Protein AF-A0A497SA02-F1 (afdb_monomer)

Foldseek 3Di:
DDDDDDDDDDDDPDCVVVVVVVVVVPPPPLQFQFDWDDDPLAIETEHAAEEEEDLDDDVLQVQLQVLLQCFAAPDVQWAQADLLRRTYHYHYNYDYAHDQVRDDQNHAYEYEDADDPPDDDDKAKDQPDDPDDPPPQFSRSDRIYIYHYSPDHSLSVSLRVLVSLVDAAQKWKKKWKWAQAPVRDIGTPDIAGPPPHPDDCDVVVVVVVVVVVVVCVVVVVDDHPDIDMDIDIAGDVVPDPQDSRGDDPPHSHYHDNVSVVVSCVSNVHPSPCLSAAAPQDAPPPNACFHQNHVVRNDDPQFHQDNSRDTHGDDDPDDDDDDDDDDDDDDDDDDDDDDDDDDDDDDDDDDDFAAPQDCPDPVAQFGDHPDVPRPPDDPGDGHAAPPQFDQDRRDTHHDDDQAQPQDWDDDPDPDDPDDDTACFHQNHVVRNEDPQWDQDSSRDTHGPDDQPVQWAADLCSVVPADPQWHWDQDPVRRTIHTDGAQAQFQVSLDDWDWFWAADPQDIWIKIWGWGWDPHRDNPTDIDIDIDTDDDPPDDDDDDDGQPPAGHDPRDRDDDDDDDDDDDDDDDDDDDDPAQDLVNVVFAQDLVVQVVVDDPLFHWDQDPVRNTIHGDDDDQDPQKALDLQSVVPADVLLVWHWDDDPPNSIIHTWFWAKFFPDKDKAKAKDWDWDDDDNWIKTKIKIKMKMKTKIFGCTQAKAAKAKKKKDKDDVQGIDIDIFHIHGHGGMTDIDMDMTMDIDIFTDHDCVRVVVDSRRDQKMKIKMFTRPVPPGRHPDNPRRIDMDIHGYD

Sequence (789 aa):
MIADIKKNCVRNVPSFILIIFILLFLSNTTFSRTSISTEDCDITVTVNIAFYGDGANQSLIDKWEQEAENLWNGPHGYRIFGYCKCRVHFDFNMKIVSNKDSCPDDYHCIEVKNVPTDNDHRSFVKTGAMPGKGFDKGPYTKRATGEFSNRDDGKVVAHEIGHLMGLDDEYFDFSVDFTINNDGSITINNLIITYPPGMPITDDIRKKVREGIGNLLSRGRVSKGHSYTWNSSSLIPGAMNDSIMGMEPGFNWTATQGHIDQICEETDTECPNKCCCGNGKFDAGREECDPKAIPTGCKDNLYCTSLCKCLPYVIPGHETTTTSTTTTISQKETTTIPKKTTTTLETVVTPRCGDGYLSSPREECDMADHPIYSNWSGAKVYLCPKGKVCVNCKCVQLTPTCGDGWIYRPPNYGLPGVWGEECDPKATPTGCEEGKICTQDCRCESEEKCPDGFYTSEDCEGKCGENEACEFDLETGCYSCVKIACKENSDCGE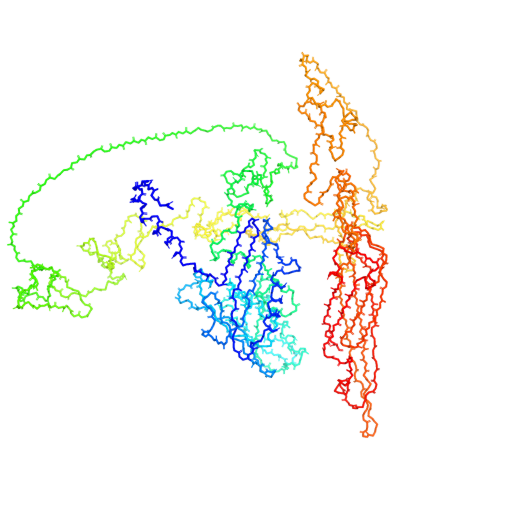IIKKRVCYNNDVYEQTIIPICYNPGTPEAECKFRISGISRGGQLLPPLEDCDPGYCLDGQCVGKITTTMEETTTITETTTTTIMTCEDMGMYSSESACDNECDPPDRCVYHEGYECWYCQQVECGEGLYESSNCDGECDPTRGEVCEEYQDTGCYRCVCPDLMVTSISAKVSLSANTHCQDEICKTDCSLSATVEFQIRNIGARAVDASTAQVKLAPAVGTETEAVESLDPGEVSTTKTLYFSRFATVTGSGMVACEQLDWWSSEYTATVIADFENDVAECDEDNNENSVYPSPT

Nearest PDB structures (foldseek):
  8dhe-assembly1_C  TM=5.634E-01  e=1.994E-02  Tannerella forsythia
  7nyd-assembly1_C  TM=1.188E-01  e=2.441E-01  Homo sapiens
  7nyd-assembly1_D  TM=1.053E-01  e=1.653E-01  Homo sapiens
  4v2t-assembly1_A  TM=1.737E-01  e=2.826E+00  Pleurotus ostreatus

Mean predicted aligned error: 21.97 Å

Secondary structure (DSSP, 8-state):
--------------HHHHHHHHHHT-------SEEEEEETTEEEEEE-EEEESTT--HHHHHHHHHHHHHHHH-TTSSEEETTTTEEEEEE--EEE-SSGGGS-TTSEEEEEE---TTS----EEE----SSSS--S-STTS--EEEEETT--HHHHHHHHHHHTTPPPSEEEEEEEEEE-TTS-EEEEEEEEEESTT----HHHHHHHHHHHHHHHHTTSS-TTEEEEEEEEEE-BTB-TTBTTT--TTS--B--HHHHHHHHHHTT----GGG-TTSSS--BTTBS--SSSSS-SPPTTEEE-TTS-EEE---TT-----------------------------------S-SSS--STT-S------TTTTTSTT----PPPTT-EEETTEEE-----TTSS-----S-S--TT-PPPS--TTSSS-SPPTTEEEPTTS-EEE-----TTEESSTTGGG---TTEEEEEETTTTEEEEEE-S-SSTTTT---EEEEEEETTEEEEEEEEEEEESTTSTT-EEEEEEES-EETTEEPP------SPPEETTEE---------------------PPPTGGGT-BSSHHHHTTTSPTT-EEEEETTTTEEEEE---PPTT-BSSTTGGG-S-TTTT-EEEESTTSS-EEEE-----EEEEEEEEEEEEEEEEETTEEEEEEEEEEEEEEEEB--SSS-B---EEEEEEETTTEEEEEEPPPB-TT-B---EEEEEEEEEEEESSSHHHHTTSTT--S--EEEEETTTT--S--S-GGGSEEEE-PPB-

Radius of gyration: 40.65 Å; Cα contacts (8 Å, |Δi|>4): 1470; chains: 1; bounding box: 90×118×100 Å

Structure (mmCIF, N/CA/C/O backbone):
data_AF-A0A497SA02-F1
#
_entry.id   AF-A0A497SA02-F1
#
loop_
_atom_site.group_PDB
_atom_site.id
_atom_site.type_symbol
_atom_site.label_atom_id
_atom_site.label_alt_id
_atom_site.label_comp_id
_atom_site.label_asym_id
_atom_site.label_entity_id
_atom_site.label_seq_id
_atom_site.pdbx_PDB_ins_code
_atom_site.Cartn_x
_atom_site.Cartn_y
_atom_site.Cartn_z
_atom_site.occupancy
_atom_site.B_iso_or_equiv
_atom_site.auth_seq_id
_atom_site.auth_comp_id
_atom_site.auth_asym_id
_atom_site.auth_atom_id
_atom_site.pdbx_PDB_model_num
ATOM 1 N N . MET A 1 1 ? -20.476 -63.363 -46.565 1.00 35.91 1 MET A N 1
ATOM 2 C CA . MET A 1 1 ? -19.325 -64.295 -46.621 1.00 35.91 1 MET A CA 1
ATOM 3 C C . MET A 1 1 ? -18.078 -63.430 -46.494 1.00 35.91 1 MET A C 1
ATOM 5 O O . MET A 1 1 ? -18.059 -62.408 -47.159 1.00 35.91 1 MET A O 1
ATOM 9 N N . ILE A 1 2 ? -17.193 -63.597 -45.506 1.00 33.09 2 ILE A N 1
ATOM 10 C CA . ILE A 1 2 ? -16.484 -64.809 -45.023 1.00 33.09 2 ILE A CA 1
ATOM 11 C C . ILE A 1 2 ? -15.350 -65.208 -45.977 1.00 33.09 2 ILE A C 1
ATOM 13 O O . ILE A 1 2 ? -15.613 -65.377 -47.163 1.00 33.09 2 ILE A O 1
ATOM 17 N N . ALA A 1 3 ? -14.175 -65.458 -45.378 1.00 35.28 3 ALA A N 1
ATOM 18 C CA . ALA A 1 3 ? -12.938 -66.020 -45.939 1.00 35.28 3 ALA A CA 1
ATOM 19 C C . ALA A 1 3 ? -12.118 -65.106 -46.880 1.00 35.28 3 ALA A C 1
ATOM 21 O O . ALA A 1 3 ? -12.681 -64.439 -47.738 1.00 35.28 3 ALA A O 1
ATOM 22 N N . ASP A 1 4 ? -10.779 -65.079 -46.820 1.00 38.56 4 ASP A N 1
ATOM 23 C CA . ASP A 1 4 ? -9.803 -65.447 -45.759 1.00 38.56 4 ASP A CA 1
ATOM 24 C C . ASP A 1 4 ? -8.413 -64.882 -46.183 1.00 38.56 4 ASP A C 1
ATOM 26 O O . ASP A 1 4 ? -8.313 -64.256 -47.236 1.00 38.56 4 ASP A O 1
ATOM 30 N N . ILE A 1 5 ? -7.338 -65.201 -45.444 1.00 38.91 5 ILE A N 1
ATOM 31 C CA . ILE A 1 5 ? -5.909 -64.972 -45.753 1.00 38.91 5 ILE A CA 1
ATOM 32 C C . ILE A 1 5 ? -5.477 -63.499 -45.508 1.00 38.91 5 ILE A C 1
ATOM 34 O O . ILE A 1 5 ? -5.997 -62.584 -46.126 1.00 38.91 5 ILE A O 1
ATOM 38 N N . LYS A 1 6 ? -4.499 -63.175 -44.639 1.00 33.22 6 LYS A N 1
ATOM 39 C CA . LYS A 1 6 ? -3.400 -63.990 -44.073 1.00 33.22 6 LYS A CA 1
ATOM 40 C C . LYS A 1 6 ? -3.073 -63.655 -42.606 1.00 33.22 6 LYS A C 1
ATOM 42 O O . LYS A 1 6 ? -3.114 -62.506 -42.187 1.00 33.22 6 LYS A O 1
ATOM 47 N N . LYS A 1 7 ? -2.664 -64.685 -41.856 1.00 41.88 7 LYS A N 1
ATOM 48 C CA . LYS A 1 7 ? -2.084 -64.596 -40.501 1.00 41.88 7 LYS A CA 1
ATOM 49 C C . LYS A 1 7 ? -0.675 -63.971 -40.487 1.00 41.88 7 LYS A C 1
ATOM 51 O O . LYS A 1 7 ? 0.008 -63.968 -41.506 1.00 41.88 7 LYS A O 1
ATOM 56 N N . ASN A 1 8 ? -0.223 -63.661 -39.264 1.00 43.38 8 ASN A N 1
ATOM 57 C CA . ASN A 1 8 ? 1.162 -63.429 -38.814 1.00 43.38 8 ASN A CA 1
ATOM 58 C C . ASN A 1 8 ? 1.744 -62.015 -38.993 1.00 43.38 8 ASN A C 1
ATOM 60 O O . ASN A 1 8 ? 2.632 -61.814 -39.813 1.00 43.38 8 ASN A O 1
ATOM 64 N N . CYS A 1 9 ? 1.374 -61.092 -38.095 1.00 38.84 9 CYS A N 1
ATOM 65 C CA . CYS A 1 9 ? 2.296 -60.034 -37.652 1.00 38.84 9 CYS A CA 1
ATOM 66 C C . CYS A 1 9 ? 2.067 -59.592 -36.188 1.00 38.84 9 CYS A C 1
ATOM 68 O O . CYS A 1 9 ? 2.113 -58.411 -35.866 1.00 38.84 9 CYS A O 1
ATOM 70 N N . VAL A 1 10 ? 1.818 -60.549 -35.281 1.00 47.38 10 VAL A N 1
ATOM 71 C CA . VAL A 1 10 ? 1.792 -60.307 -33.824 1.00 47.38 10 VAL A CA 1
ATOM 72 C C . VAL A 1 10 ? 3.007 -60.980 -33.192 1.00 47.38 10 VAL A C 1
ATOM 74 O O . VAL A 1 10 ? 2.970 -62.163 -32.850 1.00 47.38 10 VAL A O 1
ATOM 77 N N . ARG A 1 11 ? 4.108 -60.232 -33.070 1.00 42.62 11 ARG A N 1
ATOM 78 C CA . ARG A 1 11 ? 5.243 -60.587 -32.208 1.00 42.62 11 ARG A CA 1
ATOM 79 C C . ARG A 1 11 ? 6.099 -59.355 -31.911 1.00 42.62 11 ARG A C 1
ATOM 81 O O . ARG A 1 11 ? 6.550 -58.692 -32.834 1.00 42.62 11 ARG A O 1
ATOM 88 N N . ASN A 1 12 ? 6.370 -59.131 -30.627 1.00 49.31 12 ASN A N 1
ATOM 89 C CA . ASN A 1 12 ? 7.436 -58.267 -30.114 1.00 49.31 12 ASN A CA 1
ATOM 90 C C . ASN A 1 12 ? 7.367 -56.770 -30.493 1.00 49.31 12 ASN A C 1
ATOM 92 O O . ASN A 1 12 ? 8.359 -56.205 -30.946 1.00 49.31 12 ASN A O 1
ATOM 96 N N . VAL A 1 13 ? 6.264 -56.091 -30.157 1.00 44.47 13 VAL A N 1
ATOM 97 C CA . VAL A 1 13 ? 6.432 -54.753 -29.553 1.00 44.47 13 VAL A CA 1
ATOM 98 C C . VAL A 1 13 ? 6.989 -55.000 -28.141 1.00 44.47 13 VAL A C 1
ATOM 100 O O . VAL A 1 13 ? 6.410 -55.821 -27.423 1.00 44.47 13 VAL A O 1
ATOM 103 N N . PRO A 1 14 ? 8.126 -54.407 -27.739 1.00 50.44 14 PRO A N 1
ATOM 104 C CA . PRO A 1 14 ? 8.740 -54.717 -26.454 1.00 50.44 14 PRO A CA 1
ATOM 105 C C . PRO A 1 14 ? 7.958 -54.073 -25.304 1.00 50.44 14 PRO A C 1
ATOM 107 O O . PRO A 1 14 ? 7.748 -52.861 -25.292 1.00 50.44 14 PRO A O 1
ATOM 110 N N . SER A 1 15 ? 7.605 -54.865 -24.284 1.00 52.62 15 SER A N 1
ATOM 111 C CA . SER A 1 15 ? 6.881 -54.397 -23.086 1.00 52.62 15 SER A CA 1
ATOM 112 C C . SER A 1 15 ? 7.587 -53.259 -22.334 1.00 52.62 15 SER A C 1
ATOM 114 O O . SER A 1 15 ? 6.948 -52.545 -21.568 1.00 52.62 15 SER A O 1
ATOM 116 N N . PHE A 1 16 ? 8.885 -53.059 -22.590 1.00 54.56 16 PHE A N 1
ATOM 117 C CA . PHE A 1 16 ? 9.668 -51.912 -22.127 1.00 54.56 16 PHE A CA 1
ATOM 118 C C . PHE A 1 16 ? 9.029 -50.559 -22.470 1.00 54.56 16 PHE A C 1
ATOM 120 O O . PHE A 1 16 ? 9.024 -49.682 -21.618 1.00 54.56 16 PHE A O 1
ATOM 127 N N . ILE A 1 17 ? 8.456 -50.383 -23.668 1.00 58.97 17 ILE A N 1
ATOM 128 C CA . ILE A 1 17 ? 7.886 -49.083 -24.075 1.00 58.97 17 ILE A CA 1
ATOM 129 C C . ILE A 1 17 ? 6.630 -48.756 -23.254 1.00 58.97 17 ILE A C 1
ATOM 131 O O . ILE A 1 17 ? 6.454 -47.618 -22.830 1.00 58.97 17 ILE A O 1
ATOM 135 N N . LEU A 1 18 ? 5.795 -49.760 -22.960 1.00 57.00 18 LEU A N 1
ATOM 136 C CA . LEU A 1 18 ? 4.614 -49.578 -22.113 1.00 57.00 18 LEU A CA 1
ATOM 137 C C . LEU A 1 18 ? 5.002 -49.308 -20.650 1.00 57.00 18 LEU A C 1
ATOM 139 O O . LEU A 1 18 ? 4.371 -48.488 -19.994 1.00 57.00 18 LEU A O 1
ATOM 143 N N . ILE A 1 19 ? 6.061 -49.955 -20.152 1.00 59.41 19 ILE A N 1
ATOM 144 C CA . ILE A 1 19 ? 6.591 -49.710 -18.801 1.00 59.41 19 ILE A CA 1
ATOM 145 C C . ILE A 1 19 ? 7.203 -48.306 -18.696 1.00 59.41 19 ILE A C 1
ATOM 147 O O . ILE A 1 19 ? 6.976 -47.640 -17.694 1.00 59.41 19 ILE A O 1
ATOM 151 N N . ILE A 1 20 ? 7.906 -47.821 -19.725 1.00 61.44 20 ILE A N 1
ATOM 152 C CA . ILE A 1 20 ? 8.421 -46.442 -19.769 1.00 61.44 20 ILE A CA 1
ATOM 153 C C . ILE A 1 20 ? 7.266 -45.431 -19.767 1.00 61.44 20 ILE A C 1
ATOM 155 O O . ILE A 1 20 ? 7.300 -44.497 -18.974 1.00 61.44 20 ILE A O 1
ATOM 159 N N . PHE A 1 21 ? 6.212 -45.644 -20.563 1.00 56.66 21 PHE A N 1
ATOM 160 C CA . PHE A 1 21 ? 5.023 -44.779 -20.527 1.00 56.66 21 PHE A CA 1
ATOM 161 C C . PHE A 1 21 ? 4.322 -44.789 -19.161 1.00 56.66 21 PHE A C 1
ATOM 163 O O . PHE A 1 21 ? 3.923 -43.736 -18.679 1.00 56.66 21 PHE A O 1
ATOM 170 N N . ILE A 1 22 ? 4.202 -45.947 -18.505 1.00 58.50 22 ILE A N 1
ATOM 171 C CA . ILE A 1 22 ? 3.597 -46.037 -17.167 1.00 58.50 22 ILE A CA 1
ATOM 172 C C . ILE A 1 22 ? 4.486 -45.371 -16.103 1.00 58.50 22 ILE A C 1
ATOM 174 O O . ILE A 1 22 ? 3.961 -44.717 -15.212 1.00 58.50 22 ILE A O 1
ATOM 178 N N . LEU A 1 23 ? 5.816 -45.474 -16.201 1.00 51.94 23 LEU A N 1
ATOM 179 C CA . LEU A 1 23 ? 6.738 -44.795 -15.281 1.00 51.94 23 LEU A CA 1
ATOM 180 C C . LEU A 1 23 ? 6.757 -43.270 -15.478 1.00 51.94 23 LEU A C 1
ATOM 182 O O . LEU A 1 23 ? 6.830 -42.547 -14.490 1.00 51.94 23 LEU A O 1
ATOM 186 N N . LEU A 1 24 ? 6.617 -42.781 -16.715 1.00 50.59 24 LEU A N 1
ATOM 187 C CA . LEU A 1 24 ? 6.479 -41.347 -17.021 1.00 50.59 24 LEU A CA 1
ATOM 188 C C . LEU A 1 24 ? 5.148 -40.739 -16.537 1.00 50.59 24 LEU A C 1
ATOM 190 O O . LEU A 1 24 ? 5.059 -39.527 -16.406 1.00 50.59 24 LEU A O 1
ATOM 194 N N . PHE A 1 25 ? 4.139 -41.563 -16.237 1.00 48.25 25 PHE A N 1
ATOM 195 C CA . PHE A 1 25 ? 2.889 -41.153 -15.577 1.00 48.25 25 PHE A CA 1
ATOM 196 C C . PHE A 1 25 ? 2.851 -41.497 -14.071 1.00 48.25 25 PHE A C 1
ATOM 198 O O . PHE A 1 25 ? 1.813 -41.342 -13.431 1.00 48.25 25 PHE A O 1
ATOM 205 N N . LEU A 1 26 ? 3.966 -41.966 -13.495 1.00 40.56 26 LEU A N 1
ATOM 206 C CA . LEU A 1 26 ? 4.120 -42.262 -12.060 1.00 40.56 26 LEU A CA 1
ATOM 207 C C . LEU A 1 26 ? 5.205 -41.407 -11.382 1.00 40.56 26 LEU A C 1
ATOM 209 O O . LEU A 1 26 ? 5.587 -41.667 -10.239 1.00 40.56 26 LEU A O 1
ATOM 213 N N . SER A 1 27 ? 5.664 -40.346 -12.047 1.00 40.72 27 SER A N 1
ATOM 214 C CA . SER A 1 27 ? 6.234 -39.190 -11.363 1.00 40.72 27 SER A CA 1
ATOM 215 C C . SER A 1 27 ? 5.127 -38.520 -10.546 1.00 40.72 27 SER A C 1
ATOM 217 O O . SER A 1 27 ? 4.353 -37.728 -11.082 1.00 40.72 27 SER A O 1
ATOM 219 N N . ASN A 1 28 ? 5.036 -38.860 -9.257 1.00 38.66 28 ASN A N 1
ATOM 220 C CA . ASN A 1 28 ? 4.185 -38.144 -8.310 1.00 38.66 28 ASN A CA 1
ATOM 221 C C . ASN A 1 28 ? 4.615 -36.672 -8.297 1.00 38.66 28 ASN A C 1
ATOM 223 O O . ASN A 1 28 ? 5.640 -36.341 -7.700 1.00 38.66 28 ASN A O 1
ATOM 227 N N . THR A 1 29 ? 3.849 -35.802 -8.951 1.00 48.59 29 THR A N 1
ATOM 228 C CA . THR A 1 29 ? 4.024 -34.356 -8.844 1.00 48.59 29 THR A CA 1
ATOM 229 C C . THR A 1 29 ? 3.709 -33.961 -7.410 1.00 48.59 29 THR A C 1
ATOM 231 O O . THR A 1 29 ? 2.551 -33.940 -6.992 1.00 48.59 29 THR A O 1
ATOM 234 N N . THR A 1 30 ? 4.751 -33.695 -6.626 1.00 53.22 30 THR A N 1
ATOM 235 C CA . THR A 1 30 ? 4.622 -33.075 -5.310 1.00 53.22 30 THR A CA 1
ATOM 236 C C . THR A 1 30 ? 4.175 -31.637 -5.523 1.00 53.22 30 THR A C 1
ATOM 238 O O . THR A 1 30 ? 5.014 -30.749 -5.654 1.00 53.22 30 THR A O 1
ATOM 241 N N . PHE A 1 31 ? 2.860 -31.433 -5.616 1.00 55.78 31 PHE A N 1
ATOM 242 C CA . PHE A 1 31 ? 2.257 -30.108 -5.675 1.00 55.78 31 PHE A CA 1
ATOM 243 C C . PHE A 1 31 ? 2.752 -29.296 -4.474 1.00 55.78 31 PHE A C 1
ATOM 245 O O . PHE A 1 31 ? 2.519 -29.663 -3.317 1.00 55.78 31 PHE A O 1
ATOM 252 N N . SER A 1 32 ? 3.521 -28.250 -4.771 1.00 62.00 32 SER A N 1
ATOM 253 C CA . SER A 1 32 ? 3.971 -27.288 -3.774 1.00 62.00 32 SER A CA 1
ATOM 254 C C . SER A 1 32 ? 2.797 -26.383 -3.418 1.00 62.00 32 SER A C 1
ATOM 256 O O . SER A 1 32 ? 1.948 -26.117 -4.264 1.00 62.00 32 SER A O 1
ATOM 258 N N . ARG A 1 33 ? 2.714 -25.962 -2.156 1.00 82.31 33 ARG A N 1
ATOM 259 C CA . ARG A 1 33 ? 1.517 -25.273 -1.640 1.00 82.31 33 ARG A CA 1
ATOM 260 C C . ARG A 1 33 ? 1.562 -23.793 -1.977 1.00 82.31 33 ARG A C 1
ATOM 262 O O . ARG A 1 33 ? 0.602 -23.263 -2.525 1.00 82.31 33 ARG A O 1
ATOM 269 N N . THR A 1 34 ? 2.727 -23.202 -1.750 1.00 87.88 34 THR A N 1
ATOM 270 C CA . THR A 1 34 ? 3.211 -22.045 -2.498 1.00 87.88 34 THR A CA 1
ATOM 271 C C . THR A 1 34 ? 4.055 -22.570 -3.660 1.00 87.88 34 THR A C 1
ATOM 273 O O . THR A 1 34 ? 4.965 -23.376 -3.435 1.00 87.88 34 THR A O 1
ATOM 276 N N . SER A 1 35 ? 3.760 -22.164 -4.891 1.00 86.56 35 SER A N 1
ATOM 277 C CA . SER A 1 35 ? 4.477 -22.575 -6.105 1.00 86.56 35 SER A CA 1
ATOM 278 C C . SER A 1 35 ? 4.761 -21.376 -6.997 1.00 86.56 35 SER A C 1
ATOM 280 O O . SER A 1 35 ? 3.865 -20.567 -7.216 1.00 86.56 35 SER A O 1
ATOM 282 N N . ILE A 1 36 ? 5.969 -21.310 -7.557 1.00 87.06 36 ILE A N 1
ATOM 283 C CA . ILE A 1 36 ? 6.320 -20.313 -8.569 1.00 87.06 36 ILE A CA 1
ATOM 284 C C . ILE A 1 36 ? 6.306 -20.964 -9.950 1.00 87.06 36 ILE A C 1
ATOM 286 O O . ILE A 1 36 ? 6.860 -22.050 -10.138 1.00 87.06 36 ILE A O 1
ATOM 290 N N . SER A 1 37 ? 5.702 -20.284 -10.918 1.00 87.88 37 SER A N 1
ATOM 291 C CA . SER A 1 37 ? 5.916 -20.521 -12.346 1.00 87.88 37 SER A CA 1
ATOM 292 C C . SER A 1 37 ? 6.532 -19.285 -12.991 1.00 87.88 37 SER A C 1
ATOM 294 O O . SER A 1 37 ? 6.228 -18.158 -12.605 1.00 87.88 37 SER A O 1
ATOM 296 N N . THR A 1 38 ? 7.388 -19.495 -13.988 1.00 84.06 38 THR A N 1
ATOM 297 C CA . THR A 1 38 ? 8.040 -18.417 -14.734 1.00 84.06 38 THR A CA 1
ATOM 298 C C . THR A 1 38 ? 7.975 -18.723 -16.222 1.00 84.06 38 THR A C 1
ATOM 300 O O . THR A 1 38 ? 8.495 -19.751 -16.662 1.00 84.06 38 THR A O 1
ATOM 303 N N . GLU A 1 39 ? 7.367 -17.826 -16.989 1.00 84.88 39 GLU A N 1
ATOM 304 C CA . GLU A 1 39 ? 7.253 -17.904 -18.446 1.00 84.88 39 GLU A CA 1
ATOM 305 C C . GLU A 1 39 ? 7.602 -16.520 -19.011 1.00 84.88 39 GLU A C 1
ATOM 307 O O . GLU A 1 39 ? 7.040 -15.519 -18.592 1.00 84.88 39 GLU A O 1
ATOM 312 N N . ASP A 1 40 ? 8.632 -16.445 -19.859 1.00 81.25 40 ASP A N 1
ATOM 313 C CA . ASP A 1 40 ? 9.106 -15.225 -20.538 1.00 81.25 40 ASP A CA 1
ATOM 314 C C . ASP A 1 40 ? 9.214 -13.927 -19.688 1.00 81.25 40 ASP A C 1
ATOM 316 O O . ASP A 1 40 ? 8.972 -12.831 -20.181 1.00 81.25 40 ASP A O 1
ATOM 320 N N . CYS A 1 41 ? 9.691 -14.043 -18.434 1.00 78.50 41 CYS A N 1
ATOM 321 C CA . CYS A 1 41 ? 9.853 -12.942 -17.451 1.00 78.50 41 CYS A CA 1
ATOM 322 C C . CYS A 1 41 ? 8.530 -12.404 -16.861 1.00 78.50 41 CYS A C 1
ATOM 324 O O . CYS A 1 41 ? 8.531 -11.435 -16.104 1.00 78.50 41 CYS A O 1
ATOM 326 N N . ASP A 1 42 ? 7.431 -13.132 -17.052 1.00 86.31 42 ASP A N 1
ATOM 327 C CA . ASP A 1 42 ? 6.311 -13.139 -16.114 1.00 86.31 42 ASP A CA 1
ATOM 328 C C . ASP A 1 42 ? 6.553 -14.203 -15.031 1.00 86.31 42 ASP A C 1
ATOM 330 O O . ASP A 1 42 ? 6.923 -15.347 -15.316 1.00 86.31 42 ASP A O 1
ATOM 334 N N . ILE A 1 43 ? 6.368 -13.816 -13.770 1.00 88.00 43 ILE A N 1
ATOM 335 C CA . ILE A 1 43 ? 6.502 -14.664 -12.583 1.00 88.00 43 ILE A CA 1
ATOM 336 C C . ILE A 1 43 ? 5.134 -14.737 -11.905 1.00 88.00 43 ILE A C 1
ATOM 338 O O . ILE A 1 43 ? 4.591 -13.712 -11.497 1.00 88.00 43 ILE A O 1
ATOM 342 N N . THR A 1 44 ? 4.601 -15.943 -11.724 1.00 93.06 44 THR A N 1
ATOM 343 C CA . THR A 1 44 ? 3.365 -16.164 -10.960 1.00 93.06 44 THR A CA 1
ATOM 344 C C . THR A 1 44 ? 3.681 -16.920 -9.679 1.00 93.06 44 THR A C 1
ATOM 346 O O . THR A 1 44 ? 4.251 -18.010 -9.730 1.00 93.06 44 THR A O 1
ATOM 349 N N . VAL A 1 45 ? 3.308 -16.345 -8.537 1.00 92.81 45 VAL A N 1
ATOM 350 C CA . VAL A 1 45 ? 3.452 -16.917 -7.193 1.00 92.81 45 VAL A CA 1
ATOM 351 C C . VAL A 1 45 ? 2.070 -17.354 -6.703 1.00 92.81 45 VAL A C 1
ATOM 353 O O . VAL A 1 45 ? 1.318 -16.568 -6.127 1.00 92.81 45 VAL A O 1
ATOM 356 N N . THR A 1 46 ? 1.723 -18.618 -6.944 1.00 93.94 46 THR A N 1
ATOM 357 C CA . THR A 1 46 ? 0.449 -19.203 -6.501 1.00 93.94 46 THR A CA 1
ATOM 358 C C . THR A 1 46 ? 0.552 -19.688 -5.053 1.00 93.94 46 THR A C 1
ATOM 360 O O . THR A 1 46 ? 1.451 -20.474 -4.743 1.00 93.94 46 THR A O 1
ATOM 363 N N . VAL A 1 47 ? -0.389 -19.312 -4.179 1.00 94.31 47 VAL A N 1
ATOM 364 C CA . VAL A 1 47 ? -0.494 -19.782 -2.783 1.00 94.31 47 VAL A CA 1
ATOM 365 C C . VAL A 1 47 ? -1.841 -20.473 -2.552 1.00 94.31 47 VAL A C 1
ATOM 367 O O . VAL A 1 47 ? -2.897 -19.852 -2.574 1.00 94.31 47 VAL A O 1
ATOM 370 N N . ASN A 1 48 ? -1.808 -21.776 -2.277 1.00 95.62 48 ASN A N 1
ATOM 371 C CA . ASN A 1 48 ? -2.993 -22.616 -2.100 1.00 95.62 48 ASN A CA 1
ATOM 372 C C . ASN A 1 48 ? -3.411 -22.683 -0.619 1.00 95.62 48 ASN A C 1
ATOM 374 O O . ASN A 1 48 ? -2.724 -23.318 0.192 1.00 95.62 48 ASN A O 1
ATOM 378 N N . ILE A 1 49 ? -4.546 -22.079 -0.241 1.00 97.00 49 ILE A N 1
ATOM 379 C CA . ILE A 1 49 ? -4.963 -21.917 1.169 1.00 97.00 49 ILE A CA 1
ATOM 380 C C . ILE A 1 49 ? -6.349 -22.519 1.446 1.00 97.00 49 ILE A C 1
ATOM 382 O O . ILE A 1 49 ? -7.357 -22.145 0.853 1.00 97.00 49 ILE A O 1
ATOM 386 N N . ALA A 1 50 ? -6.411 -23.488 2.362 1.00 97.69 50 ALA A N 1
ATOM 387 C CA . ALA A 1 50 ? -7.644 -24.141 2.791 1.00 97.69 50 ALA A CA 1
ATOM 388 C C . ALA A 1 50 ? -8.046 -23.680 4.201 1.00 97.69 50 ALA A C 1
ATOM 390 O O . ALA A 1 50 ? -7.321 -23.900 5.175 1.00 97.69 50 ALA A O 1
ATOM 391 N N . PHE A 1 51 ? -9.230 -23.085 4.311 1.00 98.38 51 PHE A N 1
ATOM 392 C CA . PHE A 1 51 ? -9.790 -22.539 5.545 1.00 98.38 51 PHE A CA 1
ATOM 393 C C . PHE A 1 51 ? -10.823 -23.481 6.170 1.00 98.38 51 PHE A C 1
ATOM 395 O O . PHE A 1 51 ? -11.657 -24.060 5.473 1.00 98.38 51 PHE A O 1
ATOM 402 N N . TYR A 1 52 ? -10.804 -23.618 7.495 1.00 98.31 52 TYR A N 1
ATOM 403 C CA . TYR A 1 52 ? -11.791 -24.398 8.252 1.00 98.31 52 TYR A CA 1
ATOM 404 C C . TYR A 1 52 ? -12.142 -23.726 9.589 1.00 98.31 52 TYR A C 1
ATOM 406 O O . TYR A 1 52 ? -11.421 -22.847 10.045 1.00 98.31 52 TYR A O 1
ATOM 414 N N . GLY A 1 53 ? -13.213 -24.169 10.254 1.00 97.88 53 GLY A N 1
ATOM 415 C CA . GLY A 1 53 ? -13.600 -23.687 11.590 1.00 97.88 53 GLY A CA 1
ATOM 416 C C . GLY A 1 53 ? -14.786 -22.717 11.590 1.00 97.88 53 GLY A C 1
ATOM 417 O O . GLY A 1 53 ? -15.228 -22.253 10.544 1.00 97.88 53 GLY A O 1
ATOM 418 N N . ASP A 1 54 ? -15.322 -22.443 12.782 1.00 97.31 54 ASP A N 1
ATOM 419 C CA . ASP A 1 54 ? -16.642 -21.816 12.977 1.00 97.31 54 ASP A CA 1
ATOM 420 C C . ASP A 1 54 ? -16.743 -20.345 12.520 1.00 97.31 54 ASP A C 1
ATOM 422 O O . ASP A 1 54 ? -17.840 -19.780 12.513 1.00 97.31 54 ASP A O 1
ATOM 426 N N . GLY A 1 55 ? -15.621 -19.700 12.181 1.00 97.25 55 GLY A N 1
ATOM 427 C CA . GLY A 1 55 ? -15.586 -18.360 11.588 1.00 97.25 55 GLY A CA 1
ATOM 428 C C . GLY A 1 55 ? -15.542 -18.348 10.053 1.00 97.25 55 GLY A C 1
ATOM 429 O O . GLY A 1 55 ? -15.864 -17.326 9.444 1.00 97.25 55 GLY A O 1
ATOM 430 N N . ALA A 1 56 ? -15.172 -19.465 9.417 1.00 97.62 56 ALA A N 1
ATOM 431 C CA . ALA A 1 56 ? -14.998 -19.543 7.969 1.00 97.62 56 ALA A CA 1
ATOM 432 C C . ALA A 1 56 ? -16.357 -19.511 7.250 1.00 97.62 56 ALA A C 1
ATOM 434 O O . ALA A 1 56 ? -17.234 -20.339 7.498 1.00 97.62 56 ALA A O 1
ATOM 435 N N . ASN A 1 57 ? -16.528 -18.568 6.324 1.00 97.44 57 ASN A N 1
ATOM 436 C CA . ASN A 1 57 ? -17.700 -18.472 5.454 1.00 97.44 57 ASN A CA 1
ATOM 437 C C . ASN A 1 57 ? -17.284 -17.887 4.096 1.00 97.44 57 ASN A C 1
ATOM 439 O O . ASN A 1 57 ? -16.375 -17.065 4.054 1.00 97.44 57 ASN A O 1
ATOM 443 N N . GLN A 1 58 ? -17.906 -18.339 3.001 1.00 97.69 58 GLN A N 1
ATOM 444 C CA . GLN A 1 58 ? -17.343 -18.137 1.657 1.00 97.69 58 GLN A CA 1
ATOM 445 C C . GLN A 1 58 ? -17.144 -16.649 1.328 1.00 97.69 58 GLN A C 1
ATOM 447 O O . GLN A 1 58 ? -16.025 -16.259 1.043 1.00 97.69 58 GLN A O 1
ATOM 452 N N . SER A 1 59 ? -18.147 -15.801 1.580 1.00 97.31 59 SER A N 1
ATOM 453 C CA . SER A 1 59 ? -18.085 -14.348 1.336 1.00 97.31 59 SER A CA 1
ATOM 454 C C . SER A 1 59 ? -17.008 -13.590 2.130 1.00 97.31 59 SER A C 1
ATOM 456 O O . SER A 1 59 ? -16.708 -12.450 1.785 1.00 97.31 59 SER A O 1
ATOM 458 N N . LEU A 1 60 ? -16.472 -14.166 3.213 1.00 97.44 60 LEU A N 1
ATOM 459 C CA . LEU A 1 60 ? -15.311 -13.620 3.925 1.00 97.44 60 LEU A CA 1
ATOM 460 C C . LEU A 1 60 ? -13.998 -14.047 3.260 1.00 97.44 60 LEU A C 1
ATOM 462 O O . LEU A 1 60 ? -13.093 -13.231 3.143 1.00 97.44 60 LEU A O 1
ATOM 466 N N . ILE A 1 61 ? -13.909 -15.301 2.808 1.00 98.12 61 ILE A N 1
ATOM 467 C CA . ILE A 1 61 ? -12.733 -15.813 2.096 1.00 98.12 61 ILE A CA 1
ATOM 468 C C . ILE A 1 61 ? -12.618 -15.156 0.716 1.00 98.12 61 ILE A C 1
ATOM 470 O O . ILE A 1 61 ? -11.560 -14.623 0.416 1.00 98.12 61 ILE A O 1
ATOM 474 N N . ASP A 1 62 ? -13.717 -15.065 -0.043 1.00 97.50 62 ASP A N 1
ATOM 475 C CA . ASP A 1 62 ? -13.780 -14.364 -1.338 1.00 97.50 62 ASP A CA 1
ATOM 476 C C . ASP A 1 62 ? -13.305 -12.898 -1.206 1.00 97.50 62 ASP A C 1
ATOM 478 O O . ASP A 1 62 ? -12.635 -12.357 -2.084 1.00 97.50 62 ASP A O 1
ATOM 482 N N . LYS A 1 63 ? -13.638 -12.247 -0.078 1.00 97.25 63 LYS A N 1
ATOM 483 C CA . LYS A 1 63 ? -13.203 -10.878 0.236 1.00 97.25 63 LYS A CA 1
ATOM 484 C C . LYS A 1 63 ? -11.713 -10.812 0.566 1.00 97.25 63 LYS A C 1
ATOM 486 O O . LYS A 1 63 ? -11.040 -9.898 0.105 1.00 97.25 63 LYS A O 1
ATOM 491 N N . TRP A 1 64 ? -11.208 -11.734 1.383 1.00 98.00 64 TRP A N 1
ATOM 492 C CA . TRP A 1 64 ? -9.789 -11.788 1.739 1.00 98.00 64 TRP A CA 1
ATOM 493 C C . TRP A 1 64 ? -8.894 -12.131 0.549 1.00 98.00 64 TRP A C 1
ATOM 495 O O . TRP A 1 64 ? -7.800 -11.589 0.464 1.00 98.00 64 TRP A O 1
ATOM 505 N N . GLU A 1 65 ? -9.365 -12.981 -0.362 1.00 97.88 65 GLU A N 1
ATOM 506 C CA . GLU A 1 65 ? -8.728 -13.302 -1.642 1.00 97.88 65 GLU A CA 1
ATOM 507 C C . GLU A 1 65 ? -8.534 -12.023 -2.464 1.00 97.88 65 GLU A C 1
ATOM 509 O O . GLU A 1 65 ? -7.400 -11.583 -2.656 1.00 97.88 65 GLU A O 1
ATOM 514 N N . GLN A 1 66 ? -9.629 -11.326 -2.783 1.00 96.56 66 GLN A N 1
ATOM 515 C CA . GLN A 1 66 ? -9.589 -10.061 -3.518 1.00 96.56 66 GLN A CA 1
ATOM 516 C C . GLN A 1 66 ? -8.774 -8.959 -2.813 1.00 96.56 66 GLN A C 1
ATOM 518 O O . GLN A 1 66 ? -7.973 -8.277 -3.450 1.00 96.56 66 GLN A O 1
ATOM 523 N N . GLU A 1 67 ? -8.961 -8.744 -1.506 1.00 95.44 67 GLU A N 1
ATOM 524 C CA . GLU A 1 67 ? -8.225 -7.701 -0.779 1.00 95.44 67 GLU A CA 1
ATOM 525 C C . GLU A 1 67 ? -6.724 -8.010 -0.671 1.00 95.44 67 GLU A C 1
ATOM 527 O O . GLU A 1 67 ? -5.917 -7.084 -0.759 1.00 95.44 67 GLU A O 1
ATOM 532 N N . ALA A 1 68 ? -6.332 -9.278 -0.509 1.00 95.81 68 ALA A N 1
ATOM 533 C CA . ALA A 1 68 ? -4.924 -9.653 -0.439 1.00 95.81 68 ALA A CA 1
ATOM 534 C C . ALA A 1 68 ? -4.242 -9.574 -1.809 1.00 95.81 68 ALA A C 1
ATOM 536 O O . ALA A 1 68 ? -3.139 -9.028 -1.895 1.00 95.81 68 ALA A O 1
ATOM 537 N N . GLU A 1 69 ? -4.888 -10.049 -2.878 1.00 96.31 69 GLU A N 1
ATOM 538 C CA . GLU A 1 69 ? -4.362 -9.911 -4.240 1.00 96.31 69 GLU A CA 1
ATOM 539 C C . GLU A 1 69 ? -4.196 -8.436 -4.614 1.00 96.31 69 GLU A C 1
ATOM 541 O O . GLU A 1 69 ? -3.120 -8.048 -5.060 1.00 96.31 69 GLU A O 1
ATOM 546 N N . ASN A 1 70 ? -5.180 -7.575 -4.328 1.00 94.50 70 ASN A N 1
ATOM 547 C CA . ASN A 1 70 ? -5.081 -6.133 -4.588 1.00 94.50 70 ASN A CA 1
ATOM 548 C C . ASN A 1 70 ? -3.894 -5.458 -3.868 1.00 94.50 70 ASN A C 1
ATOM 550 O O . ASN A 1 70 ? -3.298 -4.524 -4.407 1.00 94.50 70 ASN A O 1
ATOM 554 N N . LEU A 1 71 ? -3.515 -5.916 -2.669 1.00 93.88 71 LEU A N 1
ATOM 555 C CA . LEU A 1 71 ? -2.354 -5.389 -1.935 1.00 93.88 71 LEU A CA 1
ATOM 556 C C . LEU A 1 71 ? -1.029 -5.895 -2.517 1.00 93.88 71 LEU A C 1
ATOM 558 O O . LEU A 1 71 ? -0.118 -5.102 -2.778 1.00 93.88 71 LEU A O 1
ATOM 562 N N . TRP A 1 72 ? -0.920 -7.204 -2.746 1.00 94.50 72 TRP A N 1
ATOM 563 C CA . TRP A 1 72 ? 0.291 -7.817 -3.290 1.00 94.50 72 TRP A CA 1
ATOM 564 C C . TRP A 1 72 ? 0.541 -7.364 -4.735 1.00 94.50 72 TRP A C 1
ATOM 566 O O . TRP A 1 72 ? 1.600 -6.801 -5.017 1.00 94.50 72 TRP A O 1
ATOM 576 N N . ASN A 1 73 ? -0.458 -7.477 -5.612 1.00 94.94 73 ASN A N 1
ATOM 577 C CA . ASN A 1 73 ? -0.389 -7.125 -7.033 1.00 94.94 73 ASN A CA 1
ATOM 578 C C . ASN A 1 73 ? -0.479 -5.618 -7.310 1.00 94.94 73 ASN A C 1
ATOM 580 O O . ASN A 1 73 ? 0.193 -5.117 -8.208 1.00 94.94 73 ASN A O 1
ATOM 584 N N . GLY A 1 74 ? -1.261 -4.865 -6.534 1.00 90.69 74 GLY A N 1
ATOM 585 C CA . GLY A 1 74 ? -1.550 -3.461 -6.840 1.00 90.69 74 GLY A CA 1
ATOM 586 C C . GLY A 1 74 ? -2.549 -3.275 -7.993 1.00 90.69 74 GLY A C 1
ATOM 587 O O . GLY A 1 74 ? -3.128 -4.247 -8.480 1.00 90.69 74 GLY A O 1
ATOM 588 N N . PRO A 1 75 ? -2.759 -2.025 -8.450 1.00 87.75 75 PRO A N 1
ATOM 589 C CA . PRO A 1 75 ? -3.892 -1.663 -9.309 1.00 87.75 75 PRO A CA 1
ATOM 590 C C . PRO A 1 75 ? -3.865 -2.294 -10.709 1.00 87.75 75 PRO A C 1
ATOM 592 O O . PRO A 1 75 ? -4.905 -2.401 -11.341 1.00 87.75 75 PRO A O 1
ATOM 595 N N . HIS A 1 76 ? -2.703 -2.734 -11.200 1.00 88.50 76 HIS A N 1
ATOM 596 C CA . HIS A 1 76 ? -2.571 -3.318 -12.542 1.00 88.50 76 HIS A CA 1
ATOM 597 C C . HIS A 1 76 ? -2.749 -4.847 -12.577 1.00 88.50 76 HIS A C 1
ATOM 599 O O . HIS A 1 76 ? -2.534 -5.456 -13.622 1.00 88.50 76 HIS A O 1
ATOM 605 N N . GLY A 1 77 ? -3.067 -5.494 -11.448 1.00 91.94 77 GLY A N 1
ATOM 606 C CA . GLY A 1 77 ? -3.115 -6.962 -11.346 1.00 91.94 77 GLY A CA 1
ATOM 607 C C . GLY A 1 77 ? -1.737 -7.644 -11.318 1.00 91.94 77 GLY A C 1
ATOM 608 O O . GLY A 1 77 ? -1.654 -8.857 -11.172 1.00 91.94 77 GLY A O 1
ATOM 609 N N . TYR A 1 78 ? -0.647 -6.876 -11.384 1.00 92.88 78 TYR A N 1
ATOM 610 C CA . TYR A 1 78 ? 0.728 -7.338 -11.197 1.00 92.88 78 TYR A CA 1
ATOM 611 C C . TYR A 1 78 ? 1.625 -6.181 -10.738 1.00 92.88 78 TYR A C 1
ATOM 613 O O . TYR A 1 78 ? 1.367 -5.007 -11.024 1.00 92.88 78 TYR A O 1
ATOM 621 N N . ARG A 1 79 ? 2.739 -6.520 -10.086 1.00 88.62 79 ARG A N 1
ATOM 622 C CA . ARG A 1 79 ? 3.837 -5.586 -9.796 1.00 88.62 79 ARG A CA 1
ATOM 623 C C . ARG A 1 79 ? 4.943 -5.718 -10.837 1.00 88.62 79 ARG A C 1
ATOM 625 O O . ARG A 1 79 ? 5.122 -6.783 -11.416 1.00 88.62 79 ARG A O 1
ATOM 632 N N . ILE A 1 80 ? 5.724 -4.659 -11.035 1.00 85.00 80 ILE A N 1
ATOM 633 C CA . ILE A 1 80 ? 6.952 -4.696 -11.841 1.00 85.00 80 ILE A CA 1
ATOM 634 C C . ILE A 1 80 ? 8.144 -4.679 -10.888 1.00 85.00 80 ILE A C 1
ATOM 636 O O . ILE A 1 80 ? 8.278 -3.745 -10.097 1.00 85.00 80 ILE A O 1
ATOM 640 N N . PHE A 1 81 ? 9.006 -5.689 -10.982 1.00 76.94 81 PHE A N 1
ATOM 641 C CA . PHE A 1 81 ? 10.160 -5.861 -10.101 1.00 76.94 81 PHE A CA 1
ATOM 642 C C . PHE A 1 81 ? 11.451 -6.165 -10.878 1.00 76.94 81 PHE A C 1
ATOM 644 O O . PHE A 1 81 ? 11.440 -6.643 -12.014 1.00 76.94 81 PHE A O 1
ATOM 651 N N . GLY A 1 82 ? 12.584 -5.863 -10.243 1.00 65.88 82 GLY A N 1
ATOM 652 C CA . GLY A 1 82 ? 13.935 -6.007 -10.777 1.00 65.88 82 GLY A CA 1
ATOM 653 C C . GLY A 1 82 ? 14.300 -4.985 -11.862 1.00 65.88 82 GLY A C 1
ATOM 654 O O . GLY A 1 82 ? 13.452 -4.350 -12.487 1.00 65.88 82 GLY A O 1
ATOM 655 N N . TYR A 1 83 ? 15.601 -4.861 -12.146 1.00 58.41 83 TYR A N 1
ATOM 656 C CA . TYR A 1 83 ? 16.099 -4.066 -13.283 1.00 58.41 83 TYR A CA 1
ATOM 657 C C . TYR A 1 83 ? 15.628 -4.616 -14.643 1.00 58.41 83 TYR A C 1
ATOM 659 O O . TYR A 1 83 ? 15.537 -3.870 -15.615 1.00 58.41 83 TYR A O 1
ATOM 667 N N . CYS A 1 84 ? 15.293 -5.909 -14.692 1.00 58.19 84 CYS A N 1
ATOM 668 C CA . CYS A 1 84 ? 14.661 -6.602 -15.815 1.00 58.19 84 CYS A CA 1
ATOM 669 C C . CYS A 1 84 ? 13.195 -6.202 -16.062 1.00 58.19 84 CYS A C 1
ATOM 671 O O . CYS A 1 84 ? 12.683 -6.490 -17.140 1.00 58.19 84 CYS A O 1
ATOM 673 N N . LYS A 1 85 ? 12.529 -5.538 -15.103 1.00 77.50 85 LYS A N 1
ATOM 674 C CA . LYS A 1 85 ? 11.092 -5.215 -15.140 1.00 77.50 85 LYS A CA 1
ATOM 675 C C . LYS A 1 85 ? 10.180 -6.441 -15.330 1.00 77.50 85 LYS A C 1
ATOM 677 O O . LYS A 1 85 ? 9.138 -6.325 -15.974 1.00 77.50 85 LYS A O 1
ATOM 682 N N . CYS A 1 86 ? 10.545 -7.594 -14.766 1.00 81.31 86 CYS A N 1
ATOM 683 C CA . CYS A 1 86 ? 9.666 -8.764 -14.784 1.00 81.31 86 CYS A CA 1
ATOM 684 C C . CYS A 1 86 ? 8.344 -8.444 -14.071 1.00 81.31 86 CYS A C 1
ATOM 686 O O . CYS A 1 86 ? 8.336 -7.778 -13.026 1.00 81.31 86 CYS A O 1
ATOM 688 N N . ARG A 1 87 ? 7.224 -8.912 -14.634 1.00 90.69 87 ARG A N 1
ATOM 689 C CA . ARG A 1 87 ? 5.916 -8.802 -13.979 1.00 90.69 87 ARG A CA 1
ATOM 690 C C . ARG A 1 87 ? 5.809 -9.905 -12.937 1.00 90.69 87 ARG A C 1
ATOM 692 O O . ARG A 1 87 ? 6.139 -11.053 -13.221 1.00 90.69 87 ARG A O 1
ATOM 699 N N . VAL A 1 88 ? 5.340 -9.565 -11.742 1.00 91.94 88 VAL A N 1
ATOM 700 C CA . VAL A 1 88 ? 5.066 -10.532 -10.677 1.00 91.94 88 VAL A CA 1
ATOM 701 C C . VAL A 1 88 ? 3.591 -10.470 -10.315 1.00 91.94 88 VAL A C 1
ATOM 703 O O . VAL A 1 88 ? 3.097 -9.425 -9.883 1.00 91.94 88 VAL A O 1
ATOM 706 N N . HIS A 1 89 ? 2.912 -11.596 -10.504 1.00 95.31 89 HIS A N 1
ATOM 707 C CA . HIS A 1 89 ? 1.517 -11.824 -10.151 1.00 95.31 89 HIS A CA 1
ATOM 708 C C . HIS A 1 89 ? 1.462 -12.790 -8.964 1.00 95.31 89 HIS A C 1
ATOM 710 O O . HIS A 1 89 ? 2.073 -13.856 -8.978 1.00 95.31 89 HIS A O 1
ATOM 716 N N . PHE A 1 90 ? 0.704 -12.435 -7.941 1.00 95.88 90 PHE A N 1
ATOM 717 C CA . PHE A 1 90 ? 0.352 -13.284 -6.811 1.00 95.88 90 PHE A CA 1
ATOM 718 C C . PHE A 1 90 ? -1.056 -13.832 -7.042 1.00 95.88 90 PHE A C 1
ATOM 720 O O . PHE A 1 90 ? -1.940 -13.067 -7.425 1.00 95.88 90 PHE A O 1
ATOM 727 N N . ASP A 1 91 ? -1.227 -15.143 -6.895 1.00 96.50 91 ASP A N 1
ATOM 728 C CA . ASP A 1 91 ? -2.455 -15.898 -7.196 1.00 96.50 91 ASP A CA 1
ATOM 729 C C . ASP A 1 91 ? -2.856 -16.671 -5.934 1.00 96.50 91 ASP A C 1
ATOM 731 O O . ASP A 1 91 ? -2.170 -17.608 -5.512 1.00 96.50 91 ASP A O 1
ATOM 735 N N . PHE A 1 92 ? -3.915 -16.238 -5.259 1.00 97.31 92 PHE A N 1
ATOM 736 C CA . PHE A 1 92 ? -4.268 -16.732 -3.932 1.00 97.31 92 PHE A CA 1
ATOM 737 C C . PHE A 1 92 ? -5.476 -17.659 -3.981 1.00 97.31 92 PHE A C 1
ATOM 739 O O . PHE A 1 92 ? -6.549 -17.341 -3.492 1.00 97.31 92 PHE A O 1
ATOM 746 N N . ASN A 1 93 ? -5.265 -18.868 -4.496 1.00 97.12 93 ASN A N 1
ATOM 747 C CA . ASN A 1 93 ? -6.245 -19.952 -4.539 1.00 97.12 93 ASN A CA 1
ATOM 748 C C . ASN A 1 93 ? -6.766 -20.336 -3.131 1.00 97.12 93 ASN A C 1
ATOM 750 O O . ASN A 1 93 ? -6.236 -21.242 -2.467 1.00 97.12 93 ASN A O 1
ATOM 754 N N . MET A 1 94 ? -7.817 -19.651 -2.665 1.00 97.94 94 MET A N 1
ATOM 755 C CA . MET A 1 94 ? -8.435 -19.859 -1.357 1.00 97.94 94 MET A CA 1
ATOM 756 C C . MET A 1 94 ? -9.685 -20.742 -1.454 1.00 97.94 94 MET A C 1
ATOM 758 O O . MET A 1 94 ? -10.463 -20.686 -2.403 1.00 97.94 94 MET A O 1
ATOM 762 N N . LYS A 1 95 ? -9.927 -21.590 -0.445 1.00 97.38 95 LYS A N 1
ATOM 763 C CA . LYS A 1 95 ? -11.183 -22.360 -0.354 1.00 97.38 95 LYS A CA 1
ATOM 764 C C . LYS A 1 95 ? -11.541 -22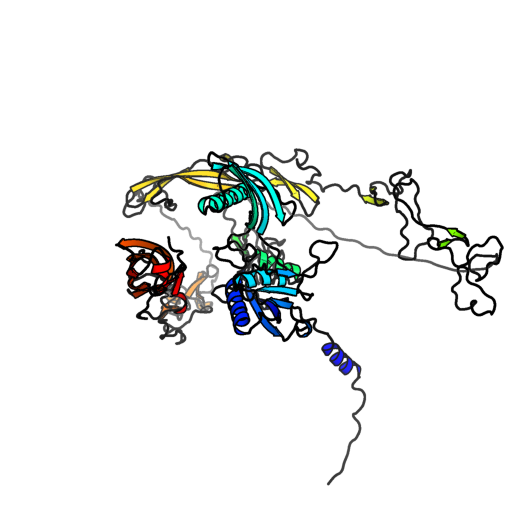.800 1.054 1.00 97.38 95 LYS A C 1
ATOM 766 O O . LYS A 1 95 ? -10.673 -23.021 1.895 1.00 97.38 95 LYS A O 1
ATOM 771 N N . ILE A 1 96 ? -12.831 -23.027 1.293 1.00 98.00 96 ILE A N 1
ATOM 772 C CA . ILE A 1 96 ? -13.332 -23.571 2.562 1.00 98.00 96 ILE A CA 1
ATOM 773 C C . ILE A 1 96 ? -13.418 -25.097 2.518 1.00 98.00 96 ILE A C 1
ATOM 775 O O . ILE A 1 96 ? -13.862 -25.695 1.537 1.00 98.00 96 ILE A O 1
ATOM 779 N N . VAL A 1 97 ? -13.046 -25.735 3.627 1.00 98.00 97 VAL A N 1
ATOM 780 C CA . VAL A 1 97 ? -13.168 -27.179 3.849 1.00 98.00 97 VAL A CA 1
ATOM 781 C C . VAL A 1 97 ? -13.853 -27.482 5.183 1.00 98.00 97 VAL A C 1
ATOM 783 O O . VAL A 1 97 ? -13.761 -26.728 6.148 1.00 98.00 97 VAL A O 1
ATOM 786 N N . SER A 1 98 ? -14.553 -28.618 5.262 1.00 96.50 98 SER A N 1
ATOM 787 C CA . SER A 1 98 ? -15.477 -28.896 6.378 1.00 96.50 98 SER A CA 1
ATOM 788 C C . SER A 1 98 ? -14.831 -29.094 7.762 1.00 96.50 98 SER A C 1
ATOM 790 O O . SER A 1 98 ? -15.542 -29.113 8.763 1.00 96.50 98 SER A O 1
ATOM 792 N N . ASN A 1 99 ? -13.514 -29.313 7.822 1.00 96.94 99 ASN A N 1
ATOM 793 C CA . ASN A 1 99 ? -12.699 -29.487 9.032 1.00 96.94 99 ASN A CA 1
ATOM 794 C C . ASN A 1 99 ? -11.208 -29.603 8.645 1.00 96.94 99 ASN A C 1
ATOM 796 O O . ASN A 1 99 ? -10.880 -29.781 7.472 1.00 96.94 99 ASN A O 1
ATOM 800 N N . LYS A 1 100 ? -10.312 -29.579 9.641 1.00 94.44 100 LYS A N 1
ATOM 801 C CA . LYS A 1 100 ? -8.850 -29.706 9.477 1.00 94.44 100 LYS A CA 1
ATOM 802 C C . LYS A 1 100 ? -8.410 -30.940 8.674 1.00 94.44 100 LYS A C 1
ATOM 804 O O . LYS A 1 100 ? -7.496 -30.849 7.855 1.00 94.44 100 LYS A O 1
ATOM 809 N N . ASP A 1 101 ? -9.076 -32.075 8.886 1.00 94.12 101 ASP A N 1
ATOM 810 C CA . ASP A 1 101 ? -8.783 -33.344 8.203 1.00 94.12 101 ASP A CA 1
ATOM 811 C C . ASP A 1 101 ? -9.278 -33.347 6.740 1.00 94.12 101 ASP A C 1
ATOM 813 O O . ASP A 1 101 ? -8.924 -34.233 5.968 1.00 94.12 101 ASP A O 1
ATOM 817 N N . SER A 1 102 ? -10.073 -32.341 6.349 1.00 96.12 102 SER A N 1
ATOM 818 C CA . SER A 1 102 ? -10.565 -32.118 4.982 1.00 96.12 102 SER A CA 1
ATOM 819 C C . SER A 1 102 ? -9.714 -31.136 4.166 1.00 96.12 102 SER A C 1
ATOM 821 O O . SER A 1 102 ? -9.959 -31.003 2.969 1.00 96.12 102 SER A O 1
ATOM 823 N N . CYS A 1 103 ? -8.745 -30.430 4.766 1.00 95.38 103 CYS A N 1
ATOM 824 C CA . CYS A 1 103 ? -7.775 -29.643 3.993 1.00 95.38 103 CYS A CA 1
ATOM 825 C C . CYS A 1 103 ? -6.959 -30.603 3.103 1.00 95.38 103 CYS A C 1
ATOM 827 O O . CYS A 1 103 ? -6.407 -31.568 3.648 1.00 95.38 103 CYS A O 1
ATOM 829 N N . PRO A 1 104 ? -6.836 -30.357 1.786 1.00 94.62 104 PRO A N 1
ATOM 830 C CA . PRO A 1 104 ? -6.008 -31.172 0.899 1.00 94.62 104 PRO A CA 1
ATOM 831 C C . PRO A 1 104 ? -4.519 -31.180 1.277 1.00 94.62 104 PRO A C 1
ATOM 833 O O . PRO A 1 104 ? -4.042 -30.343 2.049 1.00 94.62 104 PRO A O 1
ATOM 836 N N . ASP A 1 105 ? -3.765 -32.142 0.745 1.00 89.94 105 ASP A N 1
ATOM 837 C CA . ASP A 1 105 ? -2.324 -32.245 1.005 1.00 89.94 105 ASP A CA 1
ATOM 838 C C . ASP A 1 105 ? -1.523 -31.146 0.293 1.00 89.94 105 ASP A C 1
ATOM 840 O O . ASP A 1 105 ? -0.495 -30.719 0.812 1.00 89.94 105 ASP A O 1
ATOM 844 N N . ASP A 1 106 ? -2.019 -30.656 -0.840 1.00 90.44 106 ASP A N 1
ATOM 845 C CA . ASP A 1 106 ? -1.508 -29.581 -1.700 1.00 90.44 106 ASP A CA 1
ATOM 846 C C . ASP A 1 106 ? -1.873 -28.159 -1.220 1.00 90.44 106 ASP A C 1
ATOM 848 O O . ASP A 1 106 ? -1.512 -27.185 -1.867 1.00 90.44 106 ASP A O 1
ATOM 852 N N . TYR A 1 107 ? -2.523 -28.017 -0.057 1.00 94.25 107 TYR A N 1
ATOM 853 C CA . TYR A 1 107 ? -2.946 -26.723 0.502 1.00 94.25 107 TYR A CA 1
ATOM 854 C C . TYR A 1 107 ? -2.354 -26.465 1.899 1.00 94.25 107 TYR A C 1
ATOM 856 O O . TYR A 1 107 ? -2.183 -27.384 2.710 1.00 94.25 107 TYR A O 1
ATOM 864 N N . HIS A 1 108 ? -2.067 -25.199 2.213 1.00 94.31 108 HIS A N 1
ATOM 865 C CA . HIS A 1 108 ? -1.918 -24.718 3.592 1.00 94.31 108 HIS A CA 1
ATOM 866 C C . HIS A 1 108 ? -3.270 -24.829 4.321 1.00 94.31 108 HIS A C 1
ATOM 868 O O . HIS A 1 108 ? -4.314 -24.811 3.675 1.00 94.31 108 HIS A O 1
ATOM 874 N N . CYS A 1 109 ? -3.289 -24.998 5.648 1.00 95.50 109 CYS A N 1
ATOM 875 C CA . CYS A 1 109 ? -4.524 -25.346 6.373 1.00 95.50 109 CYS A CA 1
ATOM 876 C C . CYS A 1 109 ? -4.741 -24.455 7.607 1.00 95.50 109 CYS A C 1
ATOM 878 O O . CYS A 1 109 ? -4.186 -24.717 8.680 1.00 95.50 109 CYS A O 1
ATOM 880 N N . ILE A 1 110 ? -5.539 -23.400 7.436 1.00 97.50 110 ILE A N 1
ATOM 881 C CA . ILE A 1 110 ? -5.740 -22.306 8.398 1.00 97.50 110 ILE A CA 1
ATOM 882 C C . ILE A 1 110 ? -7.101 -22.444 9.094 1.00 97.50 110 ILE A C 1
ATOM 884 O O . ILE A 1 110 ? -8.108 -22.762 8.461 1.00 97.50 110 ILE A O 1
ATOM 888 N N . GLU A 1 111 ? -7.145 -22.210 10.404 1.00 98.19 111 GLU A N 1
ATOM 889 C CA . GLU A 1 111 ? -8.386 -22.210 11.181 1.00 98.19 111 GLU A CA 1
ATOM 890 C C . GLU A 1 111 ? -8.933 -20.788 11.333 1.00 98.19 111 GLU A C 1
ATOM 892 O O . GLU A 1 111 ? -8.284 -19.954 11.955 1.00 98.19 111 GLU A O 1
ATOM 897 N N . VAL A 1 112 ? -10.136 -20.510 10.833 1.00 98.31 112 VAL A N 1
ATOM 898 C CA . VAL A 1 112 ? -10.817 -19.232 11.069 1.00 98.31 112 VAL A CA 1
ATOM 899 C C . VAL A 1 112 ? -11.676 -19.349 12.324 1.00 98.31 112 VAL A C 1
ATOM 901 O O . VAL A 1 112 ? -12.688 -20.059 12.359 1.00 98.31 112 VAL A O 1
ATOM 904 N N . LYS A 1 113 ? -11.271 -18.639 13.373 1.00 97.75 113 LYS A N 1
ATOM 905 C CA . LYS A 1 113 ? -11.994 -18.526 14.638 1.00 97.75 113 LYS A CA 1
ATOM 906 C C . LYS A 1 113 ? -13.179 -17.583 14.478 1.00 97.75 113 LYS A C 1
ATOM 908 O O . LYS A 1 113 ? -13.063 -16.527 13.865 1.00 97.75 113 LYS A O 1
ATOM 913 N N . ASN A 1 114 ? -14.305 -17.928 15.096 1.00 97.31 114 ASN A N 1
ATOM 914 C CA . ASN A 1 114 ? -15.391 -16.978 15.314 1.00 97.31 114 ASN A CA 1
ATOM 915 C C . ASN A 1 114 ? -15.098 -16.193 16.601 1.00 97.31 114 ASN A C 1
ATOM 917 O O . ASN A 1 114 ? -15.368 -16.682 17.699 1.00 97.31 114 ASN A O 1
ATOM 921 N N . VAL A 1 115 ? -14.460 -15.030 16.465 1.00 95.06 115 VAL A N 1
ATOM 922 C CA . VAL A 1 115 ? -14.005 -14.196 17.583 1.00 95.06 115 VAL A CA 1
ATOM 923 C C . VAL A 1 115 ? -15.080 -13.149 17.895 1.00 95.06 115 VAL A C 1
ATOM 925 O O . VAL A 1 115 ? -15.395 -12.324 17.035 1.00 95.06 115 VAL A O 1
ATOM 928 N N . PRO A 1 116 ? -15.650 -13.129 19.113 1.00 91.69 116 PRO A N 1
ATOM 929 C CA . PRO A 1 116 ? -16.587 -12.083 19.518 1.00 91.69 116 PRO A CA 1
ATOM 930 C C . PRO A 1 116 ? -15.980 -10.671 19.445 1.00 91.69 116 PRO A C 1
ATOM 932 O O . PRO A 1 116 ? -14.764 -10.486 19.525 1.00 91.69 116 PRO A O 1
ATOM 935 N N . THR A 1 117 ? -16.828 -9.648 19.318 1.00 83.75 117 THR A N 1
ATOM 936 C CA . THR A 1 117 ? -16.394 -8.247 19.146 1.00 83.75 117 THR A CA 1
ATOM 937 C C . THR A 1 117 ? -15.635 -7.668 20.345 1.00 83.75 117 THR A C 1
ATOM 939 O O . THR A 1 117 ? -14.883 -6.710 20.182 1.00 83.75 117 THR A O 1
ATOM 942 N N . ASP A 1 118 ? -15.803 -8.260 21.528 1.00 84.38 118 ASP A N 1
ATOM 943 C CA . ASP A 1 118 ? -15.208 -7.880 22.812 1.00 84.38 118 ASP A CA 1
ATOM 944 C C . ASP A 1 118 ? -13.939 -8.670 23.186 1.00 84.38 118 ASP A C 1
ATOM 946 O O . ASP A 1 118 ? -13.376 -8.441 24.255 1.00 84.38 118 ASP A O 1
ATOM 950 N N . ASN A 1 119 ? -13.481 -9.591 22.329 1.00 86.06 119 ASN A N 1
ATOM 951 C CA . ASN A 1 119 ? -12.269 -10.382 22.553 1.00 86.06 119 ASN A CA 1
ATOM 952 C C . ASN A 1 119 ? -11.153 -9.996 21.569 1.00 86.06 119 ASN A C 1
ATOM 954 O O . ASN A 1 119 ? -11.398 -9.844 20.370 1.00 86.06 119 ASN A O 1
ATOM 958 N N . ASP A 1 120 ? -9.927 -9.888 22.084 1.00 84.31 120 ASP A N 1
ATOM 959 C CA . ASP A 1 120 ? -8.713 -9.708 21.285 1.00 84.31 120 ASP A CA 1
ATOM 960 C C . ASP A 1 120 ? -8.267 -11.044 20.664 1.00 84.31 120 ASP A C 1
ATOM 962 O O . ASP A 1 120 ? -8.305 -12.096 21.310 1.00 84.31 120 ASP A O 1
ATOM 966 N N . HIS A 1 121 ? -7.783 -10.993 19.424 1.00 90.44 121 HIS A N 1
ATOM 967 C CA . HIS A 1 121 ? -7.138 -12.100 18.719 1.00 90.44 121 HIS A CA 1
ATOM 968 C C . HIS A 1 121 ? -5.909 -11.551 17.988 1.00 90.44 121 HIS A C 1
ATOM 970 O O . HIS A 1 121 ? -6.028 -10.557 17.278 1.00 90.44 121 HIS A O 1
ATOM 976 N N . ARG A 1 122 ? -4.741 -12.186 18.152 1.00 90.06 122 ARG A N 1
ATOM 977 C CA . ARG A 1 122 ? -3.608 -12.019 17.229 1.00 90.06 122 ARG A CA 1
ATOM 978 C C . ARG A 1 122 ? -3.619 -13.240 16.325 1.00 90.06 122 ARG A C 1
ATOM 980 O O . ARG A 1 122 ? -3.461 -14.357 16.821 1.00 90.06 122 ARG A O 1
ATOM 987 N N . SER A 1 123 ? -3.863 -13.006 15.044 1.00 94.06 123 SER A N 1
ATOM 988 C CA . SER A 1 123 ? -3.726 -14.028 14.012 1.00 94.06 123 SER A CA 1
ATOM 989 C C . SER A 1 123 ? -2.249 -14.397 13.838 1.00 94.06 123 SER A C 1
ATOM 991 O O . SER A 1 123 ? -1.374 -13.702 14.363 1.00 94.06 123 SER A O 1
ATOM 993 N N . PHE A 1 124 ? -1.988 -15.576 13.270 1.00 93.44 124 PHE A N 1
ATOM 994 C CA . PHE A 1 124 ? -0.629 -16.037 12.969 1.00 93.44 124 PHE A CA 1
ATOM 995 C C . PHE A 1 124 ? -0.630 -17.219 11.991 1.00 93.44 124 PHE A C 1
ATOM 997 O O . PHE A 1 124 ? -1.534 -18.072 11.987 1.00 93.44 124 PHE A O 1
ATOM 1004 N N . VAL A 1 125 ? 0.502 -17.388 11.312 1.00 92.75 125 VAL A N 1
ATOM 1005 C CA . VAL A 1 125 ? 0.931 -18.620 10.650 1.00 92.75 125 VAL A CA 1
ATOM 1006 C C . VAL A 1 125 ? 1.996 -19.340 11.482 1.00 92.75 125 VAL A C 1
ATOM 1008 O O . VAL A 1 125 ? 3.059 -18.826 11.807 1.00 92.75 125 VAL A O 1
ATOM 1011 N N . LYS A 1 126 ? 1.734 -20.612 11.788 1.00 88.69 126 LYS A N 1
ATOM 1012 C CA . LYS A 1 126 ? 2.719 -21.586 12.273 1.00 88.69 126 LYS A CA 1
ATOM 1013 C C . LYS A 1 126 ? 3.324 -22.305 11.066 1.00 88.69 126 LYS A C 1
ATOM 1015 O O . LYS A 1 126 ? 2.843 -23.370 10.650 1.00 88.69 126 LYS A O 1
ATOM 1020 N N . THR A 1 127 ? 4.409 -21.750 10.531 1.00 75.50 127 THR A N 1
ATOM 1021 C CA . THR A 1 127 ? 5.383 -22.541 9.768 1.00 75.50 127 THR A CA 1
ATOM 1022 C C . THR A 1 127 ? 5.986 -23.606 10.701 1.00 75.50 127 THR A C 1
ATOM 1024 O O . THR A 1 127 ? 6.094 -23.433 11.919 1.00 75.50 127 THR A O 1
ATOM 1027 N N . GLY A 1 128 ? 6.280 -24.794 10.167 1.00 61.88 128 GLY A N 1
ATOM 1028 C CA . GLY A 1 128 ? 6.636 -25.956 10.989 1.00 61.88 128 GLY A CA 1
ATOM 1029 C C . GLY A 1 128 ? 8.062 -25.879 11.537 1.00 61.88 128 GLY A C 1
ATOM 1030 O O . GLY A 1 128 ? 8.967 -26.404 10.892 1.00 61.88 128 GLY A O 1
ATOM 1031 N N . ALA A 1 129 ? 8.237 -25.265 12.714 1.00 45.44 129 ALA A N 1
ATOM 1032 C CA . ALA A 1 129 ? 9.527 -24.994 13.359 1.00 45.44 129 ALA A CA 1
ATOM 1033 C C . ALA A 1 129 ? 10.547 -26.145 13.227 1.00 45.44 129 ALA A C 1
ATOM 1035 O O . ALA A 1 129 ? 10.367 -27.233 13.786 1.00 45.44 129 ALA A O 1
ATOM 1036 N N . MET A 1 130 ? 11.640 -25.890 12.501 1.00 41.09 130 MET A N 1
ATOM 1037 C CA . MET A 1 130 ? 12.720 -26.854 12.288 1.00 41.09 130 MET A CA 1
ATOM 1038 C C . MET A 1 130 ? 13.844 -26.646 13.316 1.00 41.09 130 MET A C 1
ATOM 1040 O O . MET A 1 130 ? 14.413 -25.559 13.386 1.00 41.09 130 MET A O 1
ATOM 1044 N N . PRO A 1 131 ? 14.192 -27.656 14.135 1.00 36.25 131 PRO A N 1
ATOM 1045 C CA . PRO A 1 131 ? 15.210 -27.492 15.165 1.00 36.25 131 PRO A CA 1
ATOM 1046 C C . PRO A 1 131 ? 16.631 -27.651 14.602 1.00 36.25 131 PRO A C 1
ATOM 1048 O O . PRO A 1 131 ? 17.026 -28.752 14.221 1.00 36.25 131 PRO A O 1
ATOM 1051 N N . GLY A 1 132 ? 17.435 -26.585 14.669 1.00 36.38 132 GLY A N 1
ATOM 1052 C CA . GLY A 1 132 ? 18.904 -26.695 14.699 1.00 36.38 132 GLY A CA 1
ATOM 1053 C C . GLY A 1 132 ? 19.698 -25.898 13.663 1.00 36.38 132 GLY A C 1
ATOM 1054 O O . GLY A 1 132 ? 20.923 -25.888 13.761 1.00 36.38 132 GLY A O 1
ATOM 1055 N N . LYS A 1 133 ? 19.043 -25.224 12.714 1.00 35.28 133 LYS A N 1
ATOM 1056 C CA . LYS A 1 133 ? 19.664 -24.318 11.734 1.00 35.28 133 LYS A CA 1
ATOM 1057 C C . LYS A 1 133 ? 18.728 -23.145 11.426 1.00 35.28 133 LYS A C 1
ATOM 1059 O O . LYS A 1 133 ? 17.519 -23.285 11.605 1.00 35.28 133 LYS A O 1
ATOM 1064 N N . GLY A 1 134 ? 19.286 -22.016 10.974 1.00 39.56 134 GLY A N 1
ATOM 1065 C CA . GLY A 1 134 ? 18.501 -20.966 10.307 1.00 39.56 134 GLY A CA 1
ATOM 1066 C C . GLY A 1 134 ? 17.835 -21.523 9.044 1.00 39.56 134 GLY A C 1
ATOM 1067 O O . GLY A 1 134 ? 18.270 -22.567 8.565 1.00 39.56 134 GLY A O 1
ATOM 1068 N N . PHE A 1 135 ? 16.769 -20.874 8.566 1.00 41.72 135 PHE A N 1
ATOM 1069 C CA . PHE A 1 135 ? 15.814 -21.372 7.563 1.00 41.72 135 PHE A CA 1
ATOM 1070 C C . PHE A 1 135 ? 16.438 -22.162 6.381 1.00 41.72 135 PHE A C 1
ATOM 1072 O O . PHE A 1 135 ? 16.707 -21.619 5.315 1.00 41.72 135 PHE A O 1
ATOM 1079 N N . ASP A 1 136 ? 16.629 -23.481 6.547 1.00 40.59 136 ASP A N 1
ATOM 1080 C CA . ASP A 1 136 ? 17.121 -24.392 5.497 1.00 40.59 136 ASP A CA 1
ATOM 1081 C C . ASP A 1 136 ? 16.044 -24.529 4.392 1.00 40.59 136 ASP A C 1
ATOM 1083 O O . ASP A 1 136 ? 15.181 -25.409 4.470 1.00 40.59 136 ASP A O 1
ATOM 1087 N N . LYS A 1 137 ? 16.096 -23.641 3.386 1.00 44.03 137 LYS A N 1
ATOM 1088 C CA . LYS A 1 137 ? 15.266 -23.589 2.160 1.00 44.03 137 LYS A CA 1
ATOM 1089 C C . LYS A 1 137 ? 13.766 -23.896 2.353 1.00 44.03 137 LYS A C 1
ATOM 1091 O O . LYS A 1 137 ? 13.239 -24.885 1.840 1.00 44.03 137 LYS A O 1
ATOM 1096 N N . GLY A 1 138 ? 13.083 -22.970 3.032 1.00 47.59 138 GLY A N 1
ATOM 1097 C CA . GLY A 1 138 ? 11.720 -22.557 2.673 1.00 47.59 138 GLY A CA 1
ATOM 1098 C C . GLY A 1 138 ? 10.513 -23.386 3.162 1.00 47.59 138 GLY A C 1
ATOM 1099 O O . GLY A 1 138 ? 10.562 -24.621 3.233 1.00 47.59 138 GLY A O 1
ATOM 1100 N N . PRO A 1 139 ? 9.359 -22.747 3.461 1.00 50.09 139 PRO A N 1
ATOM 1101 C CA . PRO A 1 139 ? 8.151 -23.449 3.906 1.00 50.09 139 PRO A CA 1
ATOM 1102 C C . PRO A 1 139 ? 7.339 -24.113 2.779 1.00 50.09 139 PRO A C 1
ATOM 1104 O O . PRO A 1 139 ? 6.535 -24.993 3.087 1.00 50.09 139 PRO A O 1
ATOM 1107 N N . TYR A 1 140 ? 7.560 -23.756 1.506 1.00 57.84 140 TYR A N 1
ATOM 1108 C CA . TYR A 1 140 ? 6.794 -24.170 0.307 1.00 57.84 140 TYR A CA 1
ATOM 1109 C C . TYR A 1 140 ? 6.396 -25.662 0.289 1.00 57.84 140 TYR A C 1
ATOM 1111 O O . TYR A 1 140 ? 5.259 -26.041 -0.015 1.00 57.84 140 TYR A O 1
ATOM 1119 N N . THR A 1 141 ? 7.333 -26.530 0.688 1.00 53.34 141 THR A N 1
ATOM 1120 C CA . THR A 1 141 ? 7.187 -27.994 0.644 1.00 53.34 141 THR A CA 1
ATOM 1121 C C . THR A 1 141 ? 6.407 -28.598 1.818 1.00 53.34 141 THR A C 1
ATOM 1123 O O . THR A 1 141 ? 6.053 -29.782 1.768 1.00 53.34 141 THR A O 1
ATOM 1126 N N . LYS A 1 142 ? 6.068 -27.829 2.866 1.00 68.81 142 LYS A N 1
ATOM 1127 C CA . LYS A 1 142 ? 5.382 -28.316 4.081 1.00 68.81 142 LYS A CA 1
ATOM 1128 C C . LYS A 1 142 ? 4.052 -27.605 4.333 1.00 68.81 142 LYS A C 1
ATOM 1130 O O . LYS A 1 142 ? 3.880 -26.424 4.069 1.00 68.81 142 LYS A O 1
ATOM 1135 N N . ARG A 1 143 ? 3.081 -28.350 4.869 1.00 84.12 143 ARG A N 1
ATOM 1136 C CA . ARG A 1 143 ? 1.745 -27.836 5.195 1.00 84.12 143 ARG A CA 1
ATOM 1137 C C . ARG A 1 143 ? 1.815 -26.953 6.437 1.00 84.12 143 ARG A C 1
ATOM 1139 O O . ARG A 1 143 ? 1.717 -27.458 7.555 1.00 84.12 143 ARG A O 1
ATOM 1146 N N . ALA A 1 144 ? 1.999 -25.650 6.233 1.00 89.44 144 ALA A N 1
ATOM 1147 C CA . ALA A 1 144 ? 1.819 -24.676 7.304 1.00 89.44 144 ALA A CA 1
ATOM 1148 C C . ALA A 1 144 ? 0.365 -24.700 7.806 1.00 89.44 144 ALA A C 1
ATOM 1150 O O . ALA A 1 144 ? -0.568 -25.095 7.093 1.00 89.44 144 ALA A O 1
ATOM 1151 N N . THR A 1 145 ? 0.186 -24.278 9.051 1.00 93.12 145 THR A N 1
ATOM 1152 C CA . THR A 1 145 ? -1.129 -24.133 9.685 1.00 93.12 145 THR A CA 1
ATOM 1153 C C . THR A 1 145 ? -1.182 -22.805 10.413 1.00 93.12 145 THR A C 1
ATOM 1155 O O . THR A 1 145 ? -0.140 -22.320 10.824 1.00 93.12 145 THR A O 1
ATOM 1158 N N . GLY A 1 146 ? -2.356 -22.234 10.626 1.00 94.75 146 GLY A N 1
ATOM 1159 C CA . GLY A 1 146 ? -2.496 -20.945 11.302 1.00 94.75 146 GLY A CA 1
ATOM 1160 C C . GLY A 1 146 ? -3.848 -20.826 11.977 1.00 94.75 146 GLY A C 1
ATOM 1161 O O . GLY A 1 146 ? -4.688 -21.722 11.845 1.00 94.75 146 GLY A O 1
ATOM 1162 N N . GLU A 1 147 ? -4.043 -19.741 12.712 1.00 97.31 147 GLU A N 1
ATOM 1163 C CA . GLU A 1 147 ? -5.331 -19.388 13.308 1.00 97.31 147 GLU A CA 1
ATOM 1164 C C . GLU A 1 147 ? -5.594 -17.914 12.963 1.00 97.31 147 GLU A C 1
ATOM 1166 O O . GLU A 1 147 ? -4.812 -17.050 13.350 1.00 97.31 147 GLU A O 1
ATOM 1171 N N . PHE A 1 148 ? -6.645 -17.646 12.184 1.00 97.38 148 PHE A N 1
ATOM 1172 C CA . PHE A 1 148 ? -7.104 -16.309 11.775 1.00 97.38 148 PHE A CA 1
ATOM 1173 C C . PHE A 1 148 ? -8.423 -15.976 12.488 1.00 97.38 148 PHE A C 1
ATOM 1175 O O . PHE A 1 148 ? -9.147 -16.873 12.928 1.00 97.38 148 PHE A O 1
ATOM 1182 N N . SER A 1 149 ? -8.776 -14.700 12.579 1.00 97.00 149 SER A N 1
ATOM 1183 C CA . SER A 1 149 ? -10.051 -14.225 13.118 1.00 97.00 149 SER A CA 1
ATOM 1184 C C . SER A 1 149 ? -11.048 -13.966 11.994 1.00 97.00 149 SER A C 1
ATOM 1186 O O . SER A 1 149 ? -10.706 -13.366 10.984 1.00 97.00 149 SER A O 1
ATOM 1188 N N . ASN A 1 150 ? -12.331 -14.275 12.192 1.00 96.88 150 ASN A N 1
ATOM 1189 C CA . ASN A 1 150 ? -13.399 -13.815 11.292 1.00 96.88 150 ASN A CA 1
ATOM 1190 C C . ASN A 1 150 ? -13.639 -12.287 11.309 1.00 96.88 150 ASN A C 1
ATOM 1192 O O . ASN A 1 150 ? -14.607 -11.814 10.713 1.00 96.88 150 ASN A O 1
ATOM 1196 N N . ARG A 1 151 ? -12.801 -11.536 12.033 1.00 95.06 151 ARG A N 1
ATOM 1197 C CA . ARG A 1 151 ? -12.770 -10.071 12.098 1.00 95.06 151 ARG A CA 1
ATOM 1198 C C . ARG A 1 151 ? -11.526 -9.462 11.439 1.00 95.06 151 ARG A C 1
ATOM 1200 O O . ARG A 1 151 ? -11.410 -8.240 11.459 1.00 95.06 151 ARG A O 1
ATOM 1207 N N . ASP A 1 152 ? -10.611 -10.280 10.919 1.00 95.06 152 ASP A N 1
ATOM 1208 C CA . ASP A 1 152 ? -9.430 -9.791 10.205 1.00 95.06 152 ASP A CA 1
ATOM 1209 C C . ASP A 1 152 ? -9.850 -9.095 8.900 1.00 95.06 152 ASP A C 1
ATOM 1211 O O . ASP A 1 152 ? -10.795 -9.522 8.227 1.00 95.06 152 ASP A O 1
ATOM 1215 N N . ASP A 1 153 ? -9.153 -8.021 8.535 1.00 93.69 153 ASP A N 1
ATOM 1216 C CA . ASP A 1 153 ? -9.252 -7.436 7.199 1.00 93.69 153 ASP A CA 1
ATOM 1217 C C . ASP A 1 153 ? -8.273 -8.126 6.233 1.00 93.69 153 ASP A C 1
ATOM 1219 O O . ASP A 1 153 ? -7.370 -8.864 6.641 1.00 93.69 153 ASP A O 1
ATOM 1223 N N . GLY A 1 154 ? -8.438 -7.895 4.929 1.00 92.50 154 GLY A N 1
ATOM 1224 C CA . GLY A 1 154 ? -7.528 -8.445 3.932 1.00 92.50 154 GLY A CA 1
ATOM 1225 C C . GLY A 1 154 ? -6.086 -7.948 4.045 1.00 92.50 154 GLY A C 1
ATOM 1226 O O . GLY A 1 154 ? -5.209 -8.575 3.463 1.00 92.50 154 GLY A O 1
ATOM 1227 N N . LYS A 1 155 ? -5.794 -6.888 4.819 1.00 93.25 155 LYS A N 1
ATOM 1228 C CA . LYS A 1 155 ? -4.413 -6.466 5.084 1.00 93.25 155 LYS A CA 1
ATOM 1229 C C . LYS A 1 155 ? -3.735 -7.372 6.108 1.00 93.25 155 LYS A C 1
ATOM 1231 O O . LYS A 1 155 ? -2.589 -7.762 5.904 1.00 93.25 155 LYS A O 1
ATOM 1236 N N . VAL A 1 156 ? -4.449 -7.739 7.176 1.00 93.56 156 VAL A N 1
ATOM 1237 C CA . VAL A 1 156 ? -4.003 -8.772 8.127 1.00 93.56 156 VAL A CA 1
ATOM 1238 C C . VAL A 1 156 ? -3.784 -10.090 7.391 1.00 93.56 156 VAL A C 1
ATOM 1240 O O . VAL A 1 156 ? -2.739 -10.713 7.545 1.00 93.56 156 VAL A O 1
ATOM 1243 N N . VAL A 1 157 ? -4.715 -10.484 6.521 1.00 96.00 157 VAL A N 1
ATOM 1244 C CA . VAL A 1 157 ? -4.575 -11.731 5.760 1.00 96.00 157 VAL A CA 1
ATOM 1245 C C . VAL A 1 157 ? -3.441 -11.665 4.729 1.00 96.00 157 VAL A C 1
ATOM 1247 O O . VAL A 1 157 ? -2.671 -12.616 4.640 1.00 96.00 157 VAL A O 1
ATOM 1250 N N . ALA A 1 158 ? -3.248 -10.548 4.018 1.00 95.88 158 ALA A N 1
ATOM 1251 C CA . ALA A 1 158 ? -2.118 -10.362 3.100 1.00 95.88 158 ALA A CA 1
ATOM 1252 C C . ALA A 1 158 ? -0.752 -10.476 3.796 1.00 95.88 158 ALA A C 1
ATOM 1254 O O . ALA A 1 158 ? 0.170 -11.059 3.227 1.00 95.88 158 ALA A O 1
ATOM 1255 N N . HIS A 1 159 ? -0.637 -9.946 5.017 1.00 94.69 159 HIS A N 1
ATOM 1256 C CA . HIS A 1 159 ? 0.552 -10.059 5.859 1.00 94.69 159 HIS A CA 1
ATOM 1257 C C . HIS A 1 159 ? 0.837 -11.523 6.238 1.00 94.69 159 HIS A C 1
ATOM 1259 O O . HIS A 1 159 ? 1.908 -12.051 5.949 1.00 94.69 159 HIS A O 1
ATOM 1265 N N . GLU A 1 160 ? -0.165 -12.222 6.774 1.00 94.75 160 GLU A N 1
ATOM 1266 C CA . GLU A 1 160 ? -0.061 -13.638 7.152 1.00 94.75 160 GLU A CA 1
ATOM 1267 C C . GLU A 1 160 ? 0.240 -14.563 5.957 1.00 94.75 160 GLU A C 1
ATOM 1269 O O . GLU A 1 160 ? 0.930 -15.576 6.095 1.00 94.75 160 GLU A O 1
ATOM 1274 N N . ILE A 1 161 ? -0.236 -14.215 4.756 1.00 94.94 161 ILE A N 1
ATOM 1275 C CA . ILE A 1 161 ? 0.095 -14.926 3.513 1.00 94.94 161 ILE A CA 1
ATOM 1276 C C . ILE A 1 161 ? 1.587 -14.802 3.176 1.00 94.94 161 ILE A C 1
ATOM 1278 O O . ILE A 1 161 ? 2.170 -15.774 2.695 1.00 94.94 161 ILE A O 1
ATOM 1282 N N . GLY A 1 162 ? 2.243 -13.691 3.523 1.00 93.06 162 GLY A N 1
ATOM 1283 C CA . GLY A 1 162 ? 3.697 -13.547 3.418 1.00 93.06 162 GLY A CA 1
ATOM 1284 C C . GLY A 1 162 ? 4.460 -14.664 4.139 1.00 93.06 162 GLY A C 1
ATOM 1285 O O . GLY A 1 162 ? 5.365 -15.266 3.563 1.00 93.06 162 GLY A O 1
ATOM 1286 N N . HIS A 1 163 ? 4.019 -15.061 5.337 1.00 90.88 163 HIS A N 1
ATOM 1287 C CA . HIS A 1 163 ? 4.605 -16.192 6.069 1.00 90.88 163 HIS A CA 1
ATOM 1288 C C . HIS A 1 163 ? 4.334 -17.565 5.418 1.00 90.88 163 HIS A C 1
ATOM 1290 O O . HIS A 1 163 ? 5.103 -18.511 5.614 1.00 90.88 163 HIS A O 1
ATOM 1296 N N . LEU A 1 164 ? 3.260 -17.715 4.628 1.00 90.56 164 LEU A N 1
ATOM 1297 C CA . LEU A 1 164 ? 3.036 -18.911 3.793 1.00 90.56 164 LEU A CA 1
ATOM 1298 C C . LEU A 1 164 ? 3.988 -18.941 2.584 1.00 90.56 164 LEU A C 1
ATOM 1300 O O . LEU A 1 164 ? 4.303 -20.021 2.075 1.00 90.56 164 LEU A O 1
ATOM 1304 N N . MET A 1 165 ? 4.482 -17.772 2.170 1.00 90.31 165 MET A N 1
ATOM 1305 C CA . MET A 1 165 ? 5.507 -17.586 1.142 1.00 90.31 165 MET A CA 1
ATOM 1306 C C . MET A 1 165 ? 6.942 -17.539 1.694 1.00 90.31 165 MET A C 1
ATOM 1308 O O . MET A 1 165 ? 7.859 -17.378 0.907 1.00 90.31 165 MET A O 1
ATOM 1312 N N . GLY A 1 166 ? 7.163 -17.714 3.004 1.00 86.00 166 GLY A N 1
ATOM 1313 C CA . GLY A 1 166 ? 8.508 -17.757 3.611 1.00 86.00 166 GLY A CA 1
ATOM 1314 C C . GLY A 1 166 ? 9.023 -16.449 4.208 1.00 86.00 166 GLY A C 1
ATOM 1315 O O . GLY A 1 166 ? 10.040 -16.475 4.893 1.00 86.00 166 GLY A O 1
ATOM 1316 N N . LEU A 1 167 ? 8.306 -15.341 4.032 1.00 87.12 167 LEU A N 1
ATOM 1317 C CA . LEU A 1 167 ? 8.739 -14.030 4.511 1.00 87.12 167 LEU A CA 1
ATOM 1318 C C . LEU A 1 167 ? 8.665 -13.926 6.044 1.00 87.12 167 LEU A C 1
ATOM 1320 O O . LEU A 1 167 ? 7.666 -14.319 6.659 1.00 87.12 167 LEU A O 1
ATOM 1324 N N . ASP A 1 168 ? 9.709 -13.353 6.642 1.00 85.00 168 ASP A N 1
ATOM 1325 C CA . ASP A 1 168 ? 9.760 -12.975 8.060 1.00 85.00 168 ASP A CA 1
ATOM 1326 C C . ASP A 1 168 ? 9.026 -11.638 8.315 1.00 85.00 168 ASP A C 1
ATOM 1328 O O . ASP A 1 168 ? 8.724 -10.879 7.393 1.00 85.00 168 ASP A O 1
ATOM 1332 N N . ASP A 1 169 ? 8.747 -11.333 9.587 1.00 86.38 169 ASP A N 1
ATOM 1333 C CA . ASP A 1 169 ? 8.252 -10.017 10.016 1.00 86.38 169 ASP A CA 1
ATOM 1334 C C . ASP A 1 169 ? 9.299 -8.907 9.780 1.00 86.38 169 ASP A C 1
ATOM 1336 O O . ASP A 1 169 ? 10.435 -8.997 10.252 1.00 86.38 169 ASP A O 1
ATOM 1340 N N . GLU A 1 170 ? 8.897 -7.792 9.161 1.00 87.44 170 GLU A N 1
ATOM 1341 C CA . GLU A 1 170 ? 9.730 -6.582 9.013 1.00 87.44 170 GLU A CA 1
ATOM 1342 C C . GLU A 1 170 ? 9.489 -5.539 10.123 1.00 87.44 170 GLU A C 1
ATOM 1344 O O . GLU A 1 170 ? 9.916 -4.381 10.034 1.00 87.44 170 GLU A O 1
ATOM 1349 N N . TYR A 1 171 ? 8.830 -5.944 11.210 1.00 82.75 171 TYR A N 1
ATOM 1350 C CA . TYR A 1 171 ? 8.724 -5.178 12.449 1.00 82.75 171 TYR A CA 1
ATOM 1351 C C . TYR A 1 171 ? 9.509 -5.839 13.587 1.00 82.75 171 TYR A C 1
ATOM 1353 O O . TYR A 1 171 ? 9.716 -7.049 13.631 1.00 82.75 171 TYR A O 1
ATOM 1361 N N . PHE A 1 172 ? 9.932 -5.021 14.548 1.00 80.56 172 PHE A N 1
ATOM 1362 C CA . PHE A 1 172 ? 10.476 -5.486 15.816 1.00 80.56 172 PHE A CA 1
ATOM 1363 C C . PHE A 1 172 ? 9.436 -5.289 16.927 1.00 80.56 172 PHE A C 1
ATOM 1365 O O . PHE A 1 172 ? 8.874 -4.201 17.082 1.00 80.56 172 PHE A O 1
ATOM 1372 N N . ASP A 1 173 ? 9.190 -6.329 17.726 1.00 82.19 173 ASP A N 1
ATOM 1373 C CA . ASP A 1 173 ? 8.424 -6.208 18.969 1.00 82.19 173 ASP A CA 1
ATOM 1374 C C . ASP A 1 173 ? 9.356 -5.669 20.061 1.00 82.19 173 ASP A C 1
ATOM 1376 O O . ASP A 1 173 ? 10.458 -6.189 20.269 1.00 82.19 173 ASP A O 1
ATOM 1380 N N . PHE A 1 174 ? 8.909 -4.660 20.809 1.00 85.00 174 PHE A N 1
ATOM 1381 C CA . PHE A 1 174 ? 9.621 -4.111 21.958 1.00 85.00 174 PHE A CA 1
ATOM 1382 C C . PHE A 1 174 ? 8.731 -3.976 23.196 1.00 85.00 174 PHE A C 1
ATOM 1384 O O . PHE A 1 174 ? 7.533 -3.703 23.124 1.00 85.00 174 PHE A O 1
ATOM 1391 N N . SER A 1 175 ? 9.364 -4.105 24.360 1.00 90.00 175 SER A N 1
ATOM 1392 C CA . SER A 1 175 ? 8.802 -3.812 25.674 1.00 90.00 175 SER A CA 1
ATOM 1393 C C . SER A 1 175 ? 9.578 -2.657 26.304 1.00 90.00 175 SER A C 1
ATOM 1395 O O . SER A 1 175 ? 10.808 -2.702 26.397 1.00 90.00 175 SER A O 1
ATOM 1397 N N . VAL A 1 176 ? 8.878 -1.599 26.713 1.00 92.06 176 VAL A N 1
ATOM 1398 C CA . VAL A 1 176 ? 9.468 -0.404 27.326 1.00 92.06 176 VAL A CA 1
ATOM 1399 C C . VAL A 1 176 ? 8.866 -0.141 28.702 1.00 92.06 176 VAL A C 1
ATOM 1401 O O . VAL A 1 176 ? 7.668 0.109 28.831 1.00 92.06 176 VAL A O 1
ATOM 1404 N N . ASP A 1 177 ? 9.715 -0.128 29.732 1.00 92.38 177 ASP A N 1
ATOM 1405 C CA . ASP A 1 177 ? 9.347 0.386 31.050 1.00 92.38 177 ASP A CA 1
ATOM 1406 C C . ASP A 1 177 ? 9.736 1.861 31.128 1.00 92.38 177 ASP A C 1
ATOM 1408 O O . ASP A 1 177 ? 10.918 2.214 31.062 1.00 92.38 177 ASP A O 1
ATOM 1412 N N . PHE A 1 178 ? 8.766 2.746 31.330 1.00 93.25 178 PHE A N 1
ATOM 1413 C CA . PHE A 1 178 ? 8.995 4.187 31.413 1.00 93.25 178 PHE A CA 1
ATOM 1414 C C . PHE A 1 178 ? 8.260 4.821 32.592 1.00 93.25 178 PHE A C 1
ATOM 1416 O O . PHE A 1 178 ? 7.240 4.331 33.064 1.00 93.25 178 PHE A O 1
ATOM 1423 N N . THR A 1 179 ? 8.790 5.937 33.078 1.00 91.75 179 THR A N 1
ATOM 1424 C CA . THR A 1 179 ? 8.202 6.767 34.130 1.00 91.75 179 THR A CA 1
ATOM 1425 C C . THR A 1 179 ? 7.862 8.127 33.544 1.00 91.75 179 THR A C 1
ATOM 1427 O O . THR A 1 179 ? 8.714 8.760 32.919 1.00 91.75 179 THR A O 1
ATOM 1430 N N . ILE A 1 180 ? 6.633 8.599 33.757 1.00 89.06 180 ILE A N 1
ATOM 1431 C CA . ILE A 1 180 ? 6.265 9.986 33.458 1.00 89.06 180 ILE A CA 1
ATOM 1432 C C . ILE A 1 180 ? 6.431 10.781 34.747 1.00 89.06 180 ILE A C 1
ATOM 1434 O O . ILE A 1 180 ? 5.690 10.589 35.711 1.00 89.06 180 ILE A O 1
ATOM 1438 N N . ASN A 1 181 ? 7.402 11.683 34.772 1.00 91.25 181 ASN A N 1
ATOM 1439 C CA . ASN A 1 181 ? 7.706 12.495 35.943 1.00 91.25 181 ASN A CA 1
ATOM 1440 C C . ASN A 1 181 ? 6.621 13.560 36.191 1.00 91.25 181 ASN A C 1
ATOM 1442 O O . ASN A 1 181 ? 5.790 13.859 35.331 1.00 91.25 181 ASN A O 1
ATOM 1446 N N . ASN A 1 182 ? 6.622 14.164 37.383 1.00 90.12 182 ASN A N 1
ATOM 1447 C CA . ASN A 1 182 ? 5.605 15.150 37.783 1.00 90.12 182 ASN A CA 1
ATOM 1448 C C . ASN A 1 182 ? 5.610 16.434 36.928 1.00 90.12 182 ASN A C 1
ATOM 1450 O O . ASN A 1 182 ? 4.571 17.077 36.779 1.00 90.12 182 ASN A O 1
ATOM 1454 N N . ASP A 1 183 ? 6.748 16.795 36.330 1.00 90.31 183 ASP A N 1
ATOM 1455 C CA . ASP A 1 183 ? 6.840 17.877 35.342 1.00 90.31 183 ASP A CA 1
ATOM 1456 C C . ASP A 1 183 ? 6.226 17.484 33.982 1.00 90.31 183 ASP A C 1
ATOM 1458 O O . ASP A 1 183 ? 5.655 18.325 33.287 1.00 90.31 183 ASP A O 1
ATOM 1462 N N . GLY A 1 184 ? 6.197 16.192 33.651 1.00 85.50 184 GLY A N 1
ATOM 1463 C CA . GLY A 1 184 ? 5.760 15.627 32.372 1.00 85.50 184 GLY A CA 1
ATOM 1464 C C . GLY A 1 184 ? 6.902 15.120 31.490 1.00 85.50 184 GLY A C 1
ATOM 1465 O O . GLY A 1 184 ? 6.633 14.673 30.381 1.00 85.50 184 GLY A O 1
ATOM 1466 N N . SER A 1 185 ? 8.152 15.174 31.958 1.00 89.69 185 SER A N 1
ATOM 1467 C CA . SER A 1 185 ? 9.275 14.525 31.280 1.00 89.69 185 SER A CA 1
ATOM 1468 C C . SER A 1 185 ? 9.138 12.998 31.332 1.00 89.69 185 SER A C 1
ATOM 1470 O O . SER A 1 185 ? 8.635 12.437 32.308 1.00 89.69 185 SER A O 1
ATOM 1472 N N . ILE A 1 186 ? 9.580 12.32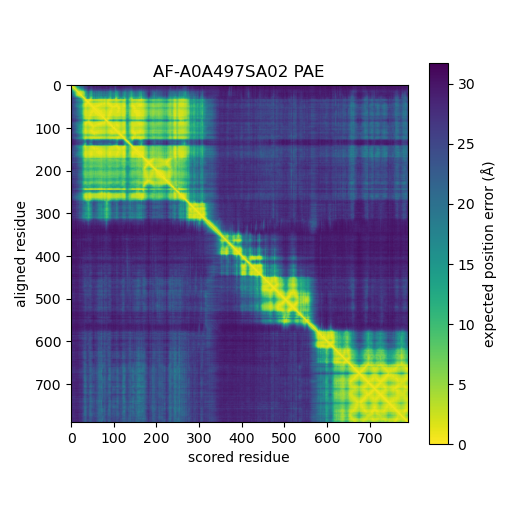1 30.271 1.00 88.38 186 ILE A N 1
ATOM 1473 C CA . ILE A 1 186 ? 9.544 10.858 30.153 1.00 88.38 186 ILE A CA 1
ATOM 1474 C C . ILE A 1 186 ? 10.946 10.316 30.435 1.00 88.38 186 ILE A C 1
ATOM 1476 O O . ILE A 1 186 ? 11.903 10.652 29.737 1.00 88.38 186 ILE A O 1
ATOM 1480 N N . THR A 1 187 ? 11.062 9.440 31.429 1.00 89.81 187 THR A N 1
ATOM 1481 C CA . THR A 1 187 ? 12.270 8.655 31.696 1.00 89.81 187 THR A CA 1
ATOM 1482 C C . THR A 1 187 ? 12.027 7.223 31.243 1.00 89.81 187 THR A C 1
ATOM 1484 O O . THR A 1 187 ? 11.225 6.518 31.846 1.00 89.81 187 THR A O 1
ATOM 1487 N N . ILE A 1 188 ? 12.714 6.777 30.190 1.00 90.94 188 ILE A N 1
ATOM 1488 C CA . ILE A 1 188 ? 12.769 5.351 29.843 1.00 90.94 188 ILE A CA 1
ATOM 1489 C C . ILE A 1 188 ? 13.686 4.684 30.875 1.00 90.94 188 ILE A C 1
ATOM 1491 O O . ILE A 1 188 ? 14.861 5.035 30.968 1.00 90.94 188 ILE A O 1
ATOM 1495 N N . ASN A 1 189 ? 13.135 3.775 31.679 1.00 91.12 189 ASN A N 1
ATOM 1496 C CA . ASN A 1 189 ? 13.868 3.037 32.710 1.00 91.12 189 ASN A CA 1
ATOM 1497 C C . ASN A 1 189 ? 14.547 1.796 32.108 1.00 91.12 189 ASN A C 1
ATOM 1499 O O . ASN A 1 189 ? 15.645 1.426 32.516 1.00 91.12 189 ASN A O 1
ATOM 1503 N N . ASN A 1 190 ? 13.864 1.157 31.156 1.00 91.38 190 ASN A N 1
ATOM 1504 C CA . ASN A 1 190 ? 14.262 -0.073 30.484 1.00 91.38 190 ASN A CA 1
ATOM 1505 C C . ASN A 1 190 ? 13.602 -0.115 29.095 1.00 91.38 190 ASN A C 1
ATOM 1507 O O . ASN A 1 190 ? 12.479 0.357 28.928 1.00 91.38 190 ASN A O 1
ATOM 1511 N N . LEU A 1 191 ? 14.298 -0.668 28.106 1.00 90.31 191 LEU A N 1
ATOM 1512 C CA . LEU A 1 191 ? 13.793 -0.900 26.754 1.00 90.31 191 LEU A CA 1
ATOM 1513 C C . LEU A 1 191 ? 14.425 -2.201 26.262 1.00 90.31 191 LEU A C 1
ATOM 1515 O O . LEU A 1 191 ? 15.648 -2.307 26.207 1.00 90.31 191 LEU A O 1
ATOM 1519 N N . ILE A 1 192 ? 13.587 -3.181 25.944 1.00 87.06 192 ILE A N 1
ATOM 1520 C CA . ILE A 1 192 ? 13.976 -4.517 25.497 1.00 87.06 192 ILE A CA 1
ATOM 1521 C C . ILE A 1 192 ? 13.326 -4.737 24.137 1.00 87.06 192 ILE A C 1
ATOM 1523 O O . ILE A 1 192 ? 12.103 -4.698 24.037 1.00 87.06 192 ILE A O 1
ATOM 1527 N N . ILE A 1 193 ? 14.124 -5.004 23.104 1.00 81.38 193 ILE A N 1
ATOM 1528 C CA . ILE A 1 193 ? 13.601 -5.573 21.858 1.00 81.38 193 ILE A CA 1
ATOM 1529 C C . ILE A 1 193 ? 13.374 -7.063 22.125 1.00 81.38 193 ILE A C 1
ATOM 1531 O O . ILE A 1 193 ? 14.313 -7.797 22.442 1.00 81.38 193 ILE A O 1
ATOM 1535 N N . THR A 1 194 ? 12.112 -7.481 22.092 1.00 80.81 194 THR A N 1
ATOM 1536 C CA . THR A 1 194 ? 11.678 -8.857 22.356 1.00 80.81 194 THR A CA 1
ATOM 1537 C C . THR A 1 194 ? 11.725 -9.724 21.103 1.00 80.81 194 THR A C 1
ATOM 1539 O O . THR A 1 194 ? 11.950 -10.927 21.222 1.00 80.81 194 THR A O 1
ATOM 1542 N N . TYR A 1 195 ? 11.581 -9.123 19.919 1.00 69.88 195 TYR A N 1
ATOM 1543 C CA . TYR A 1 195 ? 11.779 -9.778 18.627 1.00 69.88 195 TYR A CA 1
ATOM 1544 C C . TYR A 1 195 ? 12.304 -8.772 17.587 1.00 69.88 195 TYR A C 1
ATOM 1546 O O . TYR A 1 195 ? 11.782 -7.662 17.573 1.00 69.88 195 TYR A O 1
ATOM 1554 N N . PRO A 1 196 ? 13.289 -9.115 16.734 1.00 66.12 196 PRO A N 1
ATOM 1555 C CA . PRO A 1 196 ? 14.180 -10.263 16.871 1.00 66.12 196 PRO A CA 1
ATOM 1556 C C . PRO A 1 196 ? 15.143 -10.052 18.064 1.00 66.12 196 PRO A C 1
ATOM 1558 O O . PRO A 1 196 ? 15.696 -8.960 18.248 1.00 66.12 196 PRO A O 1
ATOM 1561 N N . PRO A 1 197 ? 15.348 -11.066 18.927 1.00 70.69 197 PRO A N 1
ATOM 1562 C CA . PRO A 1 197 ? 16.105 -10.898 20.163 1.00 70.69 197 PRO A CA 1
ATOM 1563 C C . PRO A 1 197 ? 17.594 -10.644 19.886 1.00 70.69 197 PRO A C 1
ATOM 1565 O O . PRO A 1 197 ? 18.277 -11.471 19.290 1.00 70.69 197 PRO A O 1
ATOM 1568 N N . GLY A 1 198 ? 18.110 -9.515 20.379 1.00 74.88 198 GLY A N 1
ATOM 1569 C CA . GLY A 1 198 ? 19.516 -9.114 20.222 1.00 74.88 198 GLY A CA 1
ATOM 1570 C C . GLY A 1 198 ? 19.761 -7.965 19.237 1.00 74.88 198 GLY A C 1
ATOM 1571 O O . GLY A 1 198 ? 20.893 -7.491 19.158 1.00 74.88 198 GLY A O 1
ATOM 1572 N N . MET A 1 199 ? 18.727 -7.471 18.545 1.00 77.19 199 MET A N 1
ATOM 1573 C CA . MET A 1 199 ? 18.821 -6.261 17.716 1.00 77.19 199 MET A CA 1
ATOM 1574 C C . MET A 1 199 ? 19.361 -5.057 18.527 1.00 77.19 199 MET A C 1
ATOM 1576 O O . MET A 1 199 ? 18.927 -4.835 19.664 1.00 77.19 199 MET A O 1
ATOM 1580 N N . PRO A 1 200 ? 20.292 -4.250 17.978 1.00 83.25 200 PRO A N 1
ATOM 1581 C CA . PRO A 1 200 ? 20.820 -3.077 18.667 1.00 83.25 200 PRO A CA 1
ATOM 1582 C C . PRO A 1 200 ? 19.778 -1.952 18.759 1.00 83.25 200 PRO A C 1
ATOM 1584 O O . PRO A 1 200 ? 19.188 -1.530 17.768 1.00 83.25 200 PRO A O 1
ATOM 1587 N N . ILE A 1 201 ? 19.596 -1.402 19.962 1.00 83.12 201 ILE A N 1
ATOM 1588 C CA . ILE A 1 201 ? 18.683 -0.277 20.212 1.00 83.12 201 ILE A CA 1
ATOM 1589 C C . ILE A 1 201 ? 19.318 1.025 19.698 1.00 83.12 201 ILE A C 1
ATOM 1591 O O . ILE A 1 201 ? 20.090 1.676 20.411 1.00 83.12 201 ILE A O 1
ATOM 1595 N N . THR A 1 202 ? 18.972 1.406 18.467 1.00 85.38 202 THR A N 1
ATOM 1596 C CA . THR A 1 202 ? 19.406 2.659 17.828 1.00 85.38 202 THR A CA 1
ATOM 1597 C C . THR A 1 202 ? 18.719 3.889 18.438 1.00 85.38 202 THR A C 1
ATOM 1599 O O . THR A 1 202 ? 17.714 3.789 19.152 1.00 85.38 202 THR A O 1
ATOM 1602 N N . ASP A 1 203 ? 19.240 5.087 18.151 1.00 81.50 203 ASP A N 1
ATOM 1603 C CA . ASP A 1 203 ? 18.585 6.333 18.571 1.00 81.50 203 ASP A CA 1
ATOM 1604 C C . ASP A 1 203 ? 17.284 6.634 17.804 1.00 81.50 203 ASP A C 1
ATOM 1606 O O . ASP A 1 203 ? 16.425 7.323 18.358 1.00 81.50 203 ASP A O 1
ATOM 1610 N N . ASP A 1 204 ? 17.066 6.055 16.615 1.00 77.19 204 ASP A N 1
ATOM 1611 C CA . ASP A 1 204 ? 15.767 6.145 15.932 1.00 77.19 204 ASP A CA 1
ATOM 1612 C C . ASP A 1 204 ? 14.703 5.262 16.605 1.00 77.19 204 ASP A C 1
ATOM 1614 O O . ASP A 1 204 ? 13.609 5.738 16.901 1.00 77.19 204 ASP A O 1
ATOM 1618 N N . ILE A 1 205 ? 15.056 4.036 17.017 1.00 80.06 205 ILE A N 1
ATOM 1619 C CA . ILE A 1 205 ? 14.174 3.200 17.853 1.00 80.06 205 ILE A CA 1
ATOM 1620 C C . ILE A 1 205 ? 13.790 3.964 19.131 1.00 80.06 205 ILE A C 1
ATOM 1622 O O . ILE A 1 205 ? 12.614 4.065 19.482 1.00 80.06 205 ILE A O 1
ATOM 1626 N N . ARG A 1 206 ? 14.758 4.604 19.803 1.00 83.00 206 ARG A N 1
ATOM 1627 C CA . ARG A 1 206 ? 14.492 5.444 20.989 1.00 83.00 206 ARG A CA 1
ATOM 1628 C C . ARG A 1 206 ? 13.637 6.679 20.680 1.00 83.00 206 ARG A C 1
ATOM 1630 O O . ARG A 1 206 ? 12.947 7.159 21.582 1.00 83.00 206 ARG A O 1
ATOM 1637 N N . LYS A 1 207 ? 13.682 7.212 19.456 1.00 85.19 207 LYS A N 1
ATOM 1638 C CA . LYS A 1 207 ? 12.831 8.314 18.986 1.00 85.19 207 LYS A CA 1
ATOM 1639 C C . LYS A 1 207 ? 11.394 7.829 18.773 1.00 85.19 207 LYS A C 1
ATOM 1641 O O . LYS A 1 207 ? 10.512 8.358 19.451 1.00 85.19 207 LYS A O 1
ATOM 1646 N N . LYS A 1 208 ? 11.172 6.776 17.973 1.00 81.50 208 LYS A N 1
ATOM 1647 C CA . LYS A 1 208 ? 9.849 6.151 17.770 1.00 81.50 208 LYS A CA 1
ATOM 1648 C C . LYS A 1 208 ? 9.179 5.792 19.104 1.00 81.50 208 LYS A C 1
ATOM 1650 O O . LYS A 1 208 ? 8.030 6.154 19.348 1.00 81.50 208 LYS A O 1
ATOM 1655 N N . VAL A 1 209 ? 9.927 5.177 20.027 1.00 85.06 209 VAL A N 1
ATOM 1656 C CA . VAL A 1 209 ? 9.456 4.835 21.384 1.00 85.06 209 VAL A CA 1
ATOM 1657 C C . VAL A 1 209 ? 8.979 6.073 22.162 1.00 85.06 209 VAL A C 1
ATOM 1659 O O . VAL A 1 209 ? 7.927 6.033 22.801 1.00 85.06 209 VAL A O 1
ATOM 1662 N N . ARG A 1 210 ? 9.707 7.198 22.108 1.00 85.06 210 ARG A N 1
ATOM 1663 C CA . ARG A 1 210 ? 9.294 8.454 22.769 1.00 85.06 210 ARG A CA 1
ATOM 1664 C C . ARG A 1 210 ? 8.053 9.069 22.123 1.00 85.06 210 ARG A C 1
ATOM 1666 O O . ARG A 1 210 ? 7.200 9.579 22.845 1.00 85.06 210 ARG A O 1
ATOM 1673 N N . GLU A 1 211 ? 7.951 9.016 20.798 1.00 84.50 211 GLU A N 1
ATOM 1674 C CA . GLU A 1 211 ? 6.804 9.520 20.031 1.00 84.50 211 GLU A CA 1
ATOM 1675 C C . GLU A 1 211 ? 5.535 8.703 20.358 1.00 84.50 211 GLU A C 1
ATOM 1677 O O . GLU A 1 211 ? 4.494 9.276 20.689 1.00 84.50 211 GLU A O 1
ATOM 1682 N N . GLY A 1 212 ? 5.646 7.372 20.432 1.00 82.56 212 GLY A N 1
ATOM 1683 C CA . GLY A 1 212 ? 4.578 6.476 20.889 1.00 82.56 212 GLY A CA 1
ATOM 1684 C C . GLY A 1 212 ? 4.126 6.725 22.335 1.00 82.56 212 GLY A C 1
ATOM 1685 O O . GLY A 1 212 ? 2.927 6.850 22.593 1.00 82.56 212 GLY A O 1
ATOM 1686 N N . ILE A 1 213 ? 5.060 6.905 23.278 1.00 84.56 213 ILE A N 1
ATOM 1687 C CA . ILE A 1 213 ? 4.725 7.282 24.667 1.00 84.56 213 ILE A CA 1
ATOM 1688 C C . ILE A 1 213 ? 4.051 8.666 24.717 1.00 84.56 213 ILE A C 1
ATOM 1690 O O . ILE A 1 213 ? 3.100 8.864 25.477 1.00 84.56 213 ILE A O 1
ATOM 1694 N N . GLY A 1 214 ? 4.486 9.613 23.878 1.00 82.62 214 GLY A N 1
ATOM 1695 C CA . GLY A 1 214 ? 3.830 10.912 23.704 1.00 82.62 214 GLY A CA 1
ATOM 1696 C C . GLY A 1 214 ? 2.370 10.780 23.256 1.00 82.62 214 GLY A C 1
ATOM 1697 O O . GLY A 1 214 ? 1.496 11.450 23.808 1.00 82.62 214 GLY A O 1
ATOM 1698 N N . ASN A 1 215 ? 2.087 9.854 22.336 1.00 78.38 215 ASN A N 1
ATOM 1699 C CA . ASN A 1 215 ? 0.732 9.542 21.874 1.00 78.38 215 ASN A CA 1
ATOM 1700 C C . ASN A 1 215 ? -0.127 8.817 22.927 1.00 78.38 215 ASN A C 1
ATOM 1702 O O . ASN A 1 215 ? -1.336 9.040 22.994 1.00 78.38 215 ASN A O 1
ATOM 1706 N N . LEU A 1 216 ? 0.463 7.991 23.798 1.00 79.56 216 LEU A N 1
ATOM 1707 C CA . LEU A 1 216 ? -0.251 7.436 24.959 1.00 79.56 216 LEU A CA 1
ATOM 1708 C C . LEU A 1 216 ? -0.621 8.527 25.976 1.00 79.56 216 LEU A C 1
ATOM 1710 O O . LEU A 1 216 ? -1.713 8.487 26.552 1.00 79.56 216 LEU A O 1
ATOM 1714 N N . LEU A 1 217 ? 0.268 9.506 26.180 1.00 82.69 217 LEU A N 1
ATOM 1715 C CA . LEU A 1 217 ? 0.059 10.635 27.087 1.00 82.69 217 LEU A CA 1
ATOM 1716 C C . LEU A 1 217 ? -0.993 11.620 26.555 1.00 82.69 217 LEU A C 1
ATOM 1718 O O . LEU A 1 217 ? -1.860 12.039 27.320 1.00 82.69 217 LEU A O 1
ATOM 1722 N N . SER A 1 218 ? -0.969 11.958 25.261 1.00 78.75 218 SER A N 1
ATOM 1723 C CA . SER A 1 218 ? -1.972 12.843 24.643 1.00 78.75 218 SER A CA 1
ATOM 1724 C C . SER A 1 218 ? -3.371 12.216 24.629 1.00 78.75 218 SER A C 1
ATOM 1726 O O . SER A 1 218 ? -4.354 12.904 24.889 1.00 78.75 218 SER A O 1
ATOM 1728 N N . ARG A 1 219 ? -3.459 10.891 24.442 1.00 79.81 219 ARG A N 1
ATOM 1729 C CA . ARG A 1 219 ? -4.697 10.096 24.565 1.00 79.81 219 ARG A CA 1
ATOM 1730 C C . ARG A 1 219 ? -5.130 9.834 26.018 1.00 79.81 219 ARG A C 1
ATOM 1732 O O . ARG A 1 219 ? -6.075 9.081 26.237 1.00 79.81 219 ARG A O 1
ATOM 1739 N N . GLY A 1 220 ? -4.438 10.393 27.017 1.00 83.88 220 GLY A N 1
ATOM 1740 C CA . GLY A 1 220 ? -4.792 10.275 28.437 1.00 83.88 220 GLY A CA 1
ATOM 1741 C C . GLY A 1 220 ? -4.716 8.858 29.023 1.00 83.88 220 GLY A C 1
ATOM 1742 O O . GLY A 1 220 ? -5.213 8.633 30.125 1.00 83.88 220 GLY A O 1
ATOM 1743 N N . ARG A 1 221 ? -4.098 7.895 28.320 1.00 83.00 221 ARG A N 1
ATOM 1744 C CA . ARG A 1 221 ? -3.994 6.487 28.761 1.00 83.00 221 ARG A CA 1
ATOM 1745 C C . ARG A 1 221 ? -2.972 6.281 29.885 1.00 83.00 221 ARG A C 1
ATOM 1747 O O . ARG A 1 221 ? -2.961 5.233 30.522 1.00 83.00 221 ARG A O 1
ATOM 1754 N N . VAL A 1 222 ? -2.120 7.276 30.125 1.00 86.81 222 VAL A N 1
ATOM 1755 C CA . VAL A 1 222 ? -1.050 7.282 31.130 1.00 86.81 222 VAL A CA 1
ATOM 1756 C C . VAL A 1 222 ? -0.996 8.638 31.839 1.00 86.81 222 VAL A C 1
ATOM 1758 O O . VAL A 1 222 ? -1.422 9.655 31.295 1.00 86.81 222 VAL A O 1
ATOM 1761 N N . SER A 1 223 ? -0.491 8.662 33.074 1.00 86.12 223 SER A N 1
ATOM 1762 C CA . SER A 1 223 ? -0.567 9.822 33.973 1.00 86.12 223 SER A CA 1
ATOM 1763 C C . SER A 1 223 ? 0.782 10.165 34.611 1.00 86.12 223 SER A C 1
ATOM 1765 O O . SER A 1 223 ? 1.661 9.313 34.739 1.00 86.12 223 SER A O 1
ATOM 1767 N N . LYS A 1 224 ? 0.955 11.425 35.029 1.00 91.25 224 LYS A N 1
ATOM 1768 C CA . LYS A 1 224 ? 2.193 11.885 35.680 1.00 91.25 224 LYS A CA 1
ATOM 1769 C C . LYS A 1 224 ? 2.375 11.248 37.064 1.00 91.25 224 LYS A C 1
ATOM 1771 O O . LYS A 1 224 ? 1.400 10.923 37.740 1.00 91.25 224 LYS A O 1
ATOM 1776 N N . GLY A 1 225 ? 3.628 11.098 37.485 1.00 89.25 225 GLY A N 1
ATOM 1777 C CA . GLY A 1 225 ? 4.016 10.518 38.774 1.00 89.25 225 GLY A CA 1
ATOM 1778 C C . GLY A 1 225 ? 4.009 8.987 38.822 1.00 89.25 225 GLY A C 1
ATOM 1779 O O . GLY A 1 225 ? 4.145 8.430 39.909 1.00 89.25 225 GLY A O 1
ATOM 1780 N N . HIS A 1 226 ? 3.849 8.311 37.680 1.00 91.38 226 HIS A N 1
ATOM 1781 C CA . HIS A 1 226 ? 3.668 6.860 37.597 1.00 91.38 226 HIS A CA 1
ATOM 1782 C C . HIS A 1 226 ? 4.629 6.212 36.590 1.00 91.38 226 HIS A C 1
ATOM 1784 O O . HIS A 1 226 ? 5.070 6.850 35.628 1.00 91.38 226 HIS A O 1
ATOM 1790 N N . SER A 1 227 ? 4.922 4.930 36.819 1.00 91.19 227 SER A N 1
ATOM 1791 C CA . SER A 1 227 ? 5.682 4.066 35.911 1.00 91.19 227 SER A CA 1
ATOM 1792 C C . SER A 1 227 ? 4.751 3.082 35.201 1.00 91.19 227 SER A C 1
ATOM 1794 O O . SER A 1 227 ? 3.775 2.614 35.789 1.00 91.19 227 SER A O 1
ATOM 1796 N N . TYR A 1 228 ? 5.072 2.771 33.950 1.00 92.38 228 TYR A N 1
ATOM 1797 C CA . TYR A 1 228 ? 4.279 1.962 33.031 1.00 92.38 228 TYR A CA 1
ATOM 1798 C C . TYR A 1 228 ? 5.188 1.019 32.244 1.00 92.38 228 TYR A C 1
ATOM 1800 O O . TYR A 1 228 ? 6.298 1.408 31.885 1.00 92.38 228 TYR A O 1
ATOM 1808 N N . THR A 1 229 ? 4.683 -0.170 31.923 1.00 89.94 229 THR A N 1
ATOM 1809 C CA . THR A 1 229 ? 5.243 -1.049 30.887 1.00 89.94 229 THR A CA 1
ATOM 1810 C C . THR A 1 229 ? 4.337 -0.947 29.663 1.00 89.94 229 THR A C 1
ATOM 1812 O O . THR A 1 229 ? 3.119 -1.087 29.791 1.00 89.94 229 THR A O 1
ATOM 1815 N N . TRP A 1 230 ? 4.902 -0.691 28.486 1.00 87.81 230 TRP A N 1
ATOM 1816 C CA . TRP A 1 230 ? 4.190 -0.706 27.207 1.00 87.81 230 TRP A CA 1
ATOM 1817 C C . TRP A 1 230 ? 4.883 -1.687 26.263 1.00 87.81 230 TRP A C 1
ATOM 1819 O O . TRP A 1 230 ? 6.102 -1.647 26.122 1.00 87.81 230 TRP A O 1
ATOM 1829 N N . ASN A 1 231 ? 4.100 -2.563 25.636 1.00 85.06 231 ASN A N 1
ATOM 1830 C CA . ASN A 1 231 ? 4.563 -3.468 24.589 1.00 85.06 231 ASN A CA 1
ATOM 1831 C C . ASN A 1 231 ? 3.993 -2.985 23.251 1.00 85.06 231 ASN A C 1
ATOM 1833 O O . ASN A 1 231 ? 2.814 -2.622 23.198 1.00 85.06 231 ASN A O 1
ATOM 1837 N N . SER A 1 232 ? 4.806 -2.980 22.198 1.00 82.00 232 SER A N 1
ATOM 1838 C CA . SER A 1 232 ? 4.393 -2.593 20.846 1.00 82.00 232 SER A CA 1
ATOM 1839 C C . SER A 1 232 ? 5.312 -3.203 19.800 1.00 82.00 232 SER A C 1
ATOM 1841 O O . SER A 1 232 ? 6.490 -3.424 20.066 1.00 82.00 232 SER A O 1
ATOM 1843 N N . SER A 1 233 ? 4.783 -3.382 18.600 1.00 79.00 233 SER A N 1
ATOM 1844 C CA . SER A 1 233 ? 5.550 -3.586 17.371 1.00 79.00 233 SER A CA 1
ATOM 1845 C C . SER A 1 233 ? 5.922 -2.223 16.759 1.00 79.00 233 SER A C 1
ATOM 1847 O O . SER A 1 233 ? 5.270 -1.216 17.068 1.00 79.00 233 SER A O 1
ATOM 1849 N N . SER A 1 234 ? 6.953 -2.169 15.911 1.00 74.81 234 SER A N 1
ATOM 1850 C CA . SER A 1 234 ? 7.235 -1.059 14.980 1.00 74.81 234 SER A CA 1
ATOM 1851 C C . SER A 1 234 ? 8.167 -1.523 13.854 1.00 74.81 234 SER A C 1
ATOM 1853 O O . SER A 1 234 ? 8.997 -2.399 14.075 1.00 74.81 234 SER A O 1
ATOM 1855 N N . LEU A 1 235 ? 8.067 -0.916 12.669 1.00 70.75 235 LEU A N 1
ATOM 1856 C CA . LEU A 1 235 ? 8.933 -1.143 11.505 1.00 70.75 235 LEU A CA 1
ATOM 1857 C C . LEU A 1 235 ? 10.426 -1.106 11.870 1.00 70.75 235 LEU A C 1
ATOM 1859 O O . LEU A 1 235 ? 10.895 -0.121 12.463 1.00 70.75 235 LEU A O 1
ATOM 1863 N N . ILE A 1 236 ? 11.168 -2.138 11.452 1.00 67.62 236 ILE A N 1
ATOM 1864 C CA . ILE A 1 236 ? 12.629 -2.235 11.589 1.00 67.62 236 ILE A CA 1
ATOM 1865 C C . ILE A 1 236 ? 13.293 -1.022 10.909 1.00 67.62 236 ILE A C 1
ATOM 1867 O O . ILE A 1 236 ? 12.918 -0.676 9.788 1.00 67.62 236 ILE A O 1
ATOM 1871 N N . PRO A 1 237 ? 14.277 -0.343 11.536 1.00 49.91 237 PRO A N 1
ATOM 1872 C CA . PRO A 1 237 ? 14.973 0.772 10.893 1.00 49.91 237 PRO A CA 1
ATOM 1873 C C . PRO A 1 237 ? 15.664 0.323 9.597 1.00 49.91 237 PRO A C 1
ATOM 1875 O O . PRO A 1 237 ? 16.625 -0.440 9.651 1.00 49.91 237 PRO A O 1
ATOM 1878 N N . GLY A 1 238 ? 15.178 0.802 8.449 1.00 53.66 238 GLY A N 1
ATOM 1879 C CA . GLY A 1 238 ? 15.647 0.403 7.116 1.00 53.66 238 GLY A CA 1
ATOM 1880 C C . GLY A 1 238 ? 14.643 -0.438 6.318 1.00 53.66 238 GLY A C 1
ATOM 1881 O O . GLY A 1 238 ? 14.751 -0.471 5.095 1.00 53.66 238 GLY A O 1
ATOM 1882 N N . ALA A 1 239 ? 13.633 -1.033 6.965 1.00 58.66 239 ALA A N 1
ATOM 1883 C CA . ALA A 1 239 ? 12.465 -1.556 6.260 1.00 58.66 239 ALA A CA 1
ATOM 1884 C C . ALA A 1 239 ? 11.722 -0.404 5.563 1.00 58.66 239 ALA A C 1
ATOM 1886 O O . ALA A 1 239 ? 11.677 0.724 6.070 1.00 58.66 239 ALA A O 1
ATOM 1887 N N . MET A 1 240 ? 11.136 -0.673 4.395 1.00 57.12 240 MET A N 1
ATOM 1888 C CA . MET A 1 240 ? 10.325 0.327 3.699 1.00 57.12 240 MET A CA 1
ATOM 1889 C C . MET A 1 240 ? 9.021 0.551 4.473 1.00 57.12 240 MET A C 1
ATOM 1891 O O . MET A 1 240 ? 8.350 -0.408 4.847 1.00 57.12 240 MET A O 1
ATOM 1895 N N . ASN A 1 241 ? 8.642 1.817 4.693 1.00 62.12 241 ASN A N 1
ATOM 1896 C CA . ASN A 1 241 ? 7.452 2.168 5.488 1.00 62.12 241 ASN A CA 1
ATOM 1897 C C . ASN A 1 241 ? 6.148 1.564 4.933 1.00 62.12 241 ASN A C 1
ATOM 1899 O O . ASN A 1 241 ? 5.186 1.375 5.671 1.00 62.12 241 ASN A O 1
ATOM 1903 N N . ASP A 1 242 ? 6.143 1.258 3.638 1.00 77.81 242 ASP A N 1
ATOM 1904 C CA . ASP A 1 242 ? 5.017 0.729 2.878 1.00 77.81 242 ASP A CA 1
ATOM 1905 C C . ASP A 1 242 ? 5.107 -0.799 2.664 1.00 77.81 242 ASP A C 1
ATOM 1907 O O . ASP A 1 242 ? 4.486 -1.338 1.759 1.00 77.81 242 ASP A O 1
ATOM 1911 N N . SER A 1 243 ? 5.874 -1.531 3.477 1.00 87.94 243 SER A N 1
ATOM 1912 C CA . SER A 1 243 ? 5.984 -2.997 3.387 1.00 87.94 243 SER A CA 1
ATOM 1913 C C . SER A 1 243 ? 4.779 -3.737 3.988 1.00 87.94 243 SER A C 1
ATOM 1915 O O . SER A 1 243 ? 4.425 -3.512 5.150 1.00 87.94 243 SER A O 1
ATOM 1917 N N . ILE A 1 244 ? 4.208 -4.702 3.249 1.00 90.94 244 ILE A N 1
ATOM 1918 C CA . ILE A 1 244 ? 3.198 -5.653 3.773 1.00 90.94 244 ILE A CA 1
ATOM 1919 C C . ILE A 1 244 ? 3.711 -6.417 5.004 1.00 90.94 244 ILE A C 1
ATOM 1921 O O . ILE A 1 244 ? 2.948 -6.644 5.942 1.00 90.94 244 ILE A O 1
ATOM 1925 N N . MET A 1 245 ? 5.002 -6.756 5.063 1.00 91.94 245 MET A N 1
ATOM 1926 C CA . MET A 1 245 ? 5.584 -7.473 6.208 1.00 91.94 245 MET A CA 1
ATOM 1927 C C . MET A 1 245 ? 5.887 -6.560 7.407 1.00 91.94 245 MET A C 1
ATOM 1929 O O . MET A 1 245 ? 6.183 -7.049 8.494 1.00 91.94 245 MET A O 1
ATOM 1933 N N . GLY A 1 246 ? 5.808 -5.236 7.234 1.00 82.56 246 GLY A N 1
ATOM 1934 C CA . GLY A 1 246 ? 6.151 -4.242 8.256 1.00 82.56 246 GLY A CA 1
ATOM 1935 C C . GLY A 1 246 ? 4.978 -3.734 9.108 1.00 82.56 246 GLY A C 1
ATOM 1936 O O . GLY A 1 246 ? 5.183 -3.277 10.231 1.00 82.56 246 GLY A O 1
ATOM 1937 N N . MET A 1 247 ? 3.753 -3.832 8.584 1.00 65.00 247 MET A N 1
ATOM 1938 C CA . MET A 1 247 ? 2.472 -3.764 9.308 1.00 65.00 247 MET A CA 1
ATOM 1939 C C . MET A 1 247 ? 2.210 -2.571 10.269 1.00 65.00 247 MET A C 1
ATOM 1941 O O . MET A 1 247 ? 1.458 -2.704 11.237 1.00 65.00 247 MET A O 1
ATOM 1945 N N . GLU A 1 248 ? 2.747 -1.368 10.019 1.00 59.09 248 GLU A N 1
ATOM 1946 C CA . GLU A 1 248 ? 2.327 -0.174 10.781 1.00 59.09 248 GLU A CA 1
ATOM 1947 C C . GLU A 1 248 ? 0.974 0.393 10.264 1.00 59.09 248 GLU A C 1
ATOM 1949 O O . GLU A 1 248 ? 0.810 0.613 9.057 1.00 59.09 248 GLU A O 1
ATOM 1954 N N . PRO A 1 249 ? -0.028 0.658 11.136 1.00 54.19 249 PRO A N 1
ATOM 1955 C CA . PRO A 1 249 ? -1.339 1.155 10.706 1.00 54.19 249 PRO A CA 1
ATOM 1956 C C . PRO A 1 249 ? -1.292 2.541 10.046 1.00 54.19 249 PRO A C 1
ATOM 1958 O O . PRO A 1 249 ? -0.834 3.510 10.649 1.00 54.19 249 PRO A O 1
ATOM 1961 N N . GLY A 1 250 ? -1.869 2.646 8.845 1.00 54.44 250 GLY A N 1
ATOM 1962 C CA . GLY A 1 250 ? -2.028 3.906 8.104 1.00 54.44 250 GLY A CA 1
ATOM 1963 C C . GLY A 1 250 ? -1.090 4.089 6.906 1.00 54.44 250 GLY A C 1
ATOM 1964 O O . GLY A 1 250 ? -1.259 5.060 6.174 1.00 54.44 250 GLY A O 1
ATOM 1965 N N . PHE A 1 251 ? -0.153 3.165 6.679 1.00 64.19 251 PHE A N 1
ATOM 1966 C CA . PHE A 1 251 ? 0.717 3.151 5.496 1.00 64.19 251 PHE A CA 1
ATOM 1967 C C . PHE A 1 251 ? 0.083 2.422 4.298 1.00 64.19 251 PHE A C 1
ATOM 1969 O O . PHE A 1 251 ? -0.929 1.719 4.436 1.00 64.19 251 PHE A O 1
ATOM 1976 N N . ASN A 1 252 ? 0.666 2.605 3.111 1.00 72.50 252 ASN A N 1
ATOM 1977 C CA . ASN A 1 252 ? 0.136 2.075 1.859 1.00 72.50 252 ASN A CA 1
ATOM 1978 C C . ASN A 1 252 ? 0.798 0.730 1.537 1.00 72.50 252 ASN A C 1
ATOM 1980 O O . ASN A 1 252 ? 1.694 0.661 0.708 1.00 72.50 252 ASN A O 1
ATOM 1984 N N . TRP A 1 253 ? 0.409 -0.325 2.257 1.00 83.25 253 TRP A N 1
ATOM 1985 C CA . TRP A 1 253 ? 1.134 -1.599 2.257 1.00 83.25 253 TRP A CA 1
ATOM 1986 C C . TRP A 1 253 ? 1.186 -2.252 0.862 1.00 83.25 253 TRP A C 1
ATOM 1988 O O . TRP A 1 253 ? 0.156 -2.569 0.269 1.00 83.25 253 TRP A O 1
ATOM 1998 N N . THR A 1 254 ? 2.401 -2.492 0.374 1.00 87.19 254 THR A N 1
ATOM 1999 C CA . THR A 1 254 ? 2.733 -3.119 -0.908 1.00 87.19 254 THR A CA 1
ATOM 2000 C C . THR A 1 254 ? 3.792 -4.209 -0.748 1.00 87.19 254 THR A C 1
ATOM 2002 O O . THR A 1 254 ? 4.580 -4.203 0.202 1.00 87.19 254 THR A O 1
ATOM 2005 N N . ALA A 1 255 ? 3.852 -5.120 -1.719 1.00 88.44 255 ALA A N 1
ATOM 2006 C CA . ALA A 1 255 ? 4.995 -6.009 -1.897 1.00 88.44 255 ALA A CA 1
ATOM 2007 C C . ALA A 1 255 ? 6.270 -5.197 -2.202 1.00 88.44 255 ALA A C 1
ATOM 2009 O O . ALA A 1 255 ? 6.215 -4.211 -2.940 1.00 88.44 255 ALA A O 1
ATOM 2010 N N . THR A 1 256 ? 7.418 -5.612 -1.666 1.00 87.81 256 THR A N 1
ATOM 2011 C CA . THR A 1 256 ? 8.723 -4.975 -1.915 1.00 87.81 256 THR A CA 1
ATOM 2012 C C . THR A 1 256 ? 9.605 -5.844 -2.812 1.00 87.81 256 THR A C 1
ATOM 2014 O O . THR A 1 256 ? 9.378 -7.044 -2.948 1.00 87.81 256 THR A O 1
ATOM 2017 N N . GLN A 1 257 ? 10.666 -5.257 -3.379 1.00 82.50 257 GLN A N 1
ATOM 2018 C CA . GLN A 1 257 ? 11.672 -6.015 -4.132 1.00 82.50 257 GLN A CA 1
ATOM 2019 C C . GLN A 1 257 ? 12.285 -7.149 -3.293 1.00 82.50 257 GLN A C 1
ATOM 2021 O O . GLN A 1 257 ? 12.425 -8.262 -3.789 1.00 82.50 257 GLN A O 1
ATOM 2026 N N . GLY A 1 258 ? 12.584 -6.888 -2.013 1.00 82.94 258 GLY A N 1
ATOM 2027 C CA . GLY A 1 258 ? 13.180 -7.879 -1.113 1.00 82.94 258 GLY A CA 1
ATOM 2028 C C . GLY A 1 258 ? 12.285 -9.099 -0.884 1.00 82.94 258 GLY A C 1
ATOM 2029 O O . GLY A 1 258 ? 12.794 -10.210 -0.765 1.00 82.94 258 GLY A O 1
ATOM 2030 N N . HIS A 1 259 ? 10.957 -8.922 -0.918 1.00 88.12 259 HIS A N 1
ATOM 2031 C CA . HIS A 1 259 ? 10.010 -10.042 -0.863 1.00 88.12 259 HIS A CA 1
ATOM 2032 C C . HIS A 1 259 ? 10.154 -10.949 -2.083 1.00 88.12 259 HIS A C 1
ATOM 2034 O O . HIS A 1 259 ? 10.166 -12.167 -1.938 1.00 88.12 259 HIS A O 1
ATOM 2040 N N . ILE A 1 260 ? 10.298 -10.368 -3.278 1.00 84.44 260 ILE A N 1
ATOM 2041 C CA . ILE A 1 260 ? 10.461 -11.133 -4.521 1.00 84.44 260 ILE A CA 1
ATOM 2042 C C . ILE A 1 260 ? 11.808 -11.843 -4.551 1.00 84.44 260 ILE A C 1
ATOM 2044 O O . ILE A 1 260 ? 11.860 -13.024 -4.893 1.00 84.44 260 ILE A O 1
ATOM 2048 N N . ASP A 1 261 ? 12.876 -11.140 -4.174 1.00 80.75 261 ASP A N 1
ATOM 2049 C CA . ASP A 1 261 ? 14.231 -11.685 -4.157 1.00 80.75 261 ASP A CA 1
ATOM 2050 C C . ASP A 1 261 ? 14.306 -12.903 -3.215 1.00 80.75 261 ASP A C 1
ATOM 2052 O O . ASP A 1 261 ? 14.755 -13.970 -3.639 1.00 80.75 261 ASP A O 1
ATOM 2056 N N . GLN A 1 262 ? 13.755 -12.799 -1.995 1.00 81.50 262 GLN A N 1
ATOM 2057 C CA . GLN A 1 262 ? 13.672 -13.917 -1.043 1.00 81.50 262 GLN A CA 1
ATOM 2058 C C . GLN A 1 262 ? 12.821 -15.084 -1.581 1.00 81.50 262 GLN A C 1
ATOM 2060 O O . GLN A 1 262 ? 13.254 -16.238 -1.546 1.00 81.50 262 GLN A O 1
ATOM 2065 N N . ILE A 1 263 ? 11.628 -14.799 -2.119 1.00 80.81 263 ILE A N 1
ATOM 2066 C CA . ILE A 1 263 ? 10.711 -15.812 -2.672 1.00 80.81 263 ILE A CA 1
ATOM 2067 C C . ILE A 1 263 ? 11.352 -16.564 -3.859 1.00 80.81 263 ILE A C 1
ATOM 2069 O O . ILE A 1 263 ? 11.181 -17.780 -4.002 1.00 80.81 263 ILE A O 1
ATOM 2073 N N . CYS A 1 264 ? 12.146 -15.884 -4.691 1.00 76.12 264 CYS A N 1
ATOM 2074 C CA . CYS A 1 264 ? 12.884 -16.518 -5.786 1.00 76.12 264 CYS A CA 1
ATOM 2075 C C . CYS A 1 264 ? 14.080 -17.346 -5.280 1.00 76.12 264 CYS A C 1
ATOM 2077 O O . CYS A 1 264 ? 14.246 -18.496 -5.694 1.00 76.12 264 CYS A O 1
ATOM 2079 N N . GLU A 1 265 ? 14.889 -16.809 -4.359 1.00 73.50 265 GLU A N 1
ATOM 2080 C CA . GLU A 1 265 ? 16.081 -17.490 -3.830 1.00 73.50 265 GLU A CA 1
ATOM 2081 C C . GLU A 1 265 ? 15.739 -18.798 -3.093 1.00 73.50 265 GLU A C 1
ATOM 2083 O O . GLU A 1 265 ? 16.352 -19.853 -3.329 1.00 73.50 265 GLU A O 1
ATOM 2088 N N . GLU A 1 266 ? 14.745 -18.766 -2.201 1.00 68.38 266 GLU A N 1
ATOM 2089 C CA . GLU A 1 266 ? 14.407 -19.936 -1.390 1.00 68.38 266 GLU A CA 1
ATOM 2090 C C . GLU A 1 266 ? 13.802 -21.083 -2.212 1.00 68.38 266 GLU A C 1
ATOM 2092 O O . GLU A 1 266 ? 13.963 -22.250 -1.840 1.00 68.38 266 GLU A O 1
ATOM 2097 N N . THR A 1 267 ? 13.127 -20.776 -3.326 1.00 64.75 267 THR A N 1
ATOM 2098 C CA . THR A 1 267 ? 12.478 -21.779 -4.188 1.00 64.75 267 THR A CA 1
ATOM 2099 C C . THR A 1 267 ? 13.424 -22.468 -5.172 1.00 64.75 267 THR A C 1
ATOM 2101 O O . THR A 1 267 ? 12.995 -23.401 -5.849 1.00 64.75 267 THR A O 1
ATOM 2104 N N . ASP A 1 268 ? 14.702 -22.063 -5.234 1.00 66.19 268 ASP A N 1
ATOM 2105 C CA . ASP A 1 268 ? 15.665 -22.495 -6.268 1.00 66.19 268 ASP A CA 1
ATOM 2106 C C . ASP A 1 268 ? 15.242 -22.059 -7.693 1.00 66.19 268 ASP A C 1
ATOM 2108 O O . ASP A 1 268 ? 15.756 -22.561 -8.695 1.00 66.19 268 ASP A O 1
ATOM 2112 N N . THR A 1 269 ? 14.308 -21.103 -7.793 1.00 64.31 269 THR A N 1
ATOM 2113 C CA . THR A 1 269 ? 13.848 -20.541 -9.064 1.00 64.31 269 THR A CA 1
ATOM 2114 C C . THR A 1 269 ? 14.832 -19.462 -9.499 1.00 64.31 269 THR A C 1
ATOM 2116 O O . THR A 1 269 ? 14.827 -18.357 -8.959 1.00 64.31 269 THR A O 1
ATOM 2119 N N . GLU A 1 270 ? 15.666 -19.746 -10.505 1.00 58.94 270 GLU A N 1
ATOM 2120 C CA . GLU A 1 270 ? 16.395 -18.685 -11.209 1.00 58.94 270 GLU A CA 1
ATOM 2121 C C . GLU A 1 270 ? 15.379 -17.723 -11.854 1.00 58.94 270 GLU A C 1
ATOM 2123 O O . GLU A 1 270 ? 14.906 -17.969 -12.967 1.00 58.94 270 GLU A O 1
ATOM 2128 N N . CYS A 1 271 ? 15.069 -16.616 -11.163 1.00 54.00 271 CYS A N 1
ATOM 2129 C CA . CYS A 1 271 ? 14.448 -15.427 -11.751 1.00 54.00 271 CYS A CA 1
ATOM 2130 C C . CYS A 1 271 ? 15.194 -15.128 -13.062 1.00 54.00 271 CYS A C 1
ATOM 2132 O O . CYS A 1 271 ? 16.428 -15.083 -13.046 1.00 54.00 271 CYS A O 1
ATOM 2134 N N . PRO A 1 272 ? 14.503 -15.081 -14.216 1.00 55.53 272 PRO A N 1
ATOM 2135 C CA . PRO A 1 272 ? 15.035 -15.678 -15.435 1.00 55.53 272 PRO A CA 1
ATOM 2136 C C . PRO A 1 272 ? 16.233 -14.897 -15.974 1.00 55.53 272 PRO A C 1
ATOM 2138 O O . PRO A 1 272 ? 16.084 -13.958 -16.751 1.00 55.53 272 PRO A O 1
ATOM 2141 N N . ASN A 1 273 ? 17.442 -15.348 -15.614 1.00 46.00 273 ASN A N 1
ATOM 2142 C CA . ASN A 1 273 ? 18.712 -14.666 -15.895 1.00 46.00 273 ASN A CA 1
ATOM 2143 C C . ASN A 1 273 ? 18.914 -14.330 -17.387 1.00 46.00 273 ASN A C 1
ATOM 2145 O O . ASN A 1 273 ? 19.543 -13.330 -17.717 1.00 46.00 273 ASN A O 1
ATOM 2149 N N . LYS A 1 274 ? 18.267 -15.101 -18.273 1.00 46.66 274 LYS A N 1
ATOM 2150 C CA . LYS A 1 274 ? 18.059 -14.863 -19.718 1.00 46.66 274 LYS A CA 1
ATOM 2151 C C . LYS A 1 274 ? 17.476 -13.496 -20.120 1.00 46.66 274 LYS A C 1
ATOM 2153 O O . LYS A 1 274 ? 17.449 -13.210 -21.322 1.00 46.66 274 LYS A O 1
ATOM 2158 N N . CYS A 1 275 ? 16.943 -12.743 -19.160 1.00 48.66 275 CYS A N 1
ATOM 2159 C CA . CYS A 1 275 ? 16.322 -11.425 -19.294 1.00 48.66 275 CYS A CA 1
ATOM 2160 C C . CYS A 1 275 ? 16.969 -10.383 -18.354 1.00 48.66 275 CYS A C 1
ATOM 2162 O O . CYS A 1 275 ? 16.527 -9.236 -18.310 1.00 48.66 275 CYS A O 1
ATOM 2164 N N . CYS A 1 276 ? 17.996 -10.767 -17.584 1.00 57.59 276 CYS A N 1
ATOM 2165 C CA . CYS A 1 276 ? 18.557 -9.961 -16.503 1.00 57.59 276 CYS A CA 1
ATOM 2166 C C . CYS A 1 276 ? 19.963 -9.460 -16.840 1.00 57.59 276 CYS A C 1
ATOM 2168 O O . CYS A 1 276 ? 20.937 -10.215 -16.813 1.00 57.59 276 CYS A O 1
ATOM 2170 N N . CYS A 1 277 ? 20.050 -8.150 -17.064 1.00 59.50 277 CYS A N 1
ATOM 2171 C CA . CYS A 1 277 ? 21.301 -7.412 -17.145 1.00 59.50 277 CYS A CA 1
ATOM 2172 C C . CYS A 1 277 ? 22.154 -7.609 -15.878 1.00 59.50 277 CYS A C 1
ATOM 2174 O O . CYS A 1 277 ? 21.685 -7.345 -14.767 1.00 59.50 277 CYS A O 1
ATOM 2176 N N . GLY A 1 278 ? 23.417 -8.018 -16.022 1.00 61.19 278 GLY A N 1
ATOM 2177 C CA . GLY A 1 278 ? 24.316 -8.210 -14.879 1.00 61.19 278 GLY A CA 1
ATOM 2178 C C . GLY A 1 278 ? 24.158 -9.571 -14.194 1.00 61.19 278 GLY A C 1
ATOM 2179 O O . GLY A 1 278 ? 24.300 -9.655 -12.970 1.00 61.19 278 GLY A O 1
ATOM 2180 N N . ASN A 1 279 ? 23.879 -10.624 -14.964 1.00 65.75 279 ASN A N 1
ATOM 2181 C CA . ASN A 1 279 ? 23.947 -12.022 -14.531 1.00 65.75 279 ASN A CA 1
ATOM 2182 C C . ASN A 1 279 ? 25.395 -12.578 -14.530 1.00 65.75 279 ASN A C 1
ATOM 2184 O O . ASN A 1 279 ? 25.655 -13.635 -13.952 1.00 65.75 279 ASN A O 1
ATOM 2188 N N . GLY A 1 280 ? 26.349 -11.864 -15.143 1.00 75.19 280 GLY A N 1
ATOM 2189 C CA . GLY A 1 280 ? 27.769 -12.226 -15.192 1.00 75.19 280 GLY A CA 1
ATOM 2190 C C . GLY A 1 280 ? 28.193 -13.025 -16.429 1.00 75.19 280 GLY A C 1
ATOM 2191 O O . GLY A 1 280 ? 29.335 -13.490 -16.491 1.00 75.19 280 GLY A O 1
ATOM 2192 N N . LYS A 1 281 ? 27.314 -13.192 -17.425 1.00 78.06 281 LYS A N 1
ATOM 2193 C CA . LYS A 1 281 ? 27.606 -13.855 -18.706 1.00 78.06 281 LYS A CA 1
ATOM 2194 C C . LYS A 1 281 ? 26.959 -13.071 -19.845 1.00 78.06 281 LYS A C 1
ATOM 2196 O O . LYS A 1 281 ? 25.744 -12.963 -19.890 1.00 78.06 281 LYS A O 1
ATOM 2201 N N . PHE A 1 282 ? 27.776 -12.610 -20.791 1.00 80.94 282 PHE A N 1
ATOM 2202 C CA . PHE A 1 282 ? 27.291 -11.893 -21.968 1.00 80.94 282 PHE A CA 1
ATOM 2203 C C . PHE A 1 282 ? 26.480 -12.804 -22.913 1.00 80.94 282 PHE A C 1
ATOM 2205 O O . PHE A 1 282 ? 27.048 -13.618 -23.651 1.00 80.94 282 PHE A O 1
ATOM 2212 N N . ASP A 1 283 ? 25.159 -12.634 -22.918 1.00 75.81 283 ASP A N 1
ATOM 2213 C CA . ASP A 1 283 ? 24.194 -13.370 -23.738 1.00 75.81 283 ASP A CA 1
ATOM 2214 C C . ASP A 1 283 ? 23.991 -12.674 -25.103 1.00 75.81 283 ASP A C 1
ATOM 2216 O O . ASP A 1 283 ? 23.003 -11.986 -25.385 1.00 75.81 283 ASP A O 1
ATOM 2220 N N . ALA A 1 284 ? 24.981 -12.861 -25.981 1.00 71.19 284 ALA A N 1
ATOM 2221 C CA . ALA A 1 284 ? 25.068 -12.218 -27.292 1.00 71.19 284 ALA A CA 1
ATOM 2222 C C . ALA A 1 284 ? 23.779 -12.348 -28.136 1.00 71.19 284 ALA A C 1
ATOM 2224 O O . ALA A 1 284 ? 23.384 -13.443 -28.542 1.00 71.19 284 ALA A O 1
ATOM 2225 N N . GLY A 1 285 ? 23.164 -11.203 -28.455 1.00 65.81 285 GLY A N 1
ATOM 2226 C CA . GLY A 1 285 ? 21.910 -11.121 -29.217 1.00 65.81 285 GLY A CA 1
ATOM 2227 C C . GLY A 1 285 ? 20.643 -11.018 -28.360 1.00 65.81 285 GLY A C 1
ATOM 2228 O O . GLY A 1 285 ? 19.551 -10.974 -28.920 1.00 65.81 285 GLY A O 1
ATOM 2229 N N . ARG A 1 286 ? 20.775 -10.965 -27.028 1.00 65.44 286 ARG A N 1
ATOM 2230 C CA . ARG A 1 286 ? 19.705 -10.609 -26.074 1.00 65.44 286 ARG A CA 1
ATOM 2231 C C . ARG A 1 286 ? 19.976 -9.253 -25.429 1.00 65.44 286 ARG A C 1
ATOM 2233 O O . ARG A 1 286 ? 19.090 -8.411 -25.345 1.00 65.44 286 ARG A O 1
ATOM 2240 N N . GLU A 1 287 ? 21.228 -9.033 -25.056 1.00 73.62 287 GLU A N 1
ATOM 2241 C CA . GLU A 1 287 ? 21.757 -7.781 -24.519 1.00 73.62 287 GLU A CA 1
ATOM 2242 C C . GLU A 1 287 ? 22.907 -7.254 -25.395 1.00 73.62 287 GLU A C 1
ATOM 2244 O O . GLU A 1 287 ? 23.444 -7.976 -26.242 1.00 73.62 287 GLU A O 1
ATOM 2249 N N . GLU A 1 288 ? 23.286 -5.984 -25.220 1.00 81.69 288 GLU A N 1
ATOM 2250 C CA . GLU A 1 288 ? 24.453 -5.411 -25.912 1.00 81.69 288 GLU A CA 1
ATOM 2251 C C . GLU A 1 288 ? 25.762 -5.714 -25.162 1.00 81.69 288 GLU A C 1
ATOM 2253 O O . GLU A 1 288 ? 26.832 -5.791 -25.765 1.00 81.69 288 GLU A O 1
ATOM 2258 N N . CYS A 1 289 ? 25.657 -5.906 -23.847 1.00 85.88 289 CYS A N 1
ATOM 2259 C CA . CYS A 1 289 ? 26.727 -6.234 -22.915 1.00 85.88 289 CYS A CA 1
ATOM 2260 C C . CYS A 1 289 ? 26.144 -6.705 -21.576 1.00 85.88 289 CYS A C 1
ATOM 2262 O O . CYS A 1 289 ? 24.964 -6.490 -21.342 1.00 85.88 289 CYS A O 1
ATOM 2264 N N . ASP A 1 290 ? 26.977 -7.240 -20.684 1.00 86.56 290 ASP A N 1
ATOM 2265 C CA . ASP A 1 290 ? 26.682 -7.465 -19.263 1.00 86.56 290 ASP A CA 1
ATOM 2266 C C . ASP A 1 290 ? 27.784 -6.786 -18.411 1.00 86.56 290 ASP A C 1
ATOM 2268 O O . ASP A 1 290 ? 28.971 -6.994 -18.683 1.00 86.56 290 ASP A O 1
ATOM 2272 N N . PRO A 1 291 ? 27.452 -5.961 -17.394 1.00 81.50 291 PRO A N 1
ATOM 2273 C CA . PRO A 1 291 ? 28.434 -5.186 -16.628 1.00 81.50 291 PRO A CA 1
ATOM 2274 C C . PRO A 1 291 ? 29.233 -5.994 -15.589 1.00 81.50 291 PRO A C 1
ATOM 2276 O O . PRO A 1 291 ? 30.210 -5.472 -15.054 1.00 81.50 291 PRO A O 1
ATOM 2279 N N . LYS A 1 292 ? 28.842 -7.239 -15.288 1.00 79.88 292 LYS A N 1
ATOM 2280 C CA . LYS A 1 292 ? 29.566 -8.174 -14.406 1.00 79.88 292 LYS A CA 1
ATOM 2281 C C . LYS A 1 292 ? 30.331 -9.252 -15.189 1.00 79.88 292 LYS A C 1
ATOM 2283 O O . LYS A 1 292 ? 31.211 -9.900 -14.627 1.00 79.88 292 LYS A O 1
ATOM 2288 N N . ALA A 1 293 ? 30.008 -9.468 -16.464 1.00 82.62 293 ALA A N 1
ATOM 2289 C CA . ALA A 1 293 ? 30.671 -10.449 -17.316 1.00 82.62 293 ALA A CA 1
ATOM 2290 C C . ALA A 1 293 ? 32.108 -10.039 -17.678 1.00 82.62 293 ALA A C 1
ATOM 2292 O O . ALA A 1 293 ? 32.429 -8.863 -17.844 1.00 82.62 293 ALA A O 1
ATOM 2293 N N . ILE A 1 294 ? 32.986 -11.030 -17.858 1.00 81.38 294 ILE A N 1
ATOM 2294 C CA . ILE A 1 294 ? 34.375 -10.820 -18.286 1.00 81.38 294 ILE A CA 1
ATOM 2295 C C . ILE A 1 294 ? 34.672 -11.735 -19.492 1.00 81.38 294 ILE A C 1
ATOM 2297 O O . ILE A 1 294 ? 34.833 -12.943 -19.306 1.00 81.38 294 ILE A O 1
ATOM 2301 N N . PRO A 1 295 ? 34.782 -11.196 -20.725 1.00 86.06 295 PRO A N 1
ATOM 2302 C CA . PRO A 1 295 ? 34.552 -9.799 -21.111 1.00 86.06 295 PRO A CA 1
ATOM 2303 C C . PRO A 1 295 ? 33.073 -9.395 -21.008 1.00 86.06 295 PRO A C 1
ATOM 2305 O O . PRO A 1 295 ? 32.187 -10.235 -21.137 1.00 86.06 295 PRO A O 1
ATOM 2308 N N . THR A 1 296 ? 32.816 -8.093 -20.869 1.00 88.25 296 THR A N 1
ATOM 2309 C CA . THR A 1 296 ? 31.461 -7.525 -20.740 1.00 88.25 296 THR A CA 1
ATOM 2310 C C . THR A 1 296 ? 30.630 -7.596 -22.024 1.00 88.25 296 THR A C 1
ATOM 2312 O O . THR A 1 296 ? 29.454 -7.278 -21.996 1.00 88.25 296 THR A O 1
ATOM 2315 N N . GLY A 1 297 ? 31.209 -7.958 -23.172 1.00 89.06 297 GLY A N 1
ATOM 2316 C CA . GLY A 1 297 ? 30.533 -7.954 -24.480 1.00 89.06 297 GLY A CA 1
ATOM 2317 C C . GLY A 1 297 ? 30.689 -6.653 -25.277 1.00 89.06 297 GLY A C 1
ATOM 2318 O O . GLY A 1 297 ? 30.668 -6.692 -26.508 1.00 89.06 297 GLY A O 1
ATOM 2319 N N . CYS A 1 298 ? 30.960 -5.521 -24.615 1.00 92.19 298 CYS A N 1
ATOM 2320 C CA . CYS A 1 298 ? 31.249 -4.264 -25.309 1.00 92.19 298 CYS A CA 1
ATOM 2321 C C . CYS A 1 298 ? 32.544 -4.311 -26.135 1.00 92.19 298 CYS A C 1
ATOM 2323 O O . CYS A 1 298 ? 33.515 -4.991 -25.798 1.00 92.19 298 CYS A O 1
ATOM 2325 N N . LYS A 1 299 ? 32.559 -3.520 -27.214 1.00 89.00 299 LYS A N 1
ATOM 2326 C CA . LYS A 1 299 ? 33.755 -3.239 -28.022 1.00 89.00 299 LYS A CA 1
ATOM 2327 C C . LYS A 1 299 ? 34.706 -2.299 -27.277 1.00 89.00 299 LYS A C 1
ATOM 2329 O O . LYS A 1 299 ? 34.265 -1.486 -26.466 1.00 89.00 299 LYS A O 1
ATOM 2334 N N . ASP A 1 300 ? 35.987 -2.346 -27.638 1.00 81.19 300 ASP A N 1
ATOM 2335 C CA . ASP A 1 300 ? 37.004 -1.410 -27.149 1.00 81.19 300 ASP A CA 1
ATOM 2336 C C . ASP A 1 300 ? 36.531 0.056 -27.263 1.00 81.19 300 ASP A C 1
ATOM 2338 O O . ASP A 1 300 ? 36.031 0.482 -28.308 1.00 81.19 300 ASP A O 1
ATOM 2342 N N . ASN A 1 301 ? 36.756 0.840 -26.202 1.00 80.06 301 ASN A N 1
ATOM 2343 C CA . ASN A 1 301 ? 36.313 2.235 -26.008 1.00 80.06 301 ASN A CA 1
ATOM 2344 C C . ASN A 1 301 ? 34.809 2.451 -25.721 1.00 80.06 301 ASN A C 1
ATOM 2346 O O . ASN A 1 301 ? 34.388 3.601 -25.575 1.00 80.06 301 ASN A O 1
ATOM 2350 N N . LEU A 1 302 ? 34.014 1.385 -25.580 1.00 88.19 302 LEU A N 1
ATOM 2351 C CA . LEU A 1 302 ? 32.666 1.447 -25.004 1.00 88.19 302 LEU A CA 1
ATOM 2352 C C . LEU A 1 302 ? 32.670 0.819 -23.600 1.00 88.19 302 LEU A C 1
ATOM 2354 O O . LEU A 1 302 ? 33.394 -0.147 -23.356 1.00 88.19 302 LEU A O 1
ATOM 2358 N N . TYR A 1 303 ? 31.851 1.335 -22.683 1.00 89.06 303 TYR A N 1
ATOM 2359 C CA . TYR A 1 303 ? 31.625 0.728 -21.366 1.00 89.06 303 TYR A CA 1
ATOM 2360 C C . TYR A 1 303 ? 30.197 0.190 -21.259 1.00 89.06 303 TYR A C 1
ATOM 2362 O O . TYR A 1 303 ? 29.266 0.758 -21.832 1.00 89.06 303 TYR A O 1
ATOM 2370 N N . CYS A 1 304 ? 30.022 -0.904 -20.514 1.00 86.25 304 CYS A N 1
ATOM 2371 C CA . CYS A 1 304 ? 28.692 -1.441 -20.262 1.00 86.25 304 CYS A CA 1
ATOM 2372 C C . CYS A 1 304 ? 28.004 -0.651 -19.147 1.00 86.25 304 CYS A C 1
ATOM 2374 O O . CYS A 1 304 ? 28.554 -0.482 -18.058 1.00 86.25 304 CYS A O 1
ATOM 2376 N N . THR A 1 305 ? 26.800 -0.169 -19.424 1.00 81.50 305 THR A N 1
ATOM 2377 C CA . THR A 1 305 ? 25.929 0.466 -18.430 1.00 81.50 305 THR A CA 1
ATOM 2378 C C . THR A 1 305 ? 25.186 -0.571 -17.585 1.00 81.50 305 THR A C 1
ATOM 2380 O O . THR A 1 305 ? 25.013 -1.718 -17.990 1.00 81.50 305 THR A O 1
ATOM 2383 N N . SER A 1 306 ? 24.627 -0.142 -16.451 1.00 69.75 306 SER A N 1
ATOM 2384 C CA . SER A 1 306 ? 23.631 -0.909 -15.681 1.00 69.75 306 SER A CA 1
ATOM 2385 C C . SER A 1 306 ? 22.304 -1.149 -16.425 1.00 69.75 306 SER A C 1
ATOM 2387 O O . SER A 1 306 ? 21.423 -1.820 -15.898 1.00 69.75 306 SER A O 1
ATOM 2389 N N . LEU A 1 307 ? 22.160 -0.617 -17.645 1.00 69.25 307 LEU A N 1
ATOM 2390 C CA . LEU A 1 307 ? 21.052 -0.869 -18.572 1.00 69.25 307 LEU A CA 1
ATOM 2391 C C . LEU A 1 307 ? 21.456 -1.817 -19.719 1.00 69.25 307 LEU A C 1
ATOM 2393 O O . LEU A 1 307 ? 20.726 -1.938 -20.701 1.00 69.25 307 LEU A O 1
ATOM 2397 N N . CYS A 1 308 ? 22.636 -2.441 -19.630 1.00 74.19 308 CYS A N 1
ATOM 2398 C CA . CYS A 1 308 ? 23.187 -3.364 -20.623 1.00 74.19 308 CYS A CA 1
ATOM 2399 C C . CYS A 1 308 ? 23.223 -2.802 -22.057 1.00 74.19 308 CYS A C 1
ATOM 2401 O O . CYS A 1 308 ? 22.975 -3.495 -23.049 1.00 74.19 308 CYS A O 1
ATOM 2403 N N . LYS A 1 309 ? 23.568 -1.509 -22.132 1.00 84.56 309 LYS A N 1
ATOM 2404 C CA . LYS A 1 309 ? 23.944 -0.769 -23.344 1.00 84.56 309 LYS A CA 1
ATOM 2405 C C . LYS A 1 309 ? 25.412 -0.366 -23.309 1.00 84.56 309 LYS A C 1
ATOM 2407 O O . LYS A 1 309 ? 25.906 0.039 -22.249 1.00 84.56 309 LYS A O 1
ATOM 2412 N N . CYS A 1 310 ? 26.073 -0.422 -24.461 1.00 87.88 310 CYS A N 1
ATOM 2413 C CA . CYS A 1 310 ? 27.471 -0.033 -24.631 1.00 87.88 310 CYS A CA 1
ATOM 2414 C C . CYS A 1 310 ? 27.586 1.451 -24.985 1.00 87.88 310 CYS A C 1
ATOM 2416 O O . CYS A 1 310 ? 27.480 1.834 -26.149 1.00 87.88 310 CYS A O 1
ATOM 2418 N N . LEU A 1 311 ? 27.840 2.300 -23.988 1.00 87.06 311 LEU A N 1
ATOM 2419 C CA . LEU A 1 311 ? 27.999 3.737 -24.217 1.00 87.06 311 LEU A CA 1
ATOM 2420 C C . LEU A 1 311 ? 29.467 4.119 -24.476 1.00 87.06 311 LEU A C 1
ATOM 2422 O O . LEU A 1 311 ? 30.374 3.519 -23.892 1.00 87.06 311 LEU A O 1
ATOM 2426 N N . PRO A 1 312 ? 29.731 5.116 -25.343 1.00 83.69 312 PRO A N 1
ATOM 2427 C CA . PRO A 1 312 ? 31.081 5.602 -25.597 1.00 83.69 312 PRO A CA 1
ATOM 2428 C C . PRO A 1 312 ? 31.668 6.312 -24.375 1.00 83.69 312 PRO A C 1
ATOM 2430 O O . PRO A 1 312 ? 30.965 6.957 -23.597 1.00 83.69 312 PRO A O 1
ATOM 2433 N N . TYR A 1 313 ? 32.987 6.215 -24.226 1.00 70.94 313 TYR A N 1
ATOM 2434 C CA . TYR A 1 313 ? 33.716 6.750 -23.077 1.00 70.94 313 TYR A CA 1
ATOM 2435 C C . TYR A 1 313 ? 33.881 8.286 -23.149 1.00 70.94 313 TYR A C 1
ATOM 2437 O O . TYR A 1 313 ? 34.930 8.807 -23.530 1.00 70.94 313 TYR A O 1
ATOM 2445 N N . VAL A 1 314 ? 32.831 9.037 -22.796 1.00 46.25 314 VAL A N 1
ATOM 2446 C CA . VAL A 1 314 ? 32.840 10.512 -22.807 1.00 46.25 314 VAL A CA 1
ATOM 2447 C C . VAL A 1 314 ? 33.619 11.062 -21.604 1.00 46.25 314 VAL A C 1
ATOM 2449 O O . VAL A 1 314 ? 33.048 11.367 -20.560 1.00 46.25 314 VAL A O 1
ATOM 2452 N N . ILE A 1 315 ? 34.936 11.228 -21.759 1.00 42.66 315 ILE A N 1
ATOM 2453 C CA . ILE A 1 315 ? 35.764 12.064 -20.871 1.00 42.66 315 ILE A CA 1
ATOM 2454 C C . ILE A 1 315 ? 35.810 13.488 -21.444 1.00 42.66 315 ILE A C 1
ATOM 2456 O O . ILE A 1 315 ? 36.372 13.685 -22.525 1.00 42.66 315 ILE A O 1
ATOM 2460 N N . PRO A 1 316 ? 35.303 14.511 -20.732 1.00 34.94 316 PRO A N 1
ATOM 2461 C CA . PRO A 1 316 ? 35.512 15.898 -21.124 1.00 34.94 316 PRO A CA 1
ATOM 2462 C C . PRO A 1 316 ? 36.995 16.289 -20.998 1.00 34.94 316 PRO A C 1
ATOM 2464 O O . PRO A 1 316 ? 37.505 16.492 -19.899 1.00 34.94 316 PRO A O 1
ATOM 2467 N N . GLY A 1 317 ? 37.681 16.440 -22.135 1.00 44.69 317 GLY A N 1
ATOM 2468 C CA . GLY A 1 317 ? 38.933 17.201 -22.216 1.00 44.69 317 GLY A CA 1
ATOM 2469 C C . GLY A 1 317 ? 40.254 16.446 -22.019 1.00 44.69 317 GLY A C 1
ATOM 2470 O O . GLY A 1 317 ? 41.185 17.044 -21.484 1.00 44.69 317 GLY A O 1
ATOM 2471 N N . HIS A 1 318 ? 40.391 15.191 -22.471 1.00 34.81 318 HIS A N 1
ATOM 2472 C CA . HIS A 1 318 ? 41.708 14.531 -22.516 1.00 34.81 318 HIS A CA 1
ATOM 2473 C C . HIS A 1 318 ? 42.004 13.815 -23.848 1.00 34.81 318 HIS A C 1
ATOM 2475 O O . HIS A 1 318 ? 41.477 12.741 -24.133 1.00 34.81 318 HIS A O 1
ATOM 2481 N N . GLU A 1 319 ? 42.917 14.376 -24.648 1.00 37.16 319 GLU A N 1
ATOM 2482 C CA . GLU A 1 319 ? 43.558 13.646 -25.752 1.00 37.16 319 GLU A CA 1
ATOM 2483 C C . GLU A 1 319 ? 44.464 12.542 -25.182 1.00 37.16 319 GLU A C 1
ATOM 2485 O O . GLU A 1 319 ? 45.147 12.758 -24.177 1.00 37.16 319 GLU A O 1
ATOM 2490 N N . THR A 1 320 ? 44.493 11.357 -25.803 1.00 33.78 320 THR A N 1
ATOM 2491 C CA . THR A 1 320 ? 45.276 10.218 -25.289 1.00 33.78 320 THR A CA 1
ATOM 2492 C C . THR A 1 320 ? 46.013 9.487 -26.412 1.00 33.78 320 THR A C 1
ATOM 2494 O O . THR A 1 320 ? 45.399 8.930 -27.317 1.00 33.78 320 THR A O 1
ATOM 2497 N N . THR A 1 321 ? 47.347 9.470 -26.349 1.00 31.92 321 THR A N 1
ATOM 2498 C CA . THR A 1 321 ? 48.209 8.850 -27.370 1.00 31.92 321 THR A CA 1
ATOM 2499 C C . THR A 1 321 ? 48.354 7.344 -27.146 1.00 31.92 321 THR A C 1
ATOM 2501 O O . THR A 1 321 ? 48.938 6.910 -26.154 1.00 31.92 321 THR A O 1
ATOM 2504 N N . THR A 1 322 ? 47.882 6.531 -28.092 1.00 28.53 322 THR A N 1
ATOM 2505 C CA . THR A 1 322 ? 47.934 5.062 -28.014 1.00 28.53 322 THR A CA 1
ATOM 2506 C C . THR A 1 322 ? 49.367 4.514 -28.050 1.00 28.53 322 THR A C 1
ATOM 2508 O O . THR A 1 322 ? 50.204 4.966 -28.831 1.00 28.53 322 THR A O 1
ATOM 2511 N N . THR A 1 323 ? 49.662 3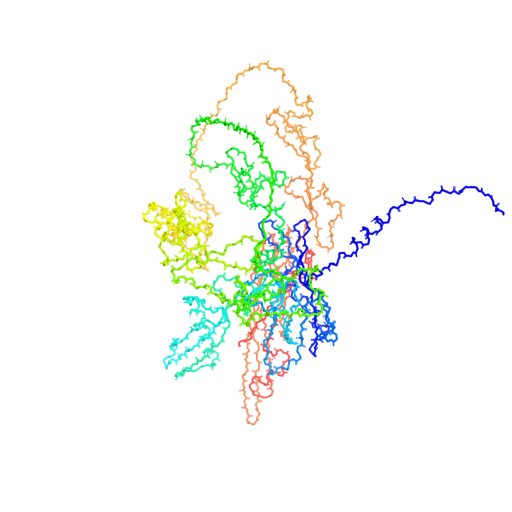.475 -27.262 1.00 29.06 323 THR A N 1
ATOM 2512 C CA . THR A 1 323 ? 50.878 2.650 -27.408 1.00 29.06 323 THR A CA 1
ATOM 2513 C C . THR A 1 323 ? 50.558 1.191 -27.087 1.00 29.06 323 THR A C 1
ATOM 2515 O O . THR A 1 323 ? 50.284 0.839 -25.944 1.00 29.06 323 THR A O 1
ATOM 2518 N N . SER A 1 324 ? 50.578 0.330 -28.105 1.00 29.17 324 SER A N 1
ATOM 2519 C CA . SER A 1 324 ? 50.270 -1.100 -27.975 1.00 29.17 324 SER A CA 1
ATOM 2520 C C . SER A 1 324 ? 51.453 -1.900 -27.418 1.00 29.17 324 SER A C 1
ATOM 2522 O O . SER A 1 324 ? 52.597 -1.661 -27.801 1.00 29.17 324 SER A O 1
ATOM 2524 N N . THR A 1 325 ? 51.180 -2.910 -26.586 1.00 28.50 325 THR A N 1
ATOM 2525 C CA . THR A 1 325 ? 52.168 -3.923 -26.165 1.00 28.50 325 THR A CA 1
ATOM 2526 C C . THR A 1 325 ? 51.581 -5.324 -26.339 1.00 28.50 325 THR A C 1
ATOM 2528 O O . THR A 1 325 ? 50.441 -5.567 -25.954 1.00 28.50 325 THR A O 1
ATOM 2531 N N . THR A 1 326 ? 52.348 -6.245 -26.927 1.00 29.64 326 THR A N 1
ATOM 2532 C CA . THR A 1 326 ? 51.905 -7.611 -27.261 1.00 29.64 326 THR A CA 1
ATOM 2533 C C . THR A 1 326 ? 52.456 -8.635 -26.267 1.00 29.64 326 THR A C 1
ATOM 2535 O O . THR A 1 326 ? 53.653 -8.620 -25.984 1.00 29.64 326 THR A O 1
ATOM 2538 N N . THR A 1 327 ? 51.625 -9.586 -25.827 1.00 28.05 327 THR A N 1
ATOM 2539 C CA . THR A 1 327 ? 52.030 -10.717 -24.967 1.00 28.05 327 THR A CA 1
ATOM 2540 C C . THR A 1 327 ? 51.621 -12.050 -25.603 1.00 28.05 327 THR A C 1
ATOM 2542 O O . THR A 1 327 ? 50.567 -12.148 -26.227 1.00 28.05 327 THR A O 1
ATOM 2545 N N . THR A 1 328 ? 52.461 -13.082 -25.463 1.00 29.36 328 THR A N 1
ATOM 2546 C CA . THR A 1 328 ? 52.373 -14.337 -26.236 1.00 29.36 328 THR A CA 1
ATOM 2547 C C . THR A 1 328 ? 52.075 -15.551 -25.351 1.00 29.36 328 THR A C 1
ATOM 2549 O O . THR A 1 328 ? 52.688 -15.728 -24.301 1.00 29.36 328 THR A O 1
ATOM 2552 N N . ILE A 1 329 ? 51.173 -16.426 -25.809 1.00 32.91 329 ILE A N 1
ATOM 2553 C CA . ILE A 1 329 ? 50.774 -17.681 -25.142 1.00 32.91 329 ILE A CA 1
ATOM 2554 C C . ILE A 1 329 ? 51.806 -18.799 -25.405 1.00 32.91 329 ILE A C 1
ATOM 2556 O O . ILE A 1 329 ? 52.395 -18.863 -26.483 1.00 32.91 329 ILE A O 1
ATOM 2560 N N . SER A 1 330 ? 51.975 -19.731 -24.458 1.00 26.86 330 SER A N 1
ATOM 2561 C CA . SER A 1 330 ? 52.720 -20.991 -24.645 1.00 26.86 330 SER A CA 1
ATOM 2562 C C . SER A 1 330 ? 51.941 -22.196 -24.089 1.00 26.86 330 SER A C 1
ATOM 2564 O O . SER A 1 330 ? 51.036 -22.023 -23.274 1.00 26.86 330 SER A O 1
ATOM 2566 N N . GLN A 1 331 ? 52.249 -23.416 -24.549 1.00 31.67 331 GLN A N 1
ATOM 2567 C CA . GLN A 1 331 ? 51.417 -24.614 -24.348 1.00 31.67 331 GLN A CA 1
ATOM 2568 C C . GLN A 1 331 ? 52.136 -25.794 -23.659 1.00 31.67 331 GLN A C 1
ATOM 2570 O O . GLN A 1 331 ? 53.262 -26.133 -24.002 1.00 31.67 331 GLN A O 1
ATOM 2575 N N . LYS A 1 332 ? 51.396 -26.449 -22.749 1.00 32.81 332 LYS A N 1
ATOM 2576 C CA . LYS A 1 332 ? 51.181 -27.910 -22.592 1.00 32.81 332 LYS A CA 1
ATOM 2577 C C . LYS A 1 332 ? 52.265 -28.905 -23.061 1.00 32.81 332 LYS A C 1
ATOM 2579 O O . LYS A 1 332 ? 52.549 -28.998 -24.249 1.00 32.81 332 LYS A O 1
ATOM 2584 N N . GLU A 1 333 ? 52.593 -29.871 -22.191 1.00 30.25 333 GLU A N 1
ATOM 2585 C CA . GLU A 1 333 ? 52.988 -31.231 -22.619 1.00 30.25 333 GLU A CA 1
ATOM 2586 C C . GLU A 1 333 ? 52.473 -32.338 -21.658 1.00 30.25 333 GLU A C 1
ATOM 2588 O O . GLU A 1 333 ? 51.731 -32.048 -20.718 1.00 30.25 333 GLU A O 1
ATOM 2593 N N . THR A 1 334 ? 52.712 -33.629 -21.945 1.00 29.84 334 THR A N 1
ATOM 2594 C CA . THR A 1 334 ? 52.067 -34.791 -21.270 1.00 29.84 334 THR A CA 1
ATOM 2595 C C . THR A 1 334 ? 52.875 -36.094 -21.462 1.00 29.84 334 THR A C 1
ATOM 2597 O O . THR A 1 334 ? 53.446 -36.294 -22.531 1.00 29.84 334 THR A O 1
ATOM 2600 N N . THR A 1 335 ? 52.912 -37.029 -20.491 1.00 26.94 335 THR A N 1
ATOM 2601 C CA . THR A 1 335 ? 53.551 -38.371 -20.654 1.00 26.94 335 THR A CA 1
ATOM 2602 C C . THR A 1 335 ? 53.007 -39.429 -19.662 1.00 26.94 335 THR A C 1
ATOM 2604 O O . THR A 1 335 ? 52.342 -39.066 -18.694 1.00 26.94 335 THR A O 1
ATOM 2607 N N . THR A 1 336 ? 53.225 -40.741 -19.898 1.00 29.12 336 THR A N 1
ATOM 2608 C CA . THR A 1 336 ? 52.403 -41.821 -19.283 1.00 29.12 336 THR A CA 1
ATOM 2609 C C . THR A 1 336 ? 53.057 -43.230 -19.156 1.00 29.12 336 THR A C 1
ATOM 2611 O O . THR A 1 336 ? 53.614 -43.725 -20.131 1.00 29.12 336 THR A O 1
ATOM 2614 N N . ILE A 1 337 ? 52.819 -43.926 -18.013 1.00 33.69 337 ILE A N 1
ATOM 2615 C CA . ILE A 1 337 ? 52.958 -45.399 -17.696 1.00 33.69 337 ILE A CA 1
ATOM 2616 C C . ILE A 1 337 ? 54.374 -46.063 -17.849 1.00 33.69 337 ILE A C 1
ATOM 2618 O O . ILE A 1 337 ? 55.237 -45.393 -18.408 1.00 33.69 337 ILE A O 1
ATOM 2622 N N . PRO A 1 338 ? 54.721 -47.297 -17.330 1.00 41.19 338 PRO A N 1
ATOM 2623 C CA . PRO A 1 338 ? 53.958 -48.572 -17.195 1.00 41.19 338 PRO A CA 1
ATOM 2624 C C . PRO A 1 338 ? 54.106 -49.377 -15.846 1.00 41.19 338 PRO A C 1
ATOM 2626 O O . PRO A 1 338 ? 54.328 -48.795 -14.793 1.00 41.19 338 PRO A O 1
ATOM 2629 N N . LYS A 1 339 ? 53.878 -50.718 -15.853 1.00 34.56 339 LYS A N 1
ATOM 2630 C CA . LYS A 1 339 ? 53.267 -51.554 -14.765 1.00 34.56 339 LYS A CA 1
ATOM 2631 C C . LYS A 1 339 ? 53.804 -53.017 -14.648 1.00 34.56 339 LYS A C 1
ATOM 2633 O O . LYS A 1 339 ? 54.170 -53.578 -15.676 1.00 34.56 339 LYS A O 1
ATOM 2638 N N . LYS A 1 340 ? 53.752 -53.657 -13.448 1.00 26.95 340 LYS A N 1
ATOM 2639 C CA . LYS A 1 340 ? 53.922 -55.121 -13.091 1.00 26.95 340 LYS A CA 1
ATOM 2640 C C . LYS A 1 340 ? 53.589 -55.357 -11.575 1.00 26.95 340 LYS A C 1
ATOM 2642 O O . LYS A 1 340 ? 53.474 -54.348 -10.894 1.00 26.95 340 LYS A O 1
ATOM 2647 N N . THR A 1 341 ? 53.512 -56.542 -10.918 1.00 28.61 341 THR A N 1
ATOM 2648 C CA . THR A 1 341 ? 52.983 -57.922 -11.192 1.00 28.61 341 THR A CA 1
ATOM 2649 C C . THR A 1 341 ? 53.001 -58.797 -9.886 1.00 28.61 341 THR A C 1
ATOM 2651 O O . THR A 1 341 ? 53.691 -58.442 -8.938 1.00 28.61 341 THR A O 1
ATOM 2654 N N . THR A 1 342 ? 52.228 -59.901 -9.820 1.00 28.98 342 THR A N 1
ATOM 2655 C CA . THR A 1 342 ? 51.974 -60.864 -8.692 1.00 28.98 342 THR A CA 1
ATOM 2656 C C . THR A 1 342 ? 53.006 -62.042 -8.575 1.00 28.98 342 THR A C 1
ATOM 2658 O O . THR A 1 342 ? 53.995 -62.003 -9.300 1.00 28.98 342 THR A O 1
ATOM 2661 N N . THR A 1 343 ? 52.942 -63.114 -7.732 1.00 29.34 343 THR A N 1
ATOM 2662 C CA . THR A 1 343 ? 51.826 -63.883 -7.080 1.00 29.34 343 THR A CA 1
ATOM 2663 C C . THR A 1 343 ? 52.297 -64.896 -5.976 1.00 29.34 343 THR A C 1
ATOM 2665 O O . THR A 1 343 ? 53.404 -65.404 -6.105 1.00 29.34 343 THR A O 1
ATOM 2668 N N . THR A 1 344 ? 51.405 -65.312 -5.035 1.00 29.70 344 THR A N 1
ATOM 2669 C CA . THR A 1 344 ? 51.355 -66.600 -4.227 1.00 29.70 344 THR A CA 1
ATOM 2670 C C . THR A 1 344 ? 52.503 -67.003 -3.251 1.00 29.70 344 THR A C 1
ATOM 2672 O O . THR A 1 344 ? 53.616 -66.532 -3.423 1.00 29.70 344 THR A O 1
ATOM 2675 N N . LEU A 1 345 ? 52.389 -67.956 -2.288 1.00 33.62 345 LEU A N 1
ATOM 2676 C CA . LEU A 1 345 ? 51.328 -68.470 -1.357 1.00 33.62 345 LEU A CA 1
ATOM 2677 C C . LEU A 1 345 ? 51.880 -69.675 -0.529 1.00 33.62 345 LEU A C 1
ATOM 2679 O O . LEU A 1 345 ? 52.436 -70.567 -1.153 1.00 33.62 345 LEU A O 1
ATOM 2683 N N . GLU A 1 346 ? 51.669 -69.759 0.803 1.00 29.61 346 GLU A N 1
ATOM 2684 C CA . GLU A 1 346 ? 51.430 -71.020 1.576 1.00 29.61 346 GLU A CA 1
ATOM 2685 C C . GLU A 1 346 ? 51.084 -70.764 3.073 1.00 29.61 346 GLU A C 1
ATOM 2687 O O . GLU A 1 346 ? 51.118 -69.619 3.526 1.00 29.61 346 GLU A O 1
ATOM 2692 N N . THR A 1 347 ? 50.681 -71.798 3.836 1.00 34.00 347 THR A N 1
ATOM 2693 C CA . THR A 1 347 ? 49.975 -71.664 5.140 1.00 34.00 347 THR A CA 1
ATOM 2694 C C . THR A 1 347 ? 50.567 -72.448 6.320 1.00 34.00 347 THR A C 1
ATOM 2696 O O . THR A 1 347 ? 50.905 -73.620 6.184 1.00 34.00 347 THR A O 1
ATOM 2699 N N . VAL A 1 348 ? 50.506 -71.859 7.524 1.00 30.62 348 VAL A N 1
ATOM 2700 C CA . VAL A 1 348 ? 50.603 -72.553 8.828 1.00 30.62 348 VAL A CA 1
ATOM 2701 C C . VAL A 1 348 ? 49.449 -72.090 9.724 1.00 30.62 348 VAL A C 1
ATOM 2703 O O . VAL A 1 348 ? 49.180 -70.890 9.806 1.00 30.62 348 VAL A O 1
ATOM 2706 N N . VAL A 1 349 ? 48.772 -73.024 10.402 1.00 35.94 349 VAL A N 1
ATOM 2707 C CA . VAL A 1 349 ? 47.659 -72.721 11.319 1.00 35.94 349 VAL A CA 1
ATOM 2708 C C . VAL A 1 349 ? 48.162 -72.629 12.760 1.00 35.94 349 VAL A C 1
ATOM 2710 O O . VAL A 1 349 ? 48.726 -73.577 13.301 1.00 35.94 349 VAL A O 1
ATOM 2713 N N . THR A 1 350 ? 47.902 -71.487 13.388 1.00 36.25 350 THR A N 1
ATOM 2714 C CA . THR A 1 350 ? 47.960 -71.261 14.839 1.00 36.25 350 THR A CA 1
ATOM 2715 C C . THR A 1 350 ? 46.574 -70.819 15.322 1.00 36.25 350 THR A C 1
ATOM 2717 O O . THR A 1 350 ? 45.801 -70.327 14.496 1.00 36.25 350 THR A O 1
ATOM 2720 N N . PRO A 1 351 ? 46.234 -70.965 16.620 1.00 40.34 351 PRO A N 1
ATOM 2721 C CA . PRO A 1 351 ? 44.969 -70.461 17.154 1.00 40.34 351 PRO A CA 1
ATOM 2722 C C . PRO A 1 351 ? 44.834 -68.954 16.914 1.00 40.34 351 PRO A C 1
ATOM 2724 O O . PRO A 1 351 ? 45.801 -68.207 17.098 1.00 40.34 351 PRO A O 1
ATOM 2727 N N . ARG A 1 352 ? 43.649 -68.512 16.487 1.00 50.12 352 ARG A N 1
ATOM 2728 C CA . ARG A 1 352 ? 43.321 -67.105 16.241 1.00 50.12 352 ARG A CA 1
ATOM 2729 C C . ARG A 1 352 ? 41.890 -66.841 16.689 1.00 50.12 352 ARG A C 1
ATOM 2731 O O . ARG A 1 352 ? 41.009 -67.634 16.385 1.00 50.12 352 ARG A O 1
ATOM 2738 N N . CYS A 1 353 ? 41.694 -65.695 17.334 1.00 50.81 353 CYS A N 1
ATOM 2739 C CA . CYS A 1 353 ? 40.382 -65.086 17.542 1.00 50.81 353 CYS A CA 1
ATOM 2740 C C . CYS A 1 353 ? 39.622 -65.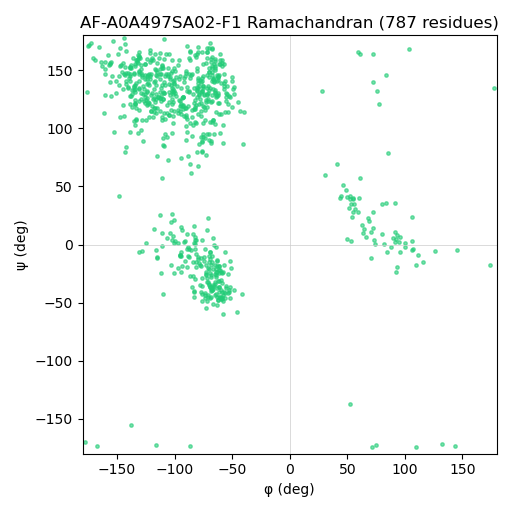035 16.197 1.00 50.81 353 CYS A C 1
ATOM 2742 O O . CYS A 1 353 ? 40.222 -64.653 15.185 1.00 50.81 353 CYS A O 1
ATOM 2744 N N . GLY A 1 354 ? 38.351 -65.436 16.184 1.00 57.09 354 GLY A N 1
ATOM 2745 C CA . GLY A 1 354 ? 37.502 -65.572 14.997 1.00 57.09 354 GLY A CA 1
ATOM 2746 C C . GLY A 1 354 ? 37.213 -67.012 14.541 1.00 57.09 354 GLY A C 1
ATOM 2747 O O . GLY A 1 354 ? 36.929 -67.198 13.357 1.00 57.09 354 GLY A O 1
ATOM 2748 N N . ASP A 1 355 ? 37.297 -68.029 15.414 1.00 58.91 355 ASP A N 1
ATOM 2749 C CA . ASP A 1 355 ? 36.969 -69.430 15.062 1.00 58.91 355 ASP A CA 1
ATOM 2750 C C . ASP A 1 355 ? 35.526 -69.865 15.412 1.00 58.91 355 ASP A C 1
ATOM 2752 O O . ASP A 1 355 ? 35.064 -70.912 14.950 1.00 58.91 355 ASP A O 1
ATOM 2756 N N . GLY A 1 356 ? 34.786 -69.026 16.146 1.00 58.84 356 GLY A N 1
ATOM 2757 C CA . GLY A 1 356 ? 33.404 -69.245 16.575 1.00 58.84 356 GLY A CA 1
ATOM 2758 C C . GLY A 1 356 ? 33.258 -69.734 18.019 1.00 58.84 356 GLY A C 1
ATOM 2759 O O . GLY A 1 356 ? 32.126 -69.924 18.477 1.00 58.84 356 GLY A O 1
ATOM 2760 N N . TYR A 1 357 ? 34.363 -69.951 18.740 1.00 58.66 357 TYR A N 1
ATOM 2761 C CA . TYR A 1 357 ? 34.370 -70.534 20.078 1.00 58.66 357 TYR A CA 1
ATOM 2762 C C . TYR A 1 357 ? 35.371 -69.830 21.006 1.00 58.66 357 TYR A C 1
ATOM 2764 O O . TYR A 1 357 ? 36.421 -69.347 20.598 1.00 58.66 357 TYR A O 1
ATOM 2772 N N . LEU A 1 358 ? 35.083 -69.841 22.312 1.00 55.31 358 LEU A N 1
ATOM 2773 C CA . LEU A 1 358 ? 36.084 -69.509 23.332 1.00 55.31 358 LEU A CA 1
ATOM 2774 C C . LEU A 1 358 ? 37.028 -70.713 23.494 1.00 55.31 358 LEU A C 1
ATOM 2776 O O . LEU A 1 358 ? 36.854 -71.549 24.386 1.00 55.31 358 LEU A O 1
ATOM 2780 N N . SER A 1 359 ? 37.986 -70.822 22.574 1.00 59.91 359 SER A N 1
ATOM 2781 C CA . SER A 1 359 ? 39.010 -71.872 22.502 1.00 59.91 359 SER A CA 1
ATOM 2782 C C . SER A 1 359 ? 39.903 -71.931 23.753 1.00 59.91 359 SER A C 1
ATOM 2784 O O . SER A 1 359 ? 40.480 -72.973 24.079 1.00 59.91 359 SER A O 1
ATOM 2786 N N . SER A 1 360 ? 40.003 -70.810 24.474 1.00 60.44 360 SER A N 1
ATOM 2787 C CA . SER A 1 360 ? 40.910 -70.583 25.591 1.00 60.44 360 SER A CA 1
ATOM 2788 C C . SER A 1 360 ? 40.223 -69.827 26.739 1.00 60.44 360 SER A C 1
ATOM 2790 O O . SER A 1 360 ? 39.545 -68.828 26.502 1.00 60.44 360 SER A O 1
ATOM 2792 N N . PRO A 1 361 ? 40.478 -70.171 28.020 1.00 56.62 361 PRO A N 1
ATOM 2793 C CA . PRO A 1 361 ? 39.950 -69.445 29.186 1.00 56.62 361 PRO A CA 1
ATOM 2794 C C . PRO A 1 361 ? 40.593 -68.053 29.405 1.00 56.62 361 PRO A C 1
ATOM 2796 O O . PRO A 1 361 ? 40.629 -67.544 30.526 1.00 56.62 361 PRO A O 1
ATOM 2799 N N . ARG A 1 362 ? 41.154 -67.449 28.350 1.00 61.62 362 ARG A N 1
ATOM 2800 C CA . ARG A 1 362 ? 41.663 -66.068 28.298 1.00 61.62 362 ARG A CA 1
ATOM 2801 C C . ARG A 1 362 ? 40.891 -65.181 27.314 1.00 61.62 362 ARG A C 1
ATOM 2803 O O . ARG A 1 362 ? 41.186 -63.989 27.248 1.00 61.62 362 ARG A O 1
ATOM 2810 N N . GLU A 1 363 ? 39.954 -65.757 26.569 1.00 64.25 363 GLU A N 1
ATOM 2811 C CA . GLU A 1 363 ? 39.112 -65.076 25.587 1.00 64.25 363 GLU A CA 1
ATOM 2812 C C . GLU A 1 363 ? 37.800 -64.662 26.279 1.00 64.25 363 GLU A C 1
ATOM 2814 O O . GLU A 1 363 ? 37.151 -65.471 26.941 1.00 64.25 363 GLU A O 1
ATOM 2819 N N . GLU A 1 364 ? 37.446 -63.379 26.198 1.00 72.69 364 GLU A N 1
ATOM 2820 C CA . GLU A 1 364 ? 36.264 -62.793 26.863 1.00 72.69 364 GLU A CA 1
ATOM 2821 C C . GLU A 1 364 ? 35.052 -62.695 25.922 1.00 72.69 364 GLU A C 1
ATOM 2823 O O . GLU A 1 364 ? 33.914 -62.556 26.368 1.00 72.69 364 GLU A O 1
ATOM 2828 N N . CYS A 1 365 ? 35.317 -62.734 24.619 1.00 72.81 365 CYS A N 1
ATOM 2829 C CA . CYS A 1 365 ? 34.383 -62.589 23.511 1.00 72.81 365 CYS A CA 1
ATOM 2830 C C . CYS A 1 365 ? 35.040 -63.174 22.252 1.00 72.81 365 CYS A C 1
ATOM 2832 O O . CYS A 1 365 ? 36.267 -63.220 22.185 1.00 72.81 365 CYS A O 1
ATOM 2834 N N . ASP A 1 366 ? 34.247 -63.579 21.261 1.00 69.00 366 ASP A N 1
ATOM 2835 C CA . ASP A 1 366 ? 34.741 -63.976 19.937 1.00 69.00 366 ASP A CA 1
ATOM 2836 C C . ASP A 1 366 ? 33.822 -63.432 18.828 1.00 69.00 366 ASP A C 1
ATOM 2838 O O . ASP A 1 366 ? 32.637 -63.183 19.064 1.00 69.00 366 ASP A O 1
ATOM 2842 N N . MET A 1 367 ? 34.371 -63.207 17.632 1.00 62.31 367 MET A N 1
ATOM 2843 C CA . MET A 1 367 ? 33.699 -62.544 16.508 1.00 62.31 367 MET A CA 1
ATOM 2844 C C . MET A 1 367 ? 33.773 -63.374 15.222 1.00 62.31 367 MET A C 1
ATOM 2846 O O . MET A 1 367 ? 34.659 -63.180 14.391 1.00 62.31 367 MET A O 1
ATOM 2850 N N . ALA A 1 368 ? 32.784 -64.248 15.022 1.00 55.75 368 ALA A N 1
ATOM 2851 C CA . ALA A 1 368 ? 32.602 -64.989 13.775 1.00 55.75 368 ALA A CA 1
ATOM 2852 C C . ALA A 1 368 ? 31.114 -65.138 13.404 1.00 55.75 368 ALA A C 1
ATOM 2854 O O . ALA A 1 368 ? 30.502 -66.178 13.646 1.00 55.75 368 ALA A O 1
ATOM 2855 N N . ASP A 1 369 ? 30.534 -64.122 12.757 1.00 49.97 369 ASP A N 1
ATOM 2856 C CA . ASP A 1 369 ? 29.276 -64.283 12.010 1.00 49.97 369 ASP A CA 1
ATOM 2857 C C . ASP A 1 369 ? 29.583 -64.746 10.575 1.00 49.97 369 ASP A C 1
ATOM 2859 O O . ASP A 1 369 ? 29.497 -63.992 9.606 1.00 49.97 369 ASP A O 1
ATOM 2863 N N . HIS A 1 370 ? 30.064 -65.989 10.452 1.00 47.84 370 HIS A N 1
ATOM 2864 C CA . HIS A 1 370 ? 30.400 -66.596 9.165 1.00 47.84 370 HIS A CA 1
ATOM 2865 C C . HIS A 1 370 ? 29.525 -67.839 8.913 1.00 47.84 370 HIS A C 1
ATOM 2867 O O . HIS A 1 370 ? 29.686 -68.849 9.608 1.00 47.84 370 HIS A O 1
ATOM 2873 N N . PRO A 1 371 ? 28.634 -67.836 7.898 1.00 49.19 371 PRO A N 1
ATOM 2874 C CA . PRO A 1 371 ? 27.505 -68.775 7.779 1.00 49.19 371 PRO A CA 1
ATOM 2875 C C . PRO A 1 371 ? 27.872 -70.231 7.420 1.00 49.19 371 PRO A C 1
ATOM 2877 O O . PRO A 1 371 ? 27.001 -71.026 7.075 1.00 49.19 371 PRO A O 1
ATOM 2880 N N . ILE A 1 372 ? 29.155 -70.596 7.488 1.00 48.56 372 ILE A N 1
ATOM 2881 C CA . ILE A 1 372 ? 29.672 -71.943 7.193 1.00 48.56 372 ILE A CA 1
ATOM 2882 C C . ILE A 1 372 ? 29.934 -72.757 8.476 1.00 48.56 372 ILE A C 1
ATOM 2884 O O . ILE A 1 372 ? 29.880 -73.984 8.428 1.00 48.56 372 ILE A O 1
ATOM 2888 N N . TYR A 1 373 ? 30.168 -72.107 9.625 1.00 48.41 373 TYR A N 1
ATOM 2889 C CA . TYR A 1 373 ? 30.569 -72.784 10.874 1.00 48.41 373 TYR A CA 1
ATOM 2890 C C . TYR A 1 373 ? 29.542 -72.689 12.018 1.00 48.41 373 TYR A C 1
ATOM 2892 O O . TYR A 1 373 ? 29.650 -73.407 13.010 1.00 48.41 373 TYR A O 1
ATOM 2900 N N . SER A 1 374 ? 28.513 -71.852 11.878 1.00 46.12 374 SER A N 1
ATOM 2901 C CA . SER A 1 374 ? 27.566 -71.494 12.945 1.00 46.12 374 SER A CA 1
ATOM 2902 C C . SER A 1 374 ? 26.390 -72.469 13.157 1.00 46.12 374 SER A C 1
ATOM 2904 O O . SER A 1 374 ? 25.477 -72.159 13.920 1.00 46.12 374 SER A O 1
ATOM 2906 N N . ASN A 1 375 ? 26.382 -73.652 12.523 1.00 48.78 375 ASN A N 1
ATOM 2907 C CA . ASN A 1 375 ? 25.237 -74.583 12.547 1.00 48.78 375 ASN A CA 1
ATOM 2908 C C . ASN A 1 375 ? 25.409 -75.854 13.410 1.00 48.78 375 ASN A C 1
ATOM 2910 O O . ASN A 1 375 ? 24.529 -76.717 13.401 1.00 48.78 375 ASN A O 1
ATOM 2914 N N . TRP A 1 376 ? 26.501 -75.990 14.171 1.00 46.28 376 TRP A N 1
ATOM 2915 C CA . TRP A 1 376 ? 26.682 -77.118 15.097 1.00 46.28 376 TRP A CA 1
ATOM 2916 C C . TRP A 1 376 ? 25.932 -76.902 16.420 1.00 46.28 376 TRP A C 1
ATOM 2918 O O . TRP A 1 376 ? 26.020 -75.850 17.056 1.00 46.28 376 TRP A O 1
ATOM 2928 N N . SER A 1 377 ? 25.205 -77.933 16.862 1.00 43.91 377 SER A N 1
ATOM 2929 C CA . SER A 1 377 ? 24.336 -77.903 18.046 1.00 43.91 377 SER A CA 1
ATOM 2930 C C . SER A 1 377 ? 25.134 -77.889 19.360 1.00 43.91 377 SER A C 1
ATOM 2932 O O . SER A 1 377 ? 25.257 -78.908 20.041 1.00 43.91 377 SER A O 1
ATOM 2934 N N . GLY A 1 378 ? 25.685 -76.726 19.707 1.00 54.50 378 GLY A N 1
ATOM 2935 C CA . GLY A 1 378 ? 26.463 -76.512 20.931 1.00 54.50 378 GLY A CA 1
ATOM 2936 C C . GLY A 1 378 ? 27.122 -75.133 21.057 1.00 54.50 378 GLY A C 1
ATOM 2937 O O . GLY A 1 378 ? 27.486 -74.754 22.170 1.00 54.50 378 GLY A O 1
ATOM 2938 N N . ALA A 1 379 ? 27.256 -74.375 19.962 1.00 49.94 379 ALA A N 1
ATOM 2939 C CA . ALA A 1 379 ? 27.844 -73.036 19.987 1.00 49.94 379 ALA A CA 1
ATOM 2940 C C . ALA A 1 379 ? 27.036 -72.050 20.861 1.00 49.94 379 ALA A C 1
ATOM 2942 O O . ALA A 1 379 ? 25.804 -72.086 20.901 1.00 49.94 379 ALA A O 1
ATOM 2943 N N . LYS A 1 380 ? 27.742 -71.144 21.550 1.00 51.09 380 LYS A N 1
ATOM 2944 C CA . LYS A 1 380 ? 27.166 -70.036 22.327 1.00 51.09 380 LYS A CA 1
ATOM 2945 C C . LYS A 1 380 ? 27.918 -68.748 22.019 1.00 51.09 380 LYS A C 1
ATOM 2947 O O . LYS A 1 380 ? 29.092 -68.635 22.355 1.00 51.09 380 LYS A O 1
ATOM 2952 N N . VAL A 1 381 ? 27.218 -67.770 21.452 1.00 55.06 381 VAL A N 1
ATOM 2953 C CA . VAL A 1 381 ? 27.749 -66.417 21.246 1.00 55.06 381 VAL A CA 1
ATOM 2954 C C . VAL A 1 381 ? 27.854 -65.700 22.596 1.00 55.06 381 VAL A C 1
ATOM 2956 O O . VAL A 1 381 ? 26.880 -65.654 23.349 1.00 55.06 381 VAL A O 1
ATOM 2959 N N . TYR A 1 382 ? 29.020 -65.122 22.887 1.00 62.41 382 TYR A N 1
ATOM 2960 C CA . TYR A 1 382 ? 29.257 -64.274 24.057 1.00 62.41 382 TYR A CA 1
ATOM 2961 C C . TYR A 1 382 ? 29.462 -62.822 23.612 1.00 62.41 382 TYR A C 1
ATOM 2963 O O . TYR A 1 382 ? 30.490 -62.472 23.037 1.00 62.41 382 TYR A O 1
ATOM 2971 N N . LEU A 1 383 ? 28.455 -61.982 23.868 1.00 66.00 383 LEU A N 1
ATOM 2972 C CA . LEU A 1 383 ? 28.474 -60.551 23.557 1.00 66.00 383 LEU A CA 1
ATOM 2973 C C . LEU A 1 383 ? 29.124 -59.750 24.695 1.00 66.00 383 LEU A C 1
ATOM 2975 O O . LEU A 1 383 ? 28.904 -60.045 25.872 1.00 66.00 383 LEU A O 1
ATOM 2979 N N . CYS A 1 384 ? 29.876 -58.703 24.348 1.00 73.06 384 CYS A N 1
ATOM 2980 C CA . CYS A 1 384 ? 30.461 -57.796 25.336 1.00 73.06 384 CYS A CA 1
ATOM 2981 C C . CYS A 1 384 ? 29.394 -57.006 26.124 1.00 73.06 384 CYS A C 1
ATOM 2983 O O . CYS A 1 384 ? 28.308 -56.733 25.603 1.00 73.06 384 CYS A O 1
ATOM 2985 N N . PRO A 1 385 ? 29.698 -56.575 27.367 1.00 75.62 385 PRO A N 1
ATOM 2986 C CA . PRO A 1 385 ? 28.836 -55.672 28.126 1.00 75.62 385 PRO A CA 1
ATOM 2987 C C . PRO A 1 385 ? 28.554 -54.358 27.382 1.00 75.62 385 PRO A C 1
ATOM 2989 O O . PRO A 1 385 ? 29.415 -53.833 26.676 1.00 75.62 385 PRO A O 1
ATOM 2992 N N . LYS A 1 386 ? 27.354 -53.797 27.585 1.00 59.25 386 LYS A N 1
ATOM 2993 C CA . LYS A 1 386 ? 26.900 -52.556 26.935 1.00 59.25 386 LYS A CA 1
ATOM 2994 C C . LYS A 1 386 ? 27.915 -51.419 27.143 1.00 59.25 386 LYS A C 1
ATOM 2996 O O . LYS A 1 386 ? 28.290 -51.133 28.276 1.00 59.25 386 LYS A O 1
ATOM 3001 N N . GLY A 1 387 ? 28.329 -50.777 26.049 1.00 63.94 387 GLY A N 1
ATOM 3002 C CA . GLY A 1 387 ? 29.379 -49.748 26.046 1.00 63.94 387 GLY A CA 1
ATOM 3003 C C . GLY A 1 387 ? 30.798 -50.274 25.787 1.00 63.94 387 GLY A C 1
ATOM 3004 O O . GLY A 1 387 ? 31.744 -49.495 25.854 1.00 63.94 387 GLY A O 1
ATOM 3005 N N . LYS A 1 388 ? 30.968 -51.571 25.486 1.00 73.94 388 LYS A N 1
ATOM 3006 C CA . LYS A 1 388 ? 32.256 -52.163 25.096 1.00 73.94 388 LYS A CA 1
ATOM 3007 C C . LYS A 1 388 ? 32.159 -52.970 23.804 1.00 73.94 388 LYS A C 1
ATOM 3009 O O . LYS A 1 388 ? 31.153 -53.631 23.555 1.00 73.94 388 LYS A O 1
ATOM 3014 N N . VAL A 1 389 ? 33.233 -52.950 23.021 1.00 73.44 389 VAL A N 1
ATOM 3015 C CA . VAL A 1 389 ? 33.404 -53.723 21.782 1.00 73.44 389 VAL A CA 1
ATOM 3016 C C . VAL A 1 389 ? 34.445 -54.824 21.974 1.00 73.44 389 VAL A C 1
ATOM 3018 O O . VAL A 1 389 ? 35.347 -54.697 22.804 1.00 73.44 389 VAL A O 1
ATOM 3021 N N . CYS A 1 390 ? 34.320 -55.914 21.217 1.00 71.00 390 CYS A N 1
ATOM 3022 C CA . CYS A 1 390 ? 35.302 -56.993 21.232 1.00 71.00 390 CYS A CA 1
ATOM 3023 C C . CYS A 1 390 ? 36.487 -56.627 20.327 1.00 71.00 390 CYS A C 1
ATOM 3025 O O . CYS A 1 390 ? 36.309 -56.413 19.131 1.00 71.00 390 CYS A O 1
ATOM 3027 N N . VAL A 1 391 ? 37.695 -56.557 20.885 1.00 70.56 391 VAL A N 1
ATOM 3028 C CA . VAL A 1 391 ? 38.942 -56.334 20.137 1.00 70.56 391 VAL A CA 1
ATOM 3029 C C . VAL A 1 391 ? 39.976 -57.332 20.640 1.00 70.56 391 VAL A C 1
ATOM 3031 O O . VAL A 1 391 ? 40.239 -57.401 21.839 1.00 70.56 391 VAL A O 1
ATOM 3034 N N . ASN A 1 392 ? 40.550 -58.131 19.733 1.00 73.56 392 ASN A N 1
ATOM 3035 C CA . ASN A 1 392 ? 41.501 -59.204 20.061 1.00 73.56 392 ASN A CA 1
ATOM 3036 C C . ASN A 1 392 ? 41.006 -60.122 21.202 1.00 73.56 392 ASN A C 1
ATOM 3038 O O . ASN A 1 392 ? 41.742 -60.414 22.146 1.00 73.56 392 ASN A O 1
ATOM 3042 N N . CYS A 1 393 ? 39.740 -60.548 21.117 1.00 71.06 393 CYS A N 1
ATOM 3043 C CA . CYS A 1 393 ? 39.061 -61.411 22.090 1.00 71.06 393 CYS A CA 1
ATOM 3044 C C . CYS A 1 393 ? 38.992 -60.840 23.531 1.00 71.06 393 CYS A C 1
ATOM 3046 O O . CYS A 1 393 ? 38.917 -61.593 24.507 1.00 71.06 393 CYS A O 1
ATOM 3048 N N . LYS A 1 394 ? 38.987 -59.503 23.678 1.00 73.00 394 LYS A N 1
ATOM 3049 C CA . LYS A 1 394 ? 38.739 -58.773 24.937 1.00 73.00 394 LYS A CA 1
ATOM 3050 C C . LYS A 1 394 ? 37.713 -57.655 24.772 1.00 73.00 394 LYS A C 1
ATOM 3052 O O . LYS A 1 394 ? 37.655 -57.018 23.722 1.00 73.00 394 LYS A O 1
ATOM 3057 N N . CYS A 1 395 ? 36.943 -57.370 25.822 1.00 76.62 395 CYS A N 1
ATOM 3058 C CA . CYS A 1 395 ? 35.925 -56.316 25.797 1.00 76.62 395 CYS A CA 1
ATOM 3059 C C . CYS A 1 395 ? 36.502 -54.957 26.235 1.00 76.62 395 CYS A C 1
ATOM 3061 O O . CYS A 1 395 ? 36.653 -54.683 27.431 1.00 76.62 395 CYS A O 1
ATOM 3063 N N . VAL A 1 396 ? 36.780 -54.078 25.268 1.00 72.44 396 VAL A N 1
ATOM 3064 C CA . VAL A 1 396 ? 37.361 -52.737 25.475 1.00 72.44 396 VAL A CA 1
ATOM 3065 C C . VAL A 1 396 ? 36.326 -51.627 25.291 1.00 72.44 396 VAL A C 1
ATOM 3067 O O . VAL A 1 396 ? 35.348 -51.786 24.566 1.00 72.44 396 VAL A O 1
ATOM 3070 N N . GLN A 1 397 ? 36.520 -50.502 25.977 1.00 69.75 397 GLN A N 1
ATOM 3071 C CA . GLN A 1 397 ? 35.640 -49.333 25.918 1.00 69.75 397 GLN A CA 1
ATOM 3072 C C . GLN A 1 397 ? 36.285 -48.268 25.027 1.00 69.75 397 GLN A C 1
ATOM 3074 O O . GLN A 1 397 ? 37.473 -48.003 25.188 1.00 69.75 397 GLN A O 1
ATOM 3079 N N . LEU A 1 398 ? 35.521 -47.694 24.094 1.00 55.38 398 LEU A N 1
ATOM 3080 C CA . LEU A 1 398 ? 36.005 -46.698 23.134 1.00 55.38 398 LEU A CA 1
ATOM 3081 C C . LEU A 1 398 ? 35.202 -45.400 23.259 1.00 55.38 398 LEU A C 1
ATOM 3083 O O . LEU A 1 398 ? 34.041 -45.353 22.865 1.00 55.38 398 LEU A O 1
ATOM 3087 N N . THR A 1 399 ? 35.860 -44.370 23.780 1.00 53.69 399 THR A N 1
ATOM 3088 C CA . THR A 1 399 ? 35.497 -42.948 23.679 1.00 53.69 399 THR A CA 1
ATOM 3089 C C . THR A 1 399 ? 36.807 -42.158 23.795 1.00 53.69 399 THR A C 1
ATOM 3091 O O . THR A 1 399 ? 37.281 -42.003 24.924 1.00 53.69 399 THR A O 1
ATOM 3094 N N . PRO A 1 400 ? 37.444 -41.745 22.682 1.00 55.62 400 PRO A N 1
ATOM 3095 C CA . PRO A 1 400 ? 38.578 -40.820 22.731 1.00 55.62 400 PRO A CA 1
ATOM 3096 C C . PRO A 1 400 ? 38.108 -39.446 23.235 1.00 55.62 400 PRO A C 1
ATOM 3098 O O . PRO A 1 400 ? 36.921 -39.127 23.133 1.00 55.62 400 PRO A O 1
ATOM 3101 N N . THR A 1 401 ? 39.011 -38.647 23.807 1.00 64.69 401 THR A N 1
ATOM 3102 C CA . THR A 1 401 ? 38.692 -37.302 24.314 1.00 64.69 401 THR A CA 1
ATOM 3103 C C . THR A 1 401 ? 39.753 -36.320 23.834 1.00 64.69 401 THR A C 1
ATOM 3105 O O . THR A 1 401 ? 40.868 -36.343 24.341 1.00 64.69 401 THR A O 1
ATOM 3108 N N . CYS A 1 402 ? 39.408 -35.453 22.877 1.00 73.94 402 CYS A N 1
ATOM 3109 C CA . CYS A 1 402 ? 40.380 -34.548 22.260 1.00 73.94 402 CYS A CA 1
ATOM 3110 C C . CYS A 1 402 ? 41.118 -33.688 23.303 1.00 73.94 402 CYS A C 1
ATOM 3112 O O . CYS A 1 402 ? 40.504 -33.065 24.176 1.00 73.94 402 CYS A O 1
ATOM 3114 N N . GLY A 1 403 ? 42.448 -33.650 23.215 1.00 75.81 403 GLY A N 1
ATOM 3115 C CA . GLY A 1 403 ? 43.295 -32.990 24.198 1.00 75.81 403 GLY A CA 1
ATOM 3116 C C . GLY A 1 403 ? 43.524 -33.830 25.458 1.00 75.81 403 GLY A C 1
ATOM 3117 O O . GLY A 1 403 ? 43.619 -33.247 26.544 1.00 75.81 403 GLY A O 1
ATOM 3118 N N . ASP A 1 404 ? 43.616 -35.157 25.360 1.00 78.75 404 ASP A N 1
ATOM 3119 C CA . ASP A 1 404 ? 44.114 -36.020 26.445 1.00 78.75 404 ASP A CA 1
ATOM 3120 C C . ASP A 1 404 ? 45.616 -36.356 26.319 1.00 78.75 404 ASP A C 1
ATOM 3122 O O . ASP A 1 404 ? 46.235 -36.793 27.297 1.00 78.75 404 ASP A O 1
ATOM 3126 N N . GLY A 1 405 ? 46.232 -36.018 25.178 1.00 82.50 405 GLY A N 1
ATOM 3127 C CA . GLY A 1 405 ? 47.670 -36.131 24.926 1.00 82.50 405 GLY A CA 1
ATOM 3128 C C . GLY A 1 405 ? 48.106 -37.416 24.215 1.00 82.50 405 GLY A C 1
ATOM 3129 O O . GLY A 1 405 ? 49.312 -37.640 24.069 1.00 82.50 405 GLY A O 1
ATOM 3130 N N . TRP A 1 406 ? 47.162 -38.252 23.777 1.00 76.56 406 TRP A N 1
ATOM 3131 C CA . TRP A 1 406 ? 47.404 -39.435 22.944 1.00 76.56 406 TRP A CA 1
ATOM 3132 C C . TRP A 1 406 ? 46.876 -39.220 21.516 1.00 76.56 406 TRP A C 1
ATOM 3134 O O . TRP A 1 406 ? 46.388 -38.146 21.199 1.00 76.56 406 TRP A O 1
ATOM 3144 N N . ILE A 1 407 ? 47.073 -40.192 20.612 1.00 76.94 407 ILE A N 1
ATOM 3145 C CA . ILE A 1 407 ? 46.523 -40.135 19.243 1.00 76.94 407 ILE A CA 1
ATOM 3146 C C . ILE A 1 407 ? 45.986 -41.523 18.852 1.00 76.94 407 ILE A C 1
ATOM 3148 O O . ILE A 1 407 ? 46.728 -42.419 18.430 1.00 76.94 407 ILE A O 1
ATOM 3152 N N . TYR A 1 408 ? 44.682 -41.724 19.013 1.00 76.25 408 TYR A N 1
ATOM 3153 C CA . TYR A 1 408 ? 43.952 -42.977 18.830 1.00 76.25 408 TYR A CA 1
ATOM 3154 C C . TYR A 1 408 ? 43.643 -43.291 17.354 1.00 76.25 408 TYR A C 1
ATOM 3156 O O . TYR A 1 408 ? 42.485 -43.351 16.941 1.00 76.25 408 TYR A O 1
ATOM 3164 N N . ARG A 1 409 ? 44.677 -43.572 16.547 1.00 66.31 409 ARG A N 1
ATOM 3165 C CA . ARG A 1 409 ? 44.516 -44.030 15.148 1.00 66.31 409 ARG A CA 1
ATOM 3166 C C . ARG A 1 409 ? 44.188 -45.543 15.081 1.00 66.31 409 ARG A C 1
ATOM 3168 O O . ARG A 1 409 ? 45.055 -46.357 15.414 1.00 66.31 409 ARG A O 1
ATOM 3175 N N . PRO A 1 410 ? 42.977 -45.972 14.656 1.00 56.88 410 PRO A N 1
ATOM 3176 C CA . PRO A 1 410 ? 42.591 -47.387 14.637 1.00 56.88 410 PRO A CA 1
ATOM 3177 C C . PRO A 1 410 ? 43.252 -48.166 13.477 1.00 56.88 410 PRO A C 1
ATOM 3179 O O . PRO A 1 410 ? 43.227 -47.712 12.332 1.00 56.88 410 PRO A O 1
ATOM 3182 N N . PRO A 1 411 ? 43.808 -49.373 13.710 1.00 48.34 411 PRO A N 1
ATOM 3183 C CA . PRO A 1 411 ? 44.582 -50.103 12.704 1.00 48.34 411 PRO A CA 1
ATOM 3184 C C . PRO A 1 411 ? 43.720 -50.958 11.751 1.00 48.34 411 PRO A C 1
ATOM 3186 O O . PRO A 1 411 ? 43.878 -52.177 11.708 1.00 48.34 411 PRO A O 1
ATOM 3189 N N . ASN A 1 412 ? 42.817 -50.331 10.985 1.00 43.72 412 ASN A N 1
ATOM 3190 C CA . ASN A 1 412 ? 42.389 -50.786 9.646 1.00 43.72 412 ASN A CA 1
ATOM 3191 C C . ASN A 1 412 ? 41.412 -49.793 8.991 1.00 43.72 412 ASN A C 1
ATOM 3193 O O . ASN A 1 412 ? 40.396 -49.431 9.579 1.00 43.72 412 ASN A O 1
ATOM 3197 N N . TYR A 1 413 ? 41.670 -49.434 7.731 1.00 48.28 413 TYR A N 1
ATOM 3198 C CA . TYR A 1 413 ? 40.714 -48.711 6.885 1.00 48.28 413 TYR A CA 1
ATOM 3199 C C . TYR A 1 413 ? 39.559 -49.643 6.476 1.00 48.28 413 TYR A C 1
ATOM 3201 O O . TYR A 1 413 ? 39.823 -50.758 6.023 1.00 48.28 413 TYR A O 1
ATOM 3209 N N . GLY A 1 414 ? 38.299 -49.188 6.552 1.00 45.28 414 GLY A N 1
ATOM 3210 C CA . GLY A 1 414 ? 37.194 -49.849 5.831 1.00 45.28 414 GLY A CA 1
ATOM 3211 C C . GLY A 1 414 ? 35.799 -49.895 6.468 1.00 45.28 414 GLY A C 1
ATOM 3212 O O . GLY A 1 414 ? 34.884 -50.359 5.794 1.00 45.28 414 GLY A O 1
ATOM 3213 N N . LEU A 1 415 ? 35.592 -49.436 7.709 1.00 39.78 415 LEU A N 1
ATOM 3214 C CA . LEU A 1 415 ? 34.258 -49.404 8.339 1.00 39.78 415 LEU A CA 1
ATOM 3215 C C . LEU A 1 415 ? 33.813 -47.961 8.648 1.00 39.78 415 LEU A C 1
ATOM 3217 O O . LEU A 1 415 ? 34.461 -47.302 9.463 1.00 39.78 415 LEU A O 1
ATOM 3221 N N . PRO A 1 416 ? 32.718 -47.460 8.040 1.00 38.28 416 PRO A N 1
ATOM 3222 C CA . PRO A 1 416 ? 32.167 -46.145 8.366 1.00 38.28 416 PRO A CA 1
ATOM 3223 C C . PRO A 1 416 ? 31.684 -46.061 9.822 1.00 38.28 416 PRO A C 1
ATOM 3225 O O . PRO A 1 416 ? 31.061 -46.994 10.326 1.00 38.28 416 PRO A O 1
ATOM 3228 N N . GLY A 1 417 ? 31.918 -44.918 10.474 1.00 49.78 417 GLY A N 1
ATOM 3229 C CA . GLY A 1 417 ? 31.338 -44.589 11.784 1.00 49.78 417 GLY A CA 1
ATOM 3230 C C . GLY A 1 417 ? 32.236 -44.788 13.012 1.00 49.78 417 GLY A C 1
ATOM 3231 O O . GLY A 1 417 ? 31.783 -44.506 14.118 1.00 49.78 417 GLY A O 1
ATOM 3232 N N . VAL A 1 418 ? 33.494 -45.218 12.855 1.00 51.00 418 VAL A N 1
ATOM 3233 C CA . VAL A 1 418 ? 34.479 -45.264 13.957 1.00 51.00 418 VAL A CA 1
ATOM 3234 C C . VAL A 1 418 ? 35.551 -44.199 13.731 1.00 51.00 418 VAL A C 1
ATOM 3236 O O . VAL A 1 418 ? 36.594 -44.463 13.137 1.00 51.00 418 VAL A O 1
ATOM 3239 N N . TRP A 1 419 ? 35.269 -42.979 14.186 1.00 55.56 419 TRP A N 1
ATOM 3240 C CA . TRP A 1 419 ? 36.198 -41.852 14.108 1.00 55.56 419 TRP A CA 1
ATOM 3241 C C . TRP A 1 419 ? 37.312 -42.013 15.153 1.00 55.56 419 TRP A C 1
ATOM 3243 O O . TRP A 1 419 ? 37.041 -42.058 16.353 1.00 55.56 419 TRP A O 1
ATOM 3253 N N . GLY A 1 420 ? 38.556 -42.122 14.686 1.00 64.81 420 GLY A N 1
ATOM 3254 C CA . GLY A 1 420 ? 39.748 -41.835 15.486 1.00 64.81 420 GLY A CA 1
ATOM 3255 C C . GLY A 1 420 ? 40.212 -40.406 15.215 1.00 64.81 420 GLY A C 1
ATOM 3256 O O . GLY A 1 420 ? 39.865 -39.839 14.180 1.00 64.81 420 GLY A O 1
ATOM 3257 N N . GLU A 1 421 ? 40.986 -39.831 16.128 1.00 72.81 421 GLU A N 1
ATOM 3258 C CA . GLU A 1 421 ? 41.505 -38.469 15.977 1.00 72.81 421 GLU A CA 1
ATOM 3259 C C . GLU A 1 421 ? 42.678 -38.384 14.987 1.00 72.81 421 GLU A C 1
ATOM 3261 O O . GLU A 1 421 ? 43.522 -39.286 14.900 1.00 72.81 421 GLU A O 1
ATOM 3266 N N . GLU A 1 422 ? 42.729 -37.295 14.215 1.00 80.44 422 GLU A N 1
ATOM 3267 C CA . GLU A 1 422 ? 43.820 -37.053 13.267 1.00 80.44 422 GLU A CA 1
ATOM 3268 C C . GLU A 1 422 ? 45.064 -36.564 14.013 1.00 80.44 422 GLU A C 1
ATOM 3270 O O . GLU A 1 422 ? 46.175 -37.023 13.743 1.00 80.44 422 GLU A O 1
ATOM 3275 N N . CYS A 1 423 ? 44.868 -35.693 14.998 1.00 84.12 423 CYS A N 1
ATOM 3276 C CA . CYS A 1 423 ? 45.887 -35.111 15.862 1.00 84.12 423 CYS A CA 1
ATOM 3277 C C . CYS A 1 423 ? 45.353 -34.953 17.291 1.00 84.12 423 CYS A C 1
ATOM 3279 O O . CYS A 1 423 ? 44.166 -35.140 17.519 1.00 84.12 423 CYS A O 1
ATOM 3281 N N . ASP A 1 424 ? 46.208 -34.569 18.237 1.00 88.19 424 ASP A N 1
ATOM 3282 C CA . ASP A 1 424 ? 45.808 -34.084 19.561 1.00 88.19 424 ASP A CA 1
ATOM 3283 C C . ASP A 1 424 ? 46.641 -32.833 19.916 1.00 88.19 424 ASP A C 1
ATOM 3285 O O . ASP A 1 424 ? 47.866 -32.847 19.750 1.00 88.19 424 ASP A O 1
ATOM 3289 N N . PRO A 1 425 ? 46.023 -31.736 20.400 1.00 83.94 425 PRO A N 1
ATOM 3290 C CA . PRO A 1 425 ? 46.710 -30.460 20.628 1.00 83.94 425 PRO A CA 1
ATOM 3291 C C . PRO A 1 425 ? 47.644 -30.443 21.857 1.00 83.94 425 PRO A C 1
ATOM 3293 O O . PRO A 1 425 ? 48.314 -29.441 22.103 1.00 83.94 425 PRO A O 1
ATOM 3296 N N . LYS A 1 426 ? 47.701 -31.526 22.643 1.00 85.81 426 LYS A N 1
ATOM 3297 C CA . LYS A 1 426 ? 48.608 -31.730 23.789 1.00 85.81 426 LYS A CA 1
ATOM 3298 C C . LYS A 1 426 ? 49.603 -32.878 23.565 1.00 85.81 426 LYS A C 1
ATOM 3300 O O . LYS A 1 426 ? 50.554 -33.002 24.338 1.00 85.81 426 LYS A O 1
ATOM 3305 N N . ALA A 1 427 ? 49.425 -33.697 22.528 1.00 83.81 427 ALA A N 1
ATOM 3306 C CA . ALA A 1 427 ? 50.402 -34.696 22.108 1.00 83.81 427 ALA A CA 1
ATOM 3307 C C . ALA A 1 427 ? 51.685 -34.038 21.558 1.00 83.81 427 ALA A C 1
ATOM 3309 O O . ALA A 1 427 ? 51.686 -32.908 21.072 1.00 83.81 427 ALA A O 1
ATOM 3310 N N . THR A 1 428 ? 52.824 -34.733 21.646 1.00 79.75 428 THR A N 1
ATOM 3311 C CA . THR A 1 428 ? 54.119 -34.233 21.145 1.00 79.75 428 THR A CA 1
ATOM 3312 C C . THR A 1 428 ? 54.856 -35.328 20.360 1.00 79.75 428 THR A C 1
ATOM 3314 O O . THR A 1 428 ? 55.402 -36.243 20.982 1.00 79.75 428 THR A O 1
ATOM 3317 N N . PRO A 1 429 ? 54.925 -35.251 19.013 1.00 83.44 429 PRO A N 1
ATOM 3318 C CA . PRO A 1 429 ? 54.268 -34.264 18.145 1.00 83.44 429 PRO A CA 1
ATOM 3319 C C . PRO A 1 429 ? 52.734 -34.380 18.182 1.00 83.44 429 PRO A C 1
ATOM 3321 O O . PRO A 1 429 ? 52.206 -35.447 18.482 1.00 83.44 429 PRO A O 1
ATOM 3324 N N . THR A 1 430 ? 52.032 -33.299 17.830 1.00 84.50 430 THR A N 1
ATOM 3325 C CA . THR A 1 430 ? 50.556 -33.235 17.825 1.00 84.50 430 THR A CA 1
ATOM 3326 C C . THR A 1 430 ? 49.913 -34.170 16.800 1.00 84.50 430 THR A C 1
ATOM 3328 O O . THR A 1 430 ? 48.779 -34.589 16.981 1.00 84.50 430 THR A O 1
ATOM 3331 N N . GLY A 1 431 ? 50.629 -34.528 15.728 1.00 86.75 431 GLY A N 1
ATOM 3332 C CA . GLY A 1 431 ? 50.181 -35.480 14.701 1.00 86.75 431 GLY A CA 1
ATOM 3333 C C . GLY A 1 431 ? 49.895 -34.872 13.325 1.00 86.75 431 GLY A C 1
ATOM 3334 O O . GLY A 1 431 ? 49.722 -35.641 12.376 1.00 86.75 431 GLY A O 1
ATOM 3335 N N . CYS A 1 432 ? 49.892 -33.539 13.216 1.00 86.06 432 CYS A N 1
ATOM 3336 C CA . CYS A 1 432 ? 49.758 -32.812 11.951 1.00 86.06 432 CYS A CA 1
ATOM 3337 C C . CYS A 1 432 ? 51.076 -32.696 11.173 1.00 86.06 432 CYS A C 1
ATOM 3339 O O . CYS A 1 432 ? 52.168 -32.865 11.721 1.00 86.06 432 CYS A O 1
ATOM 3341 N N . GLU A 1 433 ? 50.945 -32.410 9.879 1.00 82.25 433 GLU A N 1
ATOM 3342 C CA . GLU A 1 433 ? 52.052 -32.154 8.956 1.00 82.25 433 GLU A CA 1
ATOM 3343 C C . GLU A 1 433 ? 52.546 -30.696 9.055 1.00 82.25 433 GLU A C 1
ATOM 3345 O O . GLU A 1 433 ? 51.877 -29.826 9.613 1.00 82.25 433 GLU A O 1
ATOM 3350 N N . GLU A 1 434 ? 53.743 -30.427 8.533 1.00 73.88 434 GLU A N 1
ATOM 3351 C CA . GLU A 1 434 ? 54.376 -29.103 8.588 1.00 73.88 434 GLU A CA 1
ATOM 3352 C C . GLU A 1 434 ? 53.545 -28.059 7.813 1.00 73.88 434 GLU A C 1
ATOM 3354 O O . GLU A 1 434 ? 53.175 -28.282 6.662 1.00 73.88 434 GLU A O 1
ATOM 3359 N N . GLY A 1 435 ? 53.220 -26.930 8.459 1.00 70.12 435 GLY A N 1
ATOM 3360 C CA . GLY A 1 435 ? 52.292 -25.917 7.928 1.00 70.12 435 GLY A CA 1
ATOM 3361 C C . GLY A 1 435 ? 50.813 -26.118 8.301 1.00 70.12 435 GLY A C 1
ATOM 3362 O O . GLY A 1 435 ? 49.963 -25.366 7.824 1.00 70.12 435 GLY A O 1
ATOM 3363 N N . LYS A 1 436 ? 50.491 -27.103 9.153 1.00 78.44 436 LYS A N 1
ATOM 3364 C CA . LYS A 1 436 ? 49.140 -27.324 9.691 1.00 78.44 436 LYS A CA 1
ATOM 3365 C C . LYS A 1 436 ? 49.088 -27.264 11.216 1.00 78.44 436 LYS A C 1
ATOM 3367 O O . LYS A 1 436 ? 49.974 -27.780 11.899 1.00 78.44 436 LYS A O 1
ATOM 3372 N N . ILE A 1 437 ? 48.009 -26.693 11.744 1.00 84.94 437 ILE A N 1
ATOM 3373 C CA . ILE A 1 437 ? 47.695 -26.648 13.176 1.00 84.94 437 ILE A CA 1
ATOM 3374 C C . ILE A 1 437 ? 46.664 -27.723 13.541 1.00 84.94 437 ILE A C 1
ATOM 3376 O O . ILE A 1 437 ? 45.855 -28.134 12.711 1.00 84.94 437 ILE A O 1
ATOM 3380 N N . CYS A 1 438 ? 46.710 -28.196 14.789 1.00 82.94 438 CYS A N 1
ATOM 3381 C CA . CYS A 1 438 ? 45.713 -29.122 15.325 1.00 82.94 438 CYS A CA 1
ATOM 3382 C C . CYS A 1 438 ? 44.602 -28.331 16.021 1.00 82.94 438 CYS A C 1
ATOM 3384 O O . CYS A 1 438 ? 44.885 -27.602 16.976 1.00 82.94 438 CYS A O 1
ATOM 3386 N N . THR A 1 439 ? 43.360 -28.463 15.558 1.00 82.94 439 THR A N 1
ATOM 3387 C CA . THR A 1 439 ? 42.208 -27.758 16.137 1.00 82.94 439 THR A CA 1
ATOM 3388 C C . THR A 1 439 ? 41.683 -28.430 17.408 1.00 82.94 439 THR A C 1
ATOM 3390 O O . THR A 1 439 ? 42.082 -29.540 17.765 1.00 82.94 439 THR A O 1
ATOM 3393 N N . GLN A 1 440 ? 40.778 -27.754 18.128 1.00 79.00 440 GLN A N 1
ATOM 3394 C CA . GLN A 1 440 ? 40.157 -28.307 19.345 1.00 79.00 440 GLN A CA 1
ATOM 3395 C C . GLN A 1 440 ? 39.195 -29.476 19.059 1.00 79.00 440 GLN A C 1
ATOM 3397 O O . GLN A 1 440 ? 38.852 -30.208 19.983 1.00 79.00 440 GLN A O 1
ATOM 3402 N N . ASP A 1 441 ? 38.837 -29.694 17.789 1.00 79.06 441 ASP A N 1
ATOM 3403 C CA . ASP A 1 441 ? 38.118 -30.875 17.294 1.00 79.06 441 ASP A CA 1
ATOM 3404 C C . ASP A 1 441 ? 39.065 -31.977 16.770 1.00 79.06 441 ASP A C 1
ATOM 3406 O O . ASP A 1 441 ? 38.626 -32.938 16.135 1.00 79.06 441 ASP A O 1
ATOM 3410 N N . CYS A 1 442 ? 40.370 -31.858 17.050 1.00 81.00 442 CYS A N 1
ATOM 3411 C CA . CYS A 1 442 ? 41.402 -32.847 16.737 1.00 81.00 442 CYS A CA 1
ATOM 3412 C C . CYS A 1 442 ? 41.555 -33.169 15.229 1.00 81.00 442 CYS A C 1
ATOM 3414 O O . CYS A 1 442 ? 41.782 -34.320 14.829 1.00 81.00 442 CYS A O 1
ATOM 3416 N N . ARG A 1 443 ? 41.469 -32.120 14.396 1.00 83.94 443 ARG A N 1
ATOM 3417 C CA . ARG A 1 443 ? 41.695 -32.126 12.937 1.00 83.94 443 ARG A CA 1
ATOM 3418 C C . ARG A 1 443 ? 42.909 -31.280 12.550 1.00 83.94 443 ARG A C 1
ATOM 3420 O O . ARG A 1 443 ? 43.283 -30.362 13.279 1.00 83.94 443 ARG A O 1
ATOM 3427 N N . CYS A 1 444 ? 43.512 -31.582 11.398 1.00 82.56 444 CYS A N 1
ATOM 3428 C CA . CYS A 1 444 ? 44.690 -30.865 10.888 1.00 82.56 444 CYS A CA 1
ATOM 3429 C C . CYS A 1 444 ? 44.352 -29.865 9.771 1.00 82.56 444 CYS A C 1
ATOM 3431 O O . CYS A 1 444 ? 44.331 -30.208 8.578 1.00 82.56 444 CYS A O 1
ATOM 3433 N N . GLU A 1 445 ? 44.175 -28.607 10.159 1.00 81.88 445 GLU A N 1
ATOM 3434 C CA . GLU A 1 445 ? 43.826 -27.486 9.280 1.00 81.88 445 GLU A CA 1
ATOM 3435 C C . GLU A 1 445 ? 45.066 -26.649 8.928 1.00 81.88 445 GLU A C 1
ATOM 3437 O O . GLU A 1 445 ? 46.046 -26.610 9.674 1.00 81.88 445 GLU A O 1
ATOM 3442 N N . SER A 1 446 ? 45.076 -26.048 7.738 1.00 72.56 446 SER A N 1
ATOM 3443 C CA . SER A 1 446 ? 46.158 -25.165 7.284 1.00 72.56 446 SER A CA 1
ATOM 3444 C C . SER A 1 446 ? 46.153 -23.847 8.051 1.00 72.56 446 SER A C 1
ATOM 3446 O O . SER A 1 446 ? 45.093 -23.314 8.356 1.00 72.56 446 SER A O 1
ATOM 3448 N N . GLU A 1 447 ? 47.340 -23.301 8.323 1.00 64.06 447 GLU A N 1
ATOM 3449 C CA . GLU A 1 447 ? 47.473 -21.920 8.801 1.00 64.06 447 GLU A CA 1
ATOM 3450 C C . GLU A 1 447 ? 47.127 -20.970 7.641 1.00 64.06 447 GLU A C 1
ATOM 3452 O O . GLU A 1 447 ? 47.965 -20.658 6.792 1.00 64.06 447 GLU A O 1
ATOM 3457 N N . GLU A 1 448 ? 45.845 -20.616 7.548 1.00 58.97 448 GLU A N 1
ATOM 3458 C CA . GLU A 1 448 ? 45.272 -19.889 6.420 1.00 58.97 448 GLU A CA 1
ATOM 3459 C C . GLU A 1 448 ? 45.759 -18.437 6.402 1.00 58.97 448 GLU A C 1
ATOM 3461 O O . GLU A 1 448 ? 45.640 -17.696 7.379 1.00 58.97 448 GLU A O 1
ATOM 3466 N N . LYS A 1 449 ? 46.366 -18.044 5.281 1.00 69.88 449 LYS A N 1
ATOM 3467 C CA . LYS A 1 449 ? 46.846 -16.684 5.045 1.00 69.88 449 LYS A CA 1
ATOM 3468 C C . LYS A 1 449 ? 45.959 -16.029 4.008 1.00 69.88 449 LYS A C 1
ATOM 3470 O O . LYS A 1 449 ? 45.776 -16.594 2.931 1.00 69.88 449 LYS A O 1
ATOM 3475 N N . CYS A 1 450 ? 45.502 -14.821 4.319 1.00 78.06 450 CYS A N 1
ATOM 3476 C CA . CYS A 1 450 ? 44.874 -13.941 3.347 1.00 78.06 450 CYS A CA 1
ATOM 3477 C C . CYS A 1 450 ? 45.753 -13.815 2.081 1.00 78.06 450 CYS A C 1
ATOM 3479 O O . CYS A 1 450 ? 46.984 -13.765 2.211 1.00 78.06 450 CYS A O 1
ATOM 3481 N N . PRO A 1 451 ? 45.161 -13.779 0.872 1.00 81.25 451 PRO A N 1
ATOM 3482 C CA . PRO A 1 451 ? 45.909 -13.591 -0.372 1.00 81.25 451 PRO A CA 1
ATOM 3483 C C . PRO A 1 451 ? 46.712 -12.280 -0.394 1.00 81.25 451 PRO A C 1
ATOM 3485 O O . PRO A 1 451 ? 46.387 -11.332 0.319 1.00 81.25 451 PRO A O 1
ATOM 3488 N N . ASP A 1 452 ? 47.738 -12.192 -1.248 1.00 81.56 452 ASP A N 1
ATOM 3489 C CA . ASP A 1 452 ? 48.511 -10.954 -1.427 1.00 81.56 452 ASP A CA 1
ATOM 3490 C C . ASP A 1 452 ? 47.583 -9.786 -1.826 1.00 81.56 452 ASP A C 1
ATOM 3492 O O . ASP A 1 452 ? 46.992 -9.789 -2.905 1.00 81.56 452 ASP A O 1
ATOM 3496 N N . GLY A 1 453 ? 47.468 -8.785 -0.944 1.00 82.12 453 GLY A N 1
ATOM 3497 C CA . GLY A 1 453 ? 46.537 -7.650 -1.062 1.00 82.12 453 GLY A CA 1
ATOM 3498 C C . GLY A 1 453 ? 45.467 -7.593 0.037 1.00 82.12 453 GLY A C 1
ATOM 3499 O O . GLY A 1 453 ? 44.873 -6.535 0.239 1.00 82.12 453 GLY A O 1
ATOM 3500 N N . PHE A 1 454 ? 45.278 -8.690 0.775 1.00 87.06 454 PHE A N 1
ATOM 3501 C CA . PHE A 1 454 ? 44.300 -8.841 1.852 1.00 87.06 454 PHE A CA 1
ATOM 3502 C C . PHE A 1 454 ? 44.981 -9.006 3.226 1.00 87.06 454 PHE A C 1
ATOM 3504 O O . PHE A 1 454 ? 46.155 -9.373 3.323 1.00 87.06 454 PHE A O 1
ATOM 3511 N N . TYR A 1 455 ? 44.237 -8.746 4.303 1.00 88.19 455 TYR A N 1
ATOM 3512 C CA . TYR A 1 455 ? 44.746 -8.618 5.673 1.00 88.19 455 TYR A CA 1
ATOM 3513 C C . TYR A 1 455 ? 43.842 -9.319 6.695 1.00 88.19 455 TYR A C 1
ATOM 3515 O O . TYR A 1 455 ? 42.630 -9.389 6.525 1.00 88.19 455 TYR A O 1
ATOM 3523 N N . THR A 1 456 ? 44.411 -9.785 7.808 1.00 88.25 456 THR A N 1
ATOM 3524 C CA . THR A 1 456 ? 43.664 -10.434 8.907 1.00 88.25 456 THR A CA 1
ATOM 3525 C C . THR A 1 456 ? 43.153 -9.454 9.975 1.00 88.25 456 THR A C 1
ATOM 3527 O O . THR A 1 456 ? 42.698 -9.885 11.034 1.00 88.25 456 THR A O 1
ATOM 3530 N N . SER A 1 457 ? 43.255 -8.141 9.736 1.00 88.25 457 SER A N 1
ATOM 3531 C CA . SER A 1 457 ? 43.038 -7.085 10.735 1.00 88.25 457 SER A CA 1
ATOM 3532 C C . SER A 1 457 ? 42.105 -5.991 10.217 1.00 88.25 457 SER A C 1
ATOM 3534 O O . SER A 1 457 ? 42.241 -5.562 9.073 1.00 88.25 457 SER A O 1
ATOM 3536 N N . GLU A 1 458 ? 41.223 -5.500 11.093 1.00 88.44 458 GLU A N 1
ATOM 3537 C CA . GLU A 1 458 ? 40.214 -4.454 10.835 1.00 88.44 458 GLU A CA 1
ATOM 3538 C C . GLU A 1 458 ? 40.800 -3.077 10.462 1.00 88.44 458 GLU A C 1
ATOM 3540 O O . GLU A 1 458 ? 40.095 -2.209 9.956 1.00 88.44 458 GLU A O 1
ATOM 3545 N N . ASP A 1 459 ? 42.102 -2.875 10.685 1.00 88.00 459 ASP A N 1
ATOM 3546 C CA . ASP A 1 459 ? 42.862 -1.687 10.279 1.00 88.00 459 ASP A CA 1
ATOM 3547 C C . ASP A 1 459 ? 43.672 -1.891 8.982 1.00 88.00 459 ASP A C 1
ATOM 3549 O O . ASP A 1 459 ? 44.436 -1.008 8.584 1.00 88.00 459 ASP A O 1
ATOM 3553 N N . CYS A 1 460 ? 43.558 -3.062 8.343 1.00 89.69 460 CYS A N 1
ATOM 3554 C CA . CYS A 1 460 ? 44.348 -3.478 7.182 1.00 89.69 460 CYS A CA 1
ATOM 3555 C C . CYS A 1 460 ? 45.872 -3.365 7.423 1.00 89.69 460 CYS A C 1
ATOM 3557 O O . CYS A 1 460 ? 46.647 -3.003 6.532 1.00 89.69 460 CYS A O 1
ATOM 3559 N N . GLU A 1 461 ? 46.308 -3.626 8.664 1.00 89.38 461 GLU A N 1
ATOM 3560 C CA . GLU A 1 461 ? 47.675 -3.416 9.167 1.00 89.38 461 GLU A CA 1
ATOM 3561 C C . GLU A 1 461 ? 48.202 -1.976 8.958 1.00 89.38 461 GLU A C 1
ATOM 3563 O O . GLU A 1 461 ? 49.413 -1.751 8.860 1.00 89.38 461 GLU A O 1
ATOM 3568 N N . GLY A 1 462 ? 47.301 -0.995 8.836 1.00 87.56 462 GLY A N 1
ATOM 3569 C CA . GLY A 1 462 ? 47.620 0.403 8.554 1.00 87.56 462 GLY A CA 1
ATOM 3570 C C . GLY A 1 462 ? 48.177 0.660 7.148 1.00 87.56 462 GLY A C 1
ATOM 3571 O O . GLY A 1 462 ? 48.887 1.649 6.961 1.00 87.56 462 GLY A O 1
ATOM 3572 N N . LYS A 1 463 ? 47.918 -0.224 6.168 1.00 90.88 463 LYS A N 1
ATOM 3573 C CA . LYS A 1 463 ? 48.507 -0.135 4.814 1.00 90.88 463 LYS A CA 1
ATOM 3574 C C . LYS A 1 463 ? 47.656 0.574 3.758 1.00 90.88 463 LYS A C 1
ATOM 3576 O O . LYS A 1 463 ? 48.178 0.832 2.675 1.00 90.88 463 LYS A O 1
ATOM 3581 N N . CYS A 1 464 ? 46.391 0.884 4.041 1.00 91.56 464 CYS A N 1
ATOM 3582 C CA . CYS A 1 464 ? 45.532 1.589 3.087 1.00 91.56 464 CYS A CA 1
ATOM 3583 C C . CYS A 1 464 ? 46.018 3.026 2.844 1.00 91.56 464 CYS A C 1
ATOM 3585 O O . CYS A 1 464 ? 46.490 3.703 3.760 1.00 91.56 464 CYS A O 1
ATOM 3587 N N . GLY A 1 465 ? 45.912 3.487 1.598 1.00 89.19 465 GLY A N 1
ATOM 3588 C CA . GLY A 1 465 ? 46.341 4.816 1.177 1.00 89.19 465 GLY A CA 1
ATOM 3589 C C . GLY A 1 465 ? 45.491 5.962 1.738 1.00 89.19 465 GLY A C 1
ATOM 3590 O O . GLY A 1 465 ? 44.430 5.776 2.336 1.00 89.19 465 GLY A O 1
ATOM 3591 N N . GLU A 1 466 ? 45.934 7.199 1.492 1.00 85.25 466 GLU A N 1
ATOM 3592 C CA . GLU A 1 466 ? 45.264 8.400 2.017 1.00 85.25 466 GLU A CA 1
ATOM 3593 C C . GLU A 1 466 ? 43.806 8.551 1.536 1.00 85.25 466 GLU A C 1
ATOM 3595 O O . GLU A 1 466 ? 43.008 9.128 2.270 1.00 85.25 466 GLU A O 1
ATOM 3600 N N . ASN A 1 467 ? 43.423 7.928 0.412 1.00 87.50 467 ASN A N 1
ATOM 3601 C CA . ASN A 1 467 ? 42.054 7.914 -0.139 1.00 87.50 467 ASN A CA 1
ATOM 3602 C C . ASN A 1 467 ? 41.395 6.518 -0.101 1.00 87.50 467 ASN A C 1
ATOM 3604 O O . ASN A 1 467 ? 40.521 6.208 -0.912 1.00 87.50 467 ASN A O 1
ATOM 3608 N N . GLU A 1 468 ? 41.830 5.660 0.820 1.00 90.94 468 GLU A N 1
ATOM 3609 C CA . GLU A 1 468 ? 41.295 4.309 1.008 1.00 90.94 468 GLU A CA 1
ATOM 3610 C C . GLU A 1 468 ? 40.807 4.103 2.455 1.00 90.94 468 GLU A C 1
ATOM 3612 O O . GLU A 1 468 ? 41.190 4.844 3.375 1.00 90.94 468 GLU A O 1
ATOM 3617 N N . ALA A 1 469 ? 39.945 3.100 2.628 1.00 90.50 469 ALA A N 1
ATOM 3618 C CA . ALA A 1 469 ? 39.458 2.563 3.896 1.00 90.50 469 ALA A CA 1
ATOM 3619 C C . ALA A 1 469 ? 39.587 1.030 3.895 1.00 90.50 469 ALA A C 1
ATOM 3621 O O . ALA A 1 469 ? 39.816 0.421 2.852 1.00 90.50 469 ALA A O 1
ATOM 3622 N N . CYS A 1 470 ? 39.464 0.416 5.071 1.00 91.94 470 CYS A N 1
ATOM 3623 C CA . CYS A 1 470 ? 39.543 -1.031 5.239 1.00 91.94 470 CYS A CA 1
ATOM 3624 C C . CYS A 1 470 ? 38.128 -1.631 5.259 1.00 91.94 470 CYS A C 1
ATOM 3626 O O . CYS A 1 470 ? 37.306 -1.212 6.072 1.00 91.94 470 CYS A O 1
ATOM 3628 N N . GLU A 1 471 ? 37.843 -2.589 4.376 1.00 92.81 471 GLU A N 1
ATOM 3629 C CA . GLU A 1 471 ? 36.542 -3.266 4.253 1.00 92.81 471 GLU A CA 1
ATOM 3630 C C . GLU A 1 471 ? 36.713 -4.786 4.384 1.00 92.81 471 GLU A C 1
ATOM 3632 O O . GLU A 1 471 ? 37.736 -5.327 3.962 1.00 92.81 471 GLU A O 1
ATOM 3637 N N . PHE A 1 472 ? 35.737 -5.475 4.984 1.00 90.19 472 PHE A N 1
ATOM 3638 C CA . PHE A 1 472 ? 35.763 -6.930 5.158 1.00 90.19 472 PHE A CA 1
ATOM 3639 C C . PHE A 1 472 ? 35.120 -7.647 3.967 1.00 90.19 472 PHE A C 1
ATOM 3641 O O . PHE A 1 472 ? 33.923 -7.513 3.725 1.00 90.19 472 PHE A O 1
ATOM 3648 N N . ASP A 1 473 ? 35.909 -8.449 3.261 1.00 84.94 473 ASP A N 1
ATOM 3649 C CA . ASP A 1 473 ? 35.452 -9.295 2.166 1.00 84.94 473 ASP A CA 1
ATOM 3650 C C . ASP A 1 473 ? 34.906 -10.628 2.710 1.00 84.94 473 ASP A C 1
ATOM 3652 O O . ASP A 1 473 ? 35.625 -11.446 3.293 1.00 84.94 473 ASP A O 1
ATOM 3656 N N . LEU A 1 474 ? 33.605 -10.840 2.496 1.00 79.56 474 LEU A N 1
ATOM 3657 C CA . LEU A 1 474 ? 32.863 -12.034 2.905 1.00 79.56 474 LEU A CA 1
ATOM 3658 C C . LEU A 1 474 ? 33.229 -13.296 2.100 1.00 79.56 474 LEU A C 1
ATOM 3660 O O . LEU A 1 474 ? 32.983 -14.395 2.593 1.00 79.56 474 LEU A O 1
ATOM 3664 N N . GLU A 1 475 ? 33.799 -13.168 0.895 1.00 79.50 475 GLU A N 1
ATOM 3665 C CA . GLU A 1 475 ? 34.216 -14.307 0.065 1.00 79.50 475 GLU A CA 1
ATOM 3666 C C . GLU A 1 475 ? 35.599 -14.832 0.482 1.00 79.50 475 GLU A C 1
ATOM 3668 O O . GLU A 1 475 ? 35.793 -16.047 0.571 1.00 79.50 475 GLU A O 1
ATOM 3673 N N . THR A 1 476 ? 36.552 -13.944 0.797 1.00 82.56 476 THR A N 1
ATOM 3674 C CA . THR A 1 476 ? 37.893 -14.348 1.273 1.00 82.56 476 THR A CA 1
ATOM 3675 C C . THR A 1 476 ? 38.021 -14.470 2.793 1.00 82.56 476 THR A C 1
ATOM 3677 O O . THR A 1 476 ? 38.999 -15.049 3.266 1.00 82.56 476 THR A O 1
ATOM 3680 N N . GLY A 1 477 ? 37.069 -13.944 3.572 1.00 84.44 477 GLY A N 1
ATOM 3681 C CA . GLY A 1 477 ? 37.137 -13.922 5.040 1.00 84.44 477 GLY A CA 1
ATOM 3682 C C . GLY A 1 477 ? 38.223 -12.988 5.592 1.00 84.44 477 GLY A C 1
ATOM 3683 O O . GLY A 1 477 ? 38.660 -13.149 6.734 1.00 84.44 477 GLY A O 1
ATOM 3684 N N . CYS A 1 478 ? 38.675 -12.033 4.779 1.00 92.62 478 CYS A N 1
ATOM 3685 C CA . CYS A 1 478 ? 39.795 -11.139 5.046 1.00 92.62 478 CYS A CA 1
ATOM 3686 C C . CYS A 1 478 ? 39.416 -9.683 4.758 1.00 92.62 478 CYS A C 1
ATOM 3688 O O . CYS A 1 478 ? 38.456 -9.393 4.055 1.00 92.62 478 CYS A O 1
ATOM 3690 N N . TYR A 1 479 ? 40.201 -8.742 5.270 1.00 91.62 479 TYR A N 1
ATOM 3691 C CA . TYR A 1 479 ? 40.025 -7.321 4.990 1.00 91.62 479 TYR A CA 1
ATOM 3692 C C . TYR A 1 479 ? 40.834 -6.876 3.766 1.00 91.62 479 TYR A C 1
ATOM 3694 O O . TYR A 1 479 ? 41.924 -7.396 3.525 1.00 91.62 479 TYR A O 1
ATOM 3702 N N . SER A 1 480 ? 40.355 -5.878 3.025 1.00 94.06 480 SER A N 1
ATOM 3703 C CA . SER A 1 480 ? 41.065 -5.267 1.893 1.00 94.06 480 SER A CA 1
ATOM 3704 C C . SER A 1 480 ? 40.967 -3.736 1.910 1.00 94.06 480 SER A C 1
ATOM 3706 O O . SER A 1 480 ? 40.104 -3.164 2.575 1.00 94.06 480 SER A O 1
ATOM 3708 N N . CYS A 1 481 ? 41.876 -3.064 1.197 1.00 93.75 481 CYS A N 1
ATOM 3709 C CA . CYS A 1 481 ? 41.865 -1.606 1.070 1.00 93.75 481 CYS A CA 1
ATOM 3710 C C . CYS A 1 481 ? 41.028 -1.176 -0.138 1.00 93.75 481 CYS A C 1
ATOM 3712 O O . CYS A 1 481 ? 41.444 -1.350 -1.285 1.00 93.75 481 CYS A O 1
ATOM 3714 N N . VAL A 1 482 ? 39.869 -0.581 0.129 1.00 91.31 482 VAL A N 1
ATOM 3715 C CA . VAL A 1 482 ? 38.934 -0.077 -0.883 1.00 91.31 482 VAL A CA 1
ATOM 3716 C C . VAL A 1 482 ? 39.027 1.440 -1.001 1.00 91.31 482 VAL A C 1
ATOM 3718 O O . VAL A 1 482 ? 39.304 2.142 -0.028 1.00 91.31 482 VAL A O 1
ATOM 3721 N N . LYS A 1 483 ? 38.810 1.968 -2.208 1.00 92.19 483 LYS A N 1
ATOM 3722 C CA . LYS A 1 483 ? 38.820 3.416 -2.456 1.00 92.19 483 LYS A CA 1
ATOM 3723 C C . LYS A 1 483 ? 37.510 4.037 -2.011 1.00 92.19 483 LYS A C 1
ATOM 3725 O O . LYS A 1 483 ? 36.450 3.526 -2.351 1.00 92.19 483 LYS A O 1
ATOM 3730 N N . ILE A 1 484 ? 37.603 5.178 -1.344 1.00 91.50 484 ILE A N 1
ATOM 3731 C CA . ILE A 1 484 ? 36.442 5.911 -0.836 1.00 91.50 484 ILE A CA 1
ATOM 3732 C C . ILE A 1 484 ? 36.288 7.240 -1.577 1.00 91.50 484 ILE A C 1
ATOM 3734 O O . ILE A 1 484 ? 37.285 7.812 -2.024 1.00 91.50 484 ILE A O 1
ATOM 3738 N N . ALA A 1 485 ? 35.062 7.752 -1.714 1.00 89.06 485 ALA A N 1
ATOM 3739 C CA . ALA A 1 485 ? 34.844 8.991 -2.465 1.00 89.06 485 ALA A CA 1
ATOM 3740 C C . ALA A 1 485 ? 35.363 10.242 -1.733 1.00 89.06 485 ALA A C 1
ATOM 3742 O O . ALA A 1 485 ? 35.776 11.196 -2.391 1.00 89.06 485 ALA A O 1
ATOM 3743 N N . CYS A 1 486 ? 35.328 10.258 -0.393 1.00 92.44 486 CYS A N 1
ATOM 3744 C CA . CYS A 1 486 ? 35.680 11.432 0.408 1.00 92.44 486 CYS A CA 1
ATOM 3745 C C . CYS A 1 486 ? 35.974 11.111 1.891 1.00 92.44 486 CYS A C 1
ATOM 3747 O O . CYS A 1 486 ? 35.457 10.150 2.468 1.00 92.44 486 CYS A O 1
ATOM 3749 N N . LYS A 1 487 ? 36.795 11.957 2.524 1.00 89.56 487 LYS A N 1
ATOM 3750 C CA . LYS A 1 487 ? 37.062 12.015 3.975 1.00 89.56 487 LYS A CA 1
ATOM 3751 C C . LYS A 1 487 ? 36.512 13.295 4.607 1.00 89.56 487 LYS A C 1
ATOM 3753 O O . LYS A 1 487 ? 36.190 13.298 5.791 1.00 89.56 487 LYS A O 1
ATOM 3758 N N . GLU A 1 488 ? 36.343 14.359 3.830 1.00 93.00 488 GLU A N 1
ATOM 3759 C CA . GLU A 1 488 ? 35.660 15.587 4.231 1.00 93.00 488 GLU A CA 1
ATOM 3760 C C . GLU A 1 488 ? 34.927 16.249 3.050 1.00 93.00 488 GLU A C 1
ATOM 3762 O O . GLU A 1 488 ? 35.098 15.883 1.889 1.00 93.00 488 GLU A O 1
ATOM 3767 N N . ASN A 1 489 ? 34.082 17.248 3.333 1.00 91.31 489 ASN A N 1
ATOM 3768 C CA . ASN A 1 489 ? 33.297 17.948 2.302 1.00 91.31 489 ASN A CA 1
ATOM 3769 C C . ASN A 1 489 ? 34.166 18.605 1.212 1.00 91.31 489 ASN A C 1
ATOM 3771 O O . ASN A 1 489 ? 33.679 18.816 0.105 1.00 91.31 489 ASN A O 1
ATOM 3775 N N . SER A 1 490 ? 35.425 18.922 1.531 1.00 90.69 490 SER A N 1
ATOM 3776 C CA . SER A 1 490 ? 36.425 19.497 0.625 1.00 90.69 490 SER A CA 1
ATOM 3777 C C . SER A 1 490 ? 36.743 18.583 -0.561 1.00 90.69 490 SER A C 1
ATOM 3779 O O . SER A 1 490 ? 36.930 19.067 -1.676 1.00 90.69 490 SER A O 1
ATOM 3781 N N . ASP A 1 491 ? 36.766 17.266 -0.339 1.00 91.38 491 ASP A N 1
ATOM 3782 C CA . ASP A 1 491 ? 37.096 16.271 -1.370 1.00 91.38 491 ASP A CA 1
ATOM 3783 C C . ASP A 1 491 ? 36.009 16.203 -2.453 1.00 91.38 491 ASP A C 1
ATOM 3785 O O . ASP A 1 491 ? 36.276 15.903 -3.615 1.00 91.38 491 ASP A O 1
ATOM 3789 N N . CYS A 1 492 ? 34.779 16.566 -2.078 1.00 90.88 492 CYS A N 1
ATOM 3790 C CA . CYS A 1 492 ? 33.620 16.657 -2.958 1.00 90.88 492 CYS A CA 1
ATOM 3791 C C . CYS A 1 492 ? 33.557 17.966 -3.776 1.00 90.88 492 CYS A C 1
ATOM 3793 O O . CYS A 1 492 ? 32.583 18.186 -4.501 1.00 90.88 492 CYS A O 1
ATOM 3795 N N . GLY A 1 493 ? 34.575 18.830 -3.678 1.00 91.56 493 GLY A N 1
ATOM 3796 C CA . GLY A 1 493 ? 34.741 20.041 -4.486 1.00 91.56 493 GLY A CA 1
ATOM 3797 C C . GLY A 1 493 ? 34.538 21.359 -3.730 1.00 91.56 493 GLY A C 1
ATOM 3798 O O . GLY A 1 493 ? 34.356 21.407 -2.515 1.00 91.56 493 GLY A O 1
ATOM 3799 N N . GLU A 1 494 ? 34.571 22.469 -4.471 1.00 93.00 494 GLU A N 1
ATOM 3800 C CA . GLU A 1 494 ? 34.376 23.815 -3.918 1.00 93.00 494 GLU A CA 1
ATOM 3801 C C . GLU A 1 494 ? 32.891 24.226 -3.858 1.00 93.00 494 GLU A C 1
ATOM 3803 O O . GLU A 1 494 ? 32.035 23.696 -4.567 1.00 93.00 494 GLU A O 1
ATOM 3808 N N . ILE A 1 495 ? 32.574 25.221 -3.020 1.00 87.50 495 ILE A N 1
ATOM 3809 C CA . ILE A 1 495 ? 31.223 25.793 -2.925 1.00 87.50 495 ILE A CA 1
ATOM 3810 C C . ILE A 1 495 ? 30.944 26.656 -4.163 1.00 87.50 495 ILE A C 1
ATOM 3812 O O . ILE A 1 495 ? 31.454 27.773 -4.284 1.00 87.50 495 ILE A O 1
ATOM 3816 N N . ILE A 1 496 ? 30.089 26.166 -5.061 1.00 89.44 496 ILE A N 1
ATOM 3817 C CA . ILE A 1 496 ? 29.729 26.862 -6.302 1.00 89.44 496 ILE A CA 1
ATOM 3818 C C . ILE A 1 496 ? 28.620 27.881 -6.018 1.00 89.44 496 ILE A C 1
ATOM 3820 O O . ILE A 1 496 ? 27.613 27.565 -5.382 1.00 89.44 496 ILE A O 1
ATOM 3824 N N . LYS A 1 497 ? 28.763 29.101 -6.542 1.00 86.75 497 L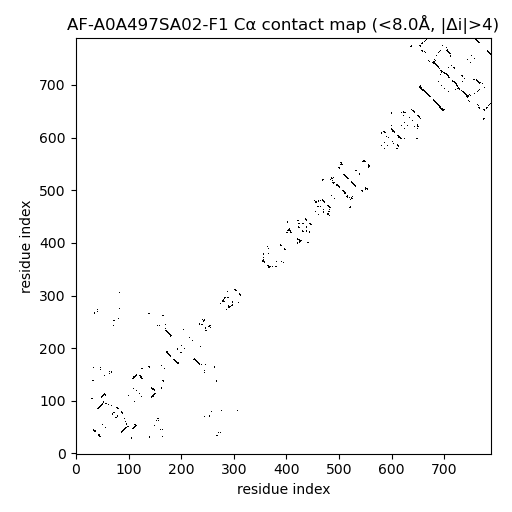YS A N 1
ATOM 3825 C CA . LYS A 1 497 ? 27.687 30.099 -6.591 1.00 86.75 497 LYS A CA 1
ATOM 3826 C C . LYS A 1 497 ? 27.228 30.305 -8.028 1.00 86.75 497 LYS A C 1
ATOM 3828 O O . LYS A 1 497 ? 28.050 30.621 -8.880 1.00 86.75 497 LYS A O 1
ATOM 3833 N N . LYS A 1 498 ? 25.926 30.146 -8.264 1.00 85.19 498 LYS A N 1
ATOM 3834 C CA . LYS A 1 498 ? 25.259 30.324 -9.563 1.00 85.19 498 LYS A CA 1
ATOM 3835 C C . LYS A 1 498 ? 24.211 31.427 -9.489 1.00 85.19 498 LYS A C 1
ATOM 3837 O O . LYS A 1 498 ? 23.710 31.739 -8.403 1.00 85.19 498 LYS A O 1
ATOM 3842 N N . ARG A 1 499 ? 23.846 31.992 -10.639 1.00 81.75 499 ARG A N 1
ATOM 3843 C CA . ARG A 1 499 ? 22.728 32.940 -10.760 1.00 81.75 499 ARG A CA 1
ATOM 3844 C C . ARG A 1 499 ? 21.633 32.325 -11.610 1.00 81.75 499 ARG A C 1
ATOM 3846 O O . ARG A 1 499 ? 21.897 31.924 -12.730 1.00 81.75 499 ARG A O 1
ATOM 3853 N N . VAL A 1 500 ? 20.407 32.295 -11.102 1.00 82.50 500 VAL A N 1
ATOM 3854 C CA . VAL A 1 500 ? 19.250 31.742 -11.820 1.00 82.50 500 VAL A CA 1
ATOM 3855 C C . VAL A 1 500 ? 18.198 32.822 -12.058 1.00 82.50 500 VAL A C 1
ATOM 3857 O O . VAL A 1 500 ? 17.943 33.657 -11.187 1.00 82.50 500 VAL A O 1
ATOM 3860 N N . CYS A 1 501 ? 17.596 32.810 -13.244 1.00 81.50 501 CYS A N 1
ATOM 3861 C CA . CYS A 1 501 ? 16.481 33.677 -13.630 1.00 81.50 501 CYS A CA 1
ATOM 3862 C C . CYS A 1 501 ? 15.155 33.031 -13.222 1.00 81.50 501 CYS A C 1
ATOM 3864 O O . CYS A 1 501 ? 14.936 31.852 -13.484 1.00 81.50 501 CYS A O 1
ATOM 3866 N N . TYR A 1 502 ? 14.272 33.783 -12.564 1.00 78.94 502 TYR A N 1
ATOM 3867 C CA . TYR A 1 502 ? 12.932 33.314 -12.206 1.00 78.94 502 TYR A CA 1
ATOM 3868 C C . TYR A 1 502 ? 11.979 34.504 -12.042 1.00 78.94 502 TYR A C 1
ATOM 3870 O O . TYR A 1 502 ? 12.280 35.442 -11.306 1.00 78.94 502 TYR A O 1
ATOM 3878 N N . ASN A 1 503 ? 10.821 34.483 -12.712 1.00 80.25 503 ASN A N 1
ATOM 3879 C CA . ASN A 1 503 ? 9.827 35.572 -12.692 1.00 80.25 503 ASN A CA 1
ATOM 3880 C C . ASN A 1 503 ? 10.411 36.978 -12.970 1.00 80.25 503 ASN A C 1
ATOM 3882 O O . ASN A 1 503 ? 10.022 37.954 -12.333 1.00 80.25 503 ASN A O 1
ATOM 3886 N N . ASN A 1 504 ? 11.341 37.078 -13.925 1.00 80.44 504 ASN A N 1
ATOM 3887 C CA . ASN A 1 504 ? 12.052 38.305 -14.323 1.00 80.44 504 ASN A CA 1
ATOM 3888 C C . ASN A 1 504 ? 13.001 38.909 -13.258 1.00 80.44 504 ASN A C 1
ATOM 3890 O O . ASN A 1 504 ? 13.620 39.943 -13.509 1.00 80.44 504 ASN A O 1
ATOM 3894 N N . ASP A 1 505 ? 13.212 38.219 -12.131 1.00 77.69 505 ASP A N 1
ATOM 3895 C CA . ASP A 1 505 ? 14.252 38.503 -11.134 1.00 77.69 505 ASP A CA 1
ATOM 3896 C C . ASP A 1 505 ? 15.442 37.526 -11.259 1.00 77.69 505 ASP A C 1
ATOM 3898 O O . ASP A 1 505 ? 15.317 36.420 -11.791 1.00 77.69 505 ASP A O 1
ATOM 3902 N N . VAL A 1 506 ? 16.613 37.924 -10.743 1.00 79.31 506 VAL A N 1
ATOM 3903 C CA . VAL A 1 506 ? 17.831 37.090 -10.695 1.00 79.31 506 VAL A CA 1
ATOM 3904 C C . VAL A 1 506 ? 18.176 36.744 -9.248 1.00 79.31 506 VAL A C 1
ATOM 3906 O O . VAL A 1 506 ? 18.362 37.633 -8.415 1.00 79.31 506 VAL A O 1
ATOM 3909 N N . TYR A 1 507 ? 18.323 35.451 -8.964 1.00 80.50 507 TYR A N 1
ATOM 3910 C CA . TYR A 1 507 ? 18.569 34.912 -7.627 1.00 80.50 507 TYR A CA 1
ATOM 3911 C C . TYR A 1 507 ? 19.920 34.197 -7.545 1.00 80.50 507 TYR A C 1
ATOM 3913 O O . TYR A 1 507 ? 20.312 33.486 -8.466 1.00 80.50 507 TYR A O 1
ATOM 3921 N N . GLU A 1 508 ? 20.634 34.355 -6.427 1.00 83.00 508 GLU A N 1
ATOM 3922 C CA . GLU A 1 508 ? 21.882 33.628 -6.170 1.00 83.00 508 GLU A CA 1
ATOM 3923 C C . GLU A 1 508 ? 21.580 32.284 -5.485 1.00 83.00 508 GLU A C 1
ATOM 3925 O O . GLU A 1 508 ? 21.026 32.251 -4.383 1.00 83.00 508 GLU A O 1
ATOM 3930 N N . GLN A 1 509 ? 21.958 31.179 -6.131 1.00 83.69 509 GLN A N 1
ATOM 3931 C CA . GLN A 1 509 ? 21.974 29.843 -5.532 1.00 83.69 509 GLN A CA 1
ATOM 3932 C C . GLN A 1 509 ? 23.406 29.487 -5.117 1.00 83.69 509 GLN A C 1
ATOM 3934 O O . GLN A 1 509 ? 24.364 29.734 -5.848 1.00 83.69 509 GLN A O 1
ATOM 3939 N N . THR A 1 510 ? 23.560 28.887 -3.938 1.00 87.06 510 THR A N 1
ATOM 3940 C CA . THR A 1 510 ? 24.833 28.356 -3.435 1.00 87.06 510 THR A CA 1
ATOM 3941 C C . THR A 1 510 ? 24.740 26.836 -3.357 1.00 87.06 510 THR A C 1
ATOM 3943 O O . THR A 1 510 ? 23.955 26.303 -2.574 1.00 87.06 510 THR A O 1
ATOM 3946 N N . ILE A 1 511 ? 25.537 26.137 -4.159 1.00 85.44 511 ILE A N 1
ATOM 3947 C CA . ILE A 1 511 ? 25.648 24.678 -4.165 1.00 85.44 511 ILE A CA 1
ATOM 3948 C C . ILE A 1 511 ? 26.796 24.300 -3.228 1.00 85.44 511 ILE A C 1
ATOM 3950 O O . ILE A 1 511 ? 27.945 24.671 -3.459 1.00 85.44 511 ILE A O 1
ATOM 3954 N N . ILE A 1 512 ? 26.474 23.589 -2.150 1.00 90.38 512 ILE A N 1
ATOM 3955 C CA . ILE A 1 512 ? 27.429 23.170 -1.124 1.00 90.38 512 ILE A CA 1
ATOM 3956 C C . ILE A 1 512 ? 27.679 21.665 -1.291 1.00 90.38 512 ILE A C 1
ATOM 3958 O O . ILE A 1 512 ? 26.745 20.892 -1.059 1.00 90.38 512 ILE A O 1
ATOM 3962 N N . PRO A 1 513 ? 28.886 21.223 -1.683 1.00 91.25 513 PRO A N 1
ATOM 3963 C CA . PRO A 1 513 ? 29.238 19.809 -1.645 1.00 91.25 513 PRO A CA 1
ATOM 3964 C C . PRO A 1 513 ? 29.311 19.302 -0.197 1.00 91.25 513 PRO A C 1
ATOM 3966 O O . PRO A 1 513 ? 29.721 20.019 0.720 1.00 91.25 513 PRO A O 1
ATOM 3969 N N . ILE A 1 514 ? 28.862 18.066 0.013 1.00 91.25 514 ILE A N 1
ATOM 3970 C CA . ILE A 1 514 ? 28.819 17.377 1.302 1.00 91.25 514 ILE A CA 1
ATOM 3971 C C . ILE A 1 514 ? 29.274 15.934 1.091 1.00 91.25 514 ILE A C 1
ATOM 3973 O O . ILE A 1 514 ? 28.715 15.220 0.257 1.00 91.25 514 ILE A O 1
ATOM 3977 N N . CYS A 1 515 ? 30.246 15.510 1.891 1.00 93.12 515 CYS A N 1
ATOM 3978 C CA . CYS A 1 515 ? 30.615 14.113 2.031 1.00 93.12 515 CYS A CA 1
ATOM 3979 C C . CYS A 1 515 ? 29.653 13.440 3.020 1.00 93.12 515 CYS A C 1
ATOM 3981 O O . CYS A 1 515 ? 29.571 13.839 4.186 1.00 93.12 515 CYS A O 1
ATOM 3983 N N . TYR A 1 516 ? 28.909 12.442 2.556 1.00 87.88 516 TYR A N 1
ATOM 3984 C CA . TYR A 1 516 ? 28.159 11.528 3.415 1.00 87.88 516 TYR A CA 1
ATOM 3985 C C . TYR A 1 516 ? 29.060 10.337 3.754 1.00 87.88 516 TYR A C 1
ATOM 3987 O O . TYR A 1 516 ? 29.917 9.977 2.955 1.00 87.88 516 TYR A O 1
ATOM 3995 N N . ASN A 1 517 ? 28.893 9.774 4.954 1.00 88.50 517 ASN A N 1
ATOM 3996 C CA . ASN A 1 517 ? 29.738 8.710 5.524 1.00 88.50 517 ASN A CA 1
ATOM 3997 C C . ASN A 1 517 ? 31.266 8.960 5.383 1.00 88.50 517 ASN A C 1
ATOM 3999 O O . ASN A 1 517 ? 31.998 8.101 4.897 1.00 88.50 517 ASN A O 1
ATOM 4003 N N . PRO A 1 518 ? 31.780 10.143 5.783 1.00 90.06 518 PRO A N 1
ATOM 4004 C CA . PRO A 1 518 ? 33.181 10.511 5.576 1.00 90.06 518 PRO A CA 1
ATOM 4005 C C . PRO A 1 518 ? 34.163 9.497 6.170 1.00 90.06 518 PRO A C 1
ATOM 4007 O O . PRO A 1 518 ? 34.156 9.245 7.376 1.00 90.06 518 PRO A O 1
ATOM 4010 N N . GLY A 1 519 ? 35.057 8.976 5.325 1.00 86.50 519 GLY A N 1
ATOM 4011 C CA . GLY A 1 519 ? 36.113 8.052 5.738 1.00 86.50 519 GLY A CA 1
ATOM 4012 C C . GLY A 1 519 ? 35.778 6.559 5.669 1.00 86.50 519 GLY A C 1
ATOM 4013 O O . GLY A 1 519 ? 36.646 5.769 6.040 1.00 86.50 519 GLY A O 1
ATOM 4014 N N . THR A 1 520 ? 34.589 6.161 5.205 1.00 88.12 520 THR A N 1
ATOM 4015 C CA . THR A 1 520 ? 34.160 4.749 5.116 1.00 88.12 520 THR A CA 1
ATOM 4016 C C . THR A 1 520 ? 34.010 4.277 3.656 1.00 88.12 520 THR A C 1
ATOM 4018 O O . THR A 1 520 ? 33.990 5.121 2.756 1.00 88.12 520 THR A O 1
ATOM 4021 N N . PRO A 1 521 ? 33.925 2.959 3.374 1.00 83.88 521 PRO A N 1
ATOM 4022 C CA . PRO A 1 521 ? 33.644 2.433 2.028 1.00 83.88 521 PRO A CA 1
ATOM 4023 C C . PRO A 1 521 ? 32.401 3.051 1.372 1.00 83.88 521 PRO A C 1
ATOM 4025 O O . PRO A 1 521 ? 32.398 3.357 0.184 1.00 83.88 521 PRO A O 1
ATOM 4028 N N . GLU A 1 522 ? 31.373 3.322 2.176 1.00 85.44 522 GLU A N 1
ATOM 4029 C CA . GLU A 1 522 ? 30.092 3.914 1.785 1.00 85.44 522 GLU A CA 1
ATOM 4030 C C . GLU A 1 522 ? 30.131 5.453 1.691 1.00 85.44 522 GLU A C 1
ATOM 4032 O O . GLU A 1 522 ? 29.077 6.101 1.704 1.00 85.44 522 GLU A O 1
ATOM 4037 N N . ALA A 1 523 ? 31.326 6.057 1.641 1.00 90.69 523 ALA A N 1
ATOM 4038 C CA . ALA A 1 523 ? 31.494 7.495 1.479 1.00 90.69 523 ALA A CA 1
ATOM 4039 C C . ALA A 1 523 ? 31.030 7.955 0.091 1.00 90.69 523 ALA A C 1
ATOM 4041 O O . ALA A 1 523 ? 31.490 7.445 -0.932 1.00 90.69 523 ALA A O 1
ATOM 4042 N N . GLU A 1 524 ? 30.175 8.977 0.044 1.00 91.62 524 GLU A N 1
ATOM 4043 C CA . GLU A 1 524 ? 29.621 9.511 -1.204 1.00 91.62 524 GLU A CA 1
ATOM 4044 C C . GLU A 1 524 ? 29.557 11.047 -1.209 1.00 91.62 524 GLU A C 1
ATOM 4046 O O . GLU A 1 524 ? 29.281 11.696 -0.195 1.00 91.62 524 GLU A O 1
ATOM 4051 N N . CYS A 1 525 ? 29.771 11.642 -2.383 1.00 91.00 525 CYS A N 1
ATOM 4052 C CA . CYS A 1 525 ? 29.693 13.086 -2.580 1.00 91.00 525 CYS A CA 1
ATOM 4053 C C . CYS A 1 525 ? 28.313 13.506 -3.092 1.00 91.00 525 CYS A C 1
ATOM 4055 O O . CYS A 1 525 ? 27.929 13.191 -4.218 1.00 91.00 525 CYS A O 1
ATOM 4057 N N . LYS A 1 526 ? 27.583 14.274 -2.278 1.00 91.06 526 LYS A N 1
ATOM 4058 C CA . LYS A 1 526 ? 26.258 14.825 -2.599 1.00 91.06 526 LYS A CA 1
ATOM 4059 C C . LYS A 1 526 ? 26.265 16.349 -2.519 1.00 91.06 526 LYS A C 1
ATOM 4061 O O . LYS A 1 526 ? 27.078 16.951 -1.823 1.00 91.06 526 LYS A O 1
ATOM 4066 N N . PHE A 1 527 ? 25.331 16.993 -3.215 1.00 87.38 527 PHE A N 1
ATOM 4067 C CA . PHE A 1 527 ? 25.248 18.453 -3.291 1.00 87.38 527 PHE A CA 1
ATOM 4068 C C . PHE A 1 527 ? 23.993 18.978 -2.595 1.00 87.38 527 PHE A C 1
ATOM 4070 O O . PHE A 1 527 ? 22.873 18.591 -2.923 1.00 87.38 527 PHE A O 1
ATOM 4077 N N . ARG A 1 528 ? 24.171 19.912 -1.659 1.00 84.31 528 ARG A N 1
ATOM 4078 C CA . ARG A 1 528 ? 23.080 20.634 -1.001 1.00 84.31 528 ARG A CA 1
ATOM 4079 C C . ARG A 1 528 ? 22.938 22.025 -1.606 1.00 84.31 528 ARG A C 1
ATOM 4081 O O . ARG A 1 528 ? 23.775 22.896 -1.377 1.00 84.31 528 ARG A O 1
ATOM 4088 N N . ILE A 1 529 ? 21.846 22.252 -2.329 1.00 80.75 529 ILE A N 1
ATOM 4089 C CA . ILE A 1 529 ? 21.491 23.581 -2.834 1.00 80.75 529 ILE A CA 1
ATOM 4090 C C . ILE A 1 529 ? 20.925 24.423 -1.680 1.00 80.75 529 ILE A C 1
ATOM 4092 O O . ILE A 1 529 ? 20.069 23.975 -0.916 1.00 80.75 529 ILE A O 1
ATOM 4096 N N . SER A 1 530 ? 21.421 25.650 -1.551 1.00 78.00 530 SER A N 1
ATOM 4097 C CA . SER A 1 530 ? 20.978 26.660 -0.593 1.00 78.00 530 SER A CA 1
ATOM 4098 C C . SER A 1 530 ? 20.627 27.942 -1.347 1.00 78.00 530 SER A C 1
ATOM 4100 O O . SER A 1 530 ? 21.424 28.446 -2.137 1.00 78.00 530 SER A O 1
ATOM 4102 N N . GLY A 1 531 ? 19.424 28.465 -1.128 1.00 72.94 531 GLY A N 1
ATOM 4103 C CA . GLY A 1 531 ? 18.882 29.601 -1.866 1.00 72.94 531 GLY A CA 1
ATOM 4104 C C . GLY A 1 531 ? 17.501 29.993 -1.350 1.00 72.94 531 GLY A C 1
ATOM 4105 O O . GLY A 1 531 ? 17.053 29.504 -0.312 1.00 72.94 531 GLY A O 1
ATOM 4106 N N . ILE A 1 532 ? 16.820 30.882 -2.071 1.00 63.69 532 ILE A N 1
ATOM 4107 C CA . ILE A 1 532 ? 15.466 31.319 -1.716 1.00 63.69 532 ILE A CA 1
ATOM 4108 C C . ILE A 1 532 ? 14.463 30.197 -2.005 1.00 63.69 532 ILE A C 1
ATOM 4110 O O . ILE A 1 532 ? 14.333 29.740 -3.139 1.00 63.69 532 ILE A O 1
ATOM 4114 N N . SER A 1 533 ? 13.734 29.786 -0.968 1.00 53.69 533 SER A N 1
ATOM 4115 C CA . SER A 1 533 ? 12.562 28.919 -1.066 1.00 53.69 533 SER A CA 1
ATOM 4116 C C . SER A 1 533 ? 11.276 29.738 -0.928 1.00 53.69 533 SER A C 1
ATOM 4118 O O . SER A 1 533 ? 11.230 30.754 -0.227 1.00 53.69 533 SER A O 1
ATOM 4120 N N . ARG A 1 534 ? 10.203 29.293 -1.588 1.00 51.31 534 ARG A N 1
ATOM 4121 C CA . ARG A 1 534 ? 8.865 29.897 -1.490 1.00 51.31 534 ARG A CA 1
ATOM 4122 C C . ARG A 1 534 ? 7.866 28.773 -1.239 1.00 51.31 534 ARG A C 1
ATOM 4124 O O . ARG A 1 534 ? 7.853 27.796 -1.971 1.00 51.31 534 ARG A O 1
ATOM 4131 N N . GLY A 1 535 ? 7.094 28.866 -0.155 1.00 52.88 535 GLY A N 1
ATOM 4132 C CA . GLY A 1 535 ? 6.244 27.753 0.299 1.00 52.88 535 GLY A CA 1
ATOM 4133 C C . GLY A 1 535 ? 7.011 26.551 0.880 1.00 52.88 535 GLY A C 1
ATOM 4134 O O . GLY A 1 535 ? 6.417 25.507 1.098 1.00 52.88 535 GLY A O 1
ATOM 4135 N N . GLY A 1 536 ? 8.318 26.683 1.139 1.00 52.41 536 GLY A N 1
ATOM 4136 C CA . GLY A 1 536 ? 9.175 25.605 1.656 1.00 52.41 536 GLY A CA 1
ATOM 4137 C C . GLY A 1 536 ? 9.897 24.793 0.575 1.00 52.41 536 GLY A C 1
ATOM 4138 O O . GLY A 1 536 ? 10.939 24.210 0.862 1.00 52.41 536 GLY A O 1
ATOM 4139 N N . GLN A 1 537 ? 9.422 24.831 -0.671 1.00 46.94 537 GLN A N 1
ATOM 4140 C CA . GLN A 1 537 ? 10.073 24.180 -1.807 1.00 46.94 537 GLN A CA 1
ATOM 4141 C C . GLN A 1 537 ? 11.251 25.027 -2.326 1.00 46.94 537 GLN A C 1
ATOM 4143 O O . GLN A 1 537 ? 11.172 26.260 -2.388 1.00 46.94 537 GLN A O 1
ATOM 4148 N N . LEU A 1 538 ? 12.359 24.366 -2.674 1.00 54.06 538 LEU A N 1
ATOM 4149 C CA . LEU A 1 538 ? 13.469 24.975 -3.413 1.00 54.06 538 LEU A CA 1
ATOM 4150 C C . LEU A 1 538 ? 13.088 25.085 -4.893 1.00 54.06 538 LEU A C 1
ATOM 4152 O O . LEU A 1 538 ? 12.501 24.159 -5.448 1.00 54.06 538 LEU A O 1
ATOM 4156 N N . LEU A 1 539 ? 13.443 26.203 -5.530 1.00 63.53 539 LEU A N 1
ATOM 4157 C CA . LEU A 1 539 ? 13.309 26.342 -6.981 1.00 63.53 539 LEU A CA 1
ATOM 4158 C C . LEU A 1 539 ? 14.271 25.365 -7.687 1.00 63.53 539 LEU A C 1
ATOM 4160 O O . LEU A 1 539 ? 15.409 25.225 -7.224 1.00 63.53 539 LEU A O 1
ATOM 4164 N N . PRO A 1 540 ? 13.852 24.708 -8.787 1.00 57.78 540 PRO A N 1
ATOM 4165 C CA . PRO A 1 540 ? 14.718 23.800 -9.533 1.00 57.78 540 PRO A CA 1
ATOM 4166 C C . PRO A 1 540 ? 15.957 24.532 -10.087 1.00 57.78 540 PRO A C 1
ATOM 4168 O O . PRO A 1 540 ? 15.922 25.753 -10.276 1.00 57.78 540 PRO A O 1
ATOM 4171 N N . PRO A 1 541 ? 17.068 23.815 -10.339 1.00 53.62 541 PRO A N 1
ATOM 4172 C CA . PRO A 1 541 ? 18.255 24.400 -10.949 1.00 53.62 541 PRO A CA 1
ATOM 4173 C C . PRO A 1 541 ? 17.966 24.764 -12.413 1.00 53.62 541 PRO A C 1
ATOM 4175 O O . PRO A 1 541 ? 17.873 23.894 -13.274 1.00 53.62 541 PRO A O 1
ATOM 4178 N N . LEU A 1 542 ? 17.814 26.061 -12.675 1.00 59.34 542 LEU A N 1
ATOM 4179 C CA . LEU A 1 542 ? 17.719 26.634 -14.020 1.00 59.34 542 LEU A CA 1
ATOM 4180 C C . LEU A 1 542 ? 19.119 26.990 -14.554 1.00 59.34 542 LEU A C 1
ATOM 4182 O O . LEU A 1 542 ? 20.109 26.926 -13.819 1.00 59.34 542 LEU A O 1
ATOM 4186 N N . GLU A 1 543 ? 19.202 27.351 -15.836 1.00 65.38 543 GLU A N 1
ATOM 4187 C CA . GLU A 1 543 ? 20.462 27.725 -16.487 1.00 65.38 543 GLU A CA 1
ATOM 4188 C C . GLU A 1 543 ? 21.162 28.921 -15.811 1.00 65.38 543 GLU A C 1
ATOM 4190 O O . GLU A 1 543 ? 20.542 29.760 -15.152 1.00 65.38 543 GLU A O 1
ATOM 4195 N N . ASP A 1 544 ? 22.488 28.976 -15.962 1.00 69.81 544 ASP A N 1
ATOM 4196 C CA . ASP A 1 544 ? 23.353 29.903 -15.229 1.00 69.81 544 ASP A CA 1
ATOM 4197 C C . ASP A 1 544 ? 23.411 31.276 -15.921 1.00 69.81 544 ASP A C 1
ATOM 4199 O O . ASP A 1 544 ? 24.089 31.471 -16.932 1.00 69.81 544 ASP A O 1
ATOM 4203 N N . CYS A 1 545 ? 22.685 32.248 -15.374 1.00 67.75 545 CYS A N 1
ATOM 4204 C CA . CYS A 1 545 ? 22.615 33.606 -15.895 1.00 67.75 545 CYS A CA 1
ATOM 4205 C C . CYS A 1 545 ? 23.832 34.447 -15.473 1.00 67.75 545 CYS A C 1
ATOM 4207 O O . CYS A 1 545 ? 23.732 35.305 -14.588 1.00 67.75 545 CYS A O 1
ATOM 4209 N N . ASP A 1 546 ? 24.968 34.276 -16.152 1.00 68.06 546 ASP A N 1
ATOM 4210 C CA . ASP A 1 546 ? 26.074 35.237 -16.085 1.00 68.06 546 ASP A CA 1
ATOM 4211 C C . ASP A 1 546 ? 26.549 35.654 -17.493 1.00 68.06 546 ASP A C 1
ATOM 4213 O O . ASP A 1 546 ? 26.783 34.794 -18.341 1.00 68.06 546 ASP A O 1
ATOM 4217 N N . PRO A 1 547 ? 26.693 36.960 -17.809 1.00 55.19 547 PRO A N 1
ATOM 4218 C CA . PRO A 1 547 ? 26.369 38.160 -17.028 1.00 55.19 547 PRO A CA 1
ATOM 4219 C C . PRO A 1 547 ? 25.054 38.834 -17.497 1.00 55.19 547 PRO A C 1
ATOM 4221 O O . PRO A 1 547 ? 24.917 40.058 -17.417 1.00 55.19 547 PRO A O 1
ATOM 4224 N N . GLY A 1 548 ? 24.136 38.062 -18.092 1.00 58.56 548 GLY A N 1
ATOM 4225 C CA . GLY A 1 548 ? 22.885 38.536 -18.699 1.00 58.56 548 GLY A CA 1
ATOM 4226 C C . GLY A 1 548 ? 21.729 38.697 -17.706 1.00 58.56 548 GLY A C 1
ATOM 4227 O O . GLY A 1 548 ? 21.612 37.948 -16.741 1.00 58.56 548 GLY A O 1
ATOM 4228 N N . TYR A 1 549 ? 20.863 39.680 -17.949 1.00 68.69 549 TYR A N 1
ATOM 4229 C CA . TYR A 1 549 ? 19.633 39.902 -17.181 1.00 68.69 549 TYR A CA 1
ATOM 4230 C C . TYR A 1 549 ? 18.546 38.873 -17.541 1.00 68.69 549 TYR A C 1
ATOM 4232 O O . TYR A 1 549 ? 18.532 38.322 -18.640 1.00 68.69 549 TYR A O 1
ATOM 4240 N N . CYS A 1 550 ? 17.628 38.651 -16.600 1.00 75.50 550 CYS A N 1
ATOM 4241 C CA . CYS A 1 550 ? 16.446 37.805 -16.755 1.00 75.50 550 CYS A CA 1
ATOM 4242 C C . CYS A 1 550 ? 15.368 38.557 -17.557 1.00 75.50 550 CYS A C 1
ATOM 4244 O O . CYS A 1 550 ? 15.001 39.673 -17.182 1.00 75.50 550 CYS A O 1
ATOM 4246 N N . LEU A 1 551 ? 14.878 37.976 -18.654 1.00 74.44 551 LEU A N 1
ATOM 4247 C CA . LEU A 1 551 ? 13.758 38.508 -19.436 1.00 74.44 551 LEU A CA 1
ATOM 4248 C C . LEU A 1 551 ? 12.839 37.357 -19.845 1.00 74.44 551 LEU A C 1
ATOM 4250 O O . LEU A 1 551 ? 13.305 36.360 -20.387 1.00 74.44 551 LEU A O 1
ATOM 4254 N N . ASP A 1 552 ? 11.552 37.506 -19.548 1.00 77.19 552 ASP A N 1
ATOM 4255 C CA . ASP A 1 552 ? 10.478 36.535 -19.792 1.00 77.19 552 ASP A CA 1
ATOM 4256 C C . ASP A 1 552 ? 10.853 35.087 -19.410 1.00 77.19 552 ASP A C 1
ATOM 4258 O O . ASP A 1 552 ? 10.552 34.121 -20.105 1.00 77.19 552 ASP A O 1
ATOM 4262 N N . GLY A 1 553 ? 11.532 34.953 -18.264 1.00 68.88 553 GLY A N 1
ATOM 4263 C CA . GLY A 1 553 ? 11.984 33.675 -17.704 1.00 68.88 553 GLY A CA 1
ATOM 4264 C C . GLY A 1 553 ? 13.294 33.106 -18.269 1.00 68.88 553 GLY A C 1
ATOM 4265 O O . GLY A 1 553 ? 13.719 32.054 -17.800 1.00 68.88 553 GLY A O 1
ATOM 4266 N N . GLN A 1 554 ? 13.966 33.781 -19.210 1.00 73.56 554 GLN A N 1
ATOM 4267 C CA . GLN A 1 554 ? 15.210 33.307 -19.839 1.00 73.56 554 GLN A CA 1
ATOM 4268 C C . GLN A 1 554 ? 16.429 34.206 -19.539 1.00 73.56 554 GLN A C 1
ATOM 4270 O O . GLN A 1 554 ? 16.309 35.423 -19.360 1.00 73.56 554 GLN A O 1
ATOM 4275 N N . CYS A 1 555 ? 17.632 33.612 -19.505 1.00 72.56 555 CYS A N 1
ATOM 4276 C CA . CYS A 1 555 ? 18.903 34.342 -19.400 1.00 72.56 555 CYS A CA 1
ATOM 4277 C C . CYS A 1 555 ? 19.280 34.958 -20.764 1.00 72.56 555 CYS A C 1
ATOM 4279 O O . CYS A 1 555 ? 19.678 34.231 -21.674 1.00 72.56 555 CYS A O 1
ATOM 4281 N N . VAL A 1 556 ? 19.234 36.287 -20.936 1.00 74.44 556 VAL A N 1
ATOM 4282 C CA . VAL A 1 556 ? 19.580 36.891 -22.243 1.00 74.44 556 VAL A CA 1
ATOM 4283 C C . VAL A 1 556 ? 21.076 37.207 -22.351 1.00 74.44 556 VAL A C 1
ATOM 4285 O O . VAL A 1 556 ? 21.586 38.152 -21.742 1.00 74.44 556 VAL A O 1
ATOM 4288 N N . GLY A 1 557 ? 21.795 36.421 -23.157 1.00 63.84 557 GLY A N 1
ATOM 4289 C CA . GLY A 1 557 ? 23.230 36.587 -23.403 1.00 63.84 557 GLY A CA 1
ATOM 4290 C C . GLY A 1 557 ? 23.599 37.926 -24.063 1.00 63.84 557 GLY A C 1
ATOM 4291 O O . GLY A 1 557 ? 22.890 38.458 -24.920 1.00 63.84 557 GLY A O 1
ATOM 4292 N N . LYS A 1 558 ? 24.757 38.487 -23.691 1.00 51.25 558 LYS A N 1
ATOM 4293 C CA . LYS A 1 558 ? 25.236 39.774 -24.220 1.00 51.25 558 LYS A CA 1
ATOM 4294 C C . LYS A 1 558 ? 25.805 39.618 -25.638 1.00 51.25 558 LYS A C 1
ATOM 4296 O O . LYS A 1 558 ? 26.997 39.356 -25.804 1.00 51.25 558 LYS A O 1
ATOM 4301 N N . ILE A 1 559 ? 24.947 39.826 -26.641 1.00 43.47 559 ILE A N 1
ATOM 4302 C CA . ILE A 1 559 ? 25.256 39.708 -28.078 1.00 43.47 559 ILE A CA 1
ATOM 4303 C C . ILE A 1 559 ? 26.610 40.352 -28.415 1.00 43.47 559 ILE A C 1
ATOM 4305 O O . ILE A 1 559 ? 26.783 41.567 -28.308 1.00 43.47 559 ILE A O 1
ATOM 4309 N N . THR A 1 560 ? 27.556 39.519 -28.846 1.00 41.16 560 THR A N 1
ATOM 4310 C CA . THR A 1 560 ? 28.886 39.925 -29.312 1.00 41.16 560 THR A CA 1
ATOM 4311 C C . THR A 1 560 ? 29.168 39.161 -30.602 1.00 41.16 560 THR A C 1
ATOM 4313 O O . THR A 1 560 ? 29.408 37.959 -30.574 1.00 41.16 560 THR A O 1
ATOM 4316 N N . THR A 1 561 ? 29.036 39.834 -31.746 1.00 39.34 561 THR A N 1
ATOM 4317 C CA . THR A 1 561 ? 29.028 39.186 -33.065 1.00 39.34 561 THR A CA 1
ATOM 4318 C C . THR A 1 561 ? 30.442 38.931 -33.585 1.00 39.34 561 THR A C 1
ATOM 4320 O O . THR A 1 561 ? 31.186 39.883 -33.820 1.00 39.34 561 THR A O 1
ATOM 4323 N N . THR A 1 562 ? 30.761 37.667 -33.863 1.00 32.22 562 THR A N 1
ATOM 4324 C CA . THR A 1 562 ? 31.969 37.254 -34.593 1.00 32.22 562 THR A CA 1
ATOM 4325 C C . THR A 1 562 ? 31.572 36.213 -35.639 1.00 32.22 562 THR A C 1
ATOM 4327 O O . THR A 1 562 ? 30.805 35.306 -35.332 1.00 32.22 562 THR A O 1
ATOM 4330 N N . MET A 1 563 ? 32.068 36.355 -36.868 1.00 41.12 563 MET A N 1
ATOM 4331 C CA . MET A 1 563 ? 31.963 35.340 -37.924 1.00 41.12 563 MET A CA 1
ATOM 4332 C C . MET A 1 563 ? 33.315 34.644 -38.080 1.00 41.12 563 MET A C 1
ATOM 4334 O O . MET A 1 563 ? 34.340 35.323 -38.031 1.00 41.12 563 MET A O 1
ATOM 4338 N N . GLU A 1 564 ? 33.311 33.343 -38.362 1.00 34.03 564 GLU A N 1
ATOM 4339 C CA . GLU A 1 564 ? 34.468 32.627 -38.911 1.00 34.03 564 GLU A CA 1
ATOM 4340 C C . GLU A 1 564 ? 34.079 31.940 -40.230 1.00 34.03 564 GLU A C 1
ATOM 4342 O O . GLU A 1 564 ? 32.931 31.536 -40.417 1.00 34.03 564 GLU A O 1
ATOM 4347 N N . GLU A 1 565 ? 35.026 31.861 -41.169 1.00 34.22 565 GLU A N 1
ATOM 4348 C CA . GLU A 1 565 ? 34.842 31.257 -42.495 1.00 34.22 565 GLU A CA 1
ATOM 4349 C C . GLU A 1 565 ? 35.471 29.857 -42.546 1.00 34.22 565 GLU A C 1
ATOM 4351 O O . GLU A 1 565 ? 36.685 29.703 -42.395 1.00 34.22 565 GLU A O 1
ATOM 4356 N N . THR A 1 566 ? 34.673 28.829 -42.838 1.00 31.66 566 THR A N 1
ATOM 4357 C CA . THR A 1 566 ? 35.183 27.474 -43.098 1.00 31.66 566 THR A CA 1
ATOM 4358 C C . THR A 1 566 ? 35.728 27.378 -44.525 1.00 31.66 566 THR A C 1
ATOM 4360 O O . THR A 1 566 ? 35.030 27.716 -45.479 1.00 31.66 566 THR A O 1
ATOM 4363 N N . THR A 1 567 ? 36.962 26.889 -44.697 1.00 32.94 567 THR A N 1
ATOM 4364 C CA . THR A 1 567 ? 37.596 26.734 -46.022 1.00 32.94 567 THR A CA 1
ATOM 4365 C C . THR A 1 567 ? 37.850 25.262 -46.348 1.00 32.94 567 THR A C 1
ATOM 4367 O O . THR A 1 567 ? 38.643 24.606 -45.677 1.00 32.94 567 THR A O 1
ATOM 4370 N N . THR A 1 568 ? 37.218 24.754 -47.407 1.00 32.34 568 THR A N 1
ATOM 4371 C CA . THR A 1 568 ? 37.360 23.360 -47.869 1.00 32.34 568 THR A CA 1
ATOM 4372 C C . THR A 1 568 ? 38.473 23.221 -48.915 1.00 32.34 568 THR A C 1
ATOM 4374 O O . THR A 1 568 ? 38.639 24.089 -49.772 1.00 32.34 568 THR A O 1
ATOM 4377 N N . ILE A 1 569 ? 39.211 22.106 -48.886 1.00 35.75 569 ILE A N 1
ATOM 4378 C CA . ILE A 1 569 ? 40.186 21.715 -49.919 1.00 35.75 569 ILE A CA 1
ATOM 4379 C C . ILE A 1 569 ? 39.802 20.325 -50.441 1.00 35.75 569 ILE A C 1
ATOM 4381 O O . ILE A 1 569 ? 39.444 19.450 -49.657 1.00 35.75 569 ILE A O 1
ATOM 4385 N N . THR A 1 570 ? 39.885 20.118 -51.756 1.00 33.31 570 THR A N 1
ATOM 4386 C CA . THR A 1 570 ? 39.491 18.868 -52.423 1.00 33.31 570 THR A CA 1
ATOM 4387 C C . THR A 1 570 ? 40.614 18.386 -53.339 1.00 33.31 570 THR A C 1
ATOM 4389 O O . THR A 1 570 ? 41.024 19.119 -54.237 1.00 33.31 570 THR A O 1
ATOM 4392 N N . GLU A 1 571 ? 41.076 17.145 -53.161 1.00 37.31 571 GLU A N 1
ATOM 4393 C CA . GLU A 1 571 ? 41.931 16.450 -54.133 1.00 37.31 571 GLU A CA 1
ATOM 4394 C C . GLU A 1 571 ? 41.165 15.282 -54.766 1.00 37.31 571 GLU A C 1
ATOM 4396 O O . GLU A 1 571 ? 40.582 14.448 -54.076 1.00 37.31 571 GLU A O 1
ATOM 4401 N N . THR A 1 572 ? 41.142 15.223 -56.098 1.00 33.25 572 THR A N 1
ATOM 4402 C CA . THR A 1 572 ? 40.322 14.260 -56.846 1.00 33.25 572 THR A CA 1
ATOM 4403 C C . THR A 1 572 ? 41.138 13.039 -57.264 1.00 33.25 572 THR A C 1
ATOM 4405 O O . THR A 1 572 ? 42.026 13.149 -58.108 1.00 33.25 572 THR A O 1
ATOM 4408 N N . THR A 1 573 ? 40.785 11.856 -56.753 1.00 37.66 573 THR A N 1
ATOM 4409 C CA . THR A 1 573 ? 41.313 10.571 -57.246 1.00 37.66 573 THR A CA 1
ATOM 4410 C C . THR A 1 573 ? 40.209 9.816 -57.981 1.00 37.66 573 THR A C 1
ATOM 4412 O O . THR A 1 573 ? 39.215 9.421 -57.381 1.00 37.66 573 THR A O 1
ATOM 4415 N N . THR A 1 574 ? 40.353 9.636 -59.296 1.00 42.41 574 THR A N 1
ATOM 4416 C CA . THR A 1 574 ? 39.295 9.061 -60.146 1.00 42.41 574 THR A CA 1
ATOM 4417 C C . THR A 1 574 ? 39.224 7.535 -60.038 1.00 42.41 574 THR A C 1
ATOM 4419 O O . THR A 1 574 ? 39.793 6.811 -60.855 1.00 42.41 574 THR A O 1
ATOM 4422 N N . THR A 1 575 ? 38.480 7.054 -59.046 1.00 42.44 575 THR A N 1
ATOM 4423 C CA . THR A 1 575 ? 37.940 5.687 -59.008 1.00 42.44 575 THR A CA 1
ATOM 4424 C C . THR A 1 575 ? 36.588 5.661 -59.729 1.00 42.44 575 THR A C 1
ATOM 4426 O O . THR A 1 575 ? 35.844 6.639 -59.677 1.00 42.44 575 THR A O 1
ATOM 4429 N N . THR A 1 576 ? 36.243 4.559 -60.400 1.00 55.25 576 THR A N 1
ATOM 4430 C CA . THR A 1 576 ? 34.896 4.374 -60.968 1.00 55.25 576 THR A CA 1
ATOM 4431 C C . THR A 1 576 ? 33.916 4.037 -59.844 1.00 55.25 576 THR A C 1
ATOM 4433 O O . THR A 1 576 ? 33.797 2.880 -59.449 1.00 55.25 576 THR A O 1
ATOM 4436 N N . ILE A 1 577 ? 33.272 5.066 -59.300 1.00 56.38 577 ILE A N 1
ATOM 4437 C CA . ILE A 1 577 ? 32.247 4.973 -58.253 1.00 56.38 577 ILE A CA 1
ATOM 4438 C C . ILE A 1 577 ? 30.937 4.463 -58.885 1.00 56.38 577 ILE A C 1
ATOM 4440 O O . ILE A 1 577 ? 30.590 4.892 -59.985 1.00 56.38 577 ILE A O 1
ATOM 4444 N N . MET A 1 578 ? 30.245 3.532 -58.217 1.00 77.44 578 MET A N 1
ATOM 4445 C CA . MET A 1 578 ? 28.868 3.136 -58.569 1.00 77.44 578 MET A CA 1
ATOM 4446 C C . MET A 1 578 ? 27.924 4.244 -58.110 1.00 77.44 578 MET A C 1
ATOM 4448 O O . MET A 1 578 ? 28.114 4.761 -57.009 1.00 77.44 578 MET A O 1
ATOM 4452 N N . THR A 1 579 ? 26.946 4.637 -58.924 1.00 87.56 579 THR A N 1
ATOM 4453 C CA . THR A 1 579 ? 26.032 5.714 -58.514 1.00 87.56 579 THR A CA 1
ATOM 4454 C C . THR A 1 579 ? 25.006 5.204 -57.501 1.00 87.56 579 THR A C 1
ATOM 4456 O O . THR A 1 579 ? 24.829 3.996 -57.335 1.00 87.56 579 THR A O 1
ATOM 4459 N N . CYS A 1 580 ? 24.307 6.111 -56.818 1.00 87.81 580 CYS A N 1
ATOM 4460 C CA . CYS A 1 580 ? 23.225 5.722 -55.914 1.00 87.81 580 CYS A CA 1
ATOM 4461 C C . CYS A 1 580 ? 22.156 4.909 -56.661 1.00 87.81 580 CYS A C 1
ATOM 4463 O O . CYS A 1 580 ? 21.718 3.865 -56.183 1.00 87.81 580 CYS A O 1
ATOM 4465 N N . GLU A 1 581 ? 21.834 5.319 -57.889 1.00 86.44 581 GLU A N 1
ATOM 4466 C CA . GLU A 1 581 ? 20.853 4.658 -58.746 1.00 86.44 581 GLU A CA 1
ATOM 4467 C C . GLU A 1 581 ? 21.294 3.234 -59.152 1.00 86.44 581 GLU A C 1
ATOM 4469 O O . GLU A 1 581 ? 20.452 2.339 -59.222 1.00 86.44 581 GLU A O 1
ATOM 4474 N N . ASP A 1 582 ? 22.601 2.983 -59.342 1.00 86.81 582 ASP A N 1
ATOM 4475 C CA . ASP A 1 582 ? 23.149 1.627 -59.560 1.00 86.81 582 ASP A CA 1
ATOM 4476 C C . ASP A 1 582 ? 22.948 0.703 -58.337 1.00 86.81 582 ASP A C 1
ATOM 4478 O O . ASP A 1 582 ? 22.944 -0.523 -58.475 1.00 86.81 582 ASP A O 1
ATOM 4482 N N . MET A 1 583 ? 22.800 1.280 -57.138 1.00 85.31 583 MET A N 1
ATOM 4483 C CA . MET A 1 583 ? 22.656 0.572 -55.858 1.00 85.31 583 MET A CA 1
ATOM 4484 C C . MET A 1 583 ? 21.203 0.489 -55.359 1.00 85.31 583 MET A C 1
ATOM 4486 O O . MET A 1 583 ? 20.964 -0.086 -54.299 1.00 85.31 583 MET A O 1
ATOM 4490 N N . GLY A 1 584 ? 20.229 1.027 -56.106 1.00 88.19 584 GLY A N 1
ATOM 4491 C CA . GLY A 1 584 ? 18.833 1.125 -55.656 1.00 88.19 584 GLY A CA 1
ATOM 4492 C C . GLY A 1 584 ? 18.617 2.188 -54.571 1.00 88.19 584 GLY A C 1
ATOM 4493 O O . GLY A 1 584 ? 17.729 2.046 -53.737 1.00 88.19 584 GLY A O 1
ATOM 4494 N N . MET A 1 585 ? 19.459 3.221 -54.568 1.00 92.75 585 MET A N 1
ATOM 4495 C CA . MET A 1 585 ? 19.466 4.342 -53.631 1.00 92.75 585 MET A CA 1
ATOM 4496 C C . MET A 1 585 ? 19.299 5.673 -54.381 1.00 92.75 585 MET A C 1
ATOM 4498 O O . MET A 1 585 ? 19.455 5.753 -55.600 1.00 92.75 585 MET A O 1
ATOM 4502 N N . TYR A 1 586 ? 19.036 6.745 -53.644 1.00 94.25 586 TYR A N 1
ATOM 4503 C CA . TYR A 1 586 ? 18.794 8.081 -54.176 1.00 94.25 586 TYR A CA 1
ATOM 4504 C C . TYR A 1 586 ? 20.005 8.997 -53.976 1.00 94.25 586 TYR A C 1
ATOM 4506 O O . TYR A 1 586 ? 20.676 8.968 -52.942 1.00 94.25 586 TYR A O 1
ATOM 4514 N N . SER A 1 587 ? 20.271 9.846 -54.968 1.00 92.50 587 SER A N 1
ATOM 4515 C CA . SER A 1 587 ? 21.373 10.817 -54.963 1.00 92.50 587 SER A CA 1
ATOM 4516 C C . SER A 1 587 ? 21.060 12.124 -54.209 1.00 92.50 587 SER A C 1
ATOM 4518 O O . SER A 1 587 ? 21.923 12.997 -54.109 1.00 92.50 587 SER A O 1
ATOM 4520 N N . SER A 1 588 ? 19.862 12.261 -53.629 1.00 93.12 588 SER A N 1
ATOM 4521 C CA . SER A 1 588 ? 19.528 13.299 -52.646 1.00 93.12 588 SER A CA 1
ATOM 4522 C C . SER A 1 588 ? 18.361 12.893 -51.740 1.00 93.12 588 SER A C 1
ATOM 4524 O O . SER A 1 588 ? 17.509 12.099 -52.137 1.00 93.12 588 SER A O 1
ATOM 4526 N N . GLU A 1 589 ? 18.307 13.510 -50.557 1.00 91.44 589 GLU A N 1
ATOM 4527 C CA . GLU A 1 589 ? 17.193 13.483 -49.594 1.00 91.44 589 GLU A CA 1
ATOM 4528 C C . GLU A 1 589 ? 15.855 13.720 -50.306 1.00 91.44 589 GLU A C 1
ATOM 4530 O O . GLU A 1 589 ? 15.039 12.817 -50.420 1.00 91.44 589 GLU A O 1
ATOM 4535 N N . SER A 1 590 ? 15.711 14.856 -50.995 1.00 90.00 590 SER A N 1
ATOM 4536 C CA . SER A 1 590 ? 14.468 15.208 -51.693 1.00 90.00 590 SER A CA 1
ATOM 4537 C C . SER A 1 590 ? 14.095 14.291 -52.866 1.00 90.00 590 SER A C 1
ATOM 4539 O O . SER A 1 590 ? 12.956 14.341 -53.321 1.00 90.00 590 SER A O 1
ATOM 4541 N N . ALA A 1 591 ? 15.026 13.502 -53.415 1.00 90.25 591 ALA A N 1
ATOM 4542 C CA . ALA A 1 591 ? 14.697 12.480 -54.415 1.00 90.25 591 ALA A CA 1
ATOM 4543 C C . ALA A 1 591 ? 14.194 11.186 -53.758 1.00 90.25 591 ALA A C 1
ATOM 4545 O O . ALA A 1 591 ? 13.369 10.494 -54.341 1.00 90.25 591 ALA A O 1
ATOM 4546 N N . CYS A 1 592 ? 14.663 10.904 -52.543 1.00 91.75 592 CYS A N 1
ATOM 4547 C CA . CYS A 1 592 ? 14.169 9.842 -51.682 1.00 91.75 592 CYS A CA 1
ATOM 4548 C C . CYS A 1 592 ? 12.770 10.193 -51.125 1.00 91.75 592 CYS A C 1
ATOM 4550 O O . CYS A 1 592 ? 11.839 9.414 -51.301 1.00 91.75 592 CYS A O 1
ATOM 4552 N N . ASP A 1 593 ? 12.574 11.403 -50.581 1.00 84.69 593 ASP A N 1
ATOM 4553 C CA . ASP A 1 593 ? 11.319 11.836 -49.928 1.00 84.69 593 ASP A CA 1
ATOM 4554 C C . ASP A 1 593 ? 10.087 11.838 -50.859 1.00 84.69 593 ASP A C 1
ATOM 4556 O O . ASP A 1 593 ? 8.952 11.897 -50.397 1.00 84.69 593 ASP A O 1
ATOM 4560 N N . ASN A 1 594 ? 10.297 11.837 -52.182 1.00 87.38 594 ASN A N 1
ATOM 4561 C CA . ASN A 1 594 ? 9.223 11.788 -53.184 1.00 87.38 594 ASN A CA 1
ATOM 4562 C C . ASN A 1 594 ? 8.904 10.359 -53.674 1.00 87.38 594 ASN A C 1
ATOM 4564 O O . ASN A 1 594 ? 7.963 10.199 -54.449 1.00 87.38 594 ASN A O 1
ATOM 4568 N N . GLU A 1 595 ? 9.686 9.352 -53.272 1.00 88.25 595 GLU A N 1
ATOM 4569 C CA . GLU A 1 595 ? 9.586 7.957 -53.739 1.00 88.25 595 GLU A CA 1
ATOM 4570 C C . GLU A 1 595 ? 9.503 6.935 -52.575 1.00 88.25 595 GLU A C 1
ATOM 4572 O O . GLU A 1 595 ? 9.294 5.750 -52.830 1.00 88.25 595 GLU A O 1
ATOM 4577 N N . CYS A 1 596 ? 9.642 7.357 -51.309 1.00 86.88 596 CYS A N 1
ATOM 4578 C CA . CYS A 1 596 ? 9.280 6.544 -50.138 1.00 86.88 596 CYS A CA 1
ATOM 4579 C C . CYS A 1 596 ? 7.807 6.766 -49.758 1.00 86.88 596 CYS A C 1
ATOM 4581 O O . CYS A 1 596 ? 7.363 7.908 -49.628 1.00 86.88 596 CYS A O 1
ATOM 4583 N N . ASP A 1 597 ? 7.063 5.681 -49.538 1.00 79.69 597 ASP A N 1
ATOM 4584 C CA . ASP A 1 597 ? 5.711 5.726 -48.976 1.00 79.69 597 ASP A CA 1
ATOM 4585 C C . ASP A 1 597 ? 5.797 5.827 -47.432 1.00 79.69 597 ASP A C 1
ATOM 4587 O O . ASP A 1 597 ? 6.426 4.962 -46.819 1.00 79.69 597 ASP A O 1
ATOM 4591 N N . PRO A 1 598 ? 5.181 6.829 -46.769 1.00 62.91 598 PRO A N 1
ATOM 4592 C CA . PRO A 1 598 ? 5.134 6.893 -45.303 1.00 62.91 598 PRO A CA 1
ATOM 4593 C C . PRO A 1 598 ? 4.519 5.615 -44.697 1.00 62.91 598 PRO A C 1
ATOM 4595 O O . PRO A 1 598 ? 3.539 5.116 -45.259 1.00 62.91 598 PRO A O 1
ATOM 4598 N N . PRO A 1 599 ? 5.039 5.090 -43.569 1.00 63.25 599 PRO A N 1
ATOM 4599 C CA . PRO A 1 599 ? 5.990 5.708 -42.631 1.00 63.25 599 PRO A CA 1
ATOM 4600 C C . PRO A 1 599 ? 7.482 5.623 -43.018 1.00 63.25 599 PRO A C 1
ATOM 4602 O O . PRO A 1 599 ? 8.328 6.103 -42.260 1.00 63.25 599 PRO A O 1
ATOM 4605 N N . ASP A 1 600 ? 7.843 5.033 -44.165 1.00 80.62 600 ASP A N 1
ATOM 4606 C CA . ASP A 1 600 ? 9.251 4.848 -44.540 1.00 80.62 600 ASP A CA 1
ATOM 4607 C C . ASP A 1 600 ? 9.972 6.195 -44.703 1.00 80.62 600 ASP A C 1
ATOM 4609 O O . ASP A 1 600 ? 9.516 7.102 -45.404 1.00 80.62 600 ASP A O 1
ATOM 4613 N N . ARG A 1 601 ? 11.143 6.320 -44.067 1.00 83.12 601 ARG A N 1
ATOM 4614 C CA . ARG A 1 601 ? 11.879 7.590 -43.957 1.00 83.12 601 ARG A CA 1
ATOM 4615 C C . ARG A 1 601 ? 13.220 7.556 -44.672 1.00 83.12 601 ARG A C 1
ATOM 4617 O O . ARG A 1 601 ? 13.914 6.538 -44.687 1.00 83.12 601 ARG A O 1
ATOM 4624 N N . CYS A 1 602 ? 13.640 8.704 -45.185 1.00 89.75 602 CYS A N 1
ATOM 4625 C CA . CYS A 1 602 ? 14.915 8.836 -45.873 1.00 89.75 602 CYS A CA 1
ATOM 4626 C C . CYS A 1 602 ? 16.092 8.925 -44.905 1.00 89.75 602 CYS A C 1
ATOM 4628 O O . CYS A 1 602 ? 16.180 9.820 -44.068 1.00 89.75 602 CYS A O 1
ATOM 4630 N N . VAL A 1 603 ? 17.025 7.980 -45.034 1.00 90.56 603 VAL A N 1
ATOM 4631 C CA . VAL A 1 603 ? 18.233 7.905 -44.207 1.00 90.56 603 VAL A CA 1
ATOM 4632 C C . VAL A 1 603 ? 19.468 7.997 -45.094 1.00 90.56 603 VAL A C 1
ATOM 4634 O O . VAL A 1 603 ? 19.613 7.257 -46.069 1.00 90.56 603 VAL A O 1
ATOM 4637 N N . TYR A 1 604 ? 20.384 8.898 -44.742 1.00 93.56 604 TYR A N 1
ATOM 4638 C CA . TYR A 1 604 ? 21.687 9.007 -45.389 1.00 93.56 604 TYR A CA 1
ATOM 4639 C C . TYR A 1 604 ? 22.630 7.895 -44.916 1.00 93.56 604 TYR A C 1
ATOM 4641 O O . TYR A 1 604 ? 22.786 7.661 -43.717 1.00 93.56 604 TYR A O 1
ATOM 4649 N N . HIS A 1 605 ? 23.293 7.223 -45.854 1.00 90.69 605 HIS A N 1
ATOM 4650 C CA . HIS A 1 605 ? 24.261 6.171 -45.575 1.00 90.69 605 HIS A CA 1
ATOM 4651 C C . HIS A 1 605 ? 25.686 6.653 -45.886 1.00 90.69 605 HIS A C 1
ATOM 4653 O O . HIS A 1 605 ? 26.167 6.529 -47.017 1.00 90.69 605 HIS A O 1
ATOM 4659 N N . GLU A 1 606 ? 26.396 7.140 -44.862 1.00 87.12 606 GLU A N 1
ATOM 4660 C CA . GLU A 1 606 ? 27.747 7.723 -44.976 1.00 87.12 606 GLU A CA 1
ATOM 4661 C C . GLU A 1 606 ? 28.733 6.857 -45.779 1.00 87.12 606 GLU A C 1
ATOM 4663 O O . GLU A 1 606 ? 29.498 7.373 -46.585 1.00 87.12 606 GLU A O 1
ATOM 4668 N N . GLY A 1 607 ? 28.683 5.528 -45.621 1.00 86.06 607 GLY A N 1
ATOM 4669 C CA . GLY A 1 607 ? 29.578 4.596 -46.323 1.00 86.06 607 GLY A CA 1
ATOM 4670 C C . GLY A 1 607 ? 29.357 4.463 -47.840 1.00 86.06 607 GLY A C 1
ATOM 4671 O O . GLY A 1 607 ? 30.142 3.774 -48.489 1.00 86.06 607 GLY A O 1
ATOM 4672 N N . TYR A 1 608 ? 28.306 5.082 -48.392 1.00 86.19 608 TYR A N 1
ATOM 4673 C CA . TYR A 1 608 ? 27.976 5.075 -49.826 1.00 86.19 608 TYR A CA 1
ATOM 4674 C C . TYR A 1 608 ? 27.692 6.473 -50.405 1.00 86.19 608 TYR A C 1
ATOM 4676 O O . TYR A 1 608 ? 27.535 6.585 -51.614 1.00 86.19 608 TYR A O 1
ATOM 4684 N N . GLU A 1 609 ? 27.633 7.518 -49.570 1.00 91.62 609 GLU A N 1
ATOM 4685 C CA . GLU A 1 609 ? 27.244 8.893 -49.944 1.00 91.62 609 GLU A CA 1
ATOM 4686 C C . GLU A 1 609 ? 25.844 9.004 -50.600 1.00 91.62 609 GLU A C 1
ATOM 4688 O O . GLU A 1 609 ? 25.584 9.894 -51.409 1.00 91.62 609 GLU A O 1
ATOM 4693 N N . CYS A 1 610 ? 24.918 8.112 -50.220 1.00 95.25 610 CYS A N 1
ATOM 4694 C CA . CYS A 1 610 ? 23.579 7.977 -50.810 1.00 95.25 610 CYS A CA 1
ATOM 4695 C C . CYS A 1 610 ? 22.459 7.937 -49.756 1.00 95.25 610 CYS A C 1
ATOM 4697 O O . CYS A 1 610 ? 22.700 7.626 -48.590 1.00 95.25 610 CYS A O 1
ATOM 4699 N N . TRP A 1 611 ? 21.224 8.199 -50.188 1.00 93.94 611 TRP A N 1
ATOM 4700 C CA . TRP A 1 611 ? 20.003 8.142 -49.374 1.00 93.94 611 TRP A CA 1
ATOM 4701 C C . TRP A 1 611 ? 19.169 6.903 -49.712 1.00 93.94 611 TRP A C 1
ATOM 4703 O O . TRP A 1 611 ? 19.125 6.490 -50.868 1.00 93.94 611 TRP A O 1
ATOM 4713 N N . TYR A 1 612 ? 18.476 6.318 -48.739 1.00 92.19 612 TYR A N 1
ATOM 4714 C CA . TYR A 1 612 ? 17.568 5.189 -48.968 1.00 92.19 612 TYR A CA 1
ATOM 4715 C C . TYR A 1 612 ? 16.328 5.281 -48.074 1.00 92.19 612 TYR A C 1
ATOM 4717 O O . TYR A 1 612 ? 16.403 5.849 -46.982 1.00 92.19 612 TYR A O 1
ATOM 4725 N N . CYS A 1 613 ? 15.211 4.696 -48.522 1.00 90.31 613 CYS A N 1
ATOM 4726 C CA . CYS A 1 613 ? 14.050 4.463 -47.666 1.00 90.31 613 CYS A CA 1
ATOM 4727 C C . CYS A 1 613 ? 14.447 3.430 -46.604 1.00 90.31 613 CYS A C 1
ATOM 4729 O O . CYS A 1 613 ? 14.625 2.247 -46.912 1.00 90.31 613 CYS A O 1
ATOM 4731 N N . GLN A 1 614 ? 14.627 3.865 -45.360 1.00 84.00 614 GLN A N 1
ATOM 4732 C CA . GLN A 1 614 ? 14.626 2.952 -44.229 1.00 84.00 614 GLN A CA 1
ATOM 4733 C C . GLN A 1 614 ? 13.177 2.562 -43.973 1.00 84.00 614 GLN A C 1
ATOM 4735 O O . GLN A 1 614 ? 12.370 3.432 -43.647 1.00 84.00 614 GLN A O 1
ATOM 4740 N N . GLN A 1 615 ? 12.882 1.266 -44.089 1.00 79.31 615 GLN A N 1
ATOM 4741 C CA . GLN A 1 615 ? 11.556 0.769 -43.757 1.00 79.31 615 GLN A CA 1
ATOM 4742 C C . GLN A 1 615 ? 11.267 0.983 -42.271 1.00 79.31 615 GLN A C 1
ATOM 4744 O O . GLN A 1 615 ? 12.102 0.631 -41.430 1.00 79.31 615 GLN A O 1
ATOM 4749 N N . VAL A 1 616 ? 10.123 1.589 -41.959 1.00 72.56 616 VAL A N 1
ATOM 4750 C CA . VAL A 1 616 ? 9.698 1.873 -40.582 1.00 72.56 616 VAL A CA 1
ATOM 4751 C C . VAL A 1 616 ? 8.537 0.949 -40.239 1.00 72.56 616 VAL A C 1
ATOM 4753 O O . VAL A 1 616 ? 7.374 1.318 -40.342 1.00 72.56 616 VAL A O 1
ATOM 4756 N N . GLU A 1 617 ? 8.863 -0.270 -39.805 1.00 78.56 617 GLU A N 1
ATOM 4757 C CA . GLU A 1 617 ? 7.875 -1.141 -39.163 1.00 78.56 617 GLU A CA 1
ATOM 4758 C C . GLU A 1 617 ? 7.378 -0.443 -37.884 1.00 78.56 617 GLU A C 1
ATOM 4760 O O . GLU A 1 617 ? 8.143 -0.244 -36.933 1.00 78.56 617 GLU A O 1
ATOM 4765 N N . CYS A 1 618 ? 6.106 -0.035 -37.867 1.00 79.44 618 CYS A N 1
ATOM 4766 C CA . CYS A 1 618 ? 5.484 0.547 -36.683 1.00 79.44 618 CYS A CA 1
ATOM 4767 C C . CYS A 1 618 ? 5.470 -0.500 -35.553 1.00 79.44 618 CYS A C 1
ATOM 4769 O O . CYS A 1 618 ? 4.961 -1.608 -35.718 1.00 79.44 618 CYS A O 1
ATOM 4771 N N . GLY A 1 619 ? 6.086 -0.167 -34.413 1.00 78.12 619 GLY A N 1
ATOM 4772 C CA . GLY A 1 619 ? 6.212 -1.084 -33.273 1.00 78.12 619 GLY A CA 1
ATOM 4773 C C . GLY A 1 619 ? 4.873 -1.406 -32.601 1.00 78.12 619 GLY A C 1
ATOM 4774 O O . GLY A 1 619 ? 3.875 -0.738 -32.846 1.00 78.12 619 GLY A O 1
ATOM 4775 N N . GLU A 1 620 ? 4.849 -2.408 -31.716 1.00 76.44 620 GLU A N 1
ATOM 4776 C CA . GLU A 1 620 ? 3.622 -2.823 -31.015 1.00 76.44 620 GLU A CA 1
ATOM 4777 C C . GLU A 1 620 ? 2.910 -1.636 -30.331 1.00 76.44 620 GLU A C 1
ATOM 4779 O O . GLU A 1 620 ? 3.515 -0.885 -29.564 1.00 76.44 620 GLU A O 1
ATOM 4784 N N . GLY A 1 621 ? 1.615 -1.466 -30.625 1.00 78.12 621 GLY A N 1
ATOM 4785 C CA . GLY A 1 621 ? 0.807 -0.323 -30.178 1.00 78.12 621 GLY A CA 1
ATOM 4786 C C . GLY A 1 621 ? 0.834 0.901 -31.108 1.00 78.12 621 GLY A C 1
ATOM 4787 O O . GLY A 1 621 ? 0.138 1.879 -30.829 1.00 78.12 621 GLY A O 1
ATOM 4788 N N . LEU A 1 622 ? 1.597 0.851 -32.204 1.00 84.38 622 LEU A N 1
ATOM 4789 C CA . LEU A 1 622 ? 1.569 1.815 -33.304 1.00 84.38 622 LEU A CA 1
ATOM 4790 C C . LEU A 1 622 ? 0.988 1.177 -34.583 1.00 84.38 622 LEU A C 1
ATOM 4792 O O . LEU A 1 622 ? 1.082 -0.032 -34.784 1.00 84.38 622 LEU A O 1
ATOM 4796 N N . TYR A 1 623 ? 0.426 2.005 -35.462 1.00 84.88 623 TYR A N 1
ATOM 4797 C CA . TYR A 1 623 ? -0.276 1.614 -36.689 1.00 84.88 623 TYR A CA 1
ATOM 4798 C C . TYR A 1 623 ? 0.252 2.392 -37.901 1.00 84.88 623 TYR A C 1
ATOM 4800 O O . TYR A 1 623 ? 0.599 3.564 -37.774 1.00 84.88 623 TYR A O 1
ATOM 4808 N N . GLU A 1 624 ? 0.252 1.788 -39.089 1.00 84.62 624 GLU A N 1
ATOM 4809 C CA . GLU A 1 624 ? 0.677 2.452 -40.339 1.00 84.62 624 GLU A CA 1
ATOM 4810 C C . GLU A 1 624 ? -0.393 3.417 -40.894 1.00 84.62 624 GLU A C 1
ATOM 4812 O O . GLU A 1 624 ? -0.099 4.290 -41.709 1.00 84.62 624 GLU A O 1
ATOM 4817 N N . SER A 1 625 ? -1.653 3.275 -40.467 1.00 85.81 625 SER A N 1
ATOM 4818 C CA . SER A 1 625 ? -2.779 4.050 -40.999 1.00 85.81 625 SER A CA 1
ATOM 4819 C C . SER A 1 625 ? -3.215 5.204 -40.093 1.00 85.81 625 SER A C 1
ATOM 4821 O O . SER A 1 625 ? -3.389 5.038 -38.888 1.00 85.81 625 SER A O 1
ATOM 4823 N N . SER A 1 626 ? -3.564 6.341 -40.704 1.00 85.88 626 SER A N 1
ATOM 4824 C CA . SER A 1 626 ? -4.148 7.529 -40.045 1.00 85.88 626 SER A CA 1
ATOM 4825 C C . SER A 1 626 ? -5.551 7.332 -39.442 1.00 85.88 626 SER A C 1
ATOM 4827 O O . SER A 1 626 ? -6.113 8.261 -38.862 1.00 85.88 626 SER A O 1
ATOM 4829 N N . ASN A 1 627 ? -6.134 6.133 -39.554 1.00 86.88 627 ASN A N 1
ATOM 4830 C CA . ASN A 1 627 ? -7.307 5.713 -38.776 1.00 86.88 627 ASN A CA 1
ATOM 4831 C C . ASN A 1 627 ? -6.998 4.608 -37.747 1.00 86.88 627 ASN A C 1
ATOM 4833 O O . ASN A 1 627 ? -7.939 4.038 -37.193 1.00 86.88 627 ASN A O 1
ATOM 4837 N N . CYS A 1 628 ? -5.717 4.294 -37.527 1.00 86.75 628 CYS A N 1
ATOM 4838 C CA . CYS A 1 628 ? -5.219 3.247 -36.633 1.00 86.75 628 CYS A CA 1
ATOM 4839 C C . CYS A 1 628 ? -5.893 1.900 -36.927 1.00 86.75 628 CYS A C 1
ATOM 4841 O O . CYS A 1 628 ? -6.405 1.223 -36.040 1.00 86.75 628 CYS A O 1
ATOM 4843 N N . ASP A 1 629 ? -6.035 1.629 -38.229 1.00 85.69 629 ASP A N 1
ATOM 4844 C CA . ASP A 1 629 ? -6.734 0.505 -38.863 1.00 85.69 629 ASP A CA 1
ATOM 4845 C C . ASP A 1 629 ? -8.203 0.278 -38.442 1.00 85.69 629 ASP A C 1
ATOM 4847 O O . ASP A 1 629 ? -8.892 -0.584 -38.989 1.00 85.69 629 ASP A O 1
ATOM 4851 N N . GLY A 1 630 ? -8.747 1.155 -37.593 1.00 85.81 630 GLY A N 1
ATOM 4852 C CA . GLY A 1 630 ? -10.066 1.036 -36.977 1.00 85.81 630 GLY A CA 1
ATOM 4853 C C . GLY A 1 630 ? -10.069 0.321 -35.622 1.00 85.81 630 GLY A C 1
ATOM 4854 O O . GLY A 1 630 ? -11.155 0.011 -35.141 1.00 85.81 630 GLY A O 1
ATOM 4855 N N . GLU A 1 631 ? -8.900 0.070 -35.024 1.00 87.94 631 GLU A N 1
ATOM 4856 C CA . GLU A 1 631 ? -8.757 -0.618 -33.731 1.00 87.94 631 GLU A CA 1
ATOM 4857 C C . GLU A 1 631 ? -8.980 0.309 -32.519 1.00 87.94 631 GLU A C 1
ATOM 4859 O O . GLU A 1 631 ? -9.280 -0.185 -31.435 1.00 87.94 631 GLU A O 1
ATOM 4864 N N . CYS A 1 632 ? -8.889 1.638 -32.680 1.00 87.62 632 CYS A N 1
ATOM 4865 C CA . CYS A 1 632 ? -9.206 2.573 -31.591 1.00 87.62 632 CYS A CA 1
ATOM 4866 C C . CYS A 1 632 ? -10.697 2.537 -31.237 1.00 87.62 632 CYS A C 1
ATOM 4868 O O . CYS A 1 632 ? -11.538 2.640 -32.135 1.00 87.62 632 CYS A O 1
ATOM 4870 N N . ASP A 1 633 ? -11.034 2.482 -29.947 1.00 84.00 633 ASP A N 1
ATOM 4871 C CA . ASP A 1 633 ? -12.421 2.440 -29.479 1.00 84.00 633 ASP A CA 1
ATOM 4872 C C . ASP A 1 633 ? -13.021 3.858 -29.322 1.00 84.00 633 ASP A C 1
ATOM 4874 O O . ASP A 1 633 ? -12.768 4.545 -28.325 1.00 84.00 633 ASP A O 1
ATOM 4878 N N . PRO A 1 634 ? -13.894 4.318 -30.246 1.00 78.19 634 PRO A N 1
ATOM 4879 C CA . PRO A 1 634 ? -14.504 5.642 -30.151 1.00 78.19 634 PRO A CA 1
ATOM 4880 C C . PRO A 1 634 ? -15.511 5.758 -28.995 1.00 78.19 634 PRO A C 1
ATOM 4882 O O . PRO A 1 634 ? -16.031 6.848 -28.762 1.00 78.19 634 PRO A O 1
ATOM 4885 N N . THR A 1 635 ? -15.833 4.662 -28.295 1.00 76.75 635 THR A N 1
ATOM 4886 C CA . THR A 1 635 ? -16.666 4.684 -27.084 1.00 76.75 635 THR A CA 1
ATOM 4887 C C . THR A 1 635 ? -15.867 4.998 -25.817 1.00 76.75 635 THR A C 1
ATOM 4889 O O . THR A 1 635 ? -16.472 5.429 -24.843 1.00 76.75 635 THR A O 1
ATOM 4892 N N . ARG A 1 636 ? -14.527 4.904 -25.868 1.00 78.25 636 ARG A N 1
ATOM 4893 C CA . ARG A 1 636 ? -13.564 5.304 -24.816 1.00 78.25 636 ARG A CA 1
ATOM 4894 C C . ARG A 1 636 ? -12.862 6.637 -25.126 1.00 78.25 636 ARG A C 1
ATOM 4896 O O . ARG A 1 636 ? -11.750 6.908 -24.686 1.00 78.25 636 ARG A O 1
ATOM 4903 N N . GLY A 1 637 ? -13.458 7.437 -26.015 1.00 77.00 637 GLY A N 1
ATOM 4904 C CA . GLY A 1 637 ? -12.888 8.705 -26.483 1.00 77.00 637 GLY A CA 1
ATOM 4905 C C . GLY A 1 637 ? -11.569 8.588 -27.258 1.00 77.00 637 GLY A C 1
ATOM 4906 O O . GLY A 1 637 ? -10.945 9.620 -27.542 1.00 77.00 637 GLY A O 1
ATOM 4907 N N . GLU A 1 638 ? -11.143 7.371 -27.616 1.00 87.00 638 GLU A N 1
ATOM 4908 C CA . GLU A 1 638 ? -9.900 7.135 -28.341 1.00 87.00 638 GLU A CA 1
ATOM 4909 C C . GLU A 1 638 ? -9.960 7.757 -29.738 1.00 87.00 638 GLU A C 1
ATOM 4911 O O . GLU A 1 638 ? -10.897 7.566 -30.518 1.00 87.00 638 GLU A O 1
ATOM 4916 N N . VAL A 1 639 ? -8.915 8.509 -30.062 1.00 86.94 639 VAL A N 1
ATOM 4917 C CA . VAL A 1 639 ? -8.691 9.110 -31.373 1.00 86.94 639 VAL A CA 1
ATOM 4918 C C . VAL A 1 639 ? -7.334 8.639 -31.872 1.00 86.94 639 VAL A C 1
ATOM 4920 O O . VAL A 1 639 ? -6.391 8.511 -31.096 1.00 86.94 639 VAL A O 1
ATOM 4923 N N . CYS A 1 640 ? -7.239 8.381 -33.171 1.00 89.06 640 CYS A N 1
ATOM 4924 C CA . CYS A 1 640 ? -5.971 8.080 -33.812 1.00 89.06 640 CYS A CA 1
ATOM 4925 C C . CYS A 1 640 ? -5.162 9.374 -34.011 1.00 89.06 640 CYS A C 1
ATOM 4927 O O . CYS A 1 640 ? -5.641 10.302 -34.666 1.00 89.06 640 CYS A O 1
ATOM 4929 N N . GLU A 1 641 ? -3.956 9.443 -33.451 1.00 88.38 641 GLU A N 1
ATOM 4930 C CA . GLU A 1 641 ? -3.036 10.583 -33.566 1.00 88.38 641 GLU A CA 1
ATOM 4931 C C . GLU A 1 641 ? -1.668 10.124 -34.083 1.00 88.38 641 GLU A C 1
ATOM 4933 O O . GLU A 1 641 ? -1.223 9.015 -33.780 1.00 88.38 641 GLU A O 1
ATOM 4938 N N . GLU A 1 642 ? -0.995 10.968 -34.871 1.00 86.56 642 GLU A N 1
ATOM 4939 C CA . GLU A 1 642 ? 0.337 10.660 -35.395 1.00 86.56 642 GLU A CA 1
ATOM 4940 C C . GLU A 1 642 ? 1.391 10.732 -34.287 1.00 86.56 642 GLU A C 1
ATOM 4942 O O . GLU A 1 642 ? 1.496 11.709 -33.542 1.00 86.56 642 GLU A O 1
ATOM 4947 N N . TYR A 1 643 ? 2.196 9.684 -34.167 1.00 81.44 643 TYR A N 1
ATOM 4948 C CA . TYR A 1 643 ? 3.239 9.604 -33.164 1.00 81.44 643 TYR A CA 1
ATOM 4949 C C . TYR A 1 643 ? 4.482 10.365 -33.638 1.00 81.44 643 TYR A C 1
ATOM 4951 O O . TYR A 1 643 ? 5.239 9.864 -34.463 1.00 81.44 643 TYR A O 1
ATOM 4959 N N . GLN A 1 644 ? 4.720 11.556 -33.081 1.00 81.25 644 GLN A N 1
ATOM 4960 C CA . GLN A 1 644 ? 5.988 12.300 -33.207 1.00 81.25 644 GLN A CA 1
ATOM 4961 C C . GLN A 1 644 ? 6.454 12.550 -34.660 1.00 81.25 644 GLN A C 1
ATOM 4963 O O . GLN A 1 644 ? 7.645 12.440 -34.945 1.00 81.25 644 GLN A O 1
ATOM 4968 N N . ASP A 1 645 ? 5.521 12.856 -35.570 1.00 77.12 645 ASP A N 1
ATOM 4969 C CA . ASP A 1 645 ? 5.775 13.067 -37.008 1.00 77.12 645 ASP A CA 1
ATOM 4970 C C . ASP A 1 645 ? 6.491 11.874 -37.695 1.00 77.12 645 ASP A C 1
ATOM 4972 O O . ASP A 1 645 ? 7.252 12.046 -38.650 1.00 77.12 645 ASP A O 1
ATOM 4976 N N . THR A 1 646 ? 6.300 10.647 -37.187 1.00 79.25 646 THR A N 1
ATOM 4977 C CA . THR A 1 646 ? 6.957 9.430 -37.713 1.00 79.25 646 THR A CA 1
ATOM 4978 C C . THR A 1 646 ? 6.194 8.738 -38.843 1.00 79.25 646 THR A C 1
ATOM 4980 O O . THR A 1 646 ? 6.658 7.708 -39.326 1.00 79.25 646 THR A O 1
ATOM 4983 N N . GLY A 1 647 ? 5.010 9.225 -39.232 1.00 80.31 647 GLY A N 1
ATOM 4984 C CA . GLY A 1 647 ? 4.090 8.506 -40.120 1.00 80.31 647 GLY A CA 1
ATOM 4985 C C . GLY A 1 647 ? 3.415 7.276 -39.492 1.00 80.31 647 GLY A C 1
ATOM 4986 O O . GLY A 1 647 ? 2.462 6.762 -40.068 1.00 80.31 647 GLY A O 1
ATOM 4987 N N . CYS A 1 648 ? 3.857 6.814 -38.316 1.00 85.44 648 CYS A N 1
ATOM 4988 C CA . CYS A 1 648 ? 3.125 5.850 -37.500 1.00 85.44 648 CYS A CA 1
ATOM 4989 C C . CYS A 1 648 ? 2.109 6.574 -36.606 1.00 85.44 648 CYS A C 1
ATOM 4991 O O . CYS A 1 648 ? 2.380 7.653 -36.077 1.00 85.44 648 CYS A O 1
ATOM 4993 N N . TYR A 1 649 ? 0.966 5.945 -36.363 1.00 88.25 649 TYR A N 1
ATOM 4994 C CA . TYR A 1 649 ? -0.143 6.478 -35.575 1.00 88.25 649 TYR A CA 1
ATOM 4995 C C . TYR A 1 649 ? -0.411 5.636 -34.325 1.00 88.25 649 TYR A C 1
ATOM 4997 O O . TYR A 1 649 ? 0.034 4.496 -34.233 1.00 88.25 649 TYR A O 1
ATOM 5005 N N . ARG A 1 650 ? -1.152 6.173 -33.354 1.00 89.62 650 ARG A N 1
ATOM 5006 C CA . ARG A 1 650 ? -1.583 5.449 -32.146 1.00 89.62 650 ARG A CA 1
ATOM 5007 C C . ARG A 1 650 ? -2.951 5.904 -31.652 1.00 89.62 650 ARG A C 1
ATOM 5009 O O . ARG A 1 650 ? -3.338 7.053 -31.857 1.00 89.62 650 ARG A O 1
ATOM 5016 N N . CYS A 1 651 ? -3.641 5.019 -30.941 1.00 88.75 651 CYS A N 1
ATOM 5017 C CA . CYS A 1 651 ? -4.859 5.360 -30.214 1.00 88.75 651 CYS A CA 1
ATOM 5018 C C . CYS A 1 651 ? -4.512 6.161 -28.955 1.00 88.75 651 CYS A C 1
ATOM 5020 O O . CYS A 1 651 ? -3.634 5.771 -28.183 1.00 88.75 651 CYS A O 1
ATOM 5022 N N . VAL A 1 652 ? -5.177 7.301 -28.771 1.00 87.44 652 VAL A N 1
ATOM 5023 C CA . VAL A 1 652 ? -4.985 8.203 -27.632 1.00 87.44 652 VAL A CA 1
ATOM 5024 C C . VAL A 1 652 ? -6.312 8.781 -27.140 1.00 87.44 652 VAL A C 1
ATOM 5026 O O . VAL A 1 652 ? -7.142 9.264 -27.915 1.00 87.44 652 VAL A O 1
ATOM 5029 N N . CYS A 1 653 ? -6.480 8.779 -25.825 1.00 86.62 653 CYS A N 1
ATOM 5030 C CA . CYS A 1 653 ? -7.653 9.250 -25.094 1.00 86.62 653 CYS A CA 1
ATOM 5031 C C . CYS A 1 653 ? -7.223 10.217 -23.962 1.00 86.62 653 CYS A C 1
ATOM 5033 O O . CYS A 1 653 ? -6.032 10.275 -23.614 1.00 86.62 653 CYS A O 1
ATOM 5035 N N . PRO A 1 654 ? -8.151 11.045 -23.446 1.00 87.88 654 PRO A N 1
ATOM 5036 C CA . PRO A 1 654 ? -8.013 11.710 -22.146 1.00 87.88 654 PRO A CA 1
ATOM 5037 C C . PRO A 1 654 ? -8.185 10.693 -20.999 1.00 87.88 654 PRO A C 1
ATOM 5039 O O . PRO A 1 654 ? -8.720 9.610 -21.232 1.00 87.88 654 PRO A O 1
ATOM 5042 N N . ASP A 1 655 ? -7.706 11.018 -19.794 1.00 90.88 655 ASP A N 1
ATOM 5043 C CA . ASP A 1 655 ? -7.750 10.116 -18.623 1.00 90.88 655 ASP A CA 1
ATOM 5044 C C . ASP A 1 655 ? -7.550 10.933 -17.315 1.00 90.88 655 ASP A C 1
ATOM 5046 O O . ASP A 1 655 ? -6.483 11.529 -17.135 1.00 90.88 655 ASP A O 1
ATOM 5050 N N . LEU A 1 656 ? -8.559 11.051 -16.438 1.00 92.25 656 LEU A N 1
ATOM 5051 C CA . LEU A 1 656 ? -8.713 12.092 -15.396 1.00 92.25 656 LEU A CA 1
ATOM 5052 C C . LEU A 1 656 ? -8.565 11.604 -13.936 1.00 92.25 656 LEU A C 1
ATOM 5054 O O . LEU A 1 656 ? -9.387 11.878 -13.055 1.00 92.25 656 LEU A O 1
ATOM 5058 N N . MET A 1 657 ? -7.426 11.000 -13.614 1.00 93.00 657 MET A N 1
ATOM 5059 C CA . MET A 1 657 ? -7.126 10.513 -12.264 1.00 93.00 657 MET A CA 1
ATOM 5060 C C . MET A 1 657 ? -7.252 11.575 -11.144 1.00 93.00 657 MET A C 1
ATOM 5062 O O . MET A 1 657 ? -6.590 12.625 -11.151 1.00 93.00 657 MET A O 1
ATOM 5066 N N . VAL A 1 658 ? -7.990 11.252 -10.073 1.00 89.56 658 VAL A N 1
ATOM 5067 C CA . VAL A 1 658 ? -8.001 12.037 -8.819 1.00 89.56 658 VAL A CA 1
ATOM 5068 C C . VAL A 1 658 ? -6.679 11.837 -8.062 1.00 89.56 658 VAL A C 1
ATOM 5070 O O . VAL A 1 658 ? -6.500 10.889 -7.292 1.00 89.56 658 VAL A O 1
ATOM 5073 N N . THR A 1 659 ? -5.735 12.756 -8.271 1.00 88.56 659 THR A N 1
ATOM 5074 C CA . THR A 1 659 ? -4.339 12.638 -7.804 1.00 88.56 659 THR A CA 1
ATOM 5075 C C . THR A 1 659 ? -4.068 13.195 -6.412 1.00 88.56 659 THR A C 1
ATOM 5077 O O . THR A 1 659 ? -3.069 12.819 -5.796 1.00 88.56 659 THR A O 1
ATOM 5080 N N . SER A 1 660 ? -4.925 14.069 -5.878 1.00 89.38 660 SER A N 1
ATOM 5081 C CA . SER A 1 660 ? -4.866 14.426 -4.459 1.00 89.38 660 SER A CA 1
ATOM 5082 C C . SER A 1 660 ? -6.258 14.612 -3.871 1.00 89.38 660 SER A C 1
ATOM 5084 O O . SER A 1 660 ? -7.162 15.150 -4.504 1.00 89.38 660 SER A O 1
ATOM 5086 N N . ILE A 1 661 ? -6.430 14.141 -2.639 1.00 94.62 661 ILE A N 1
ATOM 5087 C CA . ILE A 1 661 ? -7.668 14.237 -1.873 1.00 94.62 661 ILE A CA 1
ATOM 5088 C C . ILE A 1 661 ? -7.304 14.283 -0.385 1.00 94.62 661 ILE A C 1
ATOM 5090 O O . ILE A 1 661 ? -6.518 13.479 0.114 1.00 94.62 661 ILE A O 1
ATOM 5094 N N . SER A 1 662 ? -7.864 15.242 0.347 1.00 91.81 662 SER A N 1
ATOM 5095 C CA . SER A 1 662 ? -7.795 15.292 1.806 1.00 91.81 662 SER A CA 1
ATOM 5096 C C . SER A 1 662 ? -9.108 15.812 2.377 1.00 91.81 662 SER A C 1
ATOM 5098 O O . SER A 1 662 ? -9.765 16.669 1.787 1.00 91.81 662 SER A O 1
ATOM 5100 N N . ALA A 1 663 ? -9.494 15.311 3.546 1.00 94.44 663 ALA A N 1
ATOM 5101 C CA . ALA A 1 663 ? -10.729 15.706 4.202 1.00 94.44 663 ALA A CA 1
ATOM 5102 C C . ALA A 1 663 ? -10.499 15.966 5.691 1.00 94.44 663 ALA A C 1
ATOM 5104 O O . ALA A 1 663 ? -9.654 15.340 6.332 1.00 94.44 663 ALA A O 1
ATOM 5105 N N . LYS A 1 664 ? -11.255 16.916 6.239 1.00 95.19 664 LYS A N 1
ATOM 5106 C CA . LYS A 1 664 ? -11.211 17.323 7.647 1.00 95.19 664 LYS A CA 1
ATOM 5107 C C . LYS A 1 664 ? -12.655 17.423 8.130 1.00 95.19 664 LYS A C 1
ATOM 5109 O O . LYS A 1 664 ? -13.420 18.187 7.548 1.00 95.19 664 LYS A O 1
ATOM 5114 N N . VAL A 1 665 ? -13.033 16.662 9.156 1.00 95.88 665 VAL A N 1
ATOM 5115 C CA . VAL A 1 665 ? -14.385 16.674 9.745 1.00 95.88 665 VAL A CA 1
ATOM 5116 C C . VAL A 1 665 ? -14.275 17.121 11.198 1.00 95.88 665 VAL A C 1
ATOM 5118 O O . VAL A 1 665 ? -13.429 16.617 11.929 1.00 95.88 665 VAL A O 1
ATOM 5121 N N . SER A 1 666 ? -15.137 18.040 11.627 1.00 96.12 666 SER A N 1
ATOM 5122 C CA . SER A 1 666 ? -15.233 18.476 13.021 1.00 96.12 666 SER A CA 1
ATOM 5123 C C . SER A 1 666 ? -16.669 18.382 13.518 1.00 96.12 666 SER A C 1
ATOM 5125 O O . SER A 1 666 ? -17.606 18.789 12.820 1.00 96.12 666 SER A O 1
ATOM 5127 N N . LEU A 1 667 ? -16.838 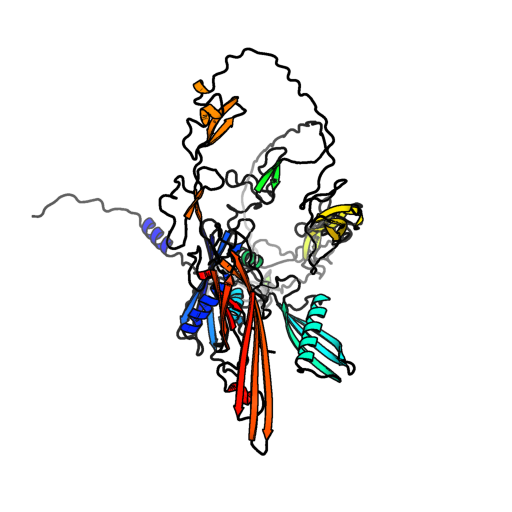17.864 14.734 1.00 96.00 667 LEU A N 1
ATOM 5128 C CA . LEU A 1 667 ? -18.136 17.651 15.369 1.00 96.00 667 LEU A CA 1
ATOM 5129 C C . LEU A 1 667 ? -18.286 18.529 16.615 1.00 96.00 667 LEU A C 1
ATOM 5131 O O . LEU A 1 667 ? -17.341 18.776 17.359 1.00 96.00 667 LEU A O 1
ATOM 5135 N N . SER A 1 668 ? -19.502 19.003 16.877 1.00 95.81 668 SER A N 1
ATOM 5136 C CA . SER A 1 668 ? -19.810 19.733 18.108 1.00 95.81 668 SER A CA 1
ATOM 5137 C C . SER A 1 668 ? -21.179 19.355 18.651 1.00 95.81 668 SER A C 1
ATOM 5139 O O . SER A 1 668 ? -22.150 19.276 17.903 1.00 95.81 668 SER A O 1
ATOM 5141 N N . ALA A 1 669 ? -21.244 19.116 19.960 1.00 96.25 669 ALA A N 1
ATOM 5142 C CA . ALA A 1 669 ? -22.451 18.747 20.690 1.00 96.25 669 ALA A CA 1
ATOM 5143 C C . ALA A 1 669 ? -22.594 19.674 21.906 1.00 96.25 669 ALA A C 1
ATOM 5145 O O . ALA A 1 669 ? -21.943 19.484 22.934 1.00 96.25 669 ALA A O 1
ATOM 5146 N N . ASN A 1 670 ? -23.429 20.704 21.781 1.00 96.81 670 ASN A N 1
ATOM 5147 C CA . ASN A 1 670 ? -23.624 21.730 22.802 1.00 96.81 670 ASN A CA 1
ATOM 5148 C C . ASN A 1 670 ? -24.965 21.518 23.523 1.00 96.81 670 ASN A C 1
ATOM 5150 O O . ASN A 1 670 ? -26.030 21.677 22.930 1.00 96.81 670 ASN A O 1
ATOM 5154 N N . THR A 1 671 ? -24.930 21.131 24.801 1.00 96.56 671 THR A N 1
ATOM 5155 C CA . THR A 1 671 ? -26.143 20.805 25.567 1.00 96.56 671 THR A CA 1
ATOM 5156 C C . THR A 1 671 ? -26.697 22.008 26.329 1.00 96.56 671 THR A C 1
ATOM 5158 O O . THR A 1 671 ? -26.030 22.623 27.163 1.00 96.56 671 THR A O 1
ATOM 5161 N N . HIS A 1 672 ? -27.981 22.278 26.116 1.00 95.44 672 HIS A N 1
ATOM 5162 C CA . HIS A 1 672 ? -28.769 23.279 26.815 1.00 95.44 672 HIS A CA 1
ATOM 5163 C C . HIS A 1 672 ? -29.926 22.603 27.560 1.00 95.44 672 HIS A C 1
ATOM 5165 O O . HIS A 1 672 ? -30.877 22.107 26.955 1.00 95.44 672 HIS A O 1
ATOM 5171 N N . CYS A 1 673 ? -29.839 22.580 28.892 1.00 95.69 673 CYS A N 1
ATOM 5172 C CA . CYS A 1 673 ? -30.895 22.071 29.763 1.00 95.69 673 CYS A CA 1
ATOM 5173 C C . CYS A 1 673 ? -31.700 23.224 30.365 1.00 95.69 673 CYS A C 1
ATOM 5175 O O . CYS A 1 673 ? -31.129 24.146 30.951 1.00 95.69 673 CYS A O 1
ATOM 5177 N N . GLN A 1 674 ? -33.024 23.145 30.246 1.00 94.38 674 GLN A N 1
ATOM 5178 C CA . GLN A 1 674 ? -33.961 24.010 30.951 1.00 94.38 674 GLN A CA 1
ATOM 5179 C C . GLN A 1 674 ? -34.936 23.121 31.724 1.00 94.38 674 GLN A C 1
ATOM 5181 O O . GLN A 1 674 ? -35.569 22.233 31.151 1.00 94.38 674 GLN A O 1
ATOM 5186 N N . ASP A 1 675 ? -35.021 23.350 33.035 1.00 93.38 675 ASP A N 1
ATOM 5187 C CA . ASP A 1 675 ? -35.675 22.442 33.981 1.00 93.38 675 ASP A CA 1
ATOM 5188 C C . ASP A 1 675 ? -35.126 21.002 33.821 1.00 93.38 675 ASP A C 1
ATOM 5190 O O . ASP A 1 675 ? -33.916 20.822 33.681 1.00 93.38 675 ASP A O 1
ATOM 5194 N N . GLU A 1 676 ? -35.975 19.971 33.831 1.00 92.06 676 GLU A N 1
ATOM 5195 C CA . GLU A 1 676 ? -35.560 18.567 33.643 1.00 92.06 676 GLU A CA 1
ATOM 5196 C C . GLU A 1 676 ? -35.382 18.166 32.158 1.00 92.06 676 GLU A C 1
ATOM 5198 O O . GLU A 1 676 ? -35.154 16.995 31.856 1.00 92.06 676 GLU A O 1
ATOM 5203 N N . ILE A 1 677 ? -35.482 19.112 31.211 1.00 94.38 677 ILE A N 1
ATOM 5204 C CA . ILE A 1 677 ? -35.406 18.838 29.767 1.00 94.38 677 ILE A CA 1
ATOM 5205 C C . ILE A 1 677 ? -34.086 19.366 29.196 1.00 94.38 677 ILE A C 1
ATOM 5207 O O . ILE A 1 677 ? -33.902 20.569 29.001 1.00 94.38 677 ILE A O 1
ATOM 5211 N N . CYS A 1 678 ? -33.186 18.443 28.857 1.00 96.62 678 CYS A N 1
ATOM 5212 C CA . CYS A 1 678 ? -31.988 18.731 28.074 1.00 96.62 678 CYS A CA 1
ATOM 5213 C C . CYS A 1 678 ? -32.250 18.598 26.571 1.00 96.62 678 CYS A C 1
ATOM 5215 O O . CYS A 1 678 ? -32.852 17.625 26.107 1.00 96.62 678 CYS A O 1
ATOM 5217 N N . LYS A 1 679 ? -31.752 19.571 25.811 1.00 97.25 679 LYS A N 1
ATOM 5218 C CA . LYS A 1 679 ? -31.576 19.499 24.361 1.00 97.25 679 LYS A CA 1
ATOM 5219 C C . LYS A 1 679 ? -30.095 19.606 24.041 1.00 97.25 679 LYS A C 1
ATOM 5221 O O . LYS A 1 679 ? -29.362 20.259 24.779 1.00 97.25 679 LYS A O 1
ATOM 5226 N N . THR A 1 680 ? -29.665 19.007 22.942 1.00 97.81 680 THR A N 1
ATOM 5227 C CA . THR A 1 680 ? -28.298 19.161 22.440 1.00 97.81 680 THR A CA 1
ATOM 5228 C C . THR A 1 680 ? -28.348 19.664 21.010 1.00 97.81 680 THR A C 1
ATOM 5230 O O . THR A 1 680 ? -29.030 19.082 20.171 1.00 97.81 680 THR A O 1
ATOM 5233 N N . ASP A 1 681 ? -27.656 20.769 20.761 1.00 97.94 681 ASP A N 1
ATOM 5234 C CA . ASP A 1 681 ? -27.407 21.292 19.428 1.00 97.94 681 ASP A CA 1
ATOM 5235 C C . ASP A 1 681 ? -26.178 20.571 18.871 1.00 97.94 681 ASP A C 1
ATOM 5237 O O . ASP A 1 681 ? -25.061 20.738 19.369 1.00 97.94 681 ASP A O 1
ATOM 5241 N N . CYS A 1 682 ? -26.417 19.719 17.880 1.00 97.69 682 CYS A N 1
ATOM 5242 C CA . CYS A 1 682 ? -25.419 18.918 17.190 1.00 97.69 682 CYS A CA 1
ATOM 5243 C C . CYS A 1 682 ? -25.064 19.615 15.875 1.00 97.69 682 CYS A C 1
ATOM 5245 O O . CYS A 1 682 ? -25.957 19.922 15.081 1.00 97.69 682 CYS A O 1
ATOM 5247 N N . SER A 1 683 ? -23.778 19.835 15.614 1.00 97.56 683 SER A N 1
ATOM 5248 C CA . SER A 1 683 ? -23.294 20.386 14.348 1.00 97.56 683 SER A CA 1
ATOM 5249 C C . SER A 1 683 ? -22.106 19.606 13.805 1.00 97.56 683 SER A C 1
ATOM 5251 O O . SER A 1 683 ? -21.184 19.293 14.557 1.00 97.56 683 SER A O 1
ATOM 5253 N N . LEU A 1 684 ? -22.099 19.393 12.494 1.00 97.88 684 LEU A N 1
ATOM 5254 C CA . LEU A 1 684 ? -20.944 18.949 11.723 1.00 97.88 684 LEU A CA 1
ATOM 5255 C C . LEU A 1 684 ? -20.503 20.095 10.813 1.00 97.88 684 LEU A C 1
ATOM 5257 O O . LEU A 1 684 ? -21.332 20.708 10.136 1.00 97.88 684 LEU A O 1
ATOM 5261 N N . SER A 1 685 ? -19.196 20.338 10.764 1.00 97.75 685 SER A N 1
ATOM 5262 C CA . SER A 1 685 ? -18.542 21.132 9.722 1.00 97.75 685 SER A CA 1
ATOM 5263 C C . SER A 1 685 ? -17.389 20.328 9.139 1.00 97.75 685 SER A C 1
ATOM 5265 O O . SER A 1 685 ? -16.563 19.826 9.900 1.00 97.75 685 SER A O 1
ATOM 5267 N N . ALA A 1 686 ? -17.314 20.216 7.817 1.00 97.25 686 ALA A N 1
ATOM 5268 C CA . ALA A 1 686 ? -16.231 19.510 7.148 1.00 97.25 686 ALA A CA 1
ATOM 5269 C C . ALA A 1 686 ? -15.742 20.251 5.901 1.00 97.25 686 ALA A C 1
ATOM 5271 O O . ALA A 1 686 ? -16.505 20.964 5.249 1.00 97.25 686 ALA A O 1
ATOM 5272 N N . THR A 1 687 ? -14.475 20.034 5.568 1.00 97.81 687 THR A N 1
ATOM 5273 C CA . THR A 1 687 ? -13.816 20.561 4.370 1.00 97.81 687 THR A CA 1
ATOM 5274 C C . THR A 1 687 ? -13.185 19.401 3.613 1.00 97.81 687 THR A C 1
ATOM 5276 O O . THR A 1 687 ? -12.496 18.584 4.229 1.00 97.81 687 THR A O 1
ATOM 5279 N N . VAL A 1 688 ? -13.383 19.347 2.296 1.00 98.12 688 VAL A N 1
ATOM 5280 C CA . VAL A 1 688 ? -12.680 18.424 1.392 1.00 98.12 688 VAL A CA 1
ATOM 5281 C C . VAL A 1 688 ? -11.870 19.249 0.394 1.00 98.12 688 VAL A C 1
ATOM 5283 O O . VAL A 1 688 ? -12.414 20.134 -0.262 1.00 98.12 688 VAL A O 1
ATOM 5286 N N . GLU A 1 689 ? -10.573 18.972 0.309 1.00 97.94 689 GLU A N 1
ATOM 5287 C CA . GLU A 1 689 ? -9.600 19.609 -0.585 1.00 97.94 689 GLU A CA 1
ATOM 5288 C C . GLU A 1 689 ? -9.100 18.549 -1.580 1.00 97.94 689 GLU A C 1
ATOM 5290 O O . GLU A 1 689 ? -8.678 17.481 -1.136 1.00 97.94 689 GLU A O 1
ATOM 5295 N N . PHE A 1 690 ? -9.151 18.803 -2.892 1.00 97.88 690 PHE A N 1
ATOM 5296 C CA . PHE A 1 690 ? -8.774 17.804 -3.908 1.00 97.88 690 PHE A CA 1
ATOM 5297 C C . PHE A 1 690 ? -8.178 18.406 -5.192 1.00 97.88 690 PHE A C 1
ATOM 5299 O O . PHE A 1 690 ? -8.310 19.608 -5.445 1.00 97.88 690 PHE A O 1
ATOM 5306 N N . GLN A 1 691 ? -7.524 17.562 -5.997 1.00 97.56 691 GLN A N 1
ATOM 5307 C CA . GLN A 1 691 ? -7.024 17.858 -7.344 1.00 97.56 691 GLN A CA 1
ATOM 5308 C C . GLN A 1 691 ? -7.193 16.653 -8.275 1.00 97.56 691 GLN A C 1
ATOM 5310 O O . GLN A 1 691 ? -7.059 15.503 -7.853 1.00 97.56 691 GLN A O 1
ATOM 5315 N N . ILE A 1 692 ? -7.422 16.946 -9.552 1.00 97.06 692 ILE A N 1
ATOM 5316 C CA . ILE A 1 692 ? -7.506 15.979 -10.653 1.00 97.06 692 ILE A CA 1
ATOM 5317 C C . ILE A 1 692 ? -6.313 16.209 -11.588 1.00 97.06 692 ILE A C 1
ATOM 5319 O O . ILE A 1 692 ? -5.845 17.340 -11.721 1.00 97.06 692 ILE A O 1
ATOM 5323 N N . ARG A 1 693 ? -5.791 15.149 -12.207 1.00 96.44 693 ARG A N 1
ATOM 5324 C CA . ARG A 1 693 ? -4.739 15.211 -13.227 1.00 96.44 693 ARG A CA 1
ATOM 5325 C C . ARG A 1 693 ? -5.239 14.554 -14.502 1.00 96.44 693 ARG A C 1
ATOM 5327 O O . ARG A 1 693 ? -5.729 13.438 -14.431 1.00 96.44 693 ARG A O 1
ATOM 5334 N N . ASN A 1 694 ? -4.969 15.172 -15.645 1.00 96.31 694 ASN A N 1
ATOM 5335 C CA . ASN A 1 694 ? -4.994 14.453 -16.912 1.00 96.31 694 ASN A CA 1
ATOM 5336 C C . ASN A 1 694 ? -3.725 13.586 -17.020 1.00 96.31 694 ASN A C 1
ATOM 5338 O O . ASN A 1 694 ? -2.629 14.120 -17.199 1.00 96.31 694 ASN A O 1
ATOM 5342 N N . ILE A 1 695 ? -3.834 12.271 -16.823 1.00 92.56 695 ILE A N 1
ATOM 5343 C CA . ILE A 1 695 ? -2.751 11.304 -17.085 1.00 92.56 695 ILE A CA 1
ATOM 5344 C C . ILE A 1 695 ? -2.766 10.802 -18.539 1.00 92.56 695 ILE A C 1
ATOM 5346 O O . ILE A 1 695 ? -1.796 10.182 -18.979 1.00 92.56 695 ILE A O 1
ATOM 5350 N N . GLY A 1 696 ? -3.829 11.120 -19.281 1.00 88.56 696 GLY A N 1
ATOM 5351 C CA . GLY A 1 696 ? -4.042 10.743 -20.670 1.00 88.56 696 GLY A CA 1
ATOM 5352 C C . GLY A 1 696 ? -3.135 11.486 -21.647 1.00 88.56 696 GLY A C 1
ATOM 5353 O O . GLY A 1 696 ? -2.442 12.453 -21.322 1.00 88.56 696 GLY A O 1
ATOM 5354 N N . ALA A 1 697 ? -3.137 11.015 -22.892 1.00 86.56 697 ALA A N 1
ATOM 5355 C CA . ALA A 1 697 ? -2.257 11.527 -23.941 1.00 86.56 697 ALA A CA 1
ATOM 5356 C C . ALA A 1 697 ? -2.836 12.734 -24.702 1.00 86.56 697 ALA A C 1
ATOM 5358 O O . ALA A 1 697 ? -2.104 13.376 -25.453 1.00 86.56 697 ALA A O 1
ATOM 5359 N N . ARG A 1 698 ? -4.122 13.055 -24.509 1.00 89.69 698 ARG A N 1
ATOM 5360 C CA . ARG A 1 698 ? -4.817 14.188 -25.142 1.00 89.69 698 ARG A CA 1
ATOM 5361 C C . ARG A 1 698 ? -5.364 15.162 -24.104 1.00 89.69 698 ARG A C 1
ATOM 5363 O O . ARG A 1 698 ? -5.777 14.747 -23.027 1.00 89.69 698 ARG A O 1
ATOM 5370 N N . ALA A 1 699 ? -5.383 16.450 -24.447 1.00 91.81 699 ALA A N 1
ATOM 5371 C CA . ALA A 1 699 ? -5.987 17.491 -23.617 1.00 91.81 699 ALA A CA 1
ATOM 5372 C C . ALA A 1 699 ? -7.492 17.247 -23.416 1.00 91.81 699 ALA A C 1
ATOM 5374 O O . ALA A 1 699 ? -8.172 16.767 -24.331 1.00 91.81 699 ALA A O 1
ATOM 5375 N N . VAL A 1 700 ? -7.999 17.611 -22.238 1.00 94.12 700 VAL A N 1
ATOM 5376 C CA . VAL A 1 700 ? -9.412 17.465 -21.862 1.00 94.12 700 VAL A CA 1
ATOM 5377 C C . VAL A 1 700 ? -10.087 18.831 -21.806 1.00 94.12 700 VAL A C 1
ATOM 5379 O O . VAL A 1 700 ? -9.500 19.790 -21.303 1.00 94.12 700 VAL A O 1
ATOM 5382 N N . ASP A 1 701 ? -11.324 18.920 -22.294 1.00 94.50 701 ASP A N 1
ATOM 5383 C CA . ASP A 1 701 ? -12.196 20.071 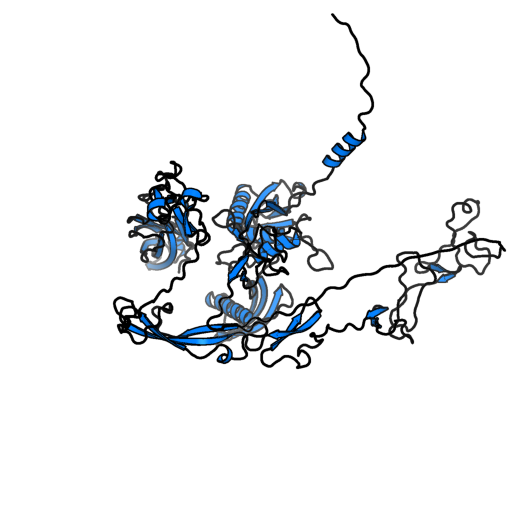-22.045 1.00 94.50 701 ASP A CA 1
ATOM 5384 C C . ASP A 1 701 ? -12.604 20.144 -20.554 1.00 94.50 701 ASP A C 1
ATOM 5386 O O . ASP A 1 701 ? -12.350 19.234 -19.766 1.00 94.50 701 ASP A O 1
ATOM 5390 N N . ALA A 1 702 ? -13.209 21.260 -20.140 1.00 95.75 702 ALA A N 1
ATOM 5391 C CA . ALA A 1 702 ? -13.629 21.473 -18.752 1.00 95.75 702 ALA A CA 1
ATOM 5392 C C . ALA A 1 702 ? -14.782 20.529 -18.340 1.00 95.75 702 ALA A C 1
ATOM 5394 O O . ALA A 1 702 ? -15.849 20.568 -18.955 1.00 95.75 702 ALA A O 1
ATOM 5395 N N . SER A 1 703 ? -14.577 19.749 -17.273 1.00 96.06 703 SER A N 1
ATOM 5396 C CA . SER A 1 703 ? -15.487 18.703 -16.773 1.00 96.06 703 SER A CA 1
ATOM 5397 C C . SER A 1 703 ? -16.046 19.008 -15.369 1.00 96.06 703 SER A C 1
ATOM 5399 O O . SER A 1 703 ? -15.858 20.109 -14.830 1.00 96.06 703 SER A O 1
ATOM 5401 N N . THR A 1 704 ? -16.764 18.063 -14.745 1.00 97.44 704 THR A N 1
ATOM 5402 C CA . THR A 1 704 ? -17.335 18.247 -13.393 1.00 97.44 704 THR A CA 1
ATOM 5403 C C . THR A 1 704 ? -16.895 17.174 -12.398 1.00 97.44 704 THR A C 1
ATOM 5405 O O . THR A 1 704 ? -16.981 15.981 -12.653 1.00 97.44 704 THR A O 1
ATOM 5408 N N . ALA A 1 705 ? -16.456 17.591 -11.210 1.00 97.38 705 ALA A N 1
ATOM 5409 C CA . ALA A 1 705 ? -16.108 16.677 -10.127 1.00 97.38 705 ALA A CA 1
ATOM 5410 C C . ALA A 1 705 ? -17.249 16.592 -9.107 1.00 97.38 705 ALA A C 1
ATOM 5412 O O . ALA A 1 705 ? -17.732 17.622 -8.624 1.00 97.38 705 ALA A O 1
ATOM 5413 N N . GLN A 1 706 ? -17.645 15.379 -8.717 1.00 98.06 706 GLN A N 1
ATOM 5414 C CA . GLN A 1 706 ? -18.562 15.161 -7.597 1.00 98.06 706 GLN A CA 1
ATOM 5415 C C . GLN A 1 706 ? -17.791 14.817 -6.326 1.00 98.06 706 GLN A C 1
ATOM 5417 O O . GLN A 1 706 ? -16.901 13.972 -6.338 1.00 98.06 706 GLN A O 1
ATOM 5422 N N . VAL A 1 707 ? -18.189 15.413 -5.201 1.00 98.19 707 VAL A N 1
ATOM 5423 C CA . VAL A 1 707 ? -17.657 15.073 -3.879 1.00 98.19 707 VAL A CA 1
ATOM 5424 C C . VAL A 1 707 ? -18.781 14.668 -2.940 1.00 98.19 707 VAL A C 1
ATOM 5426 O O . VAL A 1 707 ? -19.722 15.420 -2.687 1.00 98.19 707 VAL A O 1
ATOM 5429 N N . LYS A 1 708 ? -18.662 13.461 -2.398 1.00 98.00 708 LYS A N 1
ATOM 5430 C CA . LYS A 1 708 ? -19.652 12.784 -1.562 1.00 98.00 708 LYS A CA 1
ATOM 5431 C C . LYS A 1 708 ? -19.049 12.531 -0.186 1.00 98.00 708 LYS A C 1
ATOM 5433 O O . LYS A 1 708 ? -17.995 11.912 -0.073 1.00 98.00 708 LYS A O 1
ATOM 5438 N N . LEU A 1 709 ? -19.727 12.989 0.864 1.00 97.94 709 LEU A N 1
ATOM 5439 C CA . LEU A 1 709 ? -19.305 12.811 2.251 1.00 97.94 709 LEU A CA 1
ATOM 5440 C C . LEU A 1 709 ? -20.330 11.948 3.000 1.00 97.94 709 LEU A C 1
ATOM 5442 O O . LEU A 1 709 ? -21.483 12.338 3.214 1.00 97.94 709 LEU A O 1
ATOM 5446 N N . ALA A 1 710 ? -19.899 10.748 3.381 1.00 96.88 710 ALA A N 1
ATOM 5447 C CA . ALA A 1 710 ? -20.706 9.718 4.025 1.00 96.88 710 ALA A CA 1
ATOM 5448 C C . ALA A 1 710 ? -20.292 9.508 5.498 1.00 96.88 710 ALA A C 1
ATOM 5450 O O . ALA A 1 710 ? -19.120 9.714 5.813 1.00 96.88 710 ALA A O 1
ATOM 5451 N N . PRO A 1 711 ? -21.209 9.068 6.385 1.00 96.12 711 PRO A N 1
ATOM 5452 C CA . PRO A 1 711 ? -22.627 8.788 6.127 1.00 96.12 711 PRO A CA 1
ATOM 5453 C C . PRO A 1 711 ? -23.487 10.063 6.097 1.00 96.12 711 PRO A C 1
ATOM 5455 O O . PRO A 1 711 ? -23.269 10.977 6.880 1.00 96.12 711 PRO A O 1
ATOM 5458 N N . ALA A 1 712 ? -24.462 10.118 5.180 1.00 94.50 712 ALA A N 1
ATOM 5459 C CA . ALA A 1 712 ? -25.534 11.128 5.058 1.00 94.50 712 ALA A CA 1
ATOM 5460 C C . ALA A 1 712 ? -25.161 12.639 5.089 1.00 94.50 712 ALA A C 1
ATOM 5462 O O . ALA A 1 712 ? -26.055 13.492 5.043 1.00 94.50 712 ALA A O 1
ATOM 5463 N N . VAL A 1 713 ? -23.876 13.013 5.124 1.00 96.12 713 VAL A N 1
ATOM 5464 C CA . VAL A 1 713 ? -23.452 14.419 5.233 1.00 96.12 713 VAL A CA 1
ATOM 5465 C C . VAL A 1 713 ? -23.743 15.198 3.955 1.00 96.12 713 VAL A C 1
ATOM 5467 O O . VAL A 1 713 ? -24.121 16.362 4.044 1.00 96.12 713 VAL A O 1
ATOM 5470 N N . GLY A 1 714 ? -23.649 14.571 2.782 1.00 96.69 714 GLY A N 1
ATOM 5471 C CA . GLY A 1 714 ? -24.160 15.126 1.529 1.00 96.69 714 GLY A CA 1
ATOM 5472 C C . GLY A 1 714 ? -23.304 14.816 0.308 1.00 96.69 714 GLY A C 1
ATOM 5473 O O . GLY A 1 714 ? -22.327 14.074 0.382 1.00 96.69 714 GLY A O 1
ATOM 5474 N N . THR A 1 715 ? -23.693 15.438 -0.799 1.00 97.69 715 THR A N 1
ATOM 5475 C CA . THR A 1 715 ? -22.994 15.421 -2.082 1.00 97.69 715 THR A CA 1
ATOM 5476 C C . THR A 1 715 ? -23.018 16.842 -2.628 1.00 97.69 715 THR A C 1
ATOM 5478 O O . THR A 1 715 ? -24.076 17.468 -2.619 1.00 97.69 715 THR A O 1
ATOM 5481 N N . GLU A 1 716 ? -21.874 17.331 -3.087 1.00 98.00 716 GLU A N 1
ATOM 5482 C CA . GLU A 1 716 ? -21.693 18.630 -3.742 1.00 98.00 716 GLU A CA 1
ATOM 5483 C C . GLU A 1 716 ? -20.896 18.410 -5.045 1.00 98.00 716 GLU A C 1
ATOM 5485 O O . GLU A 1 716 ? -20.260 17.366 -5.215 1.00 98.00 716 GLU A O 1
ATOM 5490 N N . THR A 1 717 ? -20.915 19.371 -5.967 1.00 97.44 717 THR A N 1
ATOM 5491 C CA . THR A 1 717 ? -20.190 19.302 -7.252 1.00 97.44 717 THR A CA 1
ATOM 5492 C C . THR A 1 717 ? -19.384 20.573 -7.495 1.00 97.44 717 THR A C 1
ATOM 5494 O O . THR A 1 717 ? -19.827 21.658 -7.120 1.00 97.44 717 THR A O 1
ATOM 5497 N N . GLU A 1 718 ? -18.234 20.454 -8.154 1.00 97.81 718 GLU A N 1
ATOM 5498 C CA . GLU A 1 718 ? -17.331 21.566 -8.471 1.00 97.81 718 GLU A CA 1
ATOM 5499 C C . GLU A 1 718 ? -16.838 21.470 -9.922 1.00 97.81 718 GLU A C 1
ATOM 5501 O O . GLU A 1 718 ? -16.669 20.374 -10.455 1.00 97.81 718 GLU A O 1
ATOM 5506 N N . ALA A 1 719 ? -16.605 22.614 -10.568 1.00 97.12 719 ALA A N 1
ATOM 5507 C CA . ALA A 1 719 ? -16.143 22.647 -11.954 1.00 97.12 719 ALA A CA 1
ATOM 5508 C C . ALA A 1 719 ? -14.628 22.408 -12.043 1.00 97.12 719 ALA A C 1
ATOM 5510 O O . ALA A 1 719 ? -13.850 23.022 -11.302 1.00 97.12 719 ALA A O 1
ATOM 5511 N N . VAL A 1 720 ? -14.206 21.564 -12.983 1.00 97.06 720 VAL A N 1
ATOM 5512 C CA . VAL A 1 720 ? -12.803 21.307 -13.325 1.00 97.06 720 VAL A CA 1
ATOM 5513 C C . VAL A 1 720 ? -12.477 22.086 -14.599 1.00 97.06 720 VAL A C 1
ATOM 5515 O O . VAL A 1 720 ? -13.241 22.078 -15.558 1.00 97.06 720 VAL A O 1
ATOM 5518 N N . GLU A 1 721 ? -11.373 22.825 -14.603 1.00 97.44 721 GLU A N 1
ATOM 5519 C CA . GLU A 1 721 ? -10.830 23.444 -15.812 1.00 97.44 721 GLU A CA 1
ATOM 5520 C C . GLU A 1 721 ? -10.374 22.391 -16.833 1.00 97.44 721 GLU A C 1
ATOM 5522 O O . GLU A 1 721 ? -10.108 21.247 -16.477 1.00 97.44 721 GLU A O 1
ATOM 5527 N N . SER A 1 722 ? -10.263 22.791 -18.100 1.00 96.88 722 SER A N 1
ATOM 5528 C CA . SER A 1 722 ? -9.579 22.001 -19.128 1.00 96.88 722 SER A CA 1
ATOM 5529 C C . SER A 1 722 ? -8.136 21.707 -18.707 1.00 96.88 722 SER A C 1
ATOM 5531 O O . SER A 1 722 ? -7.474 22.620 -18.208 1.00 96.88 722 SER A O 1
ATOM 5533 N N . LEU A 1 723 ? -7.651 20.485 -18.946 1.00 96.88 723 LEU A N 1
ATOM 5534 C CA . LEU A 1 723 ? -6.314 20.030 -18.544 1.00 96.88 723 LEU A CA 1
ATOM 5535 C C . LEU A 1 723 ? -5.525 19.486 -19.742 1.00 96.88 723 LEU A C 1
ATOM 5537 O O . LEU A 1 723 ? -5.937 18.504 -20.369 1.00 96.88 723 LEU A O 1
ATOM 5541 N N . ASP A 1 724 ? -4.361 20.071 -20.022 1.00 95.94 724 ASP A N 1
ATOM 5542 C CA . ASP A 1 724 ? -3.400 19.521 -20.990 1.00 95.94 724 ASP A CA 1
ATOM 5543 C C . ASP A 1 724 ? -2.783 18.189 -20.485 1.00 95.94 724 ASP A C 1
ATOM 5545 O O . ASP A 1 724 ? -2.833 17.895 -19.286 1.00 95.94 724 ASP A O 1
ATOM 5549 N N . PRO A 1 725 ? -2.189 17.345 -21.357 1.00 93.50 725 PRO A N 1
ATOM 5550 C CA . PRO A 1 725 ? -1.567 16.078 -20.956 1.00 93.50 725 PRO A CA 1
ATOM 5551 C C . PRO A 1 725 ? -0.523 16.242 -19.838 1.00 93.50 725 PRO A C 1
ATOM 5553 O O . PRO A 1 725 ? 0.478 16.945 -19.988 1.00 93.50 725 PRO A O 1
ATOM 5556 N N . GLY A 1 726 ? -0.744 15.573 -18.706 1.00 91.25 726 GLY A N 1
ATOM 5557 C CA . GLY A 1 726 ? 0.079 15.663 -17.495 1.00 91.25 726 GLY A CA 1
ATOM 5558 C C . GLY A 1 726 ? -0.254 16.832 -16.553 1.00 91.25 726 GLY A C 1
ATOM 5559 O O . GLY A 1 726 ? 0.309 16.892 -15.451 1.00 91.25 726 GLY A O 1
ATOM 5560 N N . GLU A 1 727 ? -1.148 17.748 -16.939 1.00 96.25 727 GLU A N 1
ATOM 5561 C CA . GLU A 1 727 ? -1.546 18.900 -16.124 1.00 96.25 727 GLU A CA 1
ATOM 5562 C C . GLU A 1 727 ? -2.380 18.480 -14.903 1.00 96.25 727 GLU A C 1
ATOM 5564 O O . GLU A 1 727 ? -3.110 17.489 -14.921 1.00 96.25 727 GLU A O 1
ATOM 5569 N N . VAL A 1 728 ? -2.254 19.241 -13.812 1.00 96.19 728 VAL A N 1
ATOM 5570 C CA . VAL A 1 728 ? -2.980 19.028 -12.554 1.00 96.19 728 VAL A CA 1
ATOM 5571 C C . VAL A 1 728 ? -3.831 20.253 -12.256 1.00 96.19 728 VAL A C 1
ATOM 5573 O O . VAL A 1 728 ? -3.311 21.370 -12.237 1.00 96.19 728 VAL A O 1
ATOM 5576 N N . SER A 1 729 ? -5.109 20.038 -11.950 1.00 97.25 729 SER A N 1
ATOM 5577 C CA . SER A 1 729 ? -6.052 21.100 -11.619 1.00 97.25 729 SER A CA 1
ATOM 5578 C C . SER A 1 729 ? -5.586 21.947 -10.434 1.00 97.25 729 SER A C 1
ATOM 5580 O O . SER A 1 729 ? -4.902 21.492 -9.505 1.00 97.25 729 SER A O 1
ATOM 5582 N N . THR A 1 730 ? -6.074 23.182 -10.396 1.00 96.62 730 THR A N 1
ATOM 5583 C CA . THR A 1 730 ? -6.133 23.982 -9.174 1.00 96.62 730 THR A CA 1
ATOM 5584 C C . THR A 1 730 ? -6.777 23.185 -8.036 1.00 96.62 730 THR A C 1
ATOM 5586 O O . THR A 1 730 ? -7.692 22.382 -8.248 1.00 96.62 730 THR A O 1
ATOM 5589 N N . THR A 1 731 ? -6.289 23.394 -6.809 1.00 97.19 731 THR A N 1
ATOM 5590 C CA . THR A 1 731 ? -6.857 22.759 -5.615 1.00 97.19 731 THR A CA 1
ATOM 5591 C C . THR A 1 731 ? -8.285 23.245 -5.401 1.00 97.19 731 THR A C 1
ATOM 5593 O O . THR A 1 731 ? -8.519 24.418 -5.103 1.00 97.19 731 THR A O 1
ATOM 5596 N N . LYS A 1 732 ? -9.238 22.327 -5.533 1.00 97.62 732 LYS A N 1
ATOM 5597 C CA . LYS A 1 732 ? -10.654 22.552 -5.249 1.00 97.62 732 LYS A CA 1
ATOM 5598 C C . LYS A 1 732 ? -10.895 22.444 -3.747 1.00 97.62 732 LYS A C 1
ATOM 5600 O O . LYS A 1 732 ? -10.143 21.772 -3.037 1.00 97.62 732 LYS A O 1
ATOM 5605 N N . THR A 1 733 ? -11.904 23.134 -3.220 1.00 97.62 733 THR A N 1
ATOM 5606 C CA . THR A 1 733 ? -12.209 23.115 -1.778 1.00 97.62 733 THR A CA 1
ATOM 5607 C C . THR A 1 733 ? -13.706 23.251 -1.539 1.00 97.62 733 THR A C 1
ATOM 5609 O O . THR A 1 733 ? -14.270 24.328 -1.719 1.00 97.62 733 THR A O 1
ATOM 5612 N N . LEU A 1 734 ? -14.337 22.166 -1.092 1.00 97.62 734 LEU A N 1
ATOM 5613 C CA . LEU A 1 734 ? -15.769 22.105 -0.803 1.00 97.62 734 LEU A CA 1
ATOM 5614 C C . LEU A 1 734 ? -16.030 22.044 0.704 1.00 97.62 734 LEU A C 1
ATOM 5616 O O . LEU A 1 734 ? -15.275 21.429 1.462 1.00 97.62 734 LEU A O 1
ATOM 5620 N N . TYR A 1 735 ? -17.121 22.684 1.131 1.00 97.50 735 TYR A N 1
ATOM 5621 C CA . TYR A 1 735 ? -17.489 22.852 2.536 1.00 97.50 735 TYR A CA 1
ATOM 5622 C C . TYR A 1 735 ? -18.850 22.222 2.827 1.00 97.50 735 TYR A C 1
ATOM 5624 O O . TYR A 1 735 ? -19.885 22.709 2.377 1.00 97.50 735 TYR A O 1
ATOM 5632 N N . PHE A 1 736 ? -18.857 21.183 3.654 1.00 97.88 736 PHE A N 1
ATOM 5633 C CA . PHE A 1 736 ? -20.065 20.486 4.081 1.00 97.88 736 PHE A CA 1
ATOM 5634 C C . PHE A 1 736 ? -20.475 20.954 5.478 1.00 97.88 736 PHE A C 1
ATOM 5636 O O . PHE A 1 736 ? -19.637 21.149 6.363 1.00 97.88 736 PHE A O 1
ATOM 5643 N N . SER A 1 737 ? -21.780 21.097 5.714 1.00 97.31 737 SER A N 1
ATOM 5644 C CA . SER A 1 737 ? -22.296 21.350 7.061 1.00 97.31 737 SER A CA 1
ATOM 5645 C C . SER A 1 737 ? -23.651 20.697 7.318 1.00 97.31 737 SER A C 1
ATOM 5647 O O . SER A 1 737 ? -24.488 20.546 6.420 1.00 97.31 737 SER A O 1
ATOM 5649 N N . ARG A 1 738 ? -23.871 20.306 8.575 1.00 98.06 738 ARG A N 1
ATOM 5650 C CA . ARG A 1 738 ? -25.151 19.808 9.092 1.00 98.06 738 ARG A CA 1
ATOM 5651 C C . ARG A 1 738 ? -25.393 20.357 10.496 1.00 98.06 738 ARG A C 1
ATOM 5653 O O . ARG A 1 738 ? -24.453 20.584 11.254 1.00 98.06 738 ARG A O 1
ATOM 5660 N N . PHE A 1 739 ? -26.661 20.579 10.834 1.00 97.62 739 PHE A N 1
ATOM 5661 C CA . PHE A 1 739 ? -27.092 21.070 12.143 1.00 97.62 739 PHE A CA 1
ATOM 5662 C C . PHE A 1 739 ? -28.434 20.441 12.526 1.00 97.62 739 PHE A C 1
ATOM 5664 O O . PHE A 1 739 ? -29.359 20.431 11.713 1.00 97.62 739 PHE A O 1
ATOM 5671 N N . ALA A 1 740 ? -28.563 19.961 13.763 1.00 97.75 740 ALA A N 1
ATOM 5672 C CA . ALA A 1 740 ? -29.828 19.490 14.321 1.00 97.75 740 ALA A CA 1
ATOM 5673 C C . ALA A 1 740 ? -29.882 19.671 15.846 1.00 97.75 740 ALA A C 1
ATOM 5675 O O . ALA A 1 740 ? -28.913 19.394 16.547 1.00 97.75 740 ALA A O 1
ATOM 5676 N N . THR A 1 741 ? -31.047 20.062 16.370 1.00 97.62 741 THR A N 1
ATOM 5677 C CA . THR A 1 741 ? -31.318 20.072 17.816 1.00 97.62 741 THR A CA 1
ATOM 5678 C C . THR A 1 741 ? -32.063 18.797 18.212 1.00 97.62 741 THR A C 1
ATOM 5680 O O . THR A 1 741 ? -33.228 18.615 17.851 1.00 97.62 741 THR A O 1
ATOM 5683 N N . VAL A 1 742 ? -31.421 17.937 18.998 1.00 97.12 742 VAL A N 1
ATOM 5684 C CA . VAL A 1 742 ? -31.972 16.664 19.500 1.00 97.12 742 VAL A CA 1
ATOM 5685 C C . VAL A 1 742 ? -32.358 16.759 20.980 1.00 97.12 742 VAL A C 1
ATOM 5687 O O . VAL A 1 742 ? -31.948 17.679 21.691 1.00 97.12 742 VAL A O 1
ATOM 5690 N N . THR A 1 743 ? -33.162 15.812 21.472 1.00 96.69 743 THR A N 1
ATOM 5691 C CA . THR A 1 743 ? -33.510 15.720 22.905 1.00 96.69 743 THR A CA 1
ATOM 5692 C C . THR A 1 743 ? -32.537 14.782 23.613 1.00 96.69 743 THR A C 1
ATOM 5694 O O . THR A 1 743 ? -32.361 13.646 23.187 1.00 96.69 743 THR A O 1
ATOM 5697 N N . GLY A 1 744 ? -31.917 15.247 24.699 1.00 95.06 744 GLY A N 1
ATOM 5698 C CA . GLY A 1 744 ? -30.849 14.539 25.406 1.00 95.06 744 GLY A CA 1
ATOM 5699 C C . GLY A 1 744 ? -29.643 15.435 25.697 1.00 95.06 744 GLY A C 1
ATOM 5700 O O . GLY A 1 744 ? -29.689 16.653 25.501 1.00 95.06 744 GLY A O 1
ATOM 5701 N N . SER A 1 745 ? -28.560 14.826 26.179 1.00 92.94 745 SER A N 1
ATOM 5702 C CA . SER A 1 745 ? -27.337 15.503 26.633 1.00 92.94 745 SER A CA 1
ATOM 5703 C C . SER A 1 745 ? -26.071 14.822 26.110 1.00 92.94 745 SER A C 1
ATOM 5705 O O . SER A 1 745 ? -25.944 13.604 26.238 1.00 92.94 745 SER A O 1
ATOM 5707 N N . GLY A 1 746 ? -25.107 15.607 25.625 1.00 92.44 746 GLY A N 1
ATOM 5708 C CA . GLY A 1 746 ? -23.827 15.127 25.099 1.00 92.44 746 GLY A CA 1
ATOM 5709 C C . GLY A 1 746 ? -23.934 14.410 23.747 1.00 92.44 746 GLY A C 1
ATOM 5710 O O . GLY A 1 746 ? -25.001 14.346 23.139 1.00 92.44 746 GLY A O 1
ATOM 5711 N N . MET A 1 747 ? -22.808 13.855 23.287 1.00 90.62 747 MET A N 1
ATOM 5712 C CA . MET A 1 747 ? -22.680 13.228 21.958 1.00 90.62 747 MET A CA 1
ATOM 5713 C C . MET A 1 747 ? -23.649 12.053 21.742 1.00 90.62 747 MET A C 1
ATOM 5715 O O . MET A 1 747 ? -24.177 11.910 20.647 1.00 90.62 747 MET A O 1
ATOM 5719 N N . VAL A 1 748 ? -24.005 11.322 22.805 1.00 93.62 748 VAL A N 1
ATOM 5720 C CA . VAL A 1 748 ? -24.980 10.208 22.785 1.00 93.62 748 VAL A CA 1
ATOM 5721 C C . VAL A 1 748 ? -26.391 10.643 22.357 1.00 93.62 748 VAL A C 1
ATOM 5723 O O . VAL A 1 748 ? -27.193 9.837 21.891 1.00 93.62 748 VAL A O 1
ATOM 5726 N N . ALA A 1 749 ? -26.725 11.932 22.480 1.00 95.69 749 ALA A N 1
ATOM 5727 C CA . ALA A 1 749 ? -27.953 12.462 21.892 1.00 95.69 749 ALA A CA 1
ATOM 5728 C C . ALA A 1 749 ? -27.821 12.655 20.368 1.00 95.69 749 ALA A C 1
ATOM 5730 O O . ALA A 1 749 ? -28.787 12.445 19.638 1.00 95.69 749 ALA A O 1
ATOM 5731 N N . CYS A 1 750 ? -26.633 13.044 19.898 1.00 97.19 750 CYS A N 1
ATOM 5732 C CA . CYS A 1 750 ? -26.323 13.283 18.490 1.00 97.19 750 CYS A CA 1
ATOM 5733 C C . CYS A 1 750 ? -26.133 11.986 17.687 1.00 97.19 750 CYS A C 1
ATOM 5735 O O . CYS A 1 750 ? -26.502 11.964 16.521 1.00 97.19 750 CYS A O 1
ATOM 5737 N N . GLU A 1 751 ? -25.684 10.893 18.314 1.00 95.75 751 GLU A N 1
ATOM 5738 C CA . GLU A 1 751 ? -25.596 9.526 17.744 1.00 95.75 751 GLU A CA 1
ATOM 5739 C C . GLU A 1 751 ? -26.937 8.970 17.199 1.00 95.75 751 GLU A C 1
ATOM 5741 O O . GLU A 1 751 ? -26.978 7.904 16.594 1.00 95.75 751 GLU A O 1
ATOM 5746 N N . GLN A 1 752 ? -28.051 9.683 17.398 1.00 95.31 752 GLN A N 1
ATOM 5747 C CA . GLN A 1 752 ? -29.363 9.386 16.807 1.00 95.31 752 GLN A CA 1
ATOM 5748 C C . GLN A 1 752 ? -29.550 9.981 15.396 1.00 95.31 752 GLN A C 1
ATOM 5750 O O . GLN A 1 752 ? -30.598 9.778 14.782 1.00 95.31 752 GLN A O 1
ATOM 5755 N N . LEU A 1 753 ? -28.580 10.759 14.906 1.00 97.38 753 LEU A N 1
ATOM 5756 C CA . LEU A 1 753 ? -28.597 11.423 13.604 1.00 97.38 753 LEU A CA 1
ATOM 5757 C C . LEU A 1 753 ? -27.871 10.554 12.572 1.00 97.38 753 LEU A C 1
ATOM 5759 O O . LEU A 1 753 ? -26.767 10.079 12.813 1.00 97.38 753 LEU A O 1
ATOM 5763 N N . ASP A 1 754 ? -28.467 10.402 11.393 1.00 97.62 754 ASP A N 1
ATOM 5764 C CA . ASP A 1 754 ? -27.961 9.581 10.285 1.00 97.62 754 ASP A CA 1
ATOM 5765 C C . ASP A 1 754 ? -26.610 10.050 9.710 1.00 97.62 754 ASP A C 1
ATOM 5767 O O . ASP A 1 754 ? -25.907 9.266 9.075 1.00 97.62 754 ASP A O 1
ATOM 5771 N N . TRP A 1 755 ? -26.229 11.304 9.970 1.00 97.12 755 TRP A N 1
ATOM 5772 C CA . TRP A 1 755 ? -24.938 11.901 9.605 1.00 97.12 755 TRP A CA 1
ATOM 5773 C C . TRP A 1 755 ? -23.927 12.018 10.761 1.00 97.12 755 TRP A C 1
ATOM 5775 O O . TRP A 1 755 ? -22.846 12.585 10.573 1.00 97.12 755 TRP A O 1
ATOM 5785 N N . TRP A 1 756 ? -24.244 11.521 11.962 1.00 97.31 756 TRP A N 1
ATOM 5786 C CA . TRP A 1 756 ? -23.349 11.590 13.124 1.00 97.31 756 TRP A CA 1
ATOM 5787 C C . TRP A 1 756 ? -22.650 10.248 13.363 1.00 97.31 756 TRP A C 1
ATOM 5789 O O . TRP A 1 756 ? -23.243 9.304 13.879 1.00 97.31 756 TRP A O 1
ATOM 5799 N N . SER A 1 757 ? -21.371 10.179 13.002 1.00 95.56 757 SER A N 1
ATOM 5800 C CA . SER A 1 757 ? -20.557 8.964 13.019 1.00 95.56 757 SER A CA 1
ATOM 5801 C C . SER A 1 757 ? -19.208 9.207 13.700 1.00 95.56 757 SER A C 1
ATOM 5803 O O . SER A 1 757 ? -18.742 10.341 13.799 1.00 95.56 757 SER A O 1
ATOM 5805 N N . SER A 1 758 ? -18.557 8.135 14.150 1.00 92.19 758 SER A N 1
ATOM 5806 C CA . SER A 1 758 ? -17.133 8.137 14.515 1.00 92.19 758 SER A CA 1
ATOM 5807 C C . SER A 1 758 ? -16.206 8.000 13.302 1.00 92.19 758 SER A C 1
ATOM 5809 O O . SER A 1 758 ? -15.009 8.243 13.418 1.00 92.19 758 SER A O 1
ATOM 5811 N N . GLU A 1 759 ? -16.755 7.599 12.156 1.00 92.88 759 GLU A N 1
ATOM 5812 C CA . GLU A 1 759 ? -16.042 7.277 10.920 1.00 92.88 759 GLU A CA 1
ATOM 5813 C C . GLU A 1 759 ? -16.764 7.926 9.735 1.00 92.88 759 GLU A C 1
ATOM 5815 O O . GLU A 1 759 ? -17.984 7.802 9.598 1.00 92.88 759 GLU A O 1
ATOM 5820 N N . TYR A 1 760 ? -16.014 8.617 8.882 1.00 96.00 760 TYR A N 1
ATOM 5821 C CA . TYR A 1 760 ? -16.524 9.247 7.668 1.00 96.00 760 TYR A CA 1
ATOM 5822 C C . TYR A 1 760 ? -15.721 8.773 6.460 1.00 96.00 760 TYR A C 1
ATOM 5824 O O . TYR A 1 760 ? -14.548 8.424 6.588 1.00 96.00 760 TYR A O 1
ATOM 5832 N N . THR A 1 761 ? -16.337 8.830 5.282 1.00 96.88 761 THR A N 1
ATOM 5833 C CA . THR A 1 761 ? -15.663 8.621 3.995 1.00 96.88 761 THR A CA 1
ATOM 5834 C C . THR A 1 761 ? -15.953 9.818 3.104 1.00 96.88 761 THR A C 1
ATOM 5836 O O . THR A 1 761 ? -17.117 10.162 2.890 1.00 96.88 761 THR A O 1
ATOM 5839 N N . ALA A 1 762 ? -14.898 10.467 2.620 1.00 97.81 762 ALA A N 1
ATOM 5840 C CA . ALA A 1 762 ? -14.967 11.496 1.595 1.00 97.81 762 ALA A CA 1
ATOM 5841 C C . ALA A 1 762 ? -14.505 10.877 0.274 1.00 97.81 762 ALA A C 1
ATOM 5843 O O . ALA A 1 762 ? -13.347 10.481 0.159 1.00 97.81 762 ALA A O 1
ATOM 5844 N N . THR A 1 763 ? -15.414 10.798 -0.688 1.00 97.38 763 THR A N 1
ATOM 5845 C CA . THR A 1 763 ? -15.191 10.254 -2.030 1.00 97.38 763 THR A CA 1
ATOM 5846 C C . THR A 1 763 ? -15.227 11.401 -3.031 1.00 97.38 763 THR A C 1
ATOM 5848 O O . THR A 1 763 ? -16.152 12.214 -2.988 1.00 97.38 763 THR A O 1
ATOM 5851 N N . VAL A 1 764 ? -14.237 11.468 -3.917 1.00 98.06 764 VAL A N 1
ATOM 5852 C CA . VAL A 1 764 ? -14.185 12.376 -5.069 1.00 98.06 764 VAL A CA 1
ATOM 5853 C C . VAL A 1 764 ? -14.276 11.519 -6.328 1.00 98.06 764 VAL A C 1
ATOM 5855 O O . VAL A 1 764 ? -13.550 10.535 -6.439 1.00 98.06 764 VAL A O 1
ATOM 5858 N N . ILE A 1 765 ? -15.154 11.903 -7.249 1.00 97.19 765 ILE A N 1
ATOM 5859 C CA . ILE A 1 765 ? -15.317 11.300 -8.575 1.00 97.19 765 ILE A CA 1
ATOM 5860 C C . ILE A 1 765 ? -14.998 12.395 -9.597 1.00 97.19 765 ILE A C 1
ATOM 5862 O O . ILE A 1 765 ? -15.671 13.433 -9.603 1.00 97.19 765 ILE A O 1
ATOM 5866 N N . ALA A 1 766 ? -13.953 12.195 -10.399 1.00 96.31 766 ALA A N 1
ATOM 5867 C CA . ALA A 1 766 ? -13.677 12.984 -11.596 1.00 96.31 766 ALA A CA 1
ATOM 5868 C C . ALA A 1 766 ? -14.716 12.682 -12.688 1.00 96.31 766 ALA A C 1
ATOM 5870 O O . ALA A 1 766 ? -15.327 11.619 -12.679 1.00 96.31 766 ALA A O 1
ATOM 5871 N N . ASP A 1 767 ? -14.955 13.670 -13.549 1.00 95.12 767 ASP A N 1
ATOM 5872 C CA . ASP A 1 767 ? -16.001 13.700 -14.581 1.00 95.12 767 ASP A CA 1
ATOM 5873 C C . ASP A 1 767 ? -17.301 12.928 -14.266 1.00 95.12 767 ASP A C 1
ATOM 5875 O O . ASP A 1 767 ? -17.725 12.013 -14.966 1.00 95.12 767 ASP A O 1
ATOM 5879 N N . PHE A 1 768 ? -17.977 13.315 -13.183 1.00 94.06 768 PHE A N 1
ATOM 5880 C CA . PHE A 1 768 ? -19.150 12.587 -12.687 1.00 94.06 768 PHE A CA 1
ATOM 5881 C C . PHE A 1 768 ? -20.328 12.524 -13.685 1.00 94.06 768 PHE A C 1
ATOM 5883 O O . PHE A 1 768 ? -21.168 11.626 -13.578 1.00 94.06 768 PHE A O 1
ATOM 5890 N N . GLU A 1 769 ? -20.437 13.472 -14.622 1.00 92.81 769 GLU A N 1
ATOM 5891 C CA . GLU A 1 769 ? -21.499 13.462 -15.641 1.00 92.81 769 GLU A CA 1
ATOM 5892 C C . GLU A 1 769 ? -21.129 12.648 -16.905 1.00 92.81 769 GLU A C 1
ATOM 5894 O O . GLU A 1 769 ? -22.015 12.420 -17.732 1.00 92.81 769 GLU A O 1
ATOM 5899 N N . ASN A 1 770 ? -19.895 12.114 -17.000 1.00 90.75 770 ASN A N 1
ATOM 5900 C CA . ASN A 1 770 ? -19.341 11.389 -18.160 1.00 90.75 770 ASN A CA 1
ATOM 5901 C C . ASN A 1 770 ? -19.424 12.235 -19.458 1.00 90.75 770 ASN A C 1
ATOM 5903 O O . ASN A 1 770 ? -19.804 11.745 -20.527 1.00 90.75 770 ASN A O 1
ATOM 5907 N N . ASP A 1 771 ? -19.147 13.540 -19.340 1.00 90.50 771 ASP A N 1
ATOM 5908 C CA . ASP A 1 771 ? -19.065 14.488 -20.463 1.00 90.50 771 ASP A CA 1
ATOM 5909 C C . ASP A 1 771 ? -17.785 14.265 -21.297 1.00 90.50 771 ASP A C 1
ATOM 5911 O O . ASP A 1 771 ? -17.739 14.572 -22.494 1.00 90.50 771 ASP A O 1
ATOM 5915 N N . VAL A 1 772 ? -16.754 13.708 -20.664 1.00 90.31 772 VAL A N 1
ATOM 5916 C CA . VAL A 1 772 ? -15.537 13.153 -21.247 1.00 90.31 772 VAL A CA 1
ATOM 5917 C C . VAL A 1 772 ? -15.742 11.641 -21.420 1.00 90.31 772 VAL A C 1
ATOM 5919 O O . VAL A 1 772 ? -16.409 10.993 -20.618 1.00 90.31 772 VAL A O 1
ATOM 5922 N N . ALA A 1 773 ? -15.180 11.075 -22.488 1.00 89.25 773 ALA A N 1
ATOM 5923 C CA . ALA A 1 773 ? -15.043 9.628 -22.652 1.00 89.25 773 ALA A CA 1
ATOM 5924 C C . ALA A 1 773 ? -13.556 9.288 -22.540 1.00 89.25 773 ALA A C 1
ATOM 5926 O O . ALA A 1 773 ? -12.745 9.896 -23.250 1.00 89.25 773 ALA A O 1
ATOM 5927 N N . GLU A 1 774 ? -13.208 8.378 -21.635 1.00 88.44 774 GLU A N 1
ATOM 5928 C CA . GLU A 1 774 ? -11.853 8.294 -21.085 1.00 88.44 774 GLU A CA 1
ATOM 5929 C C . GLU A 1 774 ? -11.159 6.956 -21.350 1.00 88.44 774 GLU A C 1
ATOM 5931 O O . GLU A 1 774 ? -11.791 5.932 -21.628 1.00 88.44 774 GLU A O 1
ATOM 5936 N N . CYS A 1 775 ? -9.825 6.961 -21.244 1.00 85.25 775 CYS A N 1
ATOM 5937 C CA . CYS A 1 775 ? -9.037 5.739 -21.339 1.00 85.25 775 CYS A CA 1
ATOM 5938 C C . CYS A 1 775 ? -9.477 4.723 -20.279 1.00 85.25 775 CYS A C 1
ATOM 5940 O O . CYS A 1 775 ? -9.693 3.559 -20.615 1.00 85.25 775 CYS A O 1
ATOM 5942 N N . ASP A 1 776 ? -9.610 5.134 -19.016 1.00 85.19 776 ASP A N 1
ATOM 5943 C CA . ASP A 1 776 ? -9.826 4.232 -17.886 1.00 85.19 776 ASP A CA 1
ATOM 5944 C C . ASP A 1 776 ? -10.777 4.836 -16.834 1.00 85.19 776 ASP A C 1
ATOM 5946 O O . ASP A 1 776 ? -10.379 5.316 -15.776 1.00 85.19 776 ASP A O 1
ATOM 5950 N N . GLU A 1 777 ? -12.078 4.753 -17.133 1.00 86.94 777 GLU A N 1
ATOM 5951 C CA . GLU A 1 777 ? -13.201 5.213 -16.292 1.00 86.94 777 GLU A CA 1
ATOM 5952 C C . GLU A 1 777 ? -13.149 4.694 -14.828 1.00 86.94 777 GLU A C 1
ATOM 5954 O O . GLU A 1 777 ? -13.765 5.285 -13.939 1.00 86.94 777 GLU A O 1
ATOM 5959 N N . ASP A 1 778 ? -12.408 3.610 -14.544 1.00 86.81 778 ASP A N 1
ATOM 5960 C CA . ASP A 1 778 ? -12.241 3.049 -13.196 1.00 86.81 778 ASP A CA 1
ATOM 5961 C C . ASP A 1 778 ? -11.235 3.841 -12.316 1.00 86.81 778 ASP A C 1
ATOM 5963 O O . ASP A 1 778 ? -11.283 3.710 -11.088 1.00 86.81 778 ASP A O 1
ATOM 5967 N N . ASN A 1 779 ? -10.356 4.696 -12.875 1.00 86.56 779 ASN A N 1
ATOM 5968 C CA . ASN A 1 779 ? -9.412 5.517 -12.083 1.00 86.56 779 ASN A CA 1
ATOM 5969 C C . ASN A 1 779 ? -9.953 6.901 -11.657 1.00 86.56 779 ASN A C 1
ATOM 5971 O O . ASN A 1 779 ? -9.319 7.609 -10.860 1.00 86.56 779 ASN A O 1
ATOM 5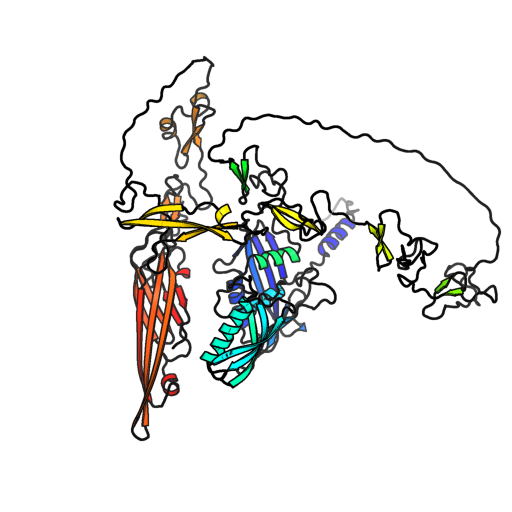975 N N . ASN A 1 780 ? -11.166 7.243 -12.101 1.00 92.88 780 ASN A N 1
ATOM 5976 C CA . ASN A 1 780 ? -11.832 8.512 -11.807 1.00 92.88 780 ASN A CA 1
ATOM 5977 C C . ASN A 1 780 ? -12.342 8.643 -10.354 1.00 92.88 780 ASN A C 1
ATOM 5979 O O . ASN A 1 780 ? -12.589 9.765 -9.907 1.00 92.88 780 ASN A O 1
ATOM 5983 N N . GLU A 1 781 ? -12.485 7.557 -9.577 1.00 95.56 781 GLU A N 1
ATOM 5984 C CA . GLU A 1 781 ? -12.894 7.620 -8.157 1.00 95.56 781 GLU A CA 1
ATOM 5985 C C . GLU A 1 781 ? -11.708 7.471 -7.182 1.00 95.56 781 GLU A C 1
ATOM 5987 O O . GLU A 1 781 ? -10.901 6.549 -7.271 1.00 95.56 781 GLU A O 1
ATOM 5992 N N . ASN A 1 782 ? -11.640 8.339 -6.164 1.00 95.31 782 ASN A N 1
ATOM 5993 C CA . ASN A 1 782 ? -10.700 8.205 -5.046 1.00 95.31 782 ASN A CA 1
ATOM 5994 C C . ASN A 1 782 ? -11.367 8.573 -3.705 1.00 95.31 782 ASN A C 1
ATOM 5996 O O . ASN A 1 782 ? -12.199 9.481 -3.632 1.00 95.31 782 ASN A O 1
ATOM 6000 N N . SER A 1 783 ? -11.017 7.866 -2.625 1.00 96.31 783 SER A N 1
ATOM 6001 C CA . SER A 1 783 ? -11.698 7.943 -1.324 1.00 96.31 783 SER A CA 1
ATOM 6002 C C . SER A 1 783 ? -10.732 8.016 -0.137 1.00 96.31 783 SER A C 1
ATOM 6004 O O . SER A 1 783 ? -9.785 7.239 -0.035 1.00 96.31 783 SER A O 1
ATOM 6006 N N . VAL A 1 784 ? -11.026 8.898 0.826 1.00 95.19 784 VAL A N 1
ATOM 6007 C CA . VAL A 1 784 ? -10.288 9.031 2.098 1.00 95.19 784 VAL A CA 1
ATOM 6008 C C . VAL A 1 784 ? -11.204 8.918 3.313 1.00 95.19 784 VAL A C 1
ATOM 6010 O O . VAL A 1 784 ? -12.395 9.222 3.248 1.00 95.19 784 VAL A O 1
ATOM 6013 N N . TYR A 1 785 ? -10.626 8.523 4.450 1.00 95.94 785 TYR A N 1
ATOM 6014 C CA . TYR A 1 785 ? -11.348 8.176 5.679 1.00 95.94 785 TYR A CA 1
ATOM 6015 C C . TYR A 1 785 ? -11.018 9.152 6.827 1.00 95.94 785 TYR A C 1
ATOM 6017 O O . TYR A 1 785 ? -10.202 8.831 7.695 1.00 95.94 785 TYR A O 1
ATOM 6025 N N . PRO A 1 786 ? -11.567 10.383 6.831 1.00 91.56 786 PRO A N 1
ATOM 6026 C CA . PRO A 1 786 ? -11.250 11.376 7.851 1.00 91.56 786 PRO A CA 1
ATOM 6027 C C . PRO A 1 786 ? -11.868 11.024 9.212 1.00 91.56 786 PRO A C 1
ATOM 6029 O O . PRO A 1 786 ? -13.089 11.029 9.381 1.00 91.56 786 PRO A O 1
ATOM 6032 N N . SER A 1 787 ? -11.022 10.811 10.221 1.00 89.19 787 SER A N 1
ATOM 6033 C CA . SER A 1 787 ? -11.462 10.776 11.619 1.00 89.19 787 SER A CA 1
ATOM 6034 C C . SER A 1 787 ? -11.992 12.156 12.048 1.00 89.19 787 SER A C 1
ATOM 6036 O O . SER A 1 787 ? -11.310 13.158 11.806 1.00 89.19 787 SER A O 1
ATOM 6038 N N . PRO A 1 788 ? -13.160 12.244 12.709 1.00 91.06 788 PRO A N 1
ATOM 6039 C CA . PRO A 1 788 ? -13.695 13.510 13.195 1.00 91.06 788 PRO A CA 1
ATOM 6040 C C . PRO A 1 788 ? -12.905 14.050 14.398 1.00 91.06 788 PRO A C 1
ATOM 6042 O O . PRO A 1 788 ? -12.442 13.283 15.246 1.00 91.06 788 PRO A O 1
ATOM 6045 N N . THR A 1 789 ? -12.791 15.380 14.482 1.00 86.75 789 THR A N 1
ATOM 6046 C CA . THR A 1 789 ? -12.229 16.125 15.628 1.00 86.75 789 THR A CA 1
ATOM 6047 C C . THR A 1 789 ? -13.308 16.683 16.548 1.00 86.75 789 THR A C 1
ATOM 6049 O O . THR A 1 789 ? -14.234 17.322 15.987 1.00 86.75 789 THR A O 1
#

pLDDT: mean 77.88, std 19.52, range [26.86, 98.38]

Solvent-accessible surface area (backbone atoms only — not comparable to full-atom values): 46754 Å² total; per-residue (Å²): 133,83,88,79,88,82,86,88,89,87,77,82,81,63,68,63,60,60,50,51,54,53,51,73,72,60,65,78,77,78,62,44,20,34,40,78,50,77,58,98,51,38,36,38,43,35,38,30,38,25,34,16,51,89,30,57,48,68,76,57,52,59,45,34,39,52,43,20,38,47,35,54,12,33,98,78,66,35,34,75,40,71,97,57,54,29,39,38,29,60,41,61,56,66,46,81,34,97,34,81,89,56,38,57,88,48,24,26,43,32,35,21,38,66,62,58,96,90,57,90,81,82,61,52,64,45,62,81,83,67,91,88,63,77,86,81,62,57,47,33,86,54,73,31,35,32,43,41,49,61,77,62,52,26,65,60,50,39,30,45,48,36,47,54,58,53,51,69,73,36,35,29,34,32,40,36,34,33,32,28,34,80,92,64,54,76,45,77,78,44,76,44,56,70,31,64,72,79,66,81,87,47,74,61,58,56,44,55,53,52,52,52,53,49,52,38,45,75,68,62,77,52,60,68,70,41,75,48,78,48,75,47,73,44,60,36,95,84,55,62,82,35,26,42,49,23,71,58,91,90,53,71,49,26,68,50,66,67,56,52,53,50,47,30,62,48,68,73,46,74,72,57,56,94,60,35,69,54,70,42,61,49,56,83,88,78,46,56,14,9,64,62,13,87,70,30,58,46,57,92,72,35,43,49,35,97,80,19,41,58,45,71,73,85,66,92,87,72,91,79,86,89,80,92,83,89,86,85,89,87,80,89,88,89,89,84,89,89,92,91,87,90,83,91,90,89,89,84,91,71,95,61,84,49,77,55,60,78,89,45,102,81,48,69,27,59,68,51,99,49,98,85,72,78,81,59,99,77,74,71,91,48,80,53,62,93,79,34,47,72,55,95,26,33,69,45,71,86,78,89,61,75,60,75,39,61,69,60,67,71,97,69,90,87,68,91,90,74,86,53,45,63,16,8,69,61,21,88,77,37,60,54,60,94,74,37,45,52,41,90,84,14,39,69,44,66,74,82,72,60,58,99,81,43,23,96,37,89,60,34,84,72,66,51,52,98,62,36,24,58,44,79,38,84,88,78,75,25,18,33,64,42,74,31,63,22,65,43,35,67,66,47,44,72,75,45,76,47,33,30,41,51,92,50,37,78,44,70,38,37,38,36,38,35,38,41,58,52,58,35,72,79,14,38,70,45,74,49,78,45,62,80,55,66,96,80,46,70,71,78,93,60,70,72,34,74,93,27,60,36,51,95,54,37,60,48,73,80,87,75,93,81,88,84,84,89,84,87,86,86,85,90,76,93,69,92,75,80,51,32,67,80,73,79,28,22,84,37,62,76,61,26,64,76,71,39,65,74,31,28,40,68,43,79,39,80,97,72,76,27,18,35,65,44,80,53,80,53,52,96,82,41,22,69,36,87,57,28,87,65,72,48,50,68,85,32,42,28,40,54,43,70,48,87,87,47,50,25,12,27,64,39,17,26,27,50,34,51,75,41,78,49,59,48,35,36,62,47,58,50,62,53,66,60,88,96,48,37,30,19,45,29,38,40,45,32,42,40,39,35,27,40,23,23,74,18,80,35,63,39,72,64,45,38,31,34,40,37,37,37,49,75,57,46,74,53,74,48,83,39,71,56,29,48,58,68,31,66,52,74,79,44,77,49,78,47,67,51,76,50,79,37,74,33,63,44,61,77,31,40,61,77,40,80,55,49,66,81,61,34,39,44,36,39,28,39,44,64,82,58,88,66,44,34,67,53,77,80,49,17,60,42,74,46,71,33,63,60,82